Protein AF-A0A1F9EQ81-F1 (afdb_monomer)

Sequence (926 aa):
MKPAAAAAALAGLWLLVRVVAIFPIVEASNDVPLYFDIAARTLEGDSPLLEYPPGVLVAVVPPFWFAHDVSSYSYAFAVWMLCWDALLVILVAALARSTSTDRGTASLRSLGAAATYTGLVALLGELPFQRYDLSVAVVLVAALLVAARGAHPAASCALLAVGAWMKIFPAALVPVVLALDLAHARSSDSWLSEASGGGRPLRRWLGRRALPAMAAFALALVVLWAPFAMHPLARSLDVFAFHSTRGVQIESVWASALLFAHHFGGAALSLEFAFGAIEARAAGADLAAAAAPIATTVLIIIALAIRARRAHHARLPATAAALALLVRGAALVLCALIIGGKVGSPQFLLWLAPVLACVCIDPSRSRATAPLCVAAFMTTGFLLTHVRPPELADDVIGSLVLMSRNIVLVALFVALLRDRDQGHSAGASGATLVRAWELARPTLLVGFVVAFSLHEVASSDFFFHQRVGLDIITSGSVPVRDAYSCTALGAPYVVHGWLSAVLLAAVDSAAGAPGVITLRLTCIIAVIAILVLALPSRLRGLPRPTLESEPRGAWLVPLLVFLALVALWQRFEDRPHLLALVPTAALAFALARFSRNGRAREIAWLPVVVAAWANLHGSALLAPALLFALAGADLAFPTRRARVIGIFPRDAMVLAGVGALCLAACALNPYGLALFRFSGGMFFGSAFIKQFVAEWTSSFANYQPGGTTAAHWIFLGIFWWQLALRWRTTTLARELVLGAVATYFSLTWSRFLADAVVLLFPSLAFGLAVIARAALPRGLIRPQWEATFGVMLATFAIVARGPEIGVRYSPALPFEEVAVLRNEGLQGCVFVDLEDGGFVLAQLAPVLRPVIDGRIDVYGEERLREYFEAHADRRALEAYLDRHRCVAVLLRREPLNRVAFDALLSSTDWRLAHDGERRALFLRAR

Foldseek 3Di:
DPLVLLVVLLVLLLVLLLVLQQVPQQDDDFCLVVLLVCQVQVVVQAAPQQQWFPLLCVLRNVLNVQDDDSRSSLNSSLVSLSVLLVLLLQLLLLLLLLLDPDPVVSSLSSSQLSSQLSLLVSLLRNLSSRDSVSNLLSLLSVLLSVLLVDDCLQVSLLSLLSSCNGPNQSNLCNLLSLLLNVLVQCPDPVNVVQVVVVHDSVVVCCVPPSVSSVVSNVVSNCVSCVVCCVGSSVCSVSNVVLQLPDWQFCLALLVLVVLCCVVPVVWDWAWDCDSNGIHIDTVCRVVLQVQLVVQLVVQLVLLSVLLSVQLVPAPDDRSSSSSLSSLLNQLLNLLSCQHSHSDNDLSSLSNNSSSLSSVLQCCVQQLQQNLLSSLLSNLSSLLSAFNDSNCSSVFPLSSVSSNVSSVSSVSNSVSSSVGHPHDDDPPDPQVVVQVVLLVCLVVLLLVLLLLLLQFFQAFLLLLLLLQQLVCCVVVVDRDQADLFFLQLHRFGDDPQQNVLSVCSNVQCVVPNLLSLSVVLSVLLVLLLVLLLLLADPLLNQPDDVDPDDNRQQNLVSSVLSLLLCQLCSVVSHSDLVSVLSNLLLLLLSLVSCCVVPVDLVSLLCNLVSLLVSSNSDLCSLVQLVLLQLLLVLCQVQPDPVCVVPVDDPPSSVSSNVSSVSSVCSSLNHPCRCVSVVLVVCVVPDDPLLQVPPLQQAALVVPDDTPHSSSSLSSLLSLLVSLCVSCVVPDDCSSSVSLSVVLVVCNRGGVNCSSSSSSNSSNVSSVSVSVVSVVSPDPPSDGCSNVVSVSVSSSSCSSSVHRPRRHSYHDPLAPPPLLVLVVVVQAAFEEEEDQRNQSNNSSSQPPRYHYNHYVSSSSNGDVSVVLSLVLLVDLVSVVVVCVVRVHFKYKDFPDPSNPRVVVSQVPDPQWDFPDDDPTITMIGGDD

Nearest PDB structures (foldseek):
  6s7o-assembly1_A  TM=5.920E-01  e=7.040E-04  Homo sapiens

Structure (mmCIF, N/CA/C/O backbone):
data_AF-A0A1F9EQ81-F1
#
_entry.id   AF-A0A1F9EQ81-F1
#
loop_
_atom_site.group_PDB
_atom_site.id
_atom_site.type_symbol
_atom_site.label_atom_id
_atom_site.label_alt_id
_atom_site.label_comp_id
_atom_site.label_asym_id
_atom_site.label_entity_id
_atom_site.label_seq_id
_atom_site.pdbx_PDB_ins_code
_atom_site.Cartn_x
_atom_site.Cartn_y
_atom_site.Cartn_z
_atom_site.occupancy
_atom_site.B_iso_or_equiv
_atom_site.auth_seq_id
_atom_site.auth_comp_id
_atom_site.auth_asym_id
_atom_site.auth_atom_id
_atom_site.pdbx_PDB_model_num
ATOM 1 N N . MET A 1 1 ? -18.742 -15.057 18.139 1.00 51.31 1 MET A N 1
ATOM 2 C CA . MET A 1 1 ? -17.352 -15.457 18.478 1.00 51.31 1 MET A CA 1
ATOM 3 C C . MET A 1 1 ? -17.141 -15.283 19.980 1.00 51.31 1 MET A C 1
ATOM 5 O O . MET A 1 1 ? -17.708 -14.343 20.521 1.00 51.31 1 MET A O 1
ATOM 9 N N . LYS A 1 2 ? -16.371 -16.145 20.667 1.00 61.09 2 LYS A N 1
ATOM 10 C CA . LYS A 1 2 ? -15.964 -15.863 22.062 1.00 61.09 2 LYS A CA 1
ATOM 11 C C . LYS A 1 2 ? -15.039 -14.624 22.075 1.00 61.09 2 LYS A C 1
ATOM 13 O O . LYS A 1 2 ? -14.246 -14.503 21.141 1.00 61.09 2 LYS A O 1
ATOM 18 N N . PRO A 1 3 ? -15.082 -13.743 23.093 1.00 61.47 3 PRO A N 1
ATOM 19 C CA . PRO A 1 3 ? -14.253 -12.528 23.165 1.00 61.47 3 PRO A CA 1
ATOM 20 C C . PRO A 1 3 ? -12.754 -12.784 22.947 1.00 61.47 3 PRO A C 1
ATOM 22 O O . PRO A 1 3 ? -12.091 -12.023 22.251 1.00 61.47 3 PRO A O 1
ATOM 25 N N . ALA A 1 4 ? -12.247 -13.913 23.452 1.00 62.09 4 ALA A N 1
ATOM 26 C CA . ALA A 1 4 ? -10.858 -14.336 23.273 1.00 62.09 4 ALA A CA 1
ATOM 27 C C . ALA A 1 4 ? -10.469 -14.551 21.799 1.00 62.09 4 ALA A C 1
ATOM 29 O O . ALA A 1 4 ? -9.386 -14.158 21.384 1.00 62.09 4 ALA A O 1
ATOM 30 N N . ALA A 1 5 ? -11.365 -15.115 20.984 1.00 58.53 5 ALA A N 1
ATOM 31 C CA . ALA A 1 5 ? -11.101 -15.309 19.560 1.00 58.53 5 ALA A CA 1
ATOM 32 C C . ALA A 1 5 ? -11.058 -13.970 18.810 1.00 58.53 5 ALA A C 1
ATOM 34 O O . ALA A 1 5 ? -10.288 -13.823 17.872 1.00 58.53 5 ALA A O 1
ATOM 35 N N . ALA A 1 6 ? -11.869 -12.991 19.224 1.00 61.81 6 ALA A N 1
ATOM 36 C CA . ALA A 1 6 ? -11.870 -11.658 18.627 1.00 61.81 6 ALA A CA 1
ATOM 37 C C . ALA A 1 6 ? -10.605 -10.867 18.987 1.00 61.81 6 ALA A C 1
ATOM 39 O O . ALA A 1 6 ? -10.028 -10.212 18.127 1.00 61.81 6 ALA A O 1
ATOM 40 N N . ALA A 1 7 ? -10.142 -10.980 20.233 1.00 67.19 7 ALA A N 1
ATOM 41 C CA . ALA A 1 7 ? -8.879 -10.391 20.667 1.00 67.19 7 ALA A CA 1
ATOM 42 C C . ALA A 1 7 ? -7.674 -11.023 19.949 1.00 67.19 7 ALA A C 1
ATOM 44 O O . ALA A 1 7 ? -6.816 -10.297 19.459 1.00 67.19 7 ALA A O 1
ATOM 45 N N . ALA A 1 8 ? -7.644 -12.353 19.809 1.00 64.25 8 ALA A N 1
ATOM 46 C CA . ALA A 1 8 ? -6.603 -13.047 19.046 1.00 64.25 8 ALA A CA 1
ATOM 47 C C . ALA A 1 8 ? -6.620 -12.658 17.557 1.00 64.25 8 ALA A C 1
ATOM 49 O O . ALA A 1 8 ? -5.570 -12.437 16.961 1.00 64.25 8 ALA A O 1
ATOM 50 N N . ALA A 1 9 ? -7.815 -12.512 16.972 1.00 63.16 9 ALA A N 1
ATOM 51 C CA . ALA A 1 9 ? -7.991 -12.001 15.618 1.00 63.16 9 ALA A CA 1
ATOM 52 C C . ALA A 1 9 ? -7.369 -10.602 15.476 1.00 63.16 9 ALA A C 1
ATOM 54 O O . ALA A 1 9 ? -6.545 -10.365 14.600 1.00 63.16 9 ALA A O 1
ATOM 55 N N . LEU A 1 10 ? -7.710 -9.684 16.373 1.00 69.25 10 LEU A N 1
ATOM 56 C CA . LEU A 1 10 ? -7.164 -8.335 16.349 1.00 69.25 10 LEU A CA 1
ATOM 57 C C . LEU A 1 10 ? -5.637 -8.314 16.527 1.00 69.25 10 LEU A C 1
ATOM 59 O O . LEU A 1 10 ? -4.966 -7.607 15.785 1.00 69.25 10 LEU A O 1
ATOM 63 N N . ALA A 1 11 ? -5.091 -9.105 17.454 1.00 67.88 11 ALA A N 1
ATOM 64 C CA . ALA A 1 11 ? -3.649 -9.190 17.681 1.00 67.88 11 ALA A CA 1
ATOM 65 C C . ALA A 1 11 ? -2.896 -9.706 16.444 1.00 67.88 11 ALA A C 1
ATOM 67 O O . ALA A 1 11 ? -1.866 -9.149 16.076 1.00 67.88 11 ALA A O 1
ATOM 68 N N . GLY A 1 12 ? -3.437 -10.723 15.763 1.00 63.44 12 GLY A N 1
ATOM 69 C CA . GLY A 1 12 ? -2.861 -11.235 14.518 1.00 63.44 12 GLY A CA 1
ATOM 70 C C . GLY A 1 12 ? -2.903 -10.217 13.376 1.00 63.44 12 GLY A C 1
ATOM 71 O O . GLY A 1 12 ? -1.916 -10.063 12.665 1.00 63.44 12 GLY A O 1
ATOM 72 N N . LEU A 1 13 ? -4.018 -9.489 13.227 1.00 66.00 13 LEU A N 1
ATOM 73 C CA . LEU A 1 13 ? -4.140 -8.415 12.234 1.00 66.00 13 LEU A CA 1
ATOM 74 C C . LEU A 1 13 ? -3.157 -7.273 12.523 1.00 66.00 13 LEU A C 1
ATOM 76 O O . LEU A 1 13 ? -2.502 -6.784 11.609 1.00 66.00 13 LEU A O 1
ATOM 80 N N . TRP A 1 14 ? -3.052 -6.866 13.788 1.00 78.31 14 TRP A N 1
ATOM 81 C CA . TRP A 1 14 ? -2.125 -5.832 14.233 1.00 78.31 14 TRP A CA 1
ATOM 82 C C . TRP A 1 14 ? -0.674 -6.209 13.927 1.00 78.31 14 TRP A C 1
ATOM 84 O O . TRP A 1 14 ? 0.016 -5.448 13.253 1.00 78.31 14 TRP A O 1
ATOM 94 N N . LEU A 1 15 ? -0.243 -7.411 14.324 1.00 69.94 15 LEU A N 1
ATOM 95 C CA . LEU A 1 15 ? 1.124 -7.868 14.085 1.00 69.94 15 LEU A CA 1
ATOM 96 C C . LEU A 1 15 ? 1.437 -7.932 12.588 1.00 69.94 15 LEU A C 1
ATOM 98 O O . LEU A 1 15 ? 2.466 -7.426 12.158 1.00 69.94 15 LEU A O 1
ATOM 102 N N . LEU A 1 16 ? 0.528 -8.496 11.788 1.00 64.81 16 LEU A N 1
ATOM 103 C CA . LEU A 1 16 ? 0.706 -8.607 10.343 1.00 64.81 16 LEU A CA 1
ATOM 104 C C . LEU A 1 16 ? 0.953 -7.243 9.686 1.00 64.81 16 LEU A C 1
ATOM 106 O O . LEU A 1 16 ? 1.884 -7.088 8.901 1.00 64.81 16 LEU A O 1
ATOM 110 N N . VAL A 1 17 ? 0.113 -6.262 10.013 1.00 66.12 17 VAL A N 1
ATOM 111 C CA . VAL A 1 17 ? 0.196 -4.914 9.448 1.00 66.12 17 VAL A CA 1
ATOM 112 C C . VAL A 1 17 ? 1.500 -4.214 9.847 1.00 66.12 17 VAL A C 1
ATOM 114 O O . VAL A 1 17 ? 2.021 -3.422 9.068 1.00 66.12 17 VAL A O 1
ATOM 117 N N . ARG A 1 18 ? 2.041 -4.491 11.042 1.00 71.94 18 ARG A N 1
ATOM 118 C CA . ARG A 1 18 ? 3.285 -3.867 11.521 1.00 71.94 18 ARG A CA 1
ATOM 119 C C . ARG A 1 18 ? 4.545 -4.541 11.022 1.00 71.94 18 ARG A C 1
ATOM 121 O O . ARG A 1 18 ? 5.495 -3.845 10.700 1.00 71.94 18 ARG A O 1
ATOM 128 N N . VAL A 1 19 ? 4.542 -5.863 10.897 1.00 62.97 19 VAL A N 1
ATOM 129 C CA . VAL A 1 19 ? 5.697 -6.606 10.383 1.00 62.97 19 VAL A CA 1
ATOM 130 C C . VAL A 1 19 ? 6.055 -6.141 8.969 1.00 62.97 19 VAL A C 1
ATOM 132 O O . VAL A 1 19 ? 7.220 -5.875 8.701 1.00 62.97 19 VAL A O 1
ATOM 135 N N . VAL A 1 20 ? 5.062 -5.928 8.097 1.00 59.69 20 VAL A N 1
ATOM 136 C CA . VAL A 1 20 ? 5.281 -5.405 6.731 1.00 59.69 20 VAL A CA 1
ATOM 137 C C . VAL A 1 20 ? 5.895 -3.993 6.732 1.00 59.69 20 VAL A C 1
ATOM 139 O O . VAL A 1 20 ? 6.647 -3.647 5.825 1.00 59.69 20 VAL A O 1
ATOM 142 N N . ALA A 1 21 ? 5.612 -3.186 7.756 1.00 62.91 21 ALA A N 1
ATOM 143 C CA . ALA A 1 21 ? 6.099 -1.812 7.874 1.00 62.91 21 ALA A CA 1
ATOM 144 C C . ALA A 1 21 ? 7.472 -1.683 8.567 1.00 62.91 21 ALA A C 1
ATOM 146 O O . ALA A 1 21 ? 8.072 -0.620 8.483 1.00 62.91 21 ALA A O 1
ATOM 147 N N . ILE A 1 22 ? 7.971 -2.725 9.251 1.00 61.38 22 ILE A N 1
ATOM 148 C CA . ILE A 1 22 ? 9.229 -2.667 10.028 1.00 61.38 22 ILE A CA 1
ATOM 149 C C . ILE A 1 22 ? 10.457 -3.108 9.224 1.00 61.38 22 ILE A C 1
ATOM 151 O O . ILE A 1 22 ? 11.533 -2.539 9.379 1.00 61.38 22 ILE A O 1
ATOM 155 N N . PHE A 1 23 ? 10.312 -4.104 8.349 1.00 55.25 23 PHE A N 1
ATOM 156 C CA . PHE A 1 23 ? 11.418 -4.605 7.524 1.00 55.25 23 PHE A CA 1
ATOM 157 C C . PHE A 1 23 ? 12.142 -3.578 6.614 1.00 55.25 23 PHE A C 1
ATOM 159 O O . PHE A 1 23 ? 13.340 -3.753 6.421 1.00 55.25 23 PHE A O 1
ATOM 166 N N . PRO A 1 24 ? 11.499 -2.526 6.071 1.00 55.91 24 PRO A N 1
ATOM 167 C CA . PRO A 1 24 ? 12.152 -1.559 5.168 1.00 55.91 24 PRO A CA 1
ATOM 168 C C . PRO A 1 24 ? 12.929 -0.397 5.816 1.00 55.91 24 PRO A C 1
ATOM 170 O O . PRO A 1 24 ? 13.475 0.431 5.093 1.00 55.91 24 PRO A O 1
ATOM 173 N N . ILE A 1 25 ? 12.998 -0.299 7.148 1.00 57.31 25 ILE A N 1
ATOM 174 C CA . ILE A 1 25 ? 13.365 0.946 7.864 1.00 57.31 25 ILE A CA 1
ATOM 175 C C . ILE A 1 25 ? 14.803 1.462 7.597 1.00 57.31 25 ILE A C 1
ATOM 177 O O . ILE A 1 25 ? 15.128 2.589 7.971 1.00 57.31 25 ILE A O 1
ATOM 181 N N . VAL A 1 26 ? 15.662 0.697 6.919 1.00 50.12 26 VAL A N 1
ATOM 182 C CA . VAL A 1 26 ? 17.096 1.011 6.778 1.00 50.12 26 VAL A CA 1
ATOM 183 C C . VAL A 1 26 ? 17.413 2.129 5.772 1.00 50.12 26 VAL A C 1
ATOM 185 O O . VAL A 1 26 ? 18.472 2.733 5.903 1.00 50.12 26 VAL A O 1
ATOM 188 N N . GLU A 1 27 ? 16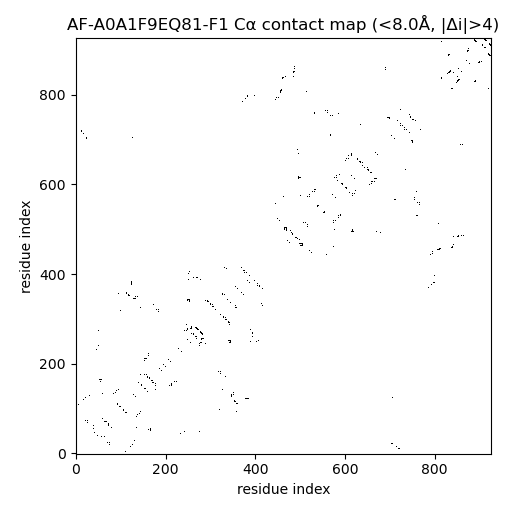.536 2.475 4.818 1.00 47.47 27 GLU A N 1
ATOM 189 C CA . GLU A 1 27 ? 16.952 3.325 3.674 1.00 47.47 27 GLU A CA 1
ATOM 190 C C . GLU A 1 27 ? 16.107 4.581 3.369 1.00 47.47 27 GLU A C 1
ATOM 192 O O . GLU A 1 27 ? 16.403 5.295 2.412 1.00 47.47 27 GLU A O 1
ATOM 197 N N . ALA A 1 28 ? 15.095 4.932 4.169 1.00 44.09 28 ALA A N 1
ATOM 198 C CA . ALA A 1 28 ? 14.262 6.114 3.896 1.00 44.09 28 ALA A CA 1
ATOM 199 C C . ALA A 1 28 ? 14.642 7.339 4.748 1.00 44.09 28 ALA A C 1
ATOM 201 O O . ALA A 1 28 ? 15.006 7.201 5.912 1.00 44.09 28 ALA A O 1
ATOM 202 N N . SER A 1 29 ? 14.489 8.546 4.181 1.00 52.44 29 SER A N 1
ATOM 203 C CA . SER A 1 29 ? 14.590 9.845 4.873 1.00 52.44 29 SER A CA 1
ATOM 204 C C . SER A 1 29 ? 13.778 9.843 6.177 1.00 52.44 29 SER A C 1
ATOM 206 O O . SER A 1 29 ? 12.554 9.978 6.168 1.00 52.44 29 SER A O 1
ATOM 208 N N . ASN A 1 30 ? 14.457 9.642 7.306 1.00 68.38 30 ASN A N 1
ATOM 209 C CA . ASN A 1 30 ? 13.838 9.484 8.615 1.00 68.38 30 ASN A CA 1
ATOM 210 C C . ASN A 1 30 ? 14.638 10.238 9.694 1.00 68.38 30 ASN A C 1
ATOM 212 O O . ASN A 1 30 ? 15.808 10.569 9.518 1.00 68.38 30 ASN A O 1
ATOM 216 N N . ASP A 1 31 ? 13.992 10.536 10.824 1.00 81.94 31 ASP A N 1
ATOM 217 C CA . ASP A 1 31 ? 14.629 11.223 11.961 1.00 81.94 31 ASP A CA 1
ATOM 218 C C . ASP A 1 31 ? 15.466 10.262 12.822 1.00 81.94 31 ASP A C 1
ATOM 220 O O . ASP A 1 31 ? 16.034 10.649 13.839 1.00 81.94 31 ASP A O 1
ATOM 224 N N . VAL A 1 32 ? 15.532 8.984 12.460 1.00 87.88 32 VAL A N 1
ATOM 225 C CA . VAL A 1 32 ? 16.156 7.948 13.285 1.00 87.88 32 VAL A CA 1
ATOM 226 C C . VAL A 1 32 ? 17.674 8.163 13.444 1.00 87.88 32 VAL A C 1
ATOM 228 O O . VAL A 1 32 ? 18.149 8.064 14.576 1.00 87.88 32 VAL A O 1
ATOM 231 N N . PRO A 1 33 ? 18.438 8.563 12.403 1.00 88.06 33 PRO A N 1
ATOM 232 C CA . PRO A 1 33 ? 19.818 9.021 12.557 1.00 88.06 33 PRO A CA 1
ATOM 233 C C . PRO A 1 33 ? 19.959 10.223 13.497 1.00 88.06 33 PRO A C 1
ATOM 235 O O . PRO A 1 33 ? 20.898 10.275 14.287 1.00 88.06 33 PRO A O 1
ATOM 238 N N . LEU A 1 34 ? 19.012 11.168 13.463 1.00 87.94 34 LEU A N 1
ATOM 239 C CA . LEU A 1 34 ? 18.993 12.302 14.392 1.00 87.94 34 LEU A CA 1
ATOM 240 C C . LEU A 1 34 ? 18.764 11.821 15.833 1.00 87.94 34 LEU A C 1
ATOM 242 O O . LEU A 1 34 ? 19.418 12.298 16.754 1.00 87.94 34 LEU A O 1
ATOM 246 N N . TYR A 1 35 ? 17.875 10.849 16.045 1.00 91.50 35 TYR A N 1
ATOM 247 C CA . TYR A 1 35 ? 17.640 10.255 17.363 1.00 91.50 35 TYR A CA 1
ATOM 248 C C . TYR A 1 35 ? 18.857 9.483 17.885 1.00 91.50 35 TYR A C 1
ATOM 250 O O . TYR A 1 35 ? 19.150 9.567 19.079 1.00 91.50 35 TYR A O 1
ATOM 258 N N . PHE A 1 36 ? 19.585 8.793 17.003 1.00 90.88 36 PHE A N 1
ATOM 259 C CA . PHE A 1 36 ? 20.862 8.160 17.330 1.00 90.88 36 PHE A CA 1
ATOM 260 C C . PHE A 1 36 ? 21.892 9.196 17.799 1.00 90.88 36 PHE A C 1
ATOM 262 O O . PHE A 1 36 ? 22.479 9.019 18.864 1.00 90.88 36 PHE A O 1
ATOM 269 N N . ASP A 1 37 ? 22.055 10.302 17.064 1.00 89.38 37 ASP A N 1
ATOM 270 C CA . ASP A 1 37 ? 22.977 11.392 17.424 1.00 89.38 37 ASP A CA 1
ATOM 271 C C . ASP A 1 37 ? 22.583 12.066 18.752 1.00 89.38 37 ASP A C 1
ATOM 273 O O . ASP A 1 37 ? 23.430 12.276 19.620 1.00 89.38 37 ASP A O 1
ATOM 277 N N . ILE A 1 38 ? 21.284 12.324 18.968 1.00 89.56 38 ILE A N 1
ATOM 278 C CA . ILE A 1 38 ? 20.768 12.855 20.240 1.00 89.56 38 ILE A CA 1
ATOM 279 C C . ILE A 1 38 ? 21.094 11.906 21.397 1.00 89.56 38 ILE A C 1
ATOM 281 O O . ILE A 1 38 ? 21.543 12.363 22.450 1.00 89.56 38 ILE A O 1
ATOM 285 N N . ALA A 1 39 ? 20.854 10.602 21.232 1.00 91.44 39 ALA A N 1
ATOM 286 C CA . ALA A 1 39 ? 21.121 9.610 22.267 1.00 91.44 39 ALA A CA 1
ATOM 287 C C . ALA A 1 39 ? 22.621 9.496 22.579 1.00 91.44 39 ALA A C 1
ATOM 289 O O . ALA A 1 39 ? 22.986 9.553 23.753 1.00 91.44 39 ALA A O 1
ATOM 290 N N . ALA A 1 40 ? 23.472 9.404 21.551 1.00 91.00 40 ALA A N 1
ATOM 291 C CA . ALA A 1 40 ? 24.925 9.317 21.693 1.00 91.00 40 ALA A CA 1
ATOM 292 C C . ALA A 1 40 ? 25.484 10.523 22.459 1.00 91.00 40 ALA A C 1
ATOM 294 O O . ALA A 1 40 ? 26.042 10.367 23.545 1.00 91.00 40 ALA A O 1
ATOM 295 N N . ARG A 1 41 ? 25.229 11.737 21.958 1.00 87.94 41 ARG A N 1
ATOM 296 C CA . ARG A 1 41 ? 25.755 12.972 22.556 1.00 87.94 41 ARG A CA 1
ATOM 297 C C . ARG A 1 41 ? 25.234 13.205 23.968 1.00 87.94 41 ARG A C 1
ATOM 299 O O . ARG A 1 41 ? 25.981 13.620 24.846 1.00 87.94 41 ARG A O 1
ATOM 306 N N . THR A 1 42 ? 23.965 12.887 24.231 1.00 87.19 42 THR A N 1
ATOM 307 C CA . THR A 1 42 ? 23.417 13.025 25.589 1.00 87.19 42 THR A CA 1
ATOM 308 C C . THR A 1 42 ? 24.121 12.091 26.580 1.00 87.19 42 THR A C 1
ATOM 310 O O . THR A 1 42 ? 24.366 12.486 27.719 1.00 87.19 42 THR A O 1
ATOM 313 N N . LEU A 1 43 ? 24.461 10.862 26.170 1.00 87.31 43 LEU A N 1
ATOM 314 C CA . LEU A 1 43 ? 25.205 9.915 27.010 1.00 87.31 43 LEU A CA 1
ATOM 315 C C . LEU A 1 43 ? 26.674 10.320 27.205 1.00 87.31 43 LEU A C 1
ATOM 317 O O . LEU A 1 43 ? 27.254 9.996 28.239 1.00 87.31 43 LEU A O 1
ATOM 321 N N . GLU A 1 44 ? 27.246 11.064 26.261 1.00 87.19 44 GLU A N 1
ATOM 322 C CA . GLU A 1 44 ? 28.579 11.678 26.364 1.00 87.19 44 GLU A CA 1
ATOM 323 C C . GLU A 1 44 ? 28.595 12.954 27.232 1.00 87.19 44 GLU A C 1
ATOM 325 O O . GLU A 1 44 ? 29.663 13.467 27.561 1.00 87.19 44 GLU A O 1
ATOM 330 N N . GLY A 1 45 ? 27.425 13.435 27.670 1.00 80.81 45 GLY A N 1
ATOM 331 C CA . GLY A 1 45 ? 27.275 14.611 28.535 1.00 80.81 45 GLY A CA 1
ATOM 332 C C . GLY A 1 45 ? 27.000 15.927 27.796 1.00 80.81 45 GLY A C 1
ATOM 333 O O . GLY A 1 45 ? 26.892 16.971 28.446 1.00 80.81 45 GLY A O 1
ATOM 334 N N . ASP A 1 46 ? 26.838 15.881 26.473 1.00 79.94 46 ASP A N 1
ATOM 335 C CA . ASP A 1 46 ? 26.478 17.020 25.628 1.00 79.94 46 ASP A CA 1
ATOM 336 C C . ASP A 1 46 ? 24.974 17.336 25.676 1.00 79.94 46 ASP A C 1
ATOM 338 O O . ASP A 1 46 ? 24.143 16.536 26.107 1.00 79.94 46 ASP A O 1
ATOM 342 N N . SER A 1 47 ? 24.598 18.524 25.181 1.00 72.56 47 SER A N 1
ATOM 343 C CA . SER A 1 47 ? 23.209 19.003 25.137 1.00 72.56 47 SER A CA 1
ATOM 344 C C . SER A 1 47 ? 22.670 19.197 23.713 1.00 72.56 47 SER A C 1
ATOM 346 O O . SER A 1 47 ? 22.431 20.339 23.306 1.00 72.56 47 SER A O 1
ATOM 348 N N . PRO A 1 48 ? 22.399 18.115 22.955 1.00 73.75 48 PRO A N 1
ATOM 349 C CA . PRO A 1 48 ? 21.875 18.193 21.584 1.00 73.75 48 PRO A CA 1
ATOM 350 C C . PRO A 1 48 ? 20.372 18.544 21.507 1.00 73.75 48 PRO A C 1
ATOM 352 O O . PRO A 1 48 ? 19.789 18.575 20.425 1.00 73.75 48 PRO A O 1
ATOM 355 N N . LEU A 1 49 ? 19.716 18.794 22.648 1.00 75.75 49 LEU A N 1
ATOM 356 C CA . LEU A 1 49 ? 18.261 18.938 22.800 1.00 75.75 49 LEU A CA 1
ATOM 357 C C . LEU A 1 49 ? 17.725 20.319 22.377 1.00 75.75 49 LEU A C 1
ATOM 359 O O . LEU A 1 49 ? 17.073 21.011 23.157 1.00 75.75 49 LEU A O 1
ATOM 363 N N . LEU A 1 50 ? 18.009 20.732 21.140 1.00 73.19 50 LEU A N 1
ATOM 364 C CA . LEU A 1 50 ? 17.557 22.021 20.609 1.00 73.19 50 LEU A CA 1
ATOM 365 C C . LEU A 1 50 ? 16.112 21.961 20.083 1.00 73.19 50 LEU A C 1
ATOM 367 O O . LEU A 1 50 ? 15.303 22.835 20.378 1.00 73.19 50 LEU A O 1
ATOM 371 N N . GLU A 1 51 ? 15.773 20.922 19.317 1.00 77.38 51 GLU A N 1
ATOM 372 C CA . GLU A 1 51 ? 14.447 20.772 18.694 1.00 77.38 51 GLU A CA 1
ATOM 373 C C . GLU A 1 51 ? 13.405 20.145 19.639 1.00 77.38 51 GLU A C 1
ATOM 375 O O . GLU A 1 51 ? 12.199 20.403 19.516 1.00 77.38 51 GLU A O 1
ATOM 380 N N . TYR A 1 52 ? 13.859 19.335 20.599 1.00 87.06 52 TYR A N 1
ATOM 381 C CA . TYR A 1 52 ? 13.007 18.471 21.411 1.00 87.06 52 TYR A CA 1
ATOM 382 C C . TYR A 1 52 ? 13.135 18.759 22.912 1.00 87.06 52 TYR A C 1
ATOM 384 O O . TYR A 1 52 ? 14.245 18.947 23.409 1.00 87.06 52 TYR A O 1
ATOM 392 N N . PRO A 1 53 ? 12.021 18.718 23.669 1.00 90.12 53 PRO A N 1
ATOM 393 C CA . PRO A 1 53 ? 12.062 18.691 25.128 1.00 90.12 53 PRO A CA 1
ATOM 394 C C . PRO A 1 53 ? 12.856 17.488 25.680 1.00 90.12 53 PRO A C 1
ATOM 396 O O . PRO A 1 53 ? 12.897 16.442 25.024 1.00 90.12 53 PRO A O 1
ATOM 399 N N . PRO A 1 54 ? 13.394 17.554 26.916 1.00 89.88 54 PRO A N 1
ATOM 400 C CA . PRO A 1 54 ? 14.230 16.479 27.463 1.00 89.88 54 PRO A CA 1
ATOM 401 C C . PRO A 1 54 ? 13.549 15.114 27.587 1.00 89.88 54 PRO A C 1
ATOM 403 O O . PRO A 1 54 ? 14.221 14.086 27.574 1.00 89.88 54 PRO A O 1
ATOM 406 N N . GLY A 1 55 ? 12.217 15.063 27.652 1.00 91.69 55 GLY A N 1
ATOM 407 C CA . GLY A 1 55 ? 11.489 13.798 27.701 1.00 91.69 55 GLY A CA 1
ATOM 408 C C . GLY A 1 55 ? 11.612 12.949 26.438 1.00 91.69 55 GLY A C 1
ATOM 409 O O . GLY A 1 55 ? 11.271 11.768 26.483 1.00 91.69 55 GLY A O 1
ATOM 410 N N . VAL A 1 56 ? 12.141 13.492 25.332 1.00 92.44 56 VAL A N 1
ATOM 411 C CA . VAL A 1 56 ? 12.482 12.706 24.133 1.00 92.44 56 VAL A CA 1
ATOM 412 C C . VAL A 1 56 ? 13.434 11.548 24.456 1.00 92.44 56 VAL A C 1
ATOM 414 O O . VAL A 1 56 ? 13.326 10.478 23.857 1.00 92.44 56 VAL A O 1
ATOM 417 N N . LEU A 1 57 ? 14.296 11.710 25.468 1.00 92.44 57 LEU A N 1
ATOM 418 C CA . LEU A 1 57 ? 15.282 10.713 25.892 1.00 92.44 57 LEU A CA 1
ATOM 419 C C . LEU A 1 57 ? 14.648 9.380 26.307 1.00 92.44 57 LEU A C 1
ATOM 421 O O . LEU A 1 57 ? 15.234 8.328 26.069 1.00 92.44 57 LEU A O 1
ATOM 425 N N . VAL A 1 58 ? 13.418 9.399 26.833 1.00 93.31 58 VAL A N 1
ATOM 426 C CA . VAL A 1 58 ? 12.658 8.179 27.167 1.00 93.31 58 VAL A CA 1
ATOM 427 C C . VAL A 1 58 ? 12.407 7.312 25.931 1.00 93.31 58 VAL A C 1
ATOM 429 O O . VAL A 1 58 ? 12.310 6.088 26.032 1.00 93.31 58 VAL A O 1
ATOM 432 N N . ALA A 1 59 ? 12.293 7.931 24.758 1.00 93.69 59 ALA A N 1
ATOM 433 C CA . ALA A 1 59 ? 12.056 7.217 23.518 1.00 93.69 59 ALA A CA 1
ATOM 434 C C . ALA A 1 59 ? 13.345 6.870 22.764 1.00 93.69 59 ALA A C 1
ATOM 436 O O . ALA A 1 59 ? 13.384 5.816 22.133 1.00 93.69 59 ALA A O 1
ATOM 437 N N . VAL A 1 60 ? 14.377 7.720 22.834 1.00 93.88 60 VAL A N 1
ATOM 438 C CA . VAL A 1 60 ? 15.572 7.588 21.978 1.00 93.88 60 VAL A CA 1
ATOM 439 C C . VAL A 1 60 ? 16.768 6.911 22.653 1.00 93.88 60 VAL A C 1
ATOM 441 O O . VAL A 1 60 ? 17.564 6.285 21.958 1.00 93.88 60 VAL A O 1
ATOM 444 N N . VAL A 1 61 ? 16.895 6.962 23.984 1.00 94.19 61 VAL A N 1
ATOM 445 C CA . VAL A 1 61 ? 18.033 6.348 24.698 1.00 94.19 61 VAL A CA 1
ATOM 446 C C . VAL A 1 61 ? 17.911 4.823 24.832 1.00 94.19 61 VAL A C 1
ATOM 448 O O . VAL A 1 61 ? 18.897 4.147 24.551 1.00 94.19 61 VAL A O 1
ATOM 451 N N . PRO A 1 62 ? 16.757 4.223 25.198 1.00 95.19 62 PRO A N 1
ATOM 452 C CA . PRO A 1 62 ? 16.690 2.771 25.393 1.00 95.19 62 PRO A CA 1
ATOM 453 C C . PRO A 1 62 ? 17.109 1.935 24.169 1.00 95.19 62 PRO A C 1
ATOM 455 O O . PRO A 1 62 ? 17.836 0.963 24.362 1.00 95.19 62 PRO A O 1
ATOM 458 N N . PRO A 1 63 ? 16.736 2.293 22.920 1.00 92.69 63 PRO A N 1
ATOM 459 C CA . PRO A 1 63 ? 17.226 1.591 21.730 1.00 92.69 63 PRO A CA 1
ATOM 460 C C . PRO A 1 63 ? 18.747 1.663 21.542 1.00 92.69 63 PRO A C 1
ATOM 462 O O . PRO A 1 63 ? 19.334 0.731 21.000 1.00 92.69 63 PRO A O 1
ATOM 465 N N . PHE A 1 64 ? 19.388 2.737 22.015 1.00 92.19 64 PHE A N 1
ATOM 466 C CA . PHE A 1 64 ? 20.829 2.962 21.874 1.00 92.19 64 PHE A CA 1
ATOM 467 C C . PHE A 1 64 ? 21.660 1.906 22.607 1.00 92.19 64 PHE A C 1
ATOM 469 O O . PHE A 1 64 ? 22.701 1.492 22.115 1.00 92.19 64 PHE A O 1
ATOM 476 N N . TRP A 1 65 ? 21.172 1.391 23.740 1.00 90.81 65 TRP A N 1
ATOM 477 C CA . TRP A 1 65 ? 21.862 0.334 24.491 1.00 90.81 65 TRP A CA 1
ATOM 478 C C . TRP A 1 65 ? 21.940 -1.013 23.762 1.00 90.81 65 TRP A C 1
ATOM 480 O O . TRP A 1 65 ? 22.696 -1.885 24.186 1.00 90.81 65 TRP A O 1
ATOM 490 N N . PHE A 1 66 ? 21.175 -1.192 22.684 1.00 86.94 66 PHE A N 1
ATOM 491 C CA . PHE A 1 66 ? 21.154 -2.413 21.876 1.00 86.94 66 PHE A CA 1
ATOM 492 C C . PHE A 1 66 ? 21.757 -2.212 20.479 1.00 86.94 66 PHE A C 1
ATOM 494 O O . PHE A 1 66 ? 21.638 -3.099 19.635 1.00 86.94 66 PHE A O 1
ATOM 501 N N . ALA A 1 67 ? 22.368 -1.053 20.222 1.00 86.38 67 ALA A N 1
ATOM 502 C CA . ALA A 1 67 ? 22.855 -0.654 18.911 1.00 86.38 67 ALA A CA 1
ATOM 503 C C . ALA A 1 67 ? 24.356 -0.348 18.924 1.00 86.38 67 ALA A C 1
ATOM 505 O O . ALA A 1 67 ? 24.901 0.127 19.919 1.00 86.38 67 ALA A O 1
ATOM 506 N N . HIS A 1 68 ? 25.013 -0.596 17.793 1.00 85.56 68 HIS A N 1
ATOM 507 C CA . HIS A 1 68 ? 26.433 -0.288 17.578 1.00 85.56 68 HIS A CA 1
ATOM 508 C C . HIS A 1 68 ? 26.647 0.755 16.474 1.00 85.56 68 HIS A C 1
ATOM 510 O O . HIS A 1 68 ? 27.708 1.365 16.389 1.00 85.56 68 HIS A O 1
ATOM 516 N N . ASP A 1 69 ? 25.630 0.971 15.645 1.00 85.38 69 ASP A N 1
ATOM 517 C CA . ASP A 1 69 ? 25.613 1.901 14.524 1.00 85.38 69 ASP A CA 1
ATOM 518 C C . ASP A 1 69 ? 24.171 2.374 14.260 1.00 85.38 69 ASP A C 1
ATOM 520 O O . ASP A 1 69 ? 23.212 1.916 14.890 1.00 85.38 69 ASP A O 1
ATOM 524 N N . VAL A 1 70 ? 24.001 3.286 13.301 1.00 85.31 70 VAL A N 1
ATOM 525 C CA . VAL A 1 70 ? 22.689 3.845 12.932 1.00 85.31 70 VAL A CA 1
ATOM 526 C C . VAL A 1 70 ? 21.729 2.771 12.402 1.00 85.31 70 VAL A C 1
ATOM 528 O O . VAL A 1 70 ? 20.523 2.855 12.635 1.00 85.31 70 VAL A O 1
ATOM 531 N N . SER A 1 71 ? 22.234 1.739 11.721 1.00 83.12 71 SER A N 1
ATOM 532 C CA . SER A 1 71 ? 21.402 0.687 11.125 1.00 83.12 71 SER A CA 1
ATOM 533 C C . SER A 1 71 ? 20.794 -0.215 12.203 1.00 83.12 71 SER A C 1
ATOM 535 O O . SER A 1 71 ? 19.573 -0.351 12.305 1.00 83.12 71 SER A O 1
ATOM 537 N N . SER A 1 72 ? 21.632 -0.753 13.091 1.00 82.06 72 SER A N 1
ATOM 538 C CA . SER A 1 72 ? 21.220 -1.529 14.266 1.00 82.06 72 SER A CA 1
ATOM 539 C C . SER A 1 72 ? 20.338 -0.712 15.216 1.00 82.06 72 SER A C 1
ATOM 541 O O . SER A 1 72 ? 19.338 -1.234 15.719 1.00 82.06 72 SER A O 1
ATOM 543 N N . TYR A 1 73 ? 20.620 0.586 15.384 1.00 87.81 73 TYR A N 1
ATOM 544 C CA . TYR A 1 73 ? 19.750 1.503 16.122 1.00 87.81 73 TYR A CA 1
ATOM 545 C C . TYR A 1 73 ? 18.375 1.634 15.480 1.00 87.81 73 TYR A C 1
ATOM 547 O O . TYR A 1 73 ? 17.371 1.613 16.187 1.00 87.81 73 TYR A O 1
ATOM 555 N N . SER A 1 74 ? 18.305 1.709 14.152 1.00 86.12 74 SER A N 1
ATOM 556 C CA . SER A 1 74 ? 17.037 1.854 13.441 1.00 86.12 74 SER A CA 1
ATOM 557 C C . SER A 1 74 ? 16.110 0.660 13.661 1.00 86.12 74 SER A C 1
ATOM 559 O O . SER A 1 74 ? 14.921 0.839 13.939 1.00 86.12 74 SER A O 1
ATOM 561 N N . TYR A 1 75 ? 16.656 -0.557 13.665 1.00 83.00 75 TYR A N 1
ATOM 562 C CA . TYR A 1 75 ? 15.897 -1.755 14.028 1.00 83.00 75 TYR A CA 1
ATOM 563 C C . TYR A 1 75 ? 15.496 -1.776 15.507 1.00 83.00 75 TYR A C 1
ATOM 565 O O . TYR A 1 75 ? 14.336 -2.052 15.824 1.00 83.00 75 TYR A O 1
ATOM 573 N N . ALA A 1 76 ? 16.422 -1.461 16.420 1.00 84.62 76 ALA A N 1
ATOM 574 C CA . ALA A 1 76 ? 16.131 -1.409 17.853 1.00 84.62 76 ALA A CA 1
ATOM 575 C C . ALA A 1 76 ? 15.038 -0.373 18.169 1.00 84.62 76 ALA A C 1
ATOM 577 O O . ALA A 1 76 ? 14.121 -0.642 18.950 1.00 84.62 76 ALA A O 1
ATOM 578 N N . PHE A 1 77 ? 15.089 0.787 17.514 1.00 90.69 77 PHE A N 1
ATOM 579 C CA . PHE A 1 77 ? 14.108 1.857 17.637 1.00 90.69 77 PHE A CA 1
ATOM 580 C C . PHE A 1 77 ? 12.742 1.426 17.095 1.00 90.69 77 PHE A C 1
ATOM 582 O O . PHE A 1 77 ? 11.728 1.622 17.765 1.00 90.69 77 PHE A O 1
ATOM 589 N N . ALA A 1 78 ? 12.699 0.765 15.937 1.00 86.56 78 ALA A N 1
ATOM 590 C CA . ALA A 1 78 ? 11.460 0.238 15.373 1.00 86.56 78 ALA A CA 1
ATOM 591 C C . ALA A 1 78 ? 10.792 -0.798 16.293 1.00 86.56 78 ALA A C 1
ATOM 593 O O . ALA A 1 78 ? 9.583 -0.735 16.526 1.00 86.56 78 ALA A O 1
ATOM 594 N N . VAL A 1 79 ? 11.573 -1.718 16.870 1.00 84.19 79 VAL A N 1
ATOM 595 C CA . VAL A 1 79 ? 11.084 -2.698 17.856 1.00 84.19 79 VAL A CA 1
ATOM 596 C C . VAL A 1 79 ? 10.590 -1.995 19.122 1.00 84.19 79 VAL A C 1
ATOM 598 O O . VAL A 1 79 ? 9.534 -2.342 19.655 1.00 84.19 79 VAL A O 1
ATOM 601 N N . TRP A 1 80 ? 11.298 -0.964 19.582 1.00 91.38 80 TRP A N 1
ATOM 602 C CA . TRP A 1 80 ? 10.869 -0.151 20.717 1.00 91.38 80 TRP A CA 1
ATOM 603 C C . TRP A 1 80 ? 9.533 0.552 20.444 1.00 91.38 80 TRP A C 1
ATOM 605 O O . TRP A 1 80 ? 8.615 0.486 21.265 1.00 91.38 80 TRP A O 1
ATOM 615 N N . MET A 1 81 ? 9.367 1.148 19.262 1.00 92.50 81 MET A N 1
ATOM 616 C CA . MET A 1 81 ? 8.106 1.754 18.827 1.00 92.50 81 MET A CA 1
ATOM 617 C C . MET A 1 81 ? 6.984 0.723 18.649 1.00 92.50 81 MET A C 1
ATOM 619 O O . MET A 1 81 ? 5.835 1.018 18.980 1.00 92.50 81 MET A O 1
ATOM 623 N N . LEU A 1 82 ? 7.289 -0.510 18.230 1.00 87.75 82 LEU A N 1
ATOM 624 C CA . LEU A 1 82 ? 6.320 -1.611 18.179 1.00 87.75 82 LEU A CA 1
ATOM 625 C C . LEU A 1 82 ? 5.768 -1.958 19.570 1.00 87.75 82 LEU A C 1
ATOM 627 O O . LEU A 1 82 ? 4.568 -2.208 19.709 1.00 87.75 82 LEU A O 1
ATOM 631 N N . CYS A 1 83 ? 6.606 -1.921 20.609 1.00 88.62 83 CYS A N 1
ATOM 632 C CA . CYS A 1 83 ? 6.164 -2.100 21.994 1.00 88.62 83 CYS A CA 1
ATOM 633 C C . CYS A 1 83 ? 5.212 -0.977 22.442 1.00 88.62 83 CYS A C 1
ATOM 635 O O . CYS A 1 83 ? 4.170 -1.256 23.045 1.00 88.62 83 CYS A O 1
ATOM 637 N N . TRP A 1 84 ? 5.522 0.283 22.108 1.00 94.81 84 TRP A N 1
ATOM 638 C CA . TRP A 1 84 ? 4.623 1.414 22.370 1.00 94.81 84 TRP A CA 1
ATOM 639 C C . TRP A 1 84 ? 3.301 1.289 21.601 1.00 94.81 84 TRP A C 1
ATOM 641 O O . TRP A 1 84 ? 2.241 1.512 22.187 1.00 94.81 84 TRP A O 1
ATOM 651 N N . ASP A 1 85 ? 3.333 0.864 20.334 1.00 93.81 85 ASP A N 1
ATOM 652 C CA . ASP A 1 85 ? 2.131 0.624 19.525 1.00 93.81 85 ASP A CA 1
ATOM 653 C C . ASP A 1 85 ? 1.235 -0.457 20.151 1.00 93.81 85 ASP A C 1
ATOM 655 O O . ASP A 1 85 ? 0.025 -0.266 20.289 1.00 93.81 85 ASP A O 1
ATOM 659 N N . ALA A 1 86 ? 1.822 -1.570 20.607 1.00 89.69 86 ALA A N 1
ATOM 660 C CA . ALA A 1 86 ? 1.093 -2.653 21.269 1.00 89.69 86 ALA A CA 1
ATOM 661 C C . ALA A 1 86 ? 0.372 -2.162 22.534 1.00 89.69 86 ALA A C 1
ATOM 663 O O . ALA A 1 86 ? -0.809 -2.458 22.757 1.00 89.69 86 ALA A O 1
ATOM 664 N N . LEU A 1 87 ? 1.067 -1.367 23.352 1.00 94.19 87 LEU A N 1
ATOM 665 C CA . LEU A 1 87 ? 0.488 -0.749 24.540 1.00 94.19 87 LEU A CA 1
ATOM 666 C C . LEU A 1 87 ? -0.629 0.238 24.168 1.00 94.19 87 LEU A C 1
ATOM 668 O O . LEU A 1 87 ? -1.678 0.261 24.819 1.00 94.19 87 LEU A O 1
ATOM 672 N N . LEU A 1 88 ? -0.455 1.005 23.092 1.00 95.12 88 LEU A N 1
ATOM 673 C CA . LEU A 1 88 ? -1.448 1.962 22.615 1.00 95.12 88 LEU A CA 1
ATOM 674 C C . LEU A 1 88 ? -2.739 1.271 22.153 1.00 95.12 88 LEU A C 1
ATOM 676 O O . LEU A 1 88 ? -3.825 1.722 22.518 1.00 95.12 88 LEU A O 1
ATOM 680 N N . VAL A 1 89 ? -2.652 0.126 21.463 1.00 90.38 89 VAL A N 1
ATOM 681 C CA . VAL A 1 89 ? -3.819 -0.711 21.111 1.00 90.38 89 VAL A CA 1
ATOM 682 C C . VAL A 1 89 ? -4.613 -1.099 22.364 1.00 90.38 89 VAL A C 1
ATOM 684 O O . VAL A 1 89 ? -5.844 -0.981 22.385 1.00 90.38 89 VAL A O 1
ATOM 687 N N . ILE A 1 90 ? -3.925 -1.528 23.429 1.00 91.19 90 ILE A N 1
ATOM 688 C CA . ILE A 1 90 ? -4.549 -1.922 24.702 1.00 91.19 90 ILE A CA 1
ATOM 689 C C . ILE A 1 90 ? -5.224 -0.718 25.371 1.00 91.19 90 ILE A C 1
ATOM 691 O O . ILE A 1 90 ? -6.371 -0.817 25.821 1.00 91.19 90 ILE A O 1
ATOM 695 N N . LEU A 1 91 ? -4.544 0.429 25.418 1.00 93.81 91 LEU A N 1
ATOM 696 C CA . LEU A 1 91 ? -5.064 1.643 26.044 1.00 93.81 91 LEU A CA 1
ATOM 697 C C . LEU A 1 91 ? -6.254 2.231 25.280 1.00 93.81 91 LEU A C 1
ATOM 699 O O . LEU A 1 91 ? -7.241 2.612 25.907 1.00 93.81 91 LEU A O 1
ATOM 703 N N . VAL A 1 92 ? -6.222 2.233 23.946 1.00 91.50 92 VAL A N 1
ATOM 704 C CA . VAL A 1 92 ? -7.358 2.630 23.097 1.00 91.50 92 VAL A CA 1
ATOM 705 C C . VAL A 1 92 ? -8.550 1.707 23.337 1.00 91.50 92 VAL A C 1
ATOM 707 O O . VAL A 1 92 ? -9.673 2.178 23.531 1.00 91.50 92 VAL A O 1
ATOM 710 N N . ALA A 1 93 ? -8.321 0.392 23.406 1.00 88.94 93 ALA A N 1
ATOM 711 C CA . ALA A 1 93 ? -9.368 -0.572 23.725 1.00 88.94 93 ALA A CA 1
ATOM 712 C C . ALA A 1 93 ? -9.980 -0.313 25.114 1.00 88.94 93 ALA A C 1
ATOM 714 O O . ALA A 1 93 ? -11.197 -0.449 25.288 1.00 88.94 93 ALA A O 1
ATOM 715 N N . ALA A 1 94 ? -9.155 0.043 26.103 1.00 89.75 94 ALA A N 1
ATOM 716 C CA . ALA A 1 94 ? -9.581 0.350 27.466 1.00 89.75 94 ALA A CA 1
ATOM 717 C C . ALA A 1 94 ? -10.348 1.679 27.554 1.00 89.75 94 ALA A C 1
ATOM 719 O O . ALA A 1 94 ? -11.386 1.735 28.217 1.00 89.75 94 ALA A O 1
ATOM 720 N N . 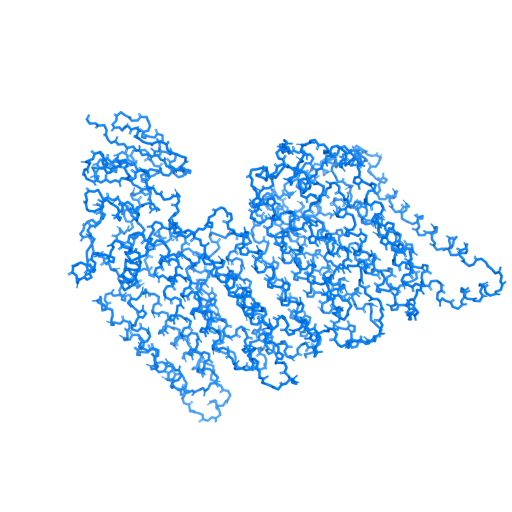LEU A 1 95 ? -9.884 2.717 26.853 1.00 87.50 95 LEU A N 1
ATOM 721 C CA . LEU A 1 95 ? -10.547 4.016 26.766 1.00 87.50 95 LEU A CA 1
ATOM 722 C C . LEU A 1 95 ? -11.903 3.889 26.069 1.00 87.50 95 LEU A C 1
ATOM 724 O O . LEU A 1 95 ? -12.910 4.357 26.585 1.00 87.50 95 LEU A O 1
ATOM 728 N N . ALA A 1 96 ? -11.983 3.176 24.947 1.00 84.06 96 ALA A N 1
ATOM 729 C CA . ALA A 1 96 ? -13.259 2.928 24.286 1.00 84.06 96 ALA A CA 1
ATOM 730 C C . ALA A 1 96 ? -14.228 2.138 25.178 1.00 84.06 96 ALA A C 1
ATOM 732 O O . ALA A 1 96 ? -15.429 2.412 25.185 1.00 84.06 96 ALA A O 1
ATOM 733 N N . ARG A 1 97 ? -13.721 1.183 25.969 1.00 83.38 97 ARG A N 1
ATOM 734 C CA . ARG A 1 97 ? -14.537 0.409 26.912 1.00 83.38 97 ARG A CA 1
ATOM 735 C C . ARG A 1 97 ? -15.126 1.279 28.017 1.00 83.38 97 ARG A C 1
ATOM 737 O O . ARG A 1 97 ? -16.289 1.081 28.353 1.00 83.38 97 ARG A O 1
ATOM 744 N N . SER A 1 98 ? -14.360 2.226 28.563 1.00 79.50 98 SER A N 1
ATOM 745 C CA . SER A 1 98 ? -14.861 3.093 29.635 1.00 79.50 98 SER A CA 1
ATOM 746 C C . SER A 1 98 ? -16.035 3.958 29.168 1.00 79.50 98 SER A C 1
ATOM 748 O O . SER A 1 98 ? -16.886 4.294 29.984 1.00 79.50 98 SER A O 1
ATOM 750 N N . THR A 1 99 ? -16.165 4.232 27.859 1.00 72.38 99 THR A N 1
ATOM 751 C CA . THR A 1 99 ? -17.255 5.056 27.276 1.00 72.38 99 THR A CA 1
ATOM 752 C C . THR A 1 99 ? -18.632 4.397 27.257 1.00 72.38 99 THR A C 1
ATOM 754 O O . THR A 1 99 ? -19.578 4.961 26.700 1.00 72.38 99 THR A O 1
ATOM 757 N N . SER A 1 100 ? -18.773 3.195 27.812 1.00 69.31 100 SER A N 1
ATOM 758 C CA . SER A 1 100 ? -20.001 2.412 27.758 1.00 69.31 100 SER A CA 1
ATOM 759 C C . SER A 1 100 ? -20.325 1.799 29.116 1.00 69.31 100 SER A C 1
ATOM 761 O O . SER A 1 100 ? -19.472 1.183 29.748 1.00 69.31 100 SER A O 1
ATOM 763 N N . THR A 1 101 ? -21.574 1.963 29.554 1.00 64.38 101 THR A N 1
ATOM 764 C CA . THR A 1 101 ? -22.088 1.407 30.814 1.00 64.38 101 THR A CA 1
ATOM 765 C C . THR A 1 101 ? -22.641 -0.012 30.656 1.00 64.38 101 THR A C 1
ATOM 767 O O . THR A 1 101 ? -22.637 -0.773 31.621 1.00 64.38 101 THR A O 1
ATOM 770 N N . ASP A 1 102 ? -23.068 -0.405 29.450 1.00 67.12 102 ASP A N 1
ATOM 771 C CA . ASP A 1 102 ? -23.489 -1.778 29.153 1.00 67.12 102 ASP A CA 1
ATOM 772 C C . ASP A 1 102 ? -22.284 -2.659 28.778 1.00 67.12 102 ASP A C 1
ATOM 774 O O . ASP A 1 102 ? -21.546 -2.378 27.828 1.00 67.12 102 ASP A O 1
ATOM 778 N N . ARG A 1 103 ? -22.113 -3.769 29.511 1.00 63.16 103 ARG A N 1
ATOM 779 C CA . ARG A 1 103 ? -21.010 -4.729 29.336 1.00 63.16 103 ARG A CA 1
ATOM 780 C C . ARG A 1 103 ? -20.975 -5.330 27.927 1.00 63.16 103 ARG A C 1
ATOM 782 O O . ARG A 1 103 ? -19.881 -5.555 27.403 1.00 63.16 103 ARG A O 1
ATOM 789 N N . GLY A 1 104 ? -22.136 -5.571 27.310 1.00 64.88 104 GLY A N 1
ATOM 790 C CA . GLY A 1 104 ? -22.230 -6.119 25.954 1.00 64.88 104 GLY A CA 1
ATOM 791 C C . GLY A 1 104 ? -21.690 -5.143 24.908 1.00 64.88 104 GLY A C 1
ATOM 792 O O . GLY A 1 104 ? -20.785 -5.478 24.136 1.00 64.88 104 GLY A O 1
ATOM 793 N N . THR A 1 105 ? -22.176 -3.900 24.929 1.00 68.12 105 THR A N 1
ATOM 794 C CA . THR A 1 105 ? -21.684 -2.840 24.037 1.00 68.12 105 THR A CA 1
ATOM 795 C C . THR A 1 105 ? -20.244 -2.415 24.330 1.00 68.12 105 THR A C 1
ATOM 797 O O . THR A 1 105 ? -19.511 -2.075 23.399 1.00 68.12 105 THR A O 1
ATOM 800 N N . ALA A 1 106 ? -19.796 -2.484 25.586 1.00 72.50 106 ALA A N 1
ATOM 801 C CA . ALA A 1 106 ? -18.447 -2.093 25.987 1.00 72.50 106 ALA A CA 1
ATOM 802 C C . ALA A 1 106 ? -17.370 -2.992 25.360 1.00 72.50 106 ALA A C 1
ATOM 804 O O . ALA A 1 106 ? -16.356 -2.493 24.869 1.00 72.50 106 ALA A O 1
ATOM 805 N N . SER A 1 107 ? -17.599 -4.311 25.307 1.00 72.69 107 SER A N 1
ATOM 806 C CA . SER A 1 107 ? -16.668 -5.241 24.652 1.00 72.69 107 SER A CA 1
ATOM 807 C C . SER A 1 107 ? -16.581 -5.008 23.141 1.00 72.69 107 SER A C 1
ATOM 809 O O . SER A 1 107 ? -15.495 -5.112 22.572 1.00 72.69 107 SER A O 1
ATOM 811 N N . LEU A 1 108 ? -17.702 -4.688 22.488 1.00 71.44 108 LEU A N 1
ATOM 812 C CA . LEU A 1 108 ? -17.745 -4.417 21.046 1.00 71.44 108 LEU A CA 1
ATOM 813 C C . LEU A 1 108 ? -17.040 -3.106 20.692 1.00 71.44 108 LEU A C 1
ATOM 815 O O . LEU A 1 108 ? -16.253 -3.069 19.749 1.00 71.44 108 LEU A O 1
ATOM 819 N N . ARG A 1 109 ? -17.269 -2.049 21.478 1.00 76.75 109 ARG A N 1
ATOM 820 C CA . ARG A 1 109 ? -16.584 -0.757 21.324 1.00 76.75 109 ARG A CA 1
ATOM 821 C C . ARG A 1 109 ? -15.078 -0.875 21.532 1.00 76.75 109 ARG A C 1
ATOM 823 O O . ARG A 1 109 ? -14.315 -0.331 20.745 1.00 76.75 109 ARG A O 1
ATOM 830 N N . SER A 1 110 ? -14.668 -1.628 22.551 1.00 82.31 110 SER A N 1
ATOM 831 C CA . SER A 1 110 ? -13.263 -1.916 22.857 1.00 82.31 110 SER A CA 1
ATOM 832 C C . SER A 1 110 ? -12.545 -2.542 21.655 1.00 82.31 110 SER A C 1
ATOM 834 O O . SER A 1 110 ? -11.530 -2.019 21.201 1.00 82.31 110 SER A O 1
ATOM 836 N N . LEU A 1 111 ? -13.123 -3.604 21.082 1.00 77.62 111 LEU A N 1
ATOM 837 C CA . LEU A 1 111 ? -12.561 -4.278 19.911 1.00 77.62 111 LEU A CA 1
ATOM 838 C C . LEU A 1 111 ? -12.592 -3.387 18.660 1.00 77.62 111 LEU A C 1
ATOM 840 O O . LEU A 1 111 ? -11.609 -3.318 17.928 1.00 77.62 111 LEU A O 1
ATOM 844 N N . GLY A 1 112 ? -13.710 -2.694 18.424 1.00 76.50 112 GLY A N 1
ATOM 845 C CA . GLY A 1 112 ? -13.876 -1.812 17.271 1.00 76.50 112 GLY A CA 1
ATOM 846 C C . GLY A 1 112 ? -12.875 -0.658 17.261 1.00 76.50 112 GLY A C 1
ATOM 847 O O . GLY A 1 112 ? -12.328 -0.346 16.206 1.00 76.50 112 GLY A O 1
ATOM 848 N N . ALA A 1 113 ? -12.591 -0.053 18.417 1.00 83.88 113 ALA A N 1
ATOM 849 C CA . ALA A 1 113 ? -11.660 1.071 18.505 1.00 83.88 113 ALA A CA 1
ATOM 850 C C . ALA A 1 113 ? -10.231 0.599 18.267 1.00 83.88 113 ALA A C 1
ATOM 852 O O . ALA A 1 113 ? -9.504 1.199 17.488 1.00 83.88 113 ALA A O 1
ATOM 853 N N . ALA A 1 114 ? -9.852 -0.525 18.865 1.00 82.12 114 ALA A N 1
ATOM 854 C CA . ALA A 1 114 ? -8.530 -1.095 18.678 1.00 82.12 114 ALA A CA 1
ATOM 855 C C . ALA A 1 114 ? -8.286 -1.539 17.218 1.00 82.12 114 ALA A C 1
ATOM 857 O O . ALA A 1 114 ? -7.221 -1.274 16.662 1.00 82.12 114 ALA A O 1
ATOM 858 N N . ALA A 1 115 ? -9.299 -2.113 16.554 1.00 76.50 115 ALA A N 1
ATOM 859 C CA . ALA A 1 115 ? -9.250 -2.420 15.122 1.00 76.50 115 ALA A CA 1
ATOM 860 C C . ALA A 1 115 ? -9.162 -1.155 14.253 1.00 76.50 115 ALA A C 1
ATOM 862 O O . ALA A 1 115 ? -8.368 -1.104 13.317 1.00 76.50 115 ALA A O 1
ATOM 863 N N . THR A 1 116 ? -9.943 -0.121 14.581 1.00 78.81 116 THR A N 1
ATOM 864 C CA . THR A 1 116 ? -9.929 1.156 13.852 1.00 78.81 116 THR A CA 1
ATOM 865 C C . THR A 1 116 ? -8.579 1.854 13.991 1.00 78.81 116 THR A C 1
ATOM 867 O O . THR A 1 116 ? -8.026 2.297 12.995 1.00 78.81 116 THR A O 1
ATOM 870 N N . TYR A 1 117 ? -8.016 1.906 15.200 1.00 87.31 117 TYR A N 1
ATOM 871 C CA . TYR A 1 117 ? -6.680 2.445 15.456 1.00 87.31 117 TYR A CA 1
ATOM 872 C C . TYR A 1 117 ? -5.612 1.698 14.652 1.00 87.31 117 TYR A C 1
ATOM 874 O O . TYR A 1 117 ? -4.829 2.323 13.940 1.00 87.31 117 TYR A O 1
ATOM 882 N N . THR A 1 118 ? -5.641 0.361 14.706 1.00 81.69 118 THR A N 1
ATOM 883 C CA . THR A 1 118 ? -4.722 -0.495 13.942 1.00 81.69 118 THR A CA 1
ATOM 884 C C . THR A 1 118 ? -4.777 -0.150 12.456 1.00 81.69 118 THR A C 1
ATOM 886 O O . THR A 1 118 ? -3.734 0.100 11.856 1.00 81.69 118 THR A O 1
ATOM 889 N N . GLY A 1 119 ? -5.989 -0.058 11.895 1.00 73.75 119 GLY A N 1
ATOM 890 C CA . GLY A 1 119 ? -6.218 0.322 10.504 1.00 73.75 119 GLY A CA 1
ATOM 891 C C . GLY A 1 119 ? -5.738 1.735 10.174 1.00 73.75 119 GLY A C 1
ATOM 892 O O . GLY A 1 119 ? -5.013 1.897 9.206 1.00 73.75 119 GLY A O 1
ATOM 893 N N . LEU A 1 120 ? -6.072 2.749 10.978 1.00 79.50 120 LEU A N 1
ATOM 894 C CA . LEU A 1 120 ? -5.649 4.136 10.736 1.00 79.50 120 LEU A CA 1
ATOM 895 C C . LEU A 1 120 ? -4.127 4.268 10.701 1.00 79.50 120 LEU A C 1
ATOM 897 O O . LEU A 1 120 ? -3.579 4.830 9.762 1.00 79.50 120 LEU A O 1
ATOM 901 N N . VAL A 1 121 ? -3.436 3.705 11.689 1.00 83.88 121 VAL A N 1
ATOM 902 C CA . VAL A 1 121 ? -1.972 3.769 11.757 1.00 83.88 121 VAL A CA 1
ATOM 903 C C . VAL A 1 121 ? -1.327 2.930 10.642 1.00 83.88 121 VAL A C 1
ATOM 905 O O . VAL A 1 121 ? -0.246 3.272 10.186 1.00 83.88 121 VAL A O 1
ATOM 908 N N . ALA A 1 122 ? -1.993 1.878 10.139 1.00 76.81 122 ALA A N 1
ATOM 909 C CA . ALA A 1 122 ? -1.545 1.135 8.948 1.00 76.81 122 ALA A CA 1
ATOM 910 C C . ALA A 1 122 ? -1.432 2.023 7.707 1.00 76.81 122 ALA A C 1
ATOM 912 O O . ALA A 1 122 ? -0.509 1.872 6.915 1.00 76.81 122 ALA A O 1
ATOM 913 N N . LEU A 1 123 ? -2.377 2.952 7.551 1.00 74.94 123 LEU A N 1
ATOM 914 C CA . LEU A 1 123 ? -2.430 3.847 6.399 1.00 74.94 123 LEU A CA 1
ATOM 915 C C . LEU A 1 123 ? -1.272 4.842 6.374 1.00 74.94 123 LEU A C 1
ATOM 917 O O . LEU A 1 123 ? -1.043 5.434 5.333 1.00 74.94 123 LEU A O 1
ATOM 921 N N . LEU A 1 124 ? -0.553 5.025 7.484 1.00 76.69 124 LEU A N 1
ATOM 922 C CA . LEU A 1 124 ? 0.616 5.904 7.562 1.00 76.69 124 LEU A CA 1
ATOM 923 C C . LEU A 1 124 ? 1.927 5.194 7.184 1.00 76.69 124 LEU A C 1
ATOM 925 O O . LEU A 1 124 ? 2.985 5.815 7.251 1.00 76.69 124 LEU A O 1
ATOM 929 N N . GLY A 1 125 ? 1.871 3.914 6.800 1.00 76.44 125 GLY A N 1
ATOM 930 C CA . GLY A 1 125 ? 3.043 3.147 6.384 1.00 76.44 125 GLY A CA 1
ATOM 931 C C . GLY A 1 125 ? 4.068 2.998 7.510 1.00 76.44 125 GLY A C 1
ATOM 932 O O . GLY A 1 125 ? 3.736 2.540 8.604 1.00 76.44 125 GLY A O 1
ATOM 933 N N . GLU A 1 126 ? 5.312 3.385 7.231 1.00 78.56 126 GLU A N 1
ATOM 934 C CA . GLU A 1 126 ? 6.451 3.275 8.155 1.00 78.56 126 GLU A CA 1
ATOM 935 C C . GLU A 1 126 ? 6.541 4.389 9.191 1.00 78.56 126 GLU A C 1
ATOM 937 O O . GLU A 1 126 ? 7.254 4.248 10.184 1.00 78.56 126 GLU A O 1
ATOM 942 N N . LEU A 1 127 ? 5.810 5.489 8.990 1.00 84.12 127 LEU A N 1
ATOM 943 C CA . LEU A 1 127 ? 5.860 6.668 9.854 1.00 84.12 127 LEU A CA 1
ATOM 944 C C . LEU A 1 127 ? 5.813 6.354 11.365 1.00 84.12 127 LEU A C 1
ATOM 946 O O . LEU A 1 127 ? 6.569 6.982 12.108 1.00 84.12 127 LEU A O 1
ATOM 950 N N . PRO A 1 128 ? 4.986 5.401 11.859 1.00 87.56 128 PRO A N 1
ATOM 951 C CA . PRO A 1 128 ? 4.927 5.076 13.285 1.00 87.56 128 PRO A CA 1
ATOM 952 C C . PRO A 1 128 ? 6.243 4.526 13.859 1.00 87.56 128 PRO A C 1
ATOM 954 O O . PRO A 1 128 ? 6.431 4.564 15.070 1.00 87.56 128 PRO A O 1
ATOM 957 N N . PHE A 1 129 ? 7.132 4.007 13.010 1.00 87.38 129 PHE A N 1
ATOM 958 C CA . PHE A 1 129 ? 8.410 3.401 13.392 1.00 87.38 129 PHE A CA 1
ATOM 959 C C . PHE A 1 129 ? 9.618 4.284 13.085 1.00 87.38 129 PHE A C 1
ATOM 961 O O . PHE A 1 129 ? 10.718 3.988 13.530 1.00 87.38 129 PHE A O 1
ATOM 968 N N . GLN A 1 130 ? 9.403 5.387 12.371 1.00 86.38 130 GLN A N 1
ATOM 969 C CA . GLN A 1 130 ? 10.417 6.401 12.086 1.00 86.38 130 GLN A CA 1
ATOM 970 C C . GLN A 1 130 ? 10.337 7.600 13.044 1.00 86.38 130 GLN A C 1
ATOM 972 O O . GLN A 1 130 ? 11.188 8.485 13.005 1.00 86.38 130 GLN A O 1
ATOM 977 N N . ARG A 1 131 ? 9.290 7.665 13.878 1.00 90.56 131 ARG A N 1
ATOM 978 C CA . ARG A 1 131 ? 8.979 8.794 14.764 1.00 90.56 131 ARG A CA 1
ATOM 979 C C . ARG A 1 131 ? 8.657 8.299 16.166 1.00 90.56 131 ARG A C 1
ATOM 981 O O . ARG A 1 131 ? 7.947 7.312 16.335 1.00 90.56 131 ARG A O 1
ATOM 988 N N . TYR A 1 132 ? 9.102 9.029 17.187 1.00 94.12 132 TYR A N 1
ATOM 989 C CA . TYR A 1 132 ? 8.874 8.633 18.582 1.00 94.12 132 TYR A CA 1
ATOM 990 C C . TYR A 1 132 ? 7.450 8.914 19.100 1.00 94.12 132 TYR A C 1
ATOM 992 O O . TYR A 1 132 ? 7.110 8.567 20.235 1.00 94.12 132 TYR A O 1
ATOM 1000 N N . ASP A 1 133 ? 6.601 9.544 18.285 1.00 95.50 133 ASP A N 1
ATOM 1001 C CA . ASP A 1 133 ? 5.273 10.060 18.630 1.00 95.50 133 ASP A CA 1
ATOM 1002 C C . ASP A 1 133 ? 4.312 9.024 19.240 1.00 95.50 133 ASP A C 1
ATOM 1004 O O . ASP A 1 133 ? 3.429 9.401 20.017 1.00 95.50 133 ASP A O 1
ATOM 1008 N N . LEU A 1 134 ? 4.494 7.727 18.959 1.00 95.44 134 LEU A N 1
ATOM 1009 C CA . LEU A 1 134 ? 3.718 6.655 19.596 1.00 95.44 134 LEU A CA 1
ATOM 1010 C C . LEU A 1 134 ? 3.890 6.631 21.122 1.00 95.44 134 LEU A C 1
ATOM 1012 O O . LEU A 1 134 ? 2.915 6.428 21.849 1.00 95.44 134 LEU A O 1
ATOM 1016 N N . SER A 1 135 ? 5.102 6.895 21.616 1.00 96.50 135 SER A N 1
ATOM 1017 C CA . SER A 1 135 ? 5.377 6.956 23.057 1.00 96.50 135 SER A CA 1
ATOM 1018 C C . SER A 1 135 ? 4.599 8.092 23.737 1.00 96.50 135 SER A C 1
ATOM 1020 O O . SER A 1 135 ? 3.981 7.900 24.786 1.00 96.50 135 SER A O 1
ATOM 1022 N N . VAL A 1 136 ? 4.513 9.256 23.085 1.00 97.25 136 VAL A N 1
ATOM 1023 C CA . VAL A 1 136 ? 3.746 10.410 23.580 1.00 97.25 136 VAL A CA 1
ATOM 1024 C C . VAL A 1 136 ? 2.242 10.135 23.524 1.00 97.25 136 VAL A C 1
ATOM 1026 O O . VAL A 1 136 ? 1.505 10.470 24.455 1.00 97.25 136 VAL A O 1
ATOM 1029 N N . ALA A 1 137 ? 1.775 9.482 22.457 1.00 96.81 137 ALA A N 1
ATOM 1030 C CA . ALA A 1 137 ? 0.381 9.081 22.309 1.00 96.81 137 ALA A CA 1
ATOM 1031 C C . ALA A 1 137 ? -0.060 8.095 23.409 1.00 96.81 137 ALA A C 1
ATOM 1033 O O . ALA A 1 137 ? -1.179 8.210 23.912 1.00 96.81 137 ALA A O 1
ATOM 1034 N N . VAL A 1 138 ? 0.816 7.189 23.859 1.00 97.56 138 VAL A N 1
ATOM 1035 C CA . VAL A 1 138 ? 0.554 6.315 25.016 1.00 97.56 138 VAL A CA 1
ATOM 1036 C C . VAL A 1 138 ? 0.316 7.116 26.293 1.00 97.56 138 VAL A C 1
ATOM 1038 O O . VAL A 1 138 ? -0.697 6.894 26.963 1.00 97.56 138 VAL A O 1
ATOM 1041 N N . VAL A 1 139 ? 1.184 8.081 26.607 1.00 97.19 139 VAL A N 1
ATOM 1042 C CA . VAL A 1 139 ? 1.023 8.936 27.797 1.00 97.19 139 VAL A CA 1
ATOM 1043 C C . VAL A 1 139 ? -0.267 9.759 27.711 1.00 97.19 139 VAL A C 1
ATOM 1045 O O . VAL A 1 139 ? -1.021 9.845 28.683 1.00 97.19 139 VAL A O 1
ATOM 1048 N N . LEU A 1 140 ? -0.582 10.292 26.528 1.00 96.38 140 LEU A N 1
ATOM 1049 C CA . LEU A 1 140 ? -1.820 11.026 26.270 1.00 96.38 140 LEU A CA 1
ATOM 1050 C C . LEU A 1 140 ? -3.066 10.164 26.509 1.00 96.38 140 LEU A C 1
ATOM 1052 O O . LEU A 1 140 ? -3.978 10.583 27.223 1.00 96.38 140 LEU A O 1
ATOM 1056 N N . VAL A 1 141 ? -3.125 8.951 25.951 1.00 95.50 141 VAL A N 1
ATOM 1057 C CA . VAL A 1 141 ? -4.288 8.064 26.121 1.00 95.50 141 VAL A CA 1
ATOM 1058 C C . VAL A 1 141 ? -4.396 7.573 27.563 1.00 95.50 141 VAL A C 1
ATOM 1060 O O . VAL A 1 141 ? -5.509 7.469 28.079 1.00 95.50 141 VAL A O 1
ATOM 1063 N N . ALA A 1 142 ? -3.273 7.332 28.245 1.00 95.69 142 ALA A N 1
ATOM 1064 C CA . ALA A 1 142 ? -3.265 7.018 29.670 1.00 95.69 142 ALA A CA 1
ATOM 1065 C C . ALA A 1 142 ? -3.862 8.166 30.504 1.00 95.69 142 ALA A C 1
ATOM 1067 O O . ALA A 1 142 ? -4.727 7.916 31.346 1.00 95.69 142 ALA A O 1
ATOM 1068 N N . ALA A 1 143 ? -3.489 9.421 30.222 1.00 94.94 143 ALA A N 1
ATOM 1069 C CA . ALA A 1 143 ? -4.072 10.593 30.873 1.00 94.94 143 ALA A CA 1
ATOM 1070 C C . ALA A 1 143 ? -5.591 10.675 30.641 1.00 94.94 143 ALA A C 1
ATOM 1072 O O . ALA A 1 143 ? -6.361 10.809 31.595 1.00 94.94 143 ALA A O 1
ATOM 1073 N N . LEU A 1 144 ? -6.045 10.497 29.394 1.00 91.88 144 LEU A N 1
ATOM 1074 C CA . LEU A 1 144 ? -7.475 10.466 29.068 1.00 91.88 144 LEU A CA 1
ATOM 1075 C C . LEU A 1 144 ? -8.203 9.306 29.763 1.00 91.88 144 LEU A C 1
ATOM 1077 O O . LEU A 1 144 ? -9.330 9.474 30.222 1.00 91.88 144 LEU A O 1
ATOM 1081 N N . LEU A 1 145 ? -7.578 8.136 29.892 1.00 90.62 145 LEU A N 1
ATOM 1082 C CA . LEU A 1 145 ? -8.158 6.991 30.591 1.00 90.62 145 LEU A CA 1
ATOM 1083 C C . LEU A 1 145 ? -8.300 7.247 32.100 1.00 90.62 145 LEU A C 1
ATOM 1085 O O . LEU A 1 145 ? -9.318 6.865 32.681 1.00 90.62 145 LEU A O 1
ATOM 1089 N N . VAL A 1 146 ? -7.324 7.913 32.727 1.00 90.69 146 VAL A N 1
ATOM 1090 C CA . VAL A 1 146 ? -7.408 8.351 34.132 1.00 90.69 146 VAL A CA 1
ATOM 1091 C C . VAL A 1 146 ? -8.534 9.369 34.308 1.00 90.69 146 VAL A C 1
ATOM 1093 O O . VAL A 1 146 ? -9.372 9.197 35.192 1.00 90.69 146 VAL A O 1
ATOM 1096 N N . ALA A 1 147 ? -8.624 10.372 33.428 1.00 87.31 147 ALA A N 1
ATOM 1097 C CA . ALA A 1 147 ? -9.728 11.333 33.436 1.00 87.31 147 ALA A CA 1
ATOM 1098 C C . ALA A 1 147 ? -11.094 10.643 33.260 1.00 87.31 147 ALA A C 1
ATOM 1100 O O . ALA A 1 147 ? -12.065 10.983 33.938 1.00 87.31 147 ALA A O 1
ATOM 1101 N N . ALA A 1 148 ? -11.160 9.632 32.389 1.00 81.00 148 ALA A N 1
ATOM 1102 C CA . ALA A 1 148 ? -12.373 8.885 32.093 1.00 81.00 148 ALA A CA 1
ATOM 1103 C C . ALA A 1 148 ? -12.867 8.015 33.265 1.00 81.00 148 ALA A C 1
ATOM 1105 O O . ALA A 1 148 ? -14.069 7.828 33.436 1.00 81.00 148 ALA A O 1
ATOM 1106 N N . ARG A 1 149 ? -11.966 7.472 34.089 1.00 81.38 149 ARG A N 1
ATOM 1107 C CA . ARG A 1 149 ? -12.342 6.635 35.245 1.00 81.38 149 ARG A CA 1
ATOM 1108 C C . ARG A 1 149 ? -12.883 7.434 36.438 1.00 81.38 149 ARG A C 1
ATOM 1110 O O . ARG A 1 149 ? -13.416 6.832 37.365 1.00 81.38 149 ARG A O 1
ATOM 1117 N N . GLY A 1 150 ? -12.826 8.766 36.376 1.00 69.06 150 GLY A N 1
ATOM 1118 C CA . GLY A 1 150 ? -13.359 9.670 37.392 1.00 69.06 150 GLY A CA 1
ATOM 1119 C C . GLY A 1 150 ? -12.420 9.881 38.586 1.00 69.06 150 GLY A C 1
ATOM 1120 O O . GLY A 1 150 ? -11.483 9.128 38.819 1.00 69.06 150 GLY A O 1
ATOM 1121 N N . ALA A 1 151 ? -12.687 10.950 39.341 1.00 63.75 151 ALA A N 1
ATOM 1122 C CA . ALA A 1 151 ? -12.089 11.306 40.635 1.00 63.75 151 ALA A CA 1
ATOM 1123 C C . ALA A 1 151 ? -10.633 11.829 40.696 1.00 63.75 151 ALA A C 1
ATOM 1125 O O . ALA A 1 151 ? -10.267 12.333 41.756 1.00 63.75 151 ALA A O 1
ATOM 1126 N N . HIS A 1 152 ? -9.846 11.850 39.611 1.00 83.81 152 HIS A N 1
ATOM 1127 C CA . HIS A 1 152 ? -8.422 12.244 39.689 1.00 83.81 152 HIS A CA 1
ATOM 1128 C C . HIS A 1 152 ? -7.949 13.252 38.614 1.00 83.81 152 HIS A C 1
ATOM 1130 O O . HIS A 1 152 ? -7.026 12.945 37.853 1.00 83.81 152 HIS A O 1
ATOM 1136 N N . PRO A 1 153 ? -8.510 14.481 38.547 1.00 89.62 153 PRO A N 1
ATOM 1137 C CA . PRO A 1 153 ? -8.065 15.495 37.583 1.00 89.62 153 PRO A CA 1
ATOM 1138 C C . PRO A 1 153 ? -6.586 15.863 37.766 1.00 89.62 153 PRO A C 1
ATOM 1140 O O . PRO A 1 153 ? -5.885 16.063 36.782 1.00 89.62 153 PRO A O 1
ATOM 1143 N N . ALA A 1 154 ? -6.077 15.866 39.003 1.00 94.31 154 ALA A N 1
ATOM 1144 C CA . ALA A 1 154 ? -4.667 16.139 39.276 1.00 94.31 154 ALA A CA 1
ATOM 1145 C C . ALA A 1 154 ? -3.721 15.069 38.719 1.00 94.31 154 ALA A C 1
ATOM 1147 O O . ALA A 1 154 ? -2.720 15.417 38.103 1.00 94.31 154 ALA A O 1
ATOM 1148 N N . ALA A 1 155 ? -4.063 13.783 38.852 1.00 95.25 155 ALA A N 1
ATOM 1149 C CA . ALA A 1 155 ? -3.262 12.702 38.277 1.00 95.25 155 ALA A CA 1
ATOM 1150 C C . ALA A 1 155 ? -3.294 12.731 36.741 1.00 95.25 155 ALA A C 1
ATOM 1152 O O . ALA A 1 155 ? -2.262 12.569 36.096 1.00 95.25 155 ALA A O 1
ATOM 1153 N N . SER A 1 156 ? -4.463 13.000 36.146 1.00 94.44 156 SER A N 1
ATOM 1154 C CA . SER A 1 156 ? -4.573 13.171 34.694 1.00 94.44 156 SER A CA 1
ATOM 1155 C C . SER A 1 156 ? -3.742 14.355 34.198 1.00 94.44 156 SER A C 1
ATOM 1157 O O . SER A 1 156 ? -3.065 14.226 33.184 1.00 94.44 156 SER A O 1
ATOM 1159 N N . CYS A 1 157 ? -3.776 15.492 34.893 1.00 96.75 157 CYS A N 1
ATOM 1160 C CA . CYS A 1 157 ? -2.974 16.661 34.553 1.00 96.75 157 CYS A CA 1
ATOM 1161 C C . CYS A 1 157 ? -1.470 16.401 34.746 1.00 96.75 157 CYS A C 1
ATOM 1163 O O . CYS A 1 157 ? -0.689 16.762 33.876 1.00 96.75 157 CYS A O 1
ATOM 1165 N N . ALA A 1 158 ? -1.047 15.700 35.800 1.00 97.06 158 ALA A N 1
ATOM 1166 C CA . ALA A 1 158 ? 0.351 15.293 35.962 1.00 97.06 158 ALA A CA 1
ATOM 1167 C C . ALA A 1 158 ? 0.832 14.384 34.811 1.00 97.06 158 ALA A C 1
ATOM 1169 O O . ALA A 1 158 ? 1.930 14.572 34.298 1.00 97.06 158 ALA A O 1
ATOM 1170 N N . LEU A 1 159 ? -0.003 13.455 34.327 1.00 96.69 159 LEU A N 1
ATOM 1171 C CA . LEU A 1 159 ? 0.322 12.654 33.138 1.00 96.69 159 LEU A CA 1
ATOM 1172 C C . LEU A 1 159 ? 0.397 13.500 31.859 1.00 96.69 159 LEU A C 1
ATOM 1174 O O . LEU A 1 159 ? 1.282 13.281 31.037 1.00 96.69 159 LEU A O 1
ATOM 1178 N N . LEU A 1 160 ? -0.484 14.494 31.689 1.00 97.50 160 LEU A N 1
ATOM 1179 C CA . LEU A 1 160 ? -0.363 15.445 30.577 1.00 97.50 160 LEU A CA 1
ATOM 1180 C C . LEU A 1 160 ? 0.927 16.272 30.666 1.00 97.50 160 LEU A C 1
ATOM 1182 O O . LEU A 1 160 ? 1.473 16.611 29.622 1.00 97.50 160 LEU A O 1
ATOM 1186 N N . ALA A 1 161 ? 1.435 16.560 31.870 1.00 97.69 161 ALA A N 1
ATOM 1187 C CA . ALA A 1 161 ? 2.738 17.198 32.060 1.00 97.69 161 ALA A CA 1
ATOM 1188 C C . ALA A 1 161 ? 3.898 16.277 31.656 1.00 97.69 161 ALA A C 1
ATOM 1190 O O . ALA A 1 161 ? 4.803 16.734 30.968 1.00 97.69 161 ALA A O 1
ATOM 1191 N N . VAL A 1 162 ? 3.841 14.979 31.983 1.00 97.31 162 VAL A N 1
ATOM 1192 C CA . VAL A 1 162 ? 4.804 13.984 31.465 1.00 97.31 162 VAL A CA 1
ATOM 1193 C C . VAL A 1 162 ? 4.768 13.953 29.935 1.00 97.31 162 VAL A C 1
ATOM 1195 O O . VAL A 1 162 ? 5.808 13.992 29.288 1.00 97.31 162 VAL A O 1
ATOM 1198 N N . GLY A 1 163 ? 3.572 13.955 29.338 1.00 96.56 163 GLY A N 1
ATOM 1199 C CA . GLY A 1 163 ? 3.416 14.027 27.886 1.00 96.56 163 GLY A CA 1
ATOM 1200 C C . GLY A 1 163 ? 4.014 15.310 27.303 1.00 96.56 163 GLY A C 1
ATOM 1201 O O . GLY A 1 163 ? 4.785 15.232 26.354 1.00 96.56 163 GLY A O 1
ATOM 1202 N N . ALA A 1 164 ? 3.713 16.466 27.905 1.00 95.75 164 ALA A N 1
ATOM 1203 C CA . ALA A 1 164 ? 4.253 17.776 27.529 1.00 95.75 164 ALA A CA 1
ATOM 1204 C C . ALA A 1 164 ? 5.786 17.845 27.650 1.00 95.75 164 ALA A C 1
ATOM 1206 O O . ALA A 1 164 ? 6.436 18.498 26.834 1.00 95.75 164 ALA A O 1
ATOM 1207 N N . TRP A 1 165 ? 6.350 17.129 28.627 1.00 94.69 165 TRP A N 1
ATOM 1208 C CA . TRP A 1 165 ? 7.787 16.944 28.802 1.00 94.69 165 TRP A CA 1
ATOM 1209 C C . TRP A 1 165 ? 8.442 16.112 27.710 1.00 94.69 165 TRP A C 1
ATOM 1211 O O . TRP A 1 165 ? 9.598 16.353 27.392 1.00 94.69 165 TRP A O 1
ATOM 1221 N N . MET A 1 166 ? 7.717 15.179 27.096 1.00 94.56 166 MET A N 1
ATOM 1222 C CA . MET A 1 166 ? 8.204 14.441 25.927 1.00 94.56 166 MET A CA 1
ATOM 1223 C C . MET A 1 166 ? 7.982 15.213 24.620 1.00 94.56 166 MET A C 1
ATOM 1225 O O . MET A 1 166 ? 8.809 15.164 23.709 1.00 94.56 166 MET A O 1
ATOM 1229 N N . LYS A 1 167 ? 6.845 15.908 24.502 1.00 93.31 167 LYS A N 1
ATOM 1230 C CA . LYS A 1 167 ? 6.473 16.756 23.361 1.00 93.31 167 LYS A CA 1
ATOM 1231 C C . LYS A 1 167 ? 5.371 17.709 23.800 1.00 93.31 167 LYS A C 1
ATOM 1233 O O . LYS A 1 167 ? 4.408 17.261 24.387 1.00 93.31 167 LYS A O 1
ATOM 1238 N N . ILE A 1 168 ? 5.440 18.994 23.469 1.00 91.81 168 ILE A N 1
ATOM 1239 C CA . ILE A 1 168 ? 4.628 20.049 24.117 1.00 91.81 168 ILE A CA 1
ATOM 1240 C C . ILE A 1 168 ? 3.093 19.871 23.973 1.00 91.81 168 ILE A C 1
ATOM 1242 O O . ILE A 1 168 ? 2.328 20.294 24.842 1.00 91.81 168 ILE A O 1
ATOM 1246 N N . PHE A 1 169 ? 2.608 19.234 22.903 1.00 93.19 169 PHE A N 1
ATOM 1247 C CA . PHE A 1 169 ? 1.188 19.255 22.517 1.00 93.19 169 PHE A CA 1
ATOM 1248 C C . PHE A 1 169 ? 0.158 18.685 23.531 1.00 93.19 169 PHE A C 1
ATOM 1250 O O . PHE A 1 169 ? -0.955 19.219 23.567 1.00 93.19 169 PHE A O 1
ATOM 1257 N N . PRO A 1 170 ? 0.436 17.669 24.383 1.00 96.19 170 PRO A N 1
ATOM 1258 C CA . PRO A 1 170 ? -0.527 17.162 25.363 1.00 96.19 170 PRO A CA 1
ATOM 1259 C C . PRO A 1 170 ? -0.955 18.214 26.393 1.00 96.19 170 PRO A C 1
ATOM 1261 O O . PRO A 1 170 ? -2.052 18.108 26.943 1.00 96.19 170 PRO A O 1
ATOM 1264 N N . ALA A 1 171 ? -0.159 19.271 26.607 1.00 95.19 171 ALA A N 1
ATOM 1265 C CA . ALA A 1 171 ? -0.533 20.403 27.458 1.00 95.19 171 ALA A CA 1
ATOM 1266 C C . ALA A 1 171 ? -1.861 21.054 27.023 1.00 95.19 171 ALA A C 1
ATOM 1268 O O . ALA A 1 171 ? -2.656 21.476 27.865 1.00 95.19 171 ALA A O 1
ATOM 1269 N N . ALA A 1 172 ? -2.160 21.061 25.718 1.00 93.88 172 ALA A N 1
ATOM 1270 C CA . ALA A 1 172 ? -3.397 21.623 25.177 1.00 93.88 172 ALA A CA 1
ATOM 1271 C C . ALA A 1 172 ? -4.665 20.879 25.642 1.00 93.88 172 ALA A C 1
ATOM 1273 O O . ALA A 1 172 ? -5.769 21.407 25.514 1.00 93.88 172 ALA A O 1
ATOM 1274 N N . LEU A 1 173 ? -4.535 19.668 26.199 1.00 94.12 173 LEU A N 1
ATOM 1275 C CA . LEU A 1 173 ? -5.660 18.877 26.701 1.00 94.12 173 LEU A CA 1
ATOM 1276 C C . LEU A 1 173 ? -6.010 19.149 28.170 1.00 94.12 173 LEU A C 1
ATOM 1278 O O . LEU A 1 173 ? -7.056 18.681 28.626 1.00 94.12 173 LEU A O 1
ATOM 1282 N N . VAL A 1 174 ? -5.220 19.944 28.905 1.00 94.25 174 VAL A N 1
ATOM 1283 C CA . VAL A 1 174 ? -5.541 20.325 30.296 1.00 94.25 174 VAL A CA 1
ATOM 1284 C C . VAL A 1 174 ? -6.939 20.963 30.406 1.00 94.25 174 VAL A C 1
ATOM 1286 O O . VAL A 1 174 ? -7.731 20.506 31.236 1.00 94.25 174 VAL A O 1
ATOM 1289 N N . PRO A 1 175 ? -7.337 21.924 29.542 1.00 90.25 175 PRO A N 1
ATOM 1290 C CA . PRO A 1 175 ? -8.697 22.464 29.551 1.00 90.25 175 PRO A CA 1
ATOM 1291 C C . PRO A 1 175 ? -9.787 21.416 29.290 1.00 90.25 175 PRO A C 1
ATOM 1293 O O . PRO A 1 175 ? -10.878 21.529 29.844 1.00 90.25 175 PRO A O 1
ATOM 1296 N N . VAL A 1 176 ? -9.511 20.381 28.484 1.00 88.31 176 VAL A N 1
ATOM 1297 C CA . VAL A 1 176 ? -10.468 19.292 28.211 1.00 88.31 176 VAL A CA 1
ATOM 1298 C C . VAL A 1 176 ? -10.704 18.463 29.476 1.00 88.31 176 VAL A C 1
ATOM 1300 O O . VAL A 1 176 ? -11.853 18.176 29.813 1.00 88.31 176 VAL A O 1
ATOM 1303 N N . VAL A 1 177 ? -9.636 18.120 30.205 1.00 88.94 177 VAL A N 1
ATOM 1304 C CA . VAL A 1 177 ? -9.713 17.379 31.477 1.00 88.94 177 VAL A CA 1
ATOM 1305 C C . VAL A 1 177 ? -10.464 18.184 32.538 1.00 88.94 177 VAL A C 1
ATOM 1307 O O . VAL A 1 177 ? -11.340 17.649 33.217 1.00 88.94 177 VAL A O 1
ATOM 1310 N N . LEU A 1 178 ? -10.177 19.481 32.658 1.00 88.25 178 LEU A N 1
ATOM 1311 C CA . LEU A 1 178 ? -10.868 20.353 33.610 1.00 88.25 178 LEU A CA 1
ATOM 1312 C C . LEU A 1 178 ? -12.344 20.553 33.242 1.00 88.25 178 LEU A C 1
ATOM 1314 O O . LEU A 1 178 ? -13.204 20.504 34.120 1.00 88.25 178 LEU A O 1
ATOM 1318 N N . ALA A 1 179 ? -12.663 20.724 31.956 1.00 81.81 179 ALA A N 1
ATOM 1319 C CA . ALA A 1 179 ? -14.045 20.821 31.491 1.00 81.81 179 ALA A CA 1
ATOM 1320 C C . ALA A 1 179 ? -14.833 19.532 31.770 1.00 81.81 179 ALA A C 1
ATOM 1322 O O . ALA A 1 179 ? -16.006 19.596 32.145 1.00 81.81 179 ALA A O 1
ATOM 1323 N N . LEU A 1 180 ? -14.185 18.370 31.635 1.00 81.31 180 LEU A N 1
ATOM 1324 C CA . LEU A 1 180 ? -14.759 17.077 31.995 1.00 81.31 180 LEU A CA 1
ATOM 1325 C C . LEU A 1 180 ? -15.049 16.979 33.497 1.00 81.31 180 LEU A C 1
ATOM 1327 O O . LEU A 1 180 ? -16.164 16.630 33.885 1.00 81.31 180 LEU A O 1
ATOM 1331 N N . ASP A 1 181 ? -14.060 17.283 34.341 1.00 84.25 181 ASP A N 1
ATOM 1332 C CA . ASP A 1 181 ? -14.212 17.218 35.799 1.00 84.25 181 ASP A CA 1
ATOM 1333 C C . ASP A 1 181 ? -15.290 18.194 36.291 1.00 84.25 181 ASP A C 1
ATOM 1335 O O . ASP A 1 181 ? -16.106 17.831 37.136 1.00 84.25 181 ASP A O 1
ATOM 1339 N N . LEU A 1 182 ? -15.377 19.390 35.695 1.00 82.56 182 LEU A N 1
ATOM 1340 C CA . LEU A 1 182 ? -16.451 20.348 35.963 1.00 82.56 182 LEU A CA 1
ATOM 1341 C C . LEU A 1 182 ? -17.826 19.798 35.569 1.00 82.56 182 LEU A C 1
ATOM 1343 O O . LEU A 1 182 ? -18.795 19.981 36.306 1.00 82.56 182 LEU A O 1
ATOM 1347 N N . ALA A 1 183 ? -17.933 19.137 34.414 1.00 77.25 183 ALA A N 1
ATOM 1348 C CA . ALA A 1 183 ? -19.184 18.534 33.966 1.00 77.25 183 ALA A CA 1
ATOM 1349 C C . ALA A 1 183 ? -19.645 17.417 34.919 1.00 77.25 183 ALA A C 1
ATOM 1351 O O . ALA A 1 183 ? -20.824 17.368 35.268 1.00 77.25 183 ALA A O 1
ATOM 1352 N N . HIS A 1 184 ? -18.720 16.579 35.399 1.00 77.25 184 HIS A N 1
ATOM 1353 C CA . HIS A 1 184 ? -19.009 15.584 36.434 1.00 77.25 184 HIS A CA 1
ATOM 1354 C C . HIS A 1 184 ? -19.426 16.237 37.757 1.00 77.25 184 HIS A C 1
ATOM 1356 O O . HIS A 1 184 ? -20.442 15.855 38.333 1.00 77.25 184 HIS A O 1
ATOM 1362 N N . ALA A 1 185 ? -18.693 17.253 38.218 1.00 79.69 185 ALA A N 1
ATOM 1363 C CA . ALA A 1 185 ? -19.000 17.949 39.464 1.00 79.69 185 ALA A CA 1
ATOM 1364 C C . ALA A 1 185 ? -20.385 18.613 39.425 1.00 79.69 185 ALA A C 1
ATOM 1366 O O . ALA A 1 185 ? -21.138 18.497 40.379 1.00 79.69 185 ALA A O 1
ATOM 1367 N N . ARG A 1 186 ? -20.777 19.233 38.305 1.00 78.88 186 ARG A N 1
ATOM 1368 C CA . ARG A 1 186 ? -22.113 19.843 38.137 1.00 78.88 186 ARG A CA 1
ATOM 1369 C C . ARG A 1 186 ? -23.272 18.856 38.223 1.00 78.88 186 ARG A C 1
ATOM 1371 O O . ARG A 1 186 ? -24.400 19.275 38.456 1.00 78.88 186 ARG A O 1
ATOM 1378 N N . SER A 1 187 ? -23.001 17.577 37.990 1.00 73.62 187 SER A N 1
ATOM 1379 C CA . SER A 1 187 ? -24.009 16.522 38.033 1.00 73.62 187 SER A CA 1
ATOM 1380 C C . SER A 1 187 ? -24.138 15.827 39.385 1.00 73.62 187 SER A C 1
ATOM 1382 O O . SER A 1 187 ? -25.013 14.980 39.527 1.00 73.62 187 SER A O 1
ATOM 1384 N N . SER A 1 188 ? -23.276 16.138 40.359 1.00 78.75 188 SER A N 1
ATOM 1385 C CA . SER A 1 188 ? -23.338 15.503 41.673 1.00 78.75 188 SER A CA 1
ATOM 1386 C C . SER A 1 188 ? -24.397 16.151 42.564 1.00 78.75 188 SER A C 1
ATOM 1388 O O . SER A 1 188 ? -24.562 17.373 42.566 1.00 78.75 188 SER A O 1
ATOM 1390 N N . ASP A 1 189 ? -25.050 15.341 43.400 1.00 79.31 189 ASP A N 1
ATOM 1391 C CA . ASP A 1 189 ? -26.059 15.811 44.363 1.00 79.31 189 ASP A CA 1
ATOM 1392 C C . ASP A 1 189 ? -25.508 16.899 45.293 1.00 79.31 189 ASP A C 1
ATOM 1394 O O . ASP A 1 189 ? -26.195 17.861 45.630 1.00 79.31 189 ASP A O 1
ATOM 1398 N N . SER A 1 190 ? -24.222 16.802 45.642 1.00 81.25 190 SER A N 1
ATOM 1399 C CA . SER A 1 190 ? -23.514 17.806 46.440 1.00 81.25 190 SER A CA 1
ATOM 1400 C C . SER A 1 190 ? -23.449 19.183 45.773 1.00 81.25 190 SER A C 1
ATOM 1402 O O . SER A 1 190 ? -23.556 20.195 46.464 1.00 81.25 190 SER A O 1
ATOM 1404 N N . TRP A 1 191 ? -23.296 19.243 44.446 1.00 83.56 191 TRP A N 1
ATOM 1405 C CA . TRP A 1 191 ? -23.275 20.504 43.707 1.00 83.56 191 TRP A CA 1
ATOM 1406 C C . TRP A 1 191 ? -24.669 21.119 43.642 1.00 83.56 191 TRP A C 1
ATOM 1408 O O . TRP A 1 191 ? -24.815 22.323 43.844 1.00 83.56 191 TRP A O 1
ATOM 1418 N N . LEU A 1 192 ? -25.688 20.297 43.371 1.00 82.19 192 LEU A N 1
ATOM 1419 C CA . LEU A 1 192 ? -27.084 20.733 43.291 1.00 82.19 192 LEU A CA 1
ATOM 1420 C C . LEU A 1 192 ? -27.584 21.252 44.643 1.00 82.19 192 LEU A C 1
ATOM 1422 O O . LEU A 1 192 ? -28.141 22.345 44.702 1.00 82.19 192 LEU A O 1
ATOM 1426 N N . SER A 1 193 ? -27.305 20.519 45.724 1.00 84.25 193 SER A N 1
ATOM 1427 C CA . SER A 1 193 ? -27.655 20.906 47.095 1.00 84.25 193 SER A CA 1
ATOM 1428 C C . SER A 1 193 ? -27.001 22.231 47.505 1.00 84.25 193 SER A C 1
ATOM 1430 O O . SER A 1 193 ? -27.676 23.139 47.996 1.00 84.25 193 SER A O 1
ATOM 1432 N N . GLU A 1 194 ? -25.703 22.397 47.232 1.00 85.12 194 GLU A N 1
ATOM 1433 C CA . GLU A 1 194 ? -24.990 23.641 47.532 1.00 85.12 194 GLU A CA 1
ATOM 1434 C C . GLU A 1 194 ? -25.496 24.818 46.687 1.00 85.12 194 GLU A C 1
ATOM 1436 O O . GLU A 1 194 ? -25.631 25.927 47.205 1.00 85.12 194 GLU A O 1
ATOM 1441 N N . ALA A 1 195 ? -25.807 24.587 45.407 1.00 83.06 195 ALA A N 1
ATOM 1442 C CA . ALA A 1 195 ? -26.379 25.607 44.533 1.00 83.06 195 ALA A CA 1
ATOM 1443 C C . ALA A 1 195 ? -27.757 26.078 45.028 1.00 83.06 195 ALA A C 1
ATOM 1445 O O . ALA A 1 195 ? -28.017 27.279 45.036 1.00 83.06 195 ALA A O 1
ATOM 1446 N N . SER A 1 196 ? -28.619 25.157 45.479 1.00 82.06 196 SER A N 1
ATOM 1447 C CA . SER A 1 196 ? -29.933 25.499 46.042 1.00 82.06 196 SER A CA 1
ATOM 1448 C C . SER A 1 196 ? -29.855 26.213 47.395 1.00 82.06 196 SER A C 1
ATOM 1450 O O . SER A 1 196 ? -30.721 27.022 47.705 1.00 82.06 196 SER A O 1
ATOM 1452 N N . GLY A 1 197 ? -28.806 25.960 48.185 1.00 82.31 197 GLY A N 1
ATOM 1453 C CA . GLY A 1 197 ? -28.592 26.572 49.501 1.00 82.31 197 GLY A CA 1
ATOM 1454 C C . GLY A 1 197 ? -27.898 27.942 49.479 1.00 82.31 197 GLY A C 1
ATOM 1455 O O . GLY A 1 197 ? -27.363 28.355 50.504 1.00 82.31 197 GLY A O 1
ATOM 1456 N N . GLY A 1 198 ? -27.821 28.622 48.327 1.00 79.94 198 GLY A N 1
ATOM 1457 C CA . GLY A 1 198 ? -27.132 29.917 48.187 1.00 79.94 198 GLY A CA 1
ATOM 1458 C C . GLY A 1 198 ? -25.596 29.837 48.218 1.00 79.94 198 GLY A C 1
ATOM 1459 O O . GLY A 1 198 ? -24.915 30.860 48.325 1.00 79.94 198 GLY A O 1
ATOM 1460 N N . GLY A 1 199 ? -25.029 28.631 48.128 1.00 83.19 199 GLY A N 1
ATOM 1461 C CA . GLY A 1 199 ? -23.588 28.408 48.099 1.00 83.19 199 GLY A CA 1
ATOM 1462 C C . GLY A 1 199 ? -22.933 28.810 46.772 1.00 83.19 199 GLY A C 1
ATOM 1463 O O . GLY A 1 199 ? -23.581 29.162 45.788 1.00 83.19 199 GLY A O 1
ATOM 1464 N N . ARG A 1 200 ? -21.596 28.739 46.726 1.00 87.81 200 ARG A N 1
ATOM 1465 C CA . ARG A 1 200 ? -20.790 29.045 45.526 1.00 87.81 200 ARG A CA 1
ATOM 1466 C C . ARG A 1 200 ? -20.045 27.786 45.051 1.00 87.81 200 ARG A C 1
ATOM 1468 O O . ARG A 1 200 ? -18.810 27.758 45.131 1.00 87.81 200 ARG A O 1
ATOM 1475 N N . PRO A 1 201 ? -20.747 26.762 44.524 1.00 85.56 201 PRO A N 1
ATOM 1476 C CA . PRO A 1 201 ? -20.149 25.462 44.201 1.00 85.56 201 PRO A CA 1
ATOM 1477 C C . PRO A 1 201 ? -19.027 25.564 43.155 1.00 85.56 201 PRO A C 1
ATOM 1479 O O . PRO A 1 201 ? -18.021 24.860 43.245 1.00 85.56 201 PRO A O 1
ATOM 1482 N N . LEU A 1 202 ? -19.111 26.529 42.230 1.00 86.94 202 LEU A N 1
ATOM 1483 C CA . LEU A 1 202 ? -18.039 26.816 41.271 1.00 86.94 202 LEU A CA 1
ATOM 1484 C C . LEU A 1 202 ? -16.736 27.266 41.950 1.00 86.94 202 LEU A C 1
ATOM 1486 O O . LEU A 1 202 ? -15.665 26.782 41.592 1.00 86.94 202 LEU A O 1
ATOM 1490 N N . ARG A 1 203 ? -16.808 28.153 42.953 1.00 89.56 203 ARG A N 1
ATOM 1491 C CA . ARG A 1 203 ? -15.626 28.615 43.704 1.00 89.56 203 ARG A CA 1
ATOM 1492 C C . ARG A 1 203 ? -14.989 27.463 44.478 1.00 89.56 203 ARG A C 1
ATOM 1494 O O . ARG A 1 203 ? -13.766 27.356 44.529 1.00 89.56 203 ARG A O 1
ATOM 1501 N N . ARG A 1 204 ? -15.814 26.584 45.052 1.00 88.88 204 ARG A N 1
ATOM 1502 C CA . ARG A 1 204 ? -15.349 25.384 45.757 1.00 88.88 204 ARG A CA 1
ATOM 1503 C C . ARG A 1 204 ? -14.659 24.404 44.808 1.00 88.88 204 ARG A C 1
ATOM 1505 O O . ARG A 1 204 ? -13.590 23.904 45.147 1.00 88.88 204 ARG A O 1
ATOM 1512 N N . TRP A 1 205 ? -15.222 24.167 43.624 1.00 90.38 205 TRP A N 1
ATOM 1513 C CA . TRP A 1 205 ? -14.601 23.332 42.592 1.00 90.38 205 TRP A CA 1
ATOM 1514 C C . TRP A 1 205 ? -13.273 23.907 42.094 1.00 90.38 205 TRP A C 1
ATOM 1516 O O . TRP A 1 205 ? -12.284 23.175 42.026 1.00 90.38 205 TRP A O 1
ATOM 1526 N N . LEU A 1 206 ? -13.220 25.220 41.839 1.00 91.62 206 LEU A N 1
ATOM 1527 C CA . LEU A 1 206 ? -11.982 25.909 41.471 1.00 91.62 206 LEU A CA 1
ATOM 1528 C C . LEU A 1 206 ? -10.890 25.689 42.528 1.00 91.62 206 LEU A C 1
ATOM 1530 O O . LEU A 1 206 ? -9.793 25.253 42.191 1.00 91.62 206 LEU A O 1
ATOM 1534 N N . GLY A 1 207 ? -11.213 25.916 43.806 1.00 91.06 207 GLY A N 1
ATOM 1535 C CA . GLY A 1 207 ? -10.262 25.783 44.911 1.00 91.06 207 GLY A CA 1
ATOM 1536 C C . GLY A 1 207 ? -9.833 24.347 45.222 1.00 91.06 207 GLY A C 1
ATOM 1537 O O . GLY A 1 207 ? -8.668 24.109 45.518 1.00 91.06 207 GLY A O 1
ATOM 1538 N N . ARG A 1 208 ? -10.757 23.379 45.168 1.00 90.56 208 ARG A N 1
ATOM 1539 C CA . ARG A 1 208 ? -10.501 21.999 45.628 1.00 90.56 208 ARG A CA 1
ATOM 1540 C C . ARG A 1 208 ? -10.139 21.011 44.525 1.00 90.56 208 ARG A C 1
ATOM 1542 O O . ARG A 1 208 ? -9.664 19.927 44.844 1.00 90.56 208 ARG A O 1
ATOM 1549 N N . ARG A 1 209 ? -10.399 21.329 43.254 1.00 90.81 209 ARG A N 1
ATOM 1550 C CA . ARG A 1 209 ? -10.166 20.400 42.134 1.00 90.81 209 ARG A CA 1
ATOM 1551 C C . ARG A 1 209 ? -9.357 21.028 41.006 1.00 90.81 209 ARG A C 1
ATOM 1553 O O . ARG A 1 209 ? -8.331 20.462 40.641 1.00 90.81 209 ARG A O 1
ATOM 1560 N N . ALA A 1 210 ? -9.760 22.195 40.498 1.00 92.38 210 ALA A N 1
ATOM 1561 C CA . ALA A 1 210 ? -9.086 22.806 39.349 1.00 92.38 210 ALA A CA 1
ATOM 1562 C C . ALA A 1 210 ? -7.673 23.314 39.685 1.00 92.38 210 ALA A C 1
ATOM 1564 O O . ALA A 1 210 ? -6.718 22.923 39.017 1.00 92.38 210 ALA A O 1
ATOM 1565 N N . LEU A 1 211 ? -7.522 24.121 40.744 1.00 94.75 211 LEU A N 1
ATOM 1566 C CA . LEU A 1 211 ? -6.217 24.643 41.171 1.00 94.75 211 LEU A CA 1
ATOM 1567 C C . LEU A 1 211 ? -5.230 23.526 41.554 1.00 94.75 211 LEU A C 1
ATOM 1569 O O . LEU A 1 211 ? -4.118 23.552 41.033 1.00 94.75 211 LEU A O 1
ATOM 1573 N N . PRO A 1 212 ? -5.601 22.501 42.354 1.00 94.94 212 PRO A N 1
ATOM 1574 C CA . PRO A 1 212 ? -4.719 21.361 42.603 1.00 94.94 212 PRO A CA 1
ATOM 1575 C C . PRO A 1 212 ? -4.317 20.609 41.333 1.00 94.94 212 PRO A C 1
ATOM 1577 O O . PRO A 1 212 ? -3.186 20.146 41.234 1.00 94.94 212 PRO A O 1
ATOM 1580 N N . ALA A 1 213 ? -5.209 20.494 40.343 1.00 94.75 213 ALA A N 1
ATOM 1581 C CA . ALA A 1 213 ? -4.879 19.829 39.088 1.00 94.75 213 ALA A CA 1
ATOM 1582 C C . ALA A 1 213 ? -3.904 20.638 38.221 1.00 94.75 213 ALA A C 1
ATOM 1584 O O . ALA A 1 213 ? -2.982 20.066 37.642 1.00 94.75 213 ALA A O 1
ATOM 1585 N N . MET A 1 214 ? -4.066 21.962 38.169 1.00 96.19 214 MET A N 1
ATOM 1586 C CA . MET A 1 214 ? -3.111 22.862 37.516 1.00 96.19 214 MET A CA 1
ATOM 1587 C C . MET A 1 214 ? -1.765 22.894 38.250 1.00 96.19 214 MET A C 1
ATOM 1589 O O . MET A 1 214 ? -0.719 22.860 37.607 1.00 96.19 214 MET A O 1
ATOM 1593 N N . ALA A 1 215 ? -1.780 22.899 39.585 1.00 96.06 215 ALA A N 1
ATOM 1594 C CA . ALA A 1 215 ? -0.574 22.824 40.403 1.00 96.06 215 ALA A CA 1
ATOM 1595 C C . ALA A 1 215 ? 0.159 21.492 40.200 1.00 96.06 215 ALA A C 1
ATOM 1597 O O . ALA A 1 215 ? 1.375 21.492 40.066 1.00 96.06 215 ALA A O 1
ATOM 1598 N N . ALA A 1 216 ? -0.565 20.372 40.100 1.00 96.44 216 ALA A N 1
ATOM 1599 C CA . ALA A 1 216 ? 0.022 19.071 39.791 1.00 96.44 216 ALA A CA 1
ATOM 1600 C C . ALA A 1 216 ? 0.674 19.041 38.398 1.00 96.44 216 ALA A C 1
ATOM 1602 O O . ALA A 1 216 ? 1.766 18.498 38.261 1.00 96.44 216 ALA A O 1
ATOM 1603 N N . PHE A 1 217 ? 0.048 19.657 37.385 1.00 97.19 217 PHE A N 1
ATOM 1604 C CA . PHE A 1 217 ? 0.658 19.828 36.060 1.00 97.19 217 PHE A CA 1
ATOM 1605 C C . PHE A 1 217 ? 1.961 20.636 36.145 1.00 97.19 217 PHE A C 1
ATOM 1607 O O . PHE A 1 217 ? 3.002 20.174 35.690 1.00 97.19 217 PHE A O 1
ATOM 1614 N N . ALA A 1 218 ? 1.917 21.818 36.767 1.00 96.75 218 ALA A N 1
ATOM 1615 C CA . ALA A 1 218 ? 3.077 22.700 36.881 1.00 96.75 218 ALA A CA 1
ATOM 1616 C C . ALA A 1 218 ? 4.216 22.066 37.697 1.00 96.75 218 ALA A C 1
ATOM 1618 O O . ALA A 1 218 ? 5.363 22.088 37.264 1.00 96.75 218 ALA A O 1
ATOM 1619 N N . LEU A 1 219 ? 3.900 21.453 38.843 1.00 96.44 219 LEU A N 1
ATOM 1620 C CA . LEU A 1 219 ? 4.876 20.771 39.691 1.00 96.44 219 LEU A CA 1
ATOM 1621 C C . LEU A 1 219 ? 5.533 19.604 38.954 1.00 96.44 219 LEU A C 1
ATOM 1623 O O . LEU A 1 219 ? 6.749 19.463 39.018 1.00 96.44 219 LEU A O 1
ATOM 1627 N N . ALA A 1 220 ? 4.755 18.796 38.229 1.00 95.94 220 ALA A N 1
ATOM 1628 C CA . ALA A 1 220 ? 5.303 17.708 37.430 1.00 95.94 220 ALA A CA 1
ATOM 1629 C C . ALA A 1 220 ? 6.270 18.229 36.355 1.00 95.94 220 ALA A C 1
ATOM 1631 O O . ALA A 1 220 ? 7.359 17.681 36.228 1.00 95.94 220 ALA A O 1
ATOM 1632 N N . LEU A 1 221 ? 5.936 19.314 35.640 1.00 93.19 221 LEU A N 1
ATOM 1633 C CA . LEU A 1 221 ? 6.870 19.933 34.689 1.00 93.19 221 LEU A CA 1
ATOM 1634 C C . LEU A 1 221 ? 8.157 20.398 35.379 1.00 93.19 221 LEU A C 1
ATOM 1636 O O . LEU A 1 221 ? 9.241 20.073 34.910 1.00 93.19 221 LEU A O 1
ATOM 1640 N N . VAL A 1 222 ? 8.052 21.110 36.505 1.00 92.06 222 VAL A N 1
ATOM 1641 C CA . VAL A 1 222 ? 9.226 21.598 37.249 1.00 92.06 222 VAL A CA 1
ATOM 1642 C C . VAL A 1 222 ? 10.116 20.437 37.686 1.00 92.06 222 VAL A C 1
ATOM 1644 O O . VAL A 1 222 ? 11.319 20.477 37.455 1.00 92.06 222 VAL A O 1
ATOM 1647 N N . VAL A 1 223 ? 9.537 19.383 38.266 1.00 93.19 223 VAL A N 1
ATOM 1648 C CA . VAL A 1 223 ? 10.285 18.203 38.725 1.00 93.19 223 VAL A CA 1
ATOM 1649 C C . VAL A 1 223 ? 10.97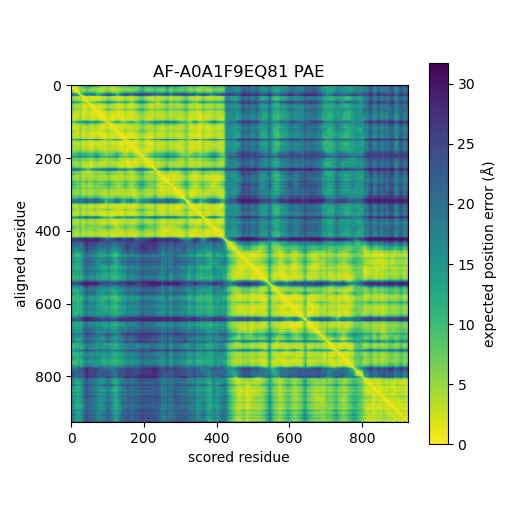0 17.484 37.561 1.00 93.19 223 VAL A C 1
ATOM 1651 O O . VAL A 1 223 ? 12.120 17.080 37.696 1.00 93.19 223 VAL A O 1
ATOM 1654 N N . LEU A 1 224 ? 10.296 17.347 36.416 1.00 91.69 224 LEU A N 1
ATOM 1655 C CA . LEU A 1 224 ? 10.847 16.669 35.238 1.00 91.69 224 LEU A CA 1
ATOM 1656 C C . LEU A 1 224 ? 11.943 17.486 34.533 1.00 91.69 224 LEU A C 1
ATOM 1658 O O . LEU A 1 224 ? 12.873 16.903 33.981 1.00 91.69 224 LEU A O 1
ATOM 1662 N N . TRP A 1 225 ? 11.865 18.821 34.558 1.00 88.12 225 TRP A N 1
ATOM 1663 C CA . TRP A 1 225 ? 12.886 19.704 33.975 1.00 88.12 225 TRP A CA 1
ATOM 1664 C C . TRP A 1 225 ? 14.049 20.022 34.918 1.00 88.12 225 TRP A C 1
ATOM 1666 O O . TRP A 1 225 ? 15.132 20.345 34.433 1.00 88.12 225 TRP A O 1
ATOM 1676 N N . ALA A 1 226 ? 13.862 19.933 36.239 1.00 86.62 226 ALA A N 1
ATOM 1677 C CA . ALA A 1 226 ? 14.873 20.321 37.226 1.00 86.62 226 ALA A CA 1
ATOM 1678 C C . ALA A 1 226 ? 16.260 19.675 37.002 1.00 86.62 226 ALA A C 1
ATOM 1680 O O . ALA A 1 226 ? 17.244 20.416 37.046 1.00 86.62 226 ALA A O 1
ATOM 1681 N N . PRO A 1 227 ? 16.381 18.368 36.677 1.00 82.81 227 PRO A N 1
ATOM 1682 C CA . PRO A 1 227 ? 17.684 17.751 36.407 1.00 82.81 227 PRO A CA 1
ATOM 1683 C C . PRO A 1 227 ? 18.416 18.356 35.199 1.00 82.81 227 PRO A C 1
ATOM 1685 O O . PRO A 1 227 ? 19.642 18.370 35.163 1.00 82.81 227 PRO A O 1
ATOM 1688 N N . PHE A 1 228 ? 17.673 18.881 34.221 1.00 80.00 228 PHE A N 1
ATOM 1689 C CA . PHE A 1 228 ? 18.219 19.436 32.980 1.00 80.00 228 PHE A CA 1
ATOM 1690 C C . PHE A 1 228 ? 18.525 20.931 33.090 1.00 80.00 228 PHE A C 1
ATOM 1692 O O . PHE A 1 228 ? 19.388 21.431 32.379 1.00 80.00 228 PHE A O 1
ATOM 1699 N N . ALA A 1 229 ? 17.862 21.644 34.003 1.00 70.88 229 ALA A N 1
ATOM 1700 C CA . ALA A 1 229 ? 18.107 23.064 34.254 1.00 70.88 229 ALA A CA 1
ATOM 1701 C C . ALA A 1 229 ? 19.405 23.333 35.043 1.00 70.88 229 ALA A C 1
ATOM 1703 O O . ALA A 1 229 ? 19.922 24.445 35.001 1.00 70.88 229 ALA A O 1
ATOM 1704 N N . MET A 1 230 ? 19.924 22.335 35.769 1.00 67.75 230 MET A N 1
ATOM 1705 C CA . MET A 1 230 ? 21.087 22.466 36.663 1.00 67.75 230 MET A CA 1
ATOM 1706 C C . MET A 1 230 ? 22.411 21.935 36.074 1.00 67.75 230 MET A C 1
ATOM 1708 O O . MET A 1 230 ? 23.440 21.997 36.741 1.00 67.75 230 MET A O 1
ATOM 1712 N N . HIS A 1 231 ? 22.405 21.416 34.842 1.00 65.62 231 HIS A N 1
ATOM 1713 C CA . HIS A 1 231 ? 23.547 20.766 34.174 1.00 65.62 231 HIS A CA 1
ATOM 1714 C C . HIS A 1 231 ? 23.915 21.520 32.875 1.00 65.62 231 HIS A C 1
ATOM 1716 O O . HIS A 1 231 ? 23.081 22.281 32.391 1.00 65.62 231 HIS A O 1
ATOM 1722 N N . PRO A 1 232 ? 25.078 21.283 32.227 1.00 57.56 232 PRO A N 1
ATOM 1723 C CA . PRO A 1 232 ? 25.353 21.658 30.825 1.00 57.56 232 PRO A CA 1
ATOM 1724 C C . PRO A 1 232 ? 24.214 21.409 29.806 1.00 57.56 232 PRO A C 1
ATOM 1726 O O . PRO A 1 232 ? 24.191 22.017 28.739 1.00 57.56 232 PRO A O 1
ATOM 1729 N N . LEU A 1 233 ? 23.220 20.587 30.171 1.00 57.91 233 LEU A N 1
ATOM 1730 C CA . LEU A 1 233 ? 21.918 20.400 29.511 1.00 57.91 233 LEU A CA 1
ATOM 1731 C C . LEU A 1 233 ? 20.942 21.602 29.647 1.00 57.91 233 LEU A C 1
ATOM 1733 O O . LEU A 1 233 ? 19.787 21.530 29.212 1.00 57.91 233 LEU A O 1
ATOM 1737 N N . ALA A 1 234 ? 21.391 22.726 30.219 1.00 60.69 234 ALA A N 1
ATOM 1738 C CA . ALA A 1 234 ? 20.605 23.933 30.496 1.00 60.69 234 ALA A CA 1
ATOM 1739 C C . ALA A 1 234 ? 20.007 24.598 29.244 1.00 60.69 234 ALA A C 1
ATOM 1741 O O . ALA A 1 234 ? 19.059 25.376 29.351 1.00 60.69 234 ALA A O 1
ATOM 1742 N N . ARG A 1 235 ? 20.492 24.241 28.046 1.00 70.19 235 ARG A N 1
ATOM 1743 C CA . ARG A 1 235 ? 19.906 24.660 26.760 1.00 70.19 235 ARG A CA 1
ATOM 1744 C C . ARG A 1 235 ? 18.568 23.987 26.444 1.00 70.19 235 ARG A C 1
ATOM 1746 O O . ARG A 1 235 ? 17.950 24.305 25.440 1.00 70.19 235 ARG A O 1
ATOM 1753 N N . SER A 1 236 ? 18.065 23.105 27.307 1.00 70.81 236 SER A N 1
ATOM 1754 C CA . SER A 1 236 ? 16.756 22.450 27.152 1.00 70.81 236 SER A CA 1
ATOM 1755 C C . SER A 1 236 ? 15.548 23.400 27.059 1.00 70.81 236 SER A C 1
ATOM 1757 O O . SER A 1 236 ? 14.467 22.969 26.654 1.00 70.81 236 SER A O 1
ATOM 1759 N N . LEU A 1 237 ? 15.698 24.681 27.422 1.00 78.75 237 LEU A N 1
ATOM 1760 C CA . LEU A 1 237 ? 14.676 25.718 27.220 1.00 78.75 237 LEU A CA 1
ATOM 1761 C C . LEU A 1 237 ? 14.758 26.399 25.841 1.00 78.75 237 LEU A C 1
ATOM 1763 O O . LEU A 1 237 ? 13.783 27.029 25.425 1.00 78.75 237 LEU A O 1
ATOM 1767 N N . ASP A 1 238 ? 15.855 26.222 25.097 1.00 82.88 238 ASP A N 1
ATOM 1768 C CA . ASP A 1 238 ? 16.032 26.787 23.751 1.00 82.88 238 ASP A CA 1
ATOM 1769 C C . ASP A 1 238 ? 14.998 26.231 22.761 1.00 82.88 238 ASP A C 1
ATOM 1771 O O . ASP A 1 238 ? 14.699 26.881 21.763 1.00 82.88 238 ASP A O 1
ATOM 1775 N N . VAL A 1 239 ? 14.362 25.096 23.077 1.00 84.56 239 VAL A N 1
ATOM 1776 C CA . VAL A 1 239 ? 13.232 24.529 22.326 1.00 84.56 239 VAL A CA 1
ATOM 1777 C C . VAL A 1 239 ? 12.115 25.547 22.073 1.00 84.56 239 VAL A C 1
ATOM 1779 O O . VAL A 1 239 ? 11.515 25.566 20.998 1.00 84.56 239 VAL A O 1
ATOM 1782 N N . PHE A 1 240 ? 11.842 26.446 23.024 1.00 85.25 240 PHE A N 1
ATOM 1783 C CA . PHE A 1 240 ? 10.816 27.474 22.843 1.00 85.25 240 PHE A CA 1
ATOM 1784 C C . PHE A 1 240 ? 11.250 28.547 21.842 1.00 85.25 240 PHE A C 1
ATOM 1786 O O . PHE A 1 240 ? 10.432 28.987 21.033 1.00 85.25 240 PHE A O 1
ATOM 1793 N N . ALA A 1 241 ? 12.525 28.941 21.871 1.00 85.38 241 ALA A N 1
ATOM 1794 C CA . ALA A 1 241 ? 13.095 29.879 20.909 1.00 85.38 241 ALA A CA 1
ATOM 1795 C C . ALA A 1 241 ? 13.202 29.250 19.510 1.00 85.38 241 ALA A C 1
ATOM 1797 O O . ALA A 1 241 ? 12.858 29.890 18.522 1.00 85.38 241 ALA A O 1
ATOM 1798 N N . PHE A 1 242 ? 13.588 27.974 19.429 1.00 85.62 242 PHE A N 1
ATOM 1799 C CA . PHE A 1 242 ? 13.665 27.206 18.188 1.00 85.62 242 PHE A CA 1
ATOM 1800 C C . PHE A 1 242 ? 12.315 27.159 17.456 1.00 85.62 242 PHE A C 1
ATOM 1802 O O . PHE A 1 242 ? 12.230 27.455 16.267 1.00 85.62 242 PHE A O 1
ATOM 1809 N N . HIS A 1 243 ? 11.221 26.839 18.161 1.00 85.31 243 HIS A N 1
ATOM 1810 C CA . HIS A 1 243 ? 9.893 26.766 17.532 1.00 85.31 243 HIS A CA 1
ATOM 1811 C C . HIS A 1 243 ? 9.231 28.140 17.328 1.00 85.31 243 HIS A C 1
ATOM 1813 O O . HIS A 1 243 ? 8.326 28.269 16.492 1.00 85.31 243 HIS A O 1
ATOM 1819 N N . SER A 1 244 ? 9.657 29.186 18.048 1.00 85.50 244 SER A N 1
ATOM 1820 C CA . SER A 1 244 ? 9.111 30.537 17.865 1.00 85.50 244 SER A CA 1
ATOM 1821 C C . SER A 1 244 ? 9.601 31.187 16.569 1.00 85.50 244 SER A C 1
ATOM 1823 O O . SER A 1 244 ? 8.779 31.769 15.860 1.00 85.50 244 SER A O 1
ATOM 1825 N N . THR A 1 245 ? 10.873 31.000 16.205 1.00 87.50 245 THR A N 1
ATOM 1826 C CA . THR A 1 245 ? 11.502 31.576 14.999 1.00 87.50 245 THR A CA 1
ATOM 1827 C C . THR A 1 245 ? 11.193 30.820 13.708 1.00 87.50 245 THR A C 1
ATOM 1829 O O . THR A 1 245 ? 11.340 31.379 12.625 1.00 87.50 245 THR A O 1
ATOM 1832 N N . ARG A 1 246 ? 10.716 29.576 13.815 1.00 86.50 246 ARG A N 1
ATOM 1833 C CA . ARG A 1 246 ? 10.363 28.718 12.676 1.00 86.50 246 ARG A CA 1
ATOM 1834 C C . ARG A 1 246 ? 9.350 29.365 11.719 1.00 86.50 246 ARG A C 1
ATOM 1836 O O . ARG A 1 246 ? 8.361 29.952 12.174 1.00 86.50 246 ARG A O 1
ATOM 1843 N N . GLY A 1 247 ? 9.552 29.197 10.417 1.00 90.94 247 GLY A N 1
ATOM 1844 C CA . GLY A 1 247 ? 8.656 29.665 9.362 1.00 90.94 247 GLY A CA 1
ATOM 1845 C C . GLY A 1 247 ? 7.413 28.789 9.166 1.00 90.94 247 GLY A C 1
ATOM 1846 O O . GLY A 1 247 ? 7.036 27.972 10.014 1.00 90.94 247 GLY A O 1
ATOM 1847 N N . VAL A 1 248 ? 6.741 28.982 8.028 1.00 94.69 248 VAL A N 1
ATOM 1848 C CA . VAL A 1 248 ? 5.599 28.158 7.611 1.00 94.69 248 VAL A CA 1
ATOM 1849 C C . VAL A 1 248 ? 6.118 26.883 6.955 1.00 94.69 248 VAL A C 1
ATOM 1851 O O . VAL A 1 248 ? 6.722 26.932 5.887 1.00 94.69 248 VAL A O 1
ATOM 1854 N N . GLN A 1 249 ? 5.849 25.732 7.567 1.00 94.88 249 GLN A N 1
ATOM 1855 C CA . GLN A 1 249 ? 6.215 24.435 7.005 1.00 94.88 249 GLN A CA 1
ATOM 1856 C C . GLN A 1 249 ? 5.346 24.120 5.777 1.00 94.88 249 GLN A C 1
ATOM 1858 O O . GLN A 1 249 ? 4.126 24.326 5.831 1.00 94.88 249 GLN A O 1
ATOM 1863 N N . ILE A 1 250 ? 5.947 23.578 4.711 1.00 93.94 250 ILE A N 1
ATOM 1864 C CA . ILE A 1 250 ? 5.287 23.333 3.419 1.00 93.94 250 ILE A CA 1
ATOM 1865 C C . ILE A 1 250 ? 4.039 22.449 3.544 1.00 93.94 250 ILE A C 1
ATOM 1867 O O . ILE A 1 250 ? 3.054 22.658 2.846 1.00 93.94 250 ILE A O 1
ATOM 1871 N N . GLU A 1 251 ? 4.015 21.520 4.501 1.00 93.31 251 GLU A N 1
ATOM 1872 C CA . GLU A 1 251 ? 2.895 20.606 4.721 1.00 93.31 251 GLU A CA 1
ATOM 1873 C C . GLU A 1 251 ? 1.696 21.215 5.476 1.00 93.31 251 GLU A C 1
ATOM 1875 O O . GLU A 1 251 ? 0.669 20.549 5.656 1.00 93.31 251 GLU A O 1
ATOM 1880 N N . SER A 1 252 ? 1.803 22.456 5.958 1.00 95.56 252 SER A N 1
ATOM 1881 C CA . SER A 1 252 ? 0.757 23.126 6.744 1.00 95.56 252 SER A CA 1
ATOM 1882 C C . SER A 1 252 ? -0.410 23.644 5.895 1.00 95.56 252 SER A C 1
ATOM 1884 O O . SER A 1 252 ? -0.296 23.868 4.688 1.00 95.56 252 SER A O 1
ATOM 1886 N N . VAL A 1 253 ? -1.557 23.885 6.545 1.00 95.06 253 VAL A N 1
ATOM 1887 C CA . VAL A 1 253 ? -2.727 24.516 5.901 1.00 95.06 253 VAL A CA 1
ATOM 1888 C C . VAL A 1 253 ? -2.373 25.911 5.372 1.00 95.06 253 VAL A C 1
ATOM 1890 O O . VAL A 1 253 ? -2.854 26.317 4.318 1.00 95.06 253 VAL A O 1
ATOM 1893 N N . TRP A 1 254 ? -1.489 26.624 6.070 1.00 95.38 254 TRP A N 1
ATOM 1894 C CA . TRP A 1 254 ? -0.996 27.938 5.667 1.00 95.38 254 TRP A CA 1
ATOM 1895 C C . TRP A 1 254 ? -0.169 27.876 4.381 1.00 95.38 254 TRP A C 1
ATOM 1897 O O . TRP A 1 254 ? -0.409 28.655 3.462 1.00 95.38 254 TRP A O 1
ATOM 1907 N N . ALA A 1 255 ? 0.740 26.906 4.269 1.00 95.12 255 ALA A N 1
ATOM 1908 C CA . ALA A 1 255 ? 1.518 26.693 3.051 1.00 95.12 255 ALA A CA 1
ATOM 1909 C C . ALA A 1 255 ? 0.653 26.285 1.852 1.00 95.12 255 ALA A C 1
ATOM 1911 O O . ALA A 1 255 ? 0.964 26.664 0.730 1.00 95.12 255 ALA A O 1
ATOM 1912 N N . SER A 1 256 ? -0.471 25.592 2.068 1.00 94.31 256 SER A N 1
ATOM 1913 C CA . SER A 1 256 ? -1.427 25.301 0.989 1.00 94.31 256 SER A CA 1
ATOM 1914 C C . SER A 1 256 ? -1.982 26.569 0.331 1.00 94.31 256 SER A C 1
ATOM 1916 O O . SER A 1 256 ? -2.197 26.575 -0.876 1.00 94.31 256 SER A O 1
ATOM 1918 N N . ALA A 1 257 ? -2.174 27.659 1.079 1.00 93.00 257 ALA A N 1
ATOM 1919 C CA . ALA A 1 257 ? -2.577 28.934 0.486 1.00 93.00 257 ALA A CA 1
ATOM 1920 C C . ALA A 1 257 ? -1.444 29.565 -0.344 1.00 93.00 257 ALA A C 1
ATOM 1922 O O . ALA A 1 257 ? -1.699 30.087 -1.428 1.00 93.00 257 ALA A O 1
ATOM 1923 N N . LEU A 1 258 ? -0.198 29.471 0.135 1.00 94.75 258 LEU A N 1
ATOM 1924 C CA . LEU A 1 258 ? 0.986 29.978 -0.569 1.00 94.75 258 LEU A CA 1
ATOM 1925 C C . LEU A 1 258 ? 1.250 29.201 -1.868 1.00 94.75 258 LEU A C 1
ATOM 1927 O O . LEU A 1 258 ? 1.428 29.810 -2.917 1.00 94.75 258 LEU A O 1
ATOM 1931 N N . LEU A 1 259 ? 1.186 27.868 -1.818 1.00 93.56 259 LEU A N 1
ATOM 1932 C CA . LEU A 1 259 ? 1.297 26.994 -2.989 1.00 93.56 259 LEU A CA 1
ATOM 1933 C C . LEU A 1 259 ? 0.190 27.270 -4.010 1.00 93.56 259 LEU A C 1
ATOM 1935 O O . LEU A 1 259 ? 0.442 27.259 -5.209 1.00 93.56 259 LEU A O 1
ATOM 1939 N N . PHE A 1 260 ? -1.036 27.547 -3.557 1.00 92.50 260 PHE A N 1
ATOM 1940 C CA . PHE A 1 260 ? -2.136 27.873 -4.465 1.00 92.50 260 PHE A CA 1
ATOM 1941 C C . PHE A 1 260 ? -1.887 29.209 -5.172 1.00 92.50 260 PHE A C 1
ATOM 1943 O O . PHE A 1 260 ? -2.055 29.309 -6.386 1.00 92.50 260 PHE A O 1
ATOM 1950 N N . ALA A 1 261 ? -1.440 30.222 -4.426 1.00 93.75 261 ALA A N 1
ATOM 1951 C CA . ALA A 1 261 ? -1.068 31.514 -4.992 1.00 93.75 261 ALA A CA 1
ATOM 1952 C C . ALA A 1 261 ? 0.118 31.404 -5.965 1.00 93.75 261 ALA A C 1
ATOM 1954 O O . ALA A 1 261 ? 0.149 32.125 -6.959 1.00 93.75 261 ALA A O 1
ATOM 1955 N N . HIS A 1 262 ? 1.063 30.497 -5.715 1.00 94.19 262 HIS A N 1
ATOM 1956 C CA . HIS A 1 262 ? 2.175 30.223 -6.620 1.00 94.19 262 HIS A CA 1
ATOM 1957 C C . HIS A 1 262 ? 1.697 29.593 -7.934 1.00 94.19 262 HIS A C 1
ATOM 1959 O O . HIS A 1 262 ? 1.805 30.213 -8.991 1.00 94.19 262 HIS A O 1
ATOM 1965 N N . HIS A 1 263 ? 1.072 28.415 -7.848 1.00 89.81 263 HIS A N 1
ATOM 1966 C CA . HIS A 1 263 ? 0.681 27.605 -9.007 1.00 89.81 263 HIS A CA 1
ATOM 1967 C C . HIS A 1 263 ? -0.397 28.252 -9.880 1.00 89.81 263 HIS A C 1
ATOM 1969 O O . HIS A 1 263 ? -0.399 28.076 -11.096 1.00 89.81 263 HIS A O 1
ATOM 1975 N N . PHE A 1 264 ? -1.327 28.998 -9.276 1.00 92.06 264 PHE A N 1
ATOM 1976 C CA . PHE A 1 264 ? -2.498 29.537 -9.981 1.00 92.06 264 PHE A CA 1
ATOM 1977 C C . PHE A 1 264 ? -2.575 31.065 -9.990 1.00 92.06 264 PHE A C 1
ATOM 1979 O O . PHE A 1 264 ? -3.372 31.631 -10.736 1.00 92.06 264 PHE A O 1
ATOM 1986 N N . GLY A 1 265 ? -1.780 31.738 -9.156 1.00 88.12 265 GLY A N 1
ATOM 1987 C CA . GLY A 1 265 ? -1.788 33.196 -9.009 1.00 88.12 265 GLY A CA 1
ATOM 1988 C C . GLY A 1 265 ? -0.508 33.891 -9.477 1.00 88.12 265 GLY A C 1
ATOM 1989 O O . GLY A 1 265 ? -0.450 35.116 -9.415 1.00 88.12 265 GLY A O 1
ATOM 1990 N N . GLY A 1 266 ? 0.512 33.145 -9.922 1.00 87.88 266 GLY A N 1
ATOM 1991 C CA . GLY A 1 266 ? 1.794 33.701 -10.370 1.00 87.88 266 GLY A CA 1
ATOM 1992 C C . GLY A 1 266 ? 2.655 34.294 -9.248 1.00 87.88 266 GLY A C 1
ATOM 1993 O O . GLY A 1 266 ? 3.581 35.054 -9.526 1.00 87.88 266 GLY A O 1
ATOM 1994 N N . ALA A 1 267 ? 2.356 33.992 -7.979 1.00 91.81 267 ALA A N 1
ATOM 1995 C CA . ALA A 1 267 ? 3.164 34.456 -6.854 1.00 91.81 267 ALA A CA 1
ATOM 1996 C C . ALA A 1 267 ? 4.522 33.737 -6.821 1.00 91.81 267 ALA A C 1
ATOM 1998 O O . ALA A 1 267 ? 4.593 32.534 -7.051 1.00 91.81 267 ALA A O 1
ATOM 1999 N N . ALA A 1 268 ? 5.605 34.437 -6.481 1.00 92.12 268 ALA A N 1
ATOM 2000 C CA . ALA A 1 268 ? 6.901 33.792 -6.273 1.00 92.12 268 ALA A CA 1
ATOM 2001 C C . ALA A 1 268 ? 6.905 32.984 -4.960 1.00 92.12 268 ALA A C 1
ATOM 2003 O O . ALA A 1 268 ? 6.494 33.492 -3.912 1.00 92.12 268 ALA A O 1
ATOM 2004 N N . LEU A 1 269 ? 7.394 31.746 -5.028 1.00 93.75 269 LEU A N 1
ATOM 2005 C CA . LEU A 1 269 ? 7.572 30.837 -3.898 1.00 93.75 269 LEU A CA 1
ATOM 2006 C C . LEU A 1 269 ? 8.947 30.180 -4.025 1.00 93.75 269 LEU A C 1
ATOM 2008 O O . LEU A 1 269 ? 9.276 29.653 -5.083 1.00 93.75 269 LEU A O 1
ATOM 2012 N N . SER A 1 270 ? 9.728 30.188 -2.950 1.00 91.75 270 SER A N 1
ATOM 2013 C CA . SER A 1 270 ? 10.924 29.358 -2.826 1.00 91.75 270 SER A CA 1
ATOM 2014 C C . SER A 1 270 ? 10.803 28.420 -1.628 1.00 91.75 270 SER A C 1
ATOM 2016 O O . SER A 1 270 ? 10.110 28.711 -0.648 1.00 91.75 270 SER A O 1
ATOM 2018 N N . LEU A 1 271 ? 11.445 27.259 -1.736 1.00 92.06 271 LEU A N 1
ATOM 2019 C CA . LEU A 1 271 ? 11.461 26.228 -0.705 1.00 92.06 271 LEU A CA 1
ATOM 2020 C C . LEU A 1 271 ? 12.860 26.147 -0.104 1.00 92.06 271 LEU A C 1
ATOM 2022 O O . LEU A 1 271 ? 13.848 26.062 -0.828 1.00 92.06 271 LEU A O 1
ATOM 2026 N N . GLU A 1 272 ? 12.938 26.177 1.220 1.00 90.25 272 GLU A N 1
ATOM 2027 C CA . GLU A 1 272 ? 14.202 26.146 1.955 1.00 90.25 272 GLU A CA 1
ATOM 2028 C C . GLU A 1 272 ? 14.149 25.050 3.019 1.00 90.25 272 GLU A C 1
ATOM 2030 O O . GLU A 1 272 ? 13.164 24.935 3.748 1.00 90.25 272 GLU A O 1
ATOM 2035 N N . PHE A 1 273 ? 15.202 24.238 3.130 1.00 86.75 273 PHE A N 1
ATOM 2036 C CA . PHE A 1 273 ? 15.319 23.291 4.235 1.00 86.75 273 PHE A CA 1
ATOM 2037 C C . PHE A 1 273 ? 15.853 24.012 5.477 1.00 86.75 273 PHE A C 1
ATOM 2039 O O . PHE A 1 273 ? 17.035 24.342 5.555 1.00 86.75 273 PHE A O 1
ATOM 2046 N N . ALA A 1 274 ? 14.979 24.250 6.454 1.00 82.69 274 ALA A N 1
ATOM 2047 C CA . ALA A 1 274 ? 15.295 24.929 7.705 1.00 82.69 274 ALA A CA 1
ATOM 2048 C C . ALA A 1 274 ? 14.558 24.264 8.879 1.00 82.69 274 ALA A C 1
ATOM 2050 O O . ALA A 1 274 ? 13.437 23.774 8.743 1.00 82.69 274 ALA A O 1
ATOM 2051 N N . PHE A 1 275 ? 15.189 24.228 10.059 1.00 79.81 275 PHE A N 1
ATOM 2052 C CA . PHE A 1 275 ? 14.612 23.617 11.270 1.00 79.81 275 PHE A CA 1
ATOM 2053 C C . PHE A 1 275 ? 14.131 22.163 11.060 1.00 79.81 275 PHE A C 1
ATOM 2055 O O . PHE A 1 275 ? 13.047 21.789 11.515 1.00 79.81 275 PHE A O 1
ATOM 2062 N N . GLY A 1 276 ? 14.904 21.361 10.315 1.00 75.31 276 GLY A N 1
ATOM 2063 C CA . GLY A 1 276 ? 14.592 19.950 10.057 1.00 75.31 276 GLY A CA 1
ATOM 2064 C C . GLY A 1 276 ? 13.365 19.712 9.165 1.00 75.31 276 GLY A C 1
ATOM 2065 O O . GLY A 1 276 ? 12.828 18.608 9.154 1.00 75.31 276 GLY A O 1
ATOM 2066 N N . ALA A 1 277 ? 12.876 20.728 8.445 1.00 83.69 277 ALA A N 1
ATOM 2067 C CA . ALA A 1 277 ? 11.767 20.593 7.503 1.00 83.69 277 ALA A CA 1
ATOM 2068 C C . ALA A 1 277 ? 11.887 21.568 6.325 1.00 83.69 277 ALA A C 1
ATOM 2070 O O . ALA A 1 277 ? 12.745 22.444 6.307 1.00 83.69 277 ALA A O 1
ATOM 2071 N N . ILE A 1 278 ? 10.993 21.430 5.346 1.00 89.94 278 ILE A N 1
ATOM 2072 C CA . ILE A 1 278 ? 10.884 22.372 4.232 1.00 89.94 278 ILE A CA 1
ATOM 2073 C C . ILE A 1 278 ? 9.968 23.533 4.633 1.00 89.94 278 ILE A C 1
ATOM 2075 O O . ILE A 1 278 ? 8.798 23.333 4.976 1.00 89.94 278 ILE A O 1
ATOM 2079 N N . GLU A 1 279 ? 10.504 24.748 4.592 1.00 93.31 279 GLU A N 1
ATOM 2080 C CA . GLU A 1 279 ? 9.785 25.998 4.815 1.00 93.31 279 GLU A CA 1
ATOM 2081 C C . GLU A 1 279 ? 9.416 26.664 3.486 1.00 93.31 279 GLU A C 1
ATOM 2083 O O . GLU A 1 279 ? 10.205 26.705 2.542 1.00 93.31 279 GLU A O 1
ATOM 2088 N N . ALA A 1 280 ? 8.202 27.211 3.434 1.00 93.12 280 ALA A N 1
ATOM 2089 C CA . ALA A 1 280 ? 7.708 28.003 2.318 1.00 93.12 280 ALA A CA 1
ATOM 2090 C C . ALA A 1 280 ? 8.100 29.478 2.499 1.00 93.12 280 ALA A C 1
ATOM 2092 O O . ALA A 1 280 ? 7.655 30.133 3.448 1.00 93.12 280 ALA A O 1
ATOM 2093 N N . ARG A 1 281 ? 8.883 30.022 1.564 1.00 93.31 281 ARG A N 1
ATOM 2094 C CA . ARG A 1 281 ? 9.259 31.440 1.497 1.00 93.31 281 ARG A CA 1
ATOM 2095 C C . ARG A 1 281 ? 8.475 32.112 0.370 1.00 93.31 281 ARG A C 1
ATOM 2097 O O . ARG A 1 281 ? 8.706 31.851 -0.805 1.00 93.31 281 ARG A O 1
ATOM 2104 N N . ALA A 1 282 ? 7.524 32.967 0.729 1.00 92.94 282 ALA A N 1
ATOM 2105 C CA . ALA A 1 282 ? 6.699 33.712 -0.221 1.00 92.94 282 ALA A CA 1
ATOM 2106 C C . ALA A 1 282 ? 6.168 35.003 0.410 1.00 92.94 282 ALA A C 1
ATOM 2108 O O . ALA A 1 282 ? 6.170 35.164 1.636 1.00 92.94 282 ALA A O 1
ATOM 2109 N N . ALA A 1 283 ? 5.645 35.904 -0.423 1.00 89.88 283 ALA A N 1
ATOM 2110 C CA . ALA A 1 283 ? 4.894 37.057 0.059 1.00 89.88 283 ALA A CA 1
ATOM 2111 C C . ALA A 1 283 ? 3.723 36.591 0.949 1.00 89.88 283 ALA A C 1
ATOM 2113 O O . ALA A 1 283 ? 2.885 35.794 0.532 1.00 89.88 283 ALA A O 1
ATOM 2114 N N . GLY A 1 284 ? 3.680 37.073 2.195 1.00 89.94 284 GLY A N 1
ATOM 2115 C CA . GLY A 1 284 ? 2.670 36.682 3.186 1.00 89.94 284 GLY A CA 1
ATOM 2116 C C . GLY A 1 284 ? 3.033 35.480 4.070 1.00 89.94 284 GLY A C 1
ATOM 2117 O O . GLY A 1 284 ? 2.276 35.192 4.998 1.00 89.94 284 GLY A O 1
ATOM 2118 N N . ALA A 1 285 ? 4.182 34.821 3.864 1.00 92.75 285 ALA A N 1
ATOM 2119 C CA . ALA A 1 285 ? 4.628 33.712 4.717 1.00 92.75 285 ALA A CA 1
ATOM 2120 C C . ALA A 1 285 ? 4.845 34.143 6.181 1.00 92.75 285 ALA A C 1
ATOM 2122 O O . ALA A 1 285 ? 4.367 33.468 7.092 1.00 92.75 285 ALA A O 1
ATOM 2123 N N . ASP A 1 286 ? 5.461 35.306 6.419 1.00 92.94 286 ASP A N 1
ATOM 2124 C CA . ASP A 1 286 ? 5.680 35.830 7.778 1.00 92.94 286 ASP A CA 1
ATOM 2125 C C . ASP A 1 286 ? 4.365 36.192 8.479 1.00 92.94 286 ASP A C 1
ATOM 2127 O O . ASP A 1 286 ? 4.175 35.903 9.662 1.00 92.94 286 ASP A O 1
ATOM 2131 N N . LEU A 1 287 ? 3.410 36.763 7.733 1.00 93.25 287 LEU A N 1
ATOM 2132 C CA . LEU A 1 287 ? 2.070 37.047 8.247 1.00 93.25 287 LEU A CA 1
ATOM 2133 C C . LEU A 1 287 ? 1.349 35.750 8.630 1.00 93.25 287 LEU A C 1
ATOM 2135 O O . LEU A 1 287 ? 0.734 35.682 9.693 1.00 93.25 287 LEU A O 1
ATOM 2139 N N . ALA A 1 288 ? 1.444 34.712 7.797 1.00 93.12 288 ALA A N 1
ATOM 2140 C CA . ALA A 1 288 ? 0.878 33.401 8.092 1.00 93.12 288 ALA A CA 1
ATOM 2141 C C . ALA A 1 288 ? 1.538 32.756 9.327 1.00 93.12 288 ALA A C 1
ATOM 2143 O O . ALA A 1 288 ? 0.832 32.254 10.205 1.00 93.12 288 ALA A O 1
ATOM 2144 N N . ALA A 1 289 ? 2.868 32.835 9.452 1.00 92.75 289 ALA A N 1
ATOM 2145 C CA . ALA A 1 289 ? 3.599 32.353 10.624 1.00 92.75 289 ALA A CA 1
ATOM 2146 C C . ALA A 1 289 ? 3.178 33.082 11.914 1.00 92.75 289 ALA A C 1
ATOM 2148 O O . ALA A 1 289 ? 2.987 32.435 12.946 1.00 92.75 289 ALA A O 1
ATOM 2149 N N . ALA A 1 290 ? 2.979 34.404 11.852 1.00 92.50 290 ALA A N 1
ATOM 2150 C CA . ALA A 1 290 ? 2.522 35.221 12.976 1.00 92.50 290 ALA A CA 1
ATOM 2151 C C . ALA A 1 290 ? 1.037 34.992 13.326 1.00 92.50 290 ALA A C 1
ATOM 2153 O O . ALA A 1 290 ? 0.659 35.024 14.499 1.00 92.50 290 ALA A O 1
ATOM 2154 N N . ALA A 1 291 ? 0.187 34.727 12.330 1.00 93.75 291 ALA A N 1
ATOM 2155 C CA . ALA A 1 291 ? -1.241 34.475 12.522 1.00 93.75 291 ALA A CA 1
ATOM 2156 C C . ALA A 1 291 ? -1.539 33.069 13.073 1.00 93.75 291 ALA A C 1
ATOM 2158 O O . ALA A 1 291 ? -2.533 32.882 13.782 1.00 93.75 291 ALA A O 1
ATOM 2159 N N . ALA A 1 292 ? -0.690 32.079 12.787 1.00 93.75 292 ALA A N 1
ATOM 2160 C CA . ALA A 1 292 ? -0.927 30.680 13.141 1.00 93.75 292 ALA A CA 1
ATOM 2161 C C . ALA A 1 292 ? -1.163 30.419 14.651 1.00 93.75 292 ALA A C 1
ATOM 2163 O O . ALA A 1 292 ? -2.141 29.740 14.988 1.00 93.75 292 ALA A O 1
ATOM 2164 N N . PRO A 1 293 ? -0.373 30.967 15.602 1.00 90.94 293 PRO A N 1
ATOM 2165 C CA . PRO A 1 293 ? -0.642 30.794 17.035 1.00 90.94 293 PRO A CA 1
ATOM 2166 C C . PRO A 1 293 ? -1.991 31.384 17.471 1.00 90.94 293 PRO A C 1
ATOM 2168 O O . PRO A 1 293 ? -2.699 30.792 18.294 1.00 90.94 293 PRO A O 1
ATOM 2171 N N . ILE A 1 294 ? -2.380 32.525 16.887 1.00 92.38 294 ILE A N 1
ATOM 2172 C CA . ILE A 1 294 ? -3.663 33.185 17.159 1.00 92.38 294 ILE A CA 1
ATOM 2173 C C . ILE A 1 294 ? -4.807 32.311 16.642 1.00 92.38 294 ILE A C 1
ATOM 2175 O O . ILE A 1 294 ? -5.721 31.982 17.399 1.00 92.38 294 ILE A O 1
ATOM 2179 N N . ALA A 1 295 ? -4.732 31.874 15.383 1.00 93.12 295 ALA A N 1
ATOM 2180 C CA . ALA A 1 295 ? -5.729 31.000 14.774 1.00 93.12 295 ALA A CA 1
ATOM 2181 C C . ALA A 1 295 ? -5.893 29.692 15.560 1.00 93.12 295 ALA A C 1
ATOM 2183 O O . ALA A 1 295 ? -7.013 29.307 15.888 1.00 93.12 295 ALA A O 1
ATOM 2184 N N . THR A 1 296 ? -4.784 29.053 15.939 1.00 93.69 296 THR A N 1
ATOM 2185 C CA . THR A 1 296 ? -4.779 27.841 16.772 1.00 93.69 296 THR A CA 1
ATOM 2186 C C . THR A 1 296 ? -5.522 28.065 18.088 1.00 93.69 296 THR A C 1
ATOM 2188 O O . THR A 1 296 ? -6.407 27.288 18.453 1.00 93.69 296 THR A O 1
ATOM 2191 N N . THR A 1 297 ? -5.212 29.162 18.783 1.00 91.00 297 THR A N 1
ATOM 2192 C CA . THR A 1 297 ? -5.840 29.513 20.063 1.00 91.00 297 THR A CA 1
ATOM 2193 C C . THR A 1 297 ? -7.341 29.750 19.898 1.00 91.00 297 THR A C 1
ATOM 2195 O O . THR A 1 297 ? -8.145 29.196 20.651 1.00 91.00 297 THR A O 1
ATOM 2198 N N . VAL A 1 298 ? -7.742 30.510 18.875 1.00 91.81 298 VAL A N 1
ATOM 2199 C CA . VAL A 1 298 ? -9.152 30.780 18.563 1.00 91.81 298 VAL A CA 1
ATOM 2200 C C . VAL A 1 298 ? -9.902 29.484 18.250 1.00 91.81 298 VAL A C 1
ATOM 2202 O O . VAL A 1 298 ? -10.979 29.256 18.800 1.00 91.81 298 VAL A O 1
ATOM 2205 N N . LEU A 1 299 ? -9.329 28.596 17.433 1.00 92.38 299 LEU A N 1
ATOM 2206 C CA . LEU A 1 299 ? -9.932 27.305 17.096 1.00 92.38 299 LEU A CA 1
ATOM 2207 C C . LEU A 1 299 ? -10.126 26.414 18.331 1.00 92.38 299 LEU A C 1
ATOM 2209 O O . LEU A 1 299 ? -11.190 25.807 18.479 1.00 92.38 299 LEU A O 1
ATOM 2213 N N . ILE A 1 300 ? -9.146 26.368 19.241 1.00 90.44 300 ILE A N 1
ATOM 2214 C CA . ILE A 1 300 ? -9.253 25.630 20.509 1.00 90.44 300 ILE A CA 1
ATOM 2215 C C . ILE A 1 300 ? -10.363 26.219 21.389 1.00 90.44 300 ILE A C 1
ATOM 2217 O O . ILE A 1 300 ? -11.194 25.469 21.907 1.00 90.44 300 ILE A O 1
ATOM 2221 N N . ILE A 1 301 ? -10.428 27.546 21.531 1.00 87.44 301 ILE A N 1
ATOM 2222 C CA . ILE A 1 301 ? -11.477 28.219 22.313 1.00 87.44 301 ILE A CA 1
ATOM 2223 C C . ILE A 1 301 ? -12.859 27.914 21.727 1.00 87.44 301 ILE A C 1
ATOM 2225 O O . ILE A 1 301 ? -13.763 27.522 22.467 1.00 87.44 301 ILE A O 1
ATOM 2229 N N . ILE A 1 302 ? -13.024 28.029 20.405 1.00 86.62 302 ILE A N 1
ATOM 2230 C CA . ILE A 1 302 ? -14.274 27.709 19.703 1.00 86.62 302 ILE A CA 1
ATOM 2231 C C . ILE A 1 302 ? -14.665 26.247 19.943 1.00 86.62 302 ILE A C 1
ATOM 2233 O O . ILE A 1 302 ? -15.817 25.966 20.290 1.00 86.62 302 ILE A O 1
ATOM 2237 N N . ALA A 1 303 ? -13.716 25.318 19.803 1.00 85.44 303 ALA A N 1
ATOM 2238 C CA . ALA A 1 303 ? -13.948 23.901 20.041 1.00 85.44 303 ALA A CA 1
ATOM 2239 C C . ALA A 1 303 ? -14.454 23.647 21.467 1.00 85.44 303 ALA A C 1
ATOM 2241 O O . ALA A 1 303 ? -15.508 23.031 21.651 1.00 85.44 303 ALA A O 1
ATOM 2242 N N . LEU A 1 304 ? -13.759 24.169 22.479 1.00 82.88 304 LEU A N 1
ATOM 2243 C CA . LEU A 1 304 ? -14.136 23.998 23.882 1.00 82.88 304 LEU A CA 1
ATOM 2244 C C . LEU A 1 304 ? -15.484 24.661 24.202 1.00 82.88 304 LEU A C 1
ATOM 2246 O O . LEU A 1 304 ? -16.327 24.039 24.852 1.00 82.88 304 LEU A O 1
ATOM 2250 N N . ALA A 1 305 ? -15.734 25.874 23.701 1.00 82.25 305 ALA A N 1
ATOM 2251 C CA . ALA A 1 305 ? -16.976 26.612 23.930 1.00 82.25 305 ALA A CA 1
ATOM 2252 C C . ALA A 1 305 ? -18.198 25.891 23.338 1.00 82.25 305 ALA A C 1
ATOM 2254 O O . ALA A 1 305 ? -19.211 25.703 24.021 1.00 82.25 305 ALA A O 1
ATOM 2255 N N . ILE A 1 306 ? -18.102 25.422 22.088 1.00 80.88 306 ILE A N 1
ATOM 2256 C CA . ILE A 1 306 ? -19.176 24.662 21.432 1.00 80.88 306 ILE A CA 1
ATOM 2257 C C . ILE A 1 306 ? -19.448 23.359 22.189 1.00 80.88 306 ILE A C 1
ATOM 2259 O O . ILE A 1 306 ? -20.611 22.996 22.400 1.00 80.88 306 ILE A O 1
ATOM 2263 N N . ARG A 1 307 ? -18.399 22.653 22.632 1.00 77.50 307 ARG A N 1
ATOM 2264 C CA . ARG A 1 307 ? -18.558 21.409 23.398 1.00 77.50 307 ARG A CA 1
ATOM 2265 C C . ARG A 1 307 ? -19.200 21.652 24.757 1.00 77.50 307 ARG A C 1
ATOM 2267 O O . ARG A 1 307 ? -20.168 20.963 25.073 1.00 77.50 307 ARG A O 1
ATOM 2274 N N . ALA A 1 308 ? -18.739 22.649 25.507 1.00 72.88 308 ALA A N 1
ATOM 2275 C CA . ALA A 1 308 ? -19.322 23.015 26.794 1.00 72.88 308 ALA A CA 1
ATOM 2276 C C . ALA A 1 308 ? -20.813 23.373 26.660 1.00 72.88 308 ALA A C 1
ATOM 2278 O O . ALA A 1 308 ? -21.645 22.883 27.427 1.00 72.88 308 ALA A O 1
ATOM 2279 N N . ARG A 1 309 ? -21.179 24.151 25.630 1.00 76.00 309 ARG A N 1
ATOM 2280 C CA . ARG A 1 309 ? -22.576 24.515 25.348 1.00 76.00 309 ARG A CA 1
ATOM 2281 C C . ARG A 1 309 ? -23.438 23.299 25.002 1.00 76.00 309 ARG A C 1
ATOM 2283 O O . ARG A 1 309 ? -24.556 23.174 25.496 1.00 76.00 309 ARG A O 1
ATOM 2290 N N . ARG A 1 310 ? -22.942 22.376 24.173 1.00 71.50 310 ARG A N 1
ATOM 2291 C CA . ARG A 1 310 ? -23.691 21.157 23.815 1.00 71.50 310 ARG A CA 1
ATOM 2292 C C . ARG A 1 310 ? -23.855 20.196 24.983 1.00 71.50 310 ARG A C 1
ATOM 2294 O O . ARG A 1 310 ? -24.949 19.662 25.150 1.00 71.50 310 ARG A O 1
ATOM 2301 N N . ALA A 1 311 ? -22.815 20.029 25.800 1.00 65.62 311 ALA A N 1
ATOM 2302 C CA . ALA A 1 311 ? -22.878 19.239 27.027 1.00 65.62 311 ALA A CA 1
ATOM 2303 C C . ALA A 1 311 ? -24.027 19.714 27.926 1.00 65.62 311 ALA A C 1
ATOM 2305 O O . ALA A 1 311 ? -24.818 18.909 28.407 1.00 65.62 311 ALA A O 1
ATOM 2306 N N . HIS A 1 312 ? -24.153 21.036 28.074 1.00 66.19 312 HIS A N 1
ATOM 2307 C CA . HIS A 1 312 ? -25.209 21.669 28.854 1.00 66.19 312 HIS A CA 1
ATOM 2308 C C . HIS A 1 312 ? -26.616 21.418 28.278 1.00 66.19 312 HIS A C 1
ATOM 2310 O O . HIS A 1 312 ? -27.549 21.129 29.021 1.00 66.19 312 HIS A O 1
ATOM 2316 N N . HIS A 1 313 ? -26.791 21.492 26.953 1.00 62.78 313 HIS A N 1
ATOM 2317 C CA . HIS A 1 313 ? -28.109 21.326 26.323 1.00 62.78 313 HIS A CA 1
ATOM 2318 C C . HIS A 1 313 ? -28.576 19.869 26.171 1.00 62.78 313 HIS A C 1
ATOM 2320 O O . HIS A 1 313 ? -29.779 19.634 26.081 1.00 62.78 313 HIS A O 1
ATOM 2326 N N . ALA A 1 314 ? -27.669 18.889 26.118 1.00 55.19 314 ALA A N 1
ATOM 2327 C CA . ALA A 1 314 ? -28.011 17.513 25.747 1.00 55.19 314 ALA A CA 1
ATOM 2328 C C . ALA A 1 314 ? -28.737 16.699 26.841 1.00 55.19 314 ALA A C 1
ATOM 2330 O O . ALA A 1 314 ? -29.224 15.616 26.528 1.00 55.19 314 ALA A O 1
ATOM 2331 N N . ARG A 1 315 ? -28.816 17.187 28.095 1.00 56.12 315 ARG A N 1
ATOM 2332 C CA . ARG A 1 315 ? -29.466 16.513 29.252 1.00 56.12 315 ARG A CA 1
ATOM 2333 C C . ARG A 1 315 ? -29.139 15.008 29.381 1.00 56.12 315 ARG A C 1
ATOM 2335 O O . ARG A 1 315 ? -29.969 14.214 29.812 1.00 56.12 315 ARG A O 1
ATOM 2342 N N . LEU A 1 316 ? -27.945 14.597 28.958 1.00 53.50 316 LEU A N 1
ATOM 2343 C CA . LEU A 1 316 ? -27.503 13.202 28.985 1.00 53.50 316 LEU A CA 1
ATOM 2344 C C . LEU A 1 316 ? -27.135 12.776 30.424 1.00 53.50 316 LEU A C 1
ATOM 2346 O O . LEU A 1 316 ? -26.669 13.625 31.188 1.00 53.50 316 LEU A O 1
ATOM 2350 N N . PRO A 1 317 ? -27.247 11.477 30.786 1.00 54.84 317 PRO A N 1
ATOM 2351 C CA . PRO A 1 317 ? -26.668 10.954 32.023 1.00 54.84 317 PRO A CA 1
ATOM 2352 C C . PRO A 1 317 ? -25.185 11.327 32.100 1.00 54.84 317 PRO A C 1
ATOM 2354 O O . PRO A 1 317 ? -24.426 11.075 31.157 1.00 54.84 317 PRO A O 1
ATOM 2357 N N . ALA A 1 318 ? -24.787 11.960 33.200 1.00 51.62 318 ALA A N 1
ATOM 2358 C CA . ALA A 1 318 ? -23.589 12.790 33.237 1.00 51.62 318 ALA A CA 1
ATOM 2359 C C . ALA A 1 318 ? -22.293 12.053 32.885 1.00 51.62 318 ALA A C 1
ATOM 2361 O O . ALA A 1 318 ? -21.496 12.571 32.114 1.00 51.62 318 ALA A O 1
ATOM 2362 N N . THR A 1 319 ? -22.110 10.822 33.355 1.00 53.12 319 THR A N 1
ATOM 2363 C CA . THR A 1 319 ? -20.912 10.004 33.102 1.00 53.12 319 THR A CA 1
ATOM 2364 C C . THR A 1 319 ? -20.783 9.546 31.645 1.00 53.12 319 THR A C 1
ATOM 2366 O O . THR A 1 319 ? -19.700 9.611 31.064 1.00 53.12 319 THR A O 1
ATOM 2369 N N . ALA A 1 320 ? -21.883 9.141 31.003 1.00 52.56 320 ALA A N 1
ATOM 2370 C CA . ALA A 1 320 ? -21.878 8.719 29.598 1.00 52.56 320 ALA A CA 1
ATOM 2371 C C . ALA A 1 320 ? -21.744 9.911 28.627 1.00 52.56 320 ALA A C 1
ATOM 2373 O O . ALA A 1 320 ? -21.119 9.795 27.570 1.00 52.56 320 ALA A O 1
ATOM 2374 N N . ALA A 1 321 ? -22.307 11.067 28.994 1.00 51.88 321 ALA A N 1
ATOM 2375 C CA . ALA A 1 321 ? -22.167 12.326 28.263 1.00 51.88 321 ALA A CA 1
ATOM 2376 C C . ALA A 1 321 ? -20.736 12.864 28.319 1.00 51.88 321 ALA A C 1
ATOM 2378 O O . ALA A 1 321 ? -20.168 13.258 27.302 1.00 51.88 321 ALA A O 1
ATOM 2379 N N . ALA A 1 322 ? -20.163 12.851 29.521 1.00 53.34 322 ALA A N 1
ATOM 2380 C CA . ALA A 1 322 ? -18.847 13.366 29.835 1.00 53.34 322 ALA A CA 1
ATOM 2381 C C . ALA A 1 322 ? -17.746 12.564 29.126 1.00 53.34 322 ALA A C 1
ATOM 2383 O O . ALA A 1 322 ? -16.870 13.157 28.502 1.00 53.34 322 ALA A O 1
ATOM 2384 N N . LEU A 1 323 ? -17.831 11.231 29.069 1.00 57.19 323 LEU A N 1
ATOM 2385 C CA . LEU A 1 323 ? -16.838 10.441 28.328 1.00 57.19 323 LEU A CA 1
ATOM 2386 C C . LEU A 1 323 ? -16.878 10.634 26.812 1.00 57.19 323 LEU A C 1
ATOM 2388 O O . LEU A 1 323 ? -15.832 10.668 26.163 1.00 57.19 323 LEU A O 1
ATOM 2392 N N . ALA A 1 324 ? -18.073 10.797 26.242 1.00 61.69 324 ALA A N 1
ATOM 2393 C CA . ALA A 1 324 ? -18.217 11.175 24.839 1.00 61.69 324 ALA A CA 1
ATOM 2394 C C . ALA A 1 324 ? -17.707 12.609 24.581 1.00 61.69 324 ALA A C 1
ATOM 2396 O O . ALA A 1 324 ? -17.249 12.914 23.477 1.00 61.69 324 ALA A O 1
ATOM 2397 N N . LEU A 1 325 ? -17.756 13.483 25.596 1.00 63.97 325 LEU A N 1
ATOM 2398 C CA . LEU A 1 325 ? -17.174 14.825 25.577 1.00 63.97 325 LEU A CA 1
ATOM 2399 C C . LEU A 1 325 ? -15.643 14.792 25.594 1.00 63.97 325 LEU A C 1
ATOM 2401 O O . LEU A 1 325 ? -15.034 15.547 24.845 1.00 63.97 325 LEU A O 1
ATOM 2405 N N . LEU A 1 326 ? -15.044 13.915 26.404 1.00 77.06 326 LEU A N 1
ATOM 2406 C CA . LEU A 1 326 ? -13.595 13.791 26.573 1.00 77.06 326 LEU A CA 1
ATOM 2407 C C . LEU A 1 326 ? -12.908 13.401 25.265 1.00 77.06 326 LEU A C 1
ATOM 2409 O O . LEU A 1 326 ? -12.015 14.101 24.800 1.00 77.06 326 LEU A O 1
ATOM 2413 N N . VAL A 1 327 ? -13.360 12.309 24.645 1.00 83.19 327 VAL A N 1
ATOM 2414 C CA . VAL A 1 327 ? -12.749 11.783 23.417 1.00 83.19 327 VAL A CA 1
ATOM 2415 C C . VAL A 1 327 ? -12.951 12.760 22.252 1.00 83.19 327 VAL A C 1
ATOM 2417 O O . VAL A 1 327 ? -12.003 13.101 21.554 1.00 83.19 327 VAL A O 1
ATOM 2420 N N . ARG A 1 328 ? -14.167 13.289 22.055 1.00 83.81 328 ARG A N 1
ATOM 2421 C CA . ARG A 1 328 ? -14.425 14.254 20.967 1.00 83.81 328 ARG A CA 1
ATOM 2422 C C . ARG A 1 328 ? -13.765 15.609 21.206 1.00 83.81 328 ARG A C 1
ATOM 2424 O O . ARG A 1 328 ? -13.314 16.233 20.255 1.00 83.81 328 ARG A O 1
ATOM 2431 N N . GLY A 1 329 ? -13.723 16.067 22.456 1.00 86.69 329 GLY A N 1
ATOM 2432 C CA . GLY A 1 329 ? -13.046 17.301 22.849 1.00 86.69 329 GLY A CA 1
ATOM 2433 C C . GLY A 1 329 ? -11.544 17.205 22.616 1.00 86.69 329 GLY A C 1
ATOM 2434 O O . GLY A 1 329 ? -10.975 18.099 22.001 1.00 86.69 329 GLY A O 1
ATOM 2435 N N . ALA A 1 330 ? -10.927 16.085 23.004 1.00 91.38 330 ALA A N 1
ATOM 2436 C CA . ALA A 1 330 ? -9.526 15.822 22.706 1.00 91.38 330 ALA A CA 1
ATOM 2437 C C . ALA A 1 330 ? -9.266 15.768 21.193 1.00 91.38 330 ALA A C 1
ATOM 2439 O O . ALA A 1 330 ? -8.360 16.445 20.719 1.00 91.38 330 ALA A O 1
ATOM 2440 N N . ALA A 1 331 ? -10.097 15.061 20.415 1.00 91.94 331 ALA A N 1
ATOM 2441 C CA . ALA A 1 331 ? -9.962 15.022 18.956 1.00 91.94 331 ALA A CA 1
ATOM 2442 C C . ALA A 1 331 ? -10.072 16.418 18.319 1.00 91.94 331 ALA A C 1
ATOM 2444 O O . ALA A 1 331 ? -9.294 16.746 17.431 1.00 91.94 331 ALA A O 1
ATOM 2445 N N . LEU A 1 332 ? -11.004 17.255 18.785 1.00 91.69 332 LEU A N 1
ATOM 2446 C CA . LEU A 1 332 ? -11.165 18.627 18.299 1.00 91.69 332 LEU A CA 1
ATOM 2447 C C . LEU A 1 332 ? -9.964 19.511 18.618 1.00 91.69 332 LEU A C 1
ATOM 2449 O O . LEU A 1 332 ? -9.507 20.230 17.738 1.00 91.69 332 LEU A O 1
ATOM 2453 N N . VAL A 1 333 ? -9.462 19.466 19.854 1.00 93.81 333 VAL A N 1
ATOM 2454 C CA . VAL A 1 333 ? -8.300 20.266 20.266 1.00 93.81 333 VAL A CA 1
ATOM 2455 C C . VAL A 1 333 ? -7.052 19.837 19.499 1.00 93.81 333 VAL A C 1
ATOM 2457 O O . VAL A 1 333 ? -6.343 20.688 18.973 1.00 93.81 333 VAL A O 1
ATOM 2460 N N . LEU A 1 334 ? -6.816 18.530 19.362 1.00 95.19 334 LEU A N 1
ATOM 2461 C CA . LEU A 1 334 ? -5.698 18.014 18.570 1.00 95.19 334 LEU A CA 1
ATOM 2462 C C . LEU A 1 334 ? -5.837 18.393 17.090 1.00 95.19 334 LEU A C 1
ATOM 2464 O O . LEU A 1 334 ? -4.874 18.840 16.481 1.00 95.19 334 LEU A O 1
ATOM 2468 N N . CYS A 1 335 ? -7.035 18.291 16.511 1.00 94.62 335 CYS A N 1
ATOM 2469 C CA . CYS A 1 335 ? -7.262 18.702 15.128 1.00 94.62 335 CYS A CA 1
ATOM 2470 C C . CYS A 1 335 ? -7.088 20.222 14.943 1.00 94.62 335 CYS A C 1
ATOM 2472 O O . CYS A 1 335 ? -6.540 20.639 13.928 1.00 94.62 335 CYS A O 1
ATOM 2474 N N . ALA A 1 336 ? -7.492 21.040 15.925 1.00 95.12 336 ALA A N 1
ATOM 2475 C CA . ALA A 1 336 ? -7.272 22.489 15.934 1.00 95.12 336 ALA A CA 1
ATOM 2476 C C . ALA A 1 336 ? -5.780 22.855 15.973 1.00 95.12 336 ALA A C 1
ATOM 2478 O O . ALA A 1 336 ? -5.372 23.764 15.256 1.00 95.12 336 ALA A O 1
ATOM 2479 N N . LEU A 1 337 ? -4.970 22.129 16.757 1.00 95.00 337 LEU A N 1
ATOM 2480 C CA . LEU A 1 337 ? -3.509 22.285 16.765 1.00 95.00 337 LEU A CA 1
ATOM 2481 C C . LEU A 1 337 ? -2.903 22.011 15.384 1.00 95.00 337 LEU A C 1
ATOM 2483 O O . LEU A 1 337 ? -2.039 22.758 14.939 1.00 95.00 337 LEU A O 1
ATOM 2487 N N . ILE A 1 338 ? -3.376 20.964 14.703 1.00 94.94 338 ILE A N 1
ATOM 2488 C CA . ILE A 1 338 ? -2.858 20.557 13.390 1.00 94.94 338 ILE A CA 1
ATOM 2489 C C . ILE A 1 338 ? -3.220 21.578 12.307 1.00 94.94 338 ILE A C 1
ATOM 2491 O O . ILE A 1 338 ? -2.352 21.982 11.541 1.00 94.94 338 ILE A O 1
ATOM 2495 N N . ILE A 1 339 ? -4.489 21.995 12.220 1.00 95.56 339 ILE A N 1
ATOM 2496 C CA . ILE A 1 339 ? -4.933 22.893 11.138 1.00 95.56 339 ILE A CA 1
ATOM 2497 C C . ILE A 1 339 ? -4.578 24.361 11.395 1.00 95.56 339 ILE A C 1
ATOM 2499 O O . ILE A 1 339 ? -4.433 25.123 10.445 1.00 95.56 339 ILE A O 1
ATOM 2503 N N . GLY A 1 340 ? -4.485 24.770 12.664 1.00 94.75 340 GLY A N 1
ATOM 2504 C CA . GLY A 1 340 ? -4.142 26.138 13.041 1.00 94.75 340 GLY A CA 1
ATOM 2505 C C . GLY A 1 340 ? -2.637 26.397 13.057 1.00 94.75 340 GLY A C 1
ATOM 2506 O O . GLY A 1 340 ? -2.223 27.543 12.894 1.00 94.75 340 GLY A O 1
ATOM 2507 N N . GLY A 1 341 ? -1.820 25.358 13.249 1.00 93.69 341 GLY A N 1
ATOM 2508 C CA . GLY A 1 341 ? -0.374 25.480 13.394 1.00 93.69 341 GLY A CA 1
ATOM 2509 C C . GLY A 1 341 ? 0.350 25.834 12.093 1.00 93.69 341 GLY A C 1
ATOM 2510 O O . GLY A 1 341 ? -0.037 25.408 11.008 1.00 93.69 341 GLY A O 1
ATOM 2511 N N . LYS A 1 342 ? 1.461 26.575 12.213 1.00 93.25 342 LYS A N 1
ATOM 2512 C CA . LYS A 1 342 ? 2.398 26.855 11.103 1.00 93.25 342 LYS A CA 1
ATOM 2513 C C . LYS A 1 342 ? 3.223 25.629 10.682 1.00 93.25 342 LYS A C 1
ATOM 2515 O O . LYS A 1 342 ? 3.862 25.640 9.639 1.00 93.25 342 LYS A O 1
ATOM 2520 N N . VAL A 1 343 ? 3.187 24.571 11.491 1.00 90.94 343 VAL A N 1
ATOM 2521 C CA . VAL A 1 343 ? 3.836 23.272 11.272 1.00 90.94 343 VAL A CA 1
ATOM 2522 C C . VAL A 1 343 ? 2.727 22.263 10.978 1.00 90.94 343 VAL A C 1
ATOM 2524 O O . VAL A 1 343 ? 1.745 22.213 11.713 1.00 90.94 343 VAL A O 1
ATOM 2527 N N . GLY A 1 344 ? 2.857 21.490 9.900 1.00 86.88 344 GLY A N 1
ATOM 2528 C CA . GLY A 1 344 ? 1.803 20.614 9.365 1.00 86.88 344 GLY A CA 1
ATOM 2529 C C . GLY A 1 344 ? 2.228 19.160 9.192 1.00 86.88 344 GLY A C 1
ATOM 2530 O O . GLY A 1 344 ? 1.681 18.470 8.326 1.00 86.88 344 GLY A O 1
ATOM 2531 N N . SER A 1 345 ? 3.227 18.732 9.970 1.00 89.19 345 SER A N 1
ATOM 2532 C CA . SER A 1 345 ? 3.915 17.452 9.810 1.00 89.19 345 SER A CA 1
ATOM 2533 C C . SER A 1 345 ? 2.953 16.247 9.796 1.00 89.19 345 SER A C 1
ATOM 2535 O O . SER A 1 345 ? 2.088 16.138 10.675 1.00 89.19 345 SER A O 1
ATOM 2537 N N . PRO A 1 346 ? 3.142 15.290 8.863 1.00 87.69 346 PRO A N 1
ATOM 2538 C CA . PRO A 1 346 ? 2.399 14.029 8.805 1.00 87.69 346 PRO A CA 1
ATOM 2539 C C . PRO A 1 346 ? 2.308 13.269 10.136 1.00 87.69 346 PRO A C 1
ATOM 2541 O O . PRO A 1 346 ? 1.284 12.646 10.428 1.00 87.69 346 PRO A O 1
ATOM 2544 N N . GLN A 1 347 ? 3.348 13.356 10.976 1.00 89.94 347 GLN A N 1
ATOM 2545 C CA . GLN A 1 347 ? 3.430 12.637 12.254 1.00 89.94 347 GLN A CA 1
ATOM 2546 C C . GLN A 1 347 ? 2.323 13.028 13.242 1.00 89.94 347 GLN A C 1
ATOM 2548 O O . GLN A 1 347 ? 1.964 12.239 14.113 1.00 89.94 347 GLN A O 1
ATOM 2553 N N . PHE A 1 348 ? 1.716 14.211 13.090 1.00 93.56 348 PHE A N 1
ATOM 2554 C CA . PHE A 1 348 ? 0.656 14.672 13.989 1.00 93.56 348 PHE A CA 1
ATOM 2555 C C . PHE A 1 348 ? -0.606 13.803 13.913 1.00 93.56 348 PHE A C 1
ATOM 2557 O O . PHE A 1 348 ? -1.398 13.758 14.858 1.00 93.56 348 PHE A O 1
ATOM 2564 N N . LEU A 1 349 ? -0.787 13.050 12.823 1.00 94.19 349 LEU A N 1
ATOM 2565 C CA . LEU A 1 349 ? -1.858 12.064 12.734 1.00 94.19 349 LEU A CA 1
ATOM 2566 C C . LEU A 1 349 ? -1.701 10.922 13.743 1.00 94.19 349 LEU A C 1
ATOM 2568 O O . LEU A 1 349 ? -2.716 10.390 14.189 1.00 94.19 349 LEU A O 1
ATOM 2572 N N . LEU A 1 350 ? -0.483 10.596 14.187 1.00 94.88 350 LEU A N 1
ATOM 2573 C CA . LEU A 1 350 ? -0.257 9.608 15.250 1.00 94.88 350 LEU A CA 1
ATOM 2574 C C . LEU A 1 350 ? -0.849 10.067 16.590 1.00 94.88 350 LEU A C 1
ATOM 2576 O O . LEU A 1 350 ? -1.327 9.243 17.367 1.00 94.88 350 LEU A O 1
ATOM 2580 N N . TRP A 1 351 ? -0.909 11.381 16.838 1.00 94.25 351 TRP A N 1
ATOM 2581 C CA . TRP A 1 351 ? -1.549 11.952 18.032 1.00 94.25 351 TRP A CA 1
ATOM 2582 C C . TRP A 1 351 ? -3.063 11.775 17.985 1.00 94.25 351 TRP A C 1
ATOM 2584 O O . TRP A 1 351 ? -3.721 11.516 18.994 1.00 94.25 351 TRP A O 1
ATOM 2594 N N . LEU A 1 352 ? -3.617 11.944 16.785 1.00 93.88 352 LEU A N 1
ATOM 2595 C CA . LEU A 1 352 ? -5.046 11.997 16.535 1.00 93.88 352 LEU A CA 1
ATOM 2596 C C . LEU A 1 352 ? -5.657 10.588 16.406 1.00 93.88 352 LEU A C 1
ATOM 2598 O O . LEU A 1 352 ? -6.797 10.372 16.826 1.00 93.88 352 LEU A O 1
ATOM 2602 N N . ALA A 1 353 ? -4.893 9.620 15.885 1.00 94.19 353 ALA A N 1
ATOM 2603 C CA . ALA A 1 353 ? -5.324 8.245 15.619 1.00 94.19 353 ALA A CA 1
ATOM 2604 C C . ALA A 1 353 ? -6.005 7.547 16.809 1.00 94.19 353 ALA A C 1
ATOM 2606 O O . ALA A 1 353 ? -7.126 7.056 16.632 1.00 94.19 353 ALA A O 1
ATOM 2607 N N . PRO A 1 354 ? -5.410 7.498 18.022 1.00 94.25 354 PRO A N 1
ATOM 2608 C CA . PRO A 1 354 ? -6.008 6.762 19.136 1.00 94.25 354 PRO A CA 1
ATOM 2609 C C . PRO A 1 354 ? -7.343 7.362 19.592 1.00 94.25 354 PRO A C 1
ATOM 2611 O O . PRO A 1 354 ? -8.276 6.638 19.953 1.00 94.25 354 PRO A O 1
ATOM 2614 N N . VAL A 1 355 ? -7.462 8.690 19.541 1.00 92.00 355 VAL A N 1
ATOM 2615 C CA . VAL A 1 355 ? -8.675 9.395 19.956 1.00 92.00 355 VAL A CA 1
ATOM 2616 C C . VAL A 1 355 ? -9.760 9.271 18.882 1.00 92.00 355 VAL A C 1
ATOM 2618 O O . VAL A 1 355 ? -10.901 8.937 19.202 1.00 92.00 355 VAL A O 1
ATOM 2621 N N . LEU A 1 356 ? -9.419 9.445 17.600 1.00 89.31 356 LEU A N 1
ATOM 2622 C CA . LEU A 1 356 ? -10.361 9.267 16.489 1.00 89.31 356 LEU A CA 1
ATOM 2623 C C . LEU A 1 356 ? -10.870 7.840 16.368 1.00 89.31 356 LEU A C 1
ATOM 2625 O O . LEU A 1 356 ? -12.047 7.650 16.064 1.00 89.31 356 LEU A O 1
ATOM 2629 N N . ALA A 1 357 ? -10.040 6.841 16.655 1.00 88.69 357 ALA A N 1
ATOM 2630 C CA . ALA A 1 357 ? -10.473 5.452 16.688 1.00 88.69 357 ALA A CA 1
ATOM 2631 C C . ALA A 1 357 ? -11.639 5.242 17.670 1.00 88.69 357 ALA A C 1
ATOM 2633 O O . ALA A 1 357 ? -12.597 4.533 17.363 1.00 88.69 357 ALA A O 1
ATOM 2634 N N . CYS A 1 358 ? -11.620 5.938 18.810 1.00 85.81 358 CYS A N 1
ATOM 2635 C CA . CYS A 1 358 ? -12.719 5.940 19.773 1.00 85.81 358 CYS A CA 1
ATOM 2636 C C . CYS A 1 358 ? -13.939 6.769 19.308 1.00 85.81 358 CYS A C 1
ATOM 2638 O O . CYS A 1 358 ? -15.060 6.490 19.731 1.00 85.81 358 CYS A O 1
ATOM 2640 N N . VAL A 1 359 ? -13.763 7.766 18.430 1.00 81.88 359 VAL A N 1
ATOM 2641 C CA . VAL A 1 359 ? -14.874 8.543 17.835 1.00 81.88 359 VAL A CA 1
ATOM 2642 C C . VAL A 1 359 ? -15.588 7.758 16.727 1.00 81.88 359 VAL A C 1
ATOM 2644 O O . VAL A 1 359 ? -16.817 7.773 16.636 1.00 81.88 359 VAL A O 1
ATOM 2647 N N . CYS A 1 360 ? -14.831 7.051 15.888 1.00 75.75 360 CYS A N 1
ATOM 2648 C CA . CYS A 1 360 ? -15.325 6.401 14.672 1.00 75.75 360 CYS A CA 1
ATOM 2649 C C . CYS A 1 360 ? -16.224 5.183 14.937 1.00 75.75 360 CYS A C 1
ATOM 2651 O O . CYS A 1 360 ? -17.054 4.841 14.097 1.00 75.75 360 CYS A O 1
ATOM 2653 N N . ILE A 1 361 ? -16.119 4.568 16.118 1.00 71.75 361 ILE A N 1
ATOM 2654 C CA . ILE A 1 361 ? -16.882 3.373 16.518 1.00 71.75 361 ILE A CA 1
ATOM 2655 C C . ILE A 1 361 ? -18.364 3.619 16.839 1.00 71.75 361 ILE A C 1
ATOM 2657 O O . ILE A 1 361 ? -19.071 2.667 17.171 1.00 71.75 361 ILE A O 1
ATOM 2661 N N . ASP A 1 362 ? -18.859 4.860 16.752 1.00 64.00 362 ASP A N 1
ATOM 2662 C CA . ASP A 1 362 ? -20.286 5.189 16.908 1.00 64.00 362 ASP A CA 1
ATOM 2663 C C . ASP A 1 362 ? -20.892 5.780 15.614 1.00 64.00 362 ASP A C 1
ATOM 2665 O O . ASP A 1 362 ? -21.092 6.994 15.505 1.00 64.00 362 ASP A O 1
ATOM 2669 N N . PRO A 1 363 ? -21.251 4.934 14.625 1.00 49.88 363 PRO A N 1
ATOM 2670 C CA . PRO A 1 363 ? -21.672 5.358 13.282 1.00 49.88 363 PRO A CA 1
ATOM 2671 C C . PRO A 1 363 ? -23.010 6.102 13.251 1.00 49.88 363 PRO A C 1
ATOM 2673 O O . PRO A 1 363 ? -23.397 6.674 12.225 1.00 49.88 363 PRO A O 1
ATOM 2676 N N . SER A 1 364 ? -23.778 6.038 14.345 1.00 49.41 364 SER A N 1
ATOM 2677 C CA . SER A 1 364 ? -25.005 6.818 14.500 1.00 49.41 364 SER A CA 1
ATOM 2678 C C . SER A 1 364 ? -24.701 8.302 14.695 1.00 49.41 364 SER A C 1
ATOM 2680 O O . SER A 1 364 ? -25.502 9.142 14.285 1.00 49.41 364 SER A O 1
ATOM 2682 N N . ARG A 1 365 ? -23.514 8.600 15.234 1.00 59.31 365 ARG A N 1
ATOM 2683 C CA . ARG A 1 365 ? -23.062 9.936 15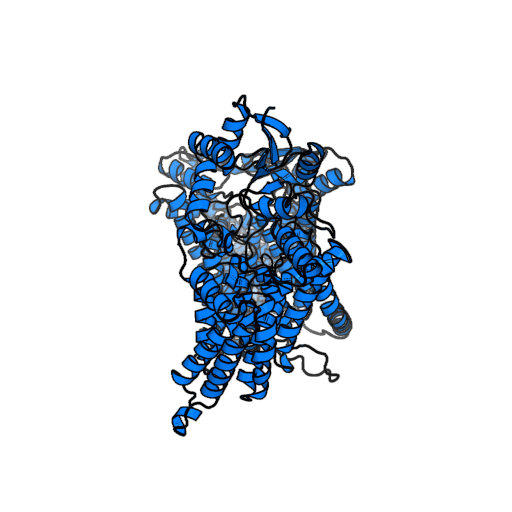.604 1.00 59.31 365 ARG A CA 1
ATOM 2684 C C . ARG A 1 365 ? -21.910 10.456 14.750 1.00 59.31 365 ARG A C 1
ATOM 2686 O O . ARG A 1 365 ? -21.773 11.661 14.737 1.00 59.31 365 ARG A O 1
ATOM 2693 N N . SER A 1 366 ? -21.162 9.604 14.035 1.00 60.50 366 SER A N 1
ATOM 2694 C CA . SER A 1 366 ? -19.926 9.950 13.299 1.00 60.50 366 SER A CA 1
ATOM 2695 C C . SER A 1 366 ? -20.023 9.828 11.766 1.00 60.50 366 SER A C 1
ATOM 2697 O O . SER A 1 366 ? -19.030 9.542 11.094 1.00 60.50 366 SER A O 1
ATOM 2699 N N . ARG A 1 367 ? -21.219 10.012 11.178 1.00 65.00 367 ARG A N 1
ATOM 2700 C CA . ARG A 1 367 ? -21.477 9.724 9.746 1.00 65.00 367 ARG A CA 1
ATOM 2701 C C . ARG A 1 367 ? -20.558 10.464 8.769 1.00 65.00 367 ARG A C 1
ATOM 2703 O O . ARG A 1 367 ? -20.268 9.908 7.719 1.00 65.00 367 ARG A O 1
ATOM 2710 N N . ALA A 1 368 ? -20.142 11.685 9.106 1.00 68.31 368 ALA A N 1
ATOM 2711 C CA . ALA A 1 368 ? -19.189 12.473 8.321 1.00 68.31 368 ALA A CA 1
ATOM 2712 C C . ALA A 1 368 ? -17.754 12.362 8.867 1.00 68.31 368 ALA A C 1
ATOM 2714 O O . ALA A 1 368 ? -16.800 12.362 8.101 1.00 68.31 368 ALA A O 1
ATOM 2715 N N . THR A 1 369 ? -17.596 12.225 10.184 1.00 76.06 369 THR A N 1
ATOM 2716 C CA . THR A 1 369 ? -16.290 12.181 10.853 1.00 76.06 369 THR A CA 1
ATOM 2717 C C . THR A 1 369 ? -15.471 10.961 10.452 1.00 76.06 369 THR A C 1
ATOM 2719 O O . THR A 1 369 ? -14.350 11.099 9.983 1.00 76.06 369 THR A O 1
ATOM 2722 N N . ALA A 1 370 ? -16.034 9.764 10.606 1.00 75.94 370 ALA A N 1
ATOM 2723 C CA . ALA A 1 370 ? -15.318 8.514 10.380 1.00 75.94 370 ALA A CA 1
ATOM 2724 C C . ALA A 1 370 ? -14.740 8.374 8.956 1.00 75.94 370 ALA A C 1
ATOM 2726 O O . ALA A 1 370 ? -13.563 8.033 8.820 1.00 75.94 370 ALA A O 1
ATOM 2727 N N . PRO A 1 371 ? -15.503 8.705 7.900 1.00 67.69 371 PRO A N 1
ATOM 2728 C CA . PRO A 1 371 ? -14.939 8.749 6.566 1.00 67.69 371 PRO A CA 1
ATOM 2729 C C . PRO A 1 371 ? -13.815 9.781 6.393 1.00 67.69 371 PRO A C 1
ATOM 2731 O O . PRO A 1 371 ? -12.744 9.445 5.892 1.00 67.69 371 PRO A O 1
ATOM 2734 N N . LEU A 1 372 ? -14.018 11.019 6.853 1.00 76.62 372 LEU A N 1
ATOM 2735 C CA . LEU A 1 372 ? -12.997 12.068 6.765 1.00 76.62 372 LEU A CA 1
ATOM 2736 C C . LEU A 1 372 ? -11.719 11.703 7.536 1.00 76.62 372 LEU A C 1
ATOM 2738 O O . LEU A 1 372 ? -10.629 12.048 7.092 1.00 76.62 372 LEU A O 1
ATOM 2742 N N . CYS A 1 373 ? -11.831 10.955 8.641 1.00 82.38 373 CYS A N 1
ATOM 2743 C CA . CYS A 1 373 ? -10.675 10.399 9.340 1.00 82.38 373 CYS A CA 1
ATOM 2744 C C . CYS A 1 373 ? -9.864 9.486 8.426 1.00 82.38 373 CYS A C 1
ATOM 2746 O O . CYS A 1 373 ? -8.669 9.691 8.270 1.00 82.38 373 CYS A O 1
ATOM 2748 N N . VAL A 1 374 ? -10.490 8.483 7.811 1.00 74.12 374 VAL A N 1
ATOM 2749 C CA . VAL A 1 374 ? -9.741 7.532 6.980 1.00 74.12 374 VAL A CA 1
ATOM 2750 C C . VAL A 1 374 ? -9.166 8.247 5.757 1.00 74.12 374 VAL A C 1
ATOM 2752 O O . VAL A 1 374 ? -7.999 8.028 5.442 1.00 74.12 374 VAL A O 1
ATOM 2755 N N . ALA A 1 375 ? -9.920 9.165 5.139 1.00 71.88 375 ALA A N 1
ATOM 2756 C CA . ALA A 1 375 ? -9.423 9.997 4.046 1.00 71.88 375 ALA A CA 1
ATOM 2757 C C . ALA A 1 375 ? -8.167 10.787 4.450 1.00 71.88 375 ALA A C 1
ATOM 2759 O O . ALA A 1 375 ? -7.172 10.704 3.742 1.00 71.88 375 ALA A O 1
ATOM 2760 N N . ALA A 1 376 ? -8.169 11.457 5.611 1.00 80.12 376 ALA A N 1
ATOM 2761 C CA . ALA A 1 376 ? -7.011 12.207 6.101 1.00 80.12 376 ALA A CA 1
ATOM 2762 C C . ALA A 1 376 ? -5.765 11.319 6.247 1.00 80.12 376 ALA A C 1
ATOM 2764 O O . ALA A 1 376 ? -4.687 11.685 5.784 1.00 80.12 376 ALA A O 1
ATOM 2765 N N . PHE A 1 377 ? -5.915 10.137 6.853 1.00 85.00 377 PHE A N 1
ATOM 2766 C CA . PHE A 1 377 ? -4.806 9.201 7.057 1.00 85.00 377 PHE A CA 1
ATOM 2767 C C . PHE A 1 377 ? -4.291 8.615 5.744 1.00 85.00 377 PHE A C 1
ATOM 2769 O O . PHE A 1 377 ? -3.080 8.547 5.560 1.00 85.00 377 PHE A O 1
ATOM 2776 N N . MET A 1 378 ? -5.179 8.261 4.810 1.00 71.19 378 MET A N 1
ATOM 2777 C CA . MET A 1 378 ? -4.758 7.776 3.494 1.00 71.19 378 MET A CA 1
ATOM 2778 C C . MET A 1 378 ? -4.053 8.849 2.679 1.00 71.19 378 MET A C 1
ATOM 2780 O O . MET A 1 378 ? -2.975 8.583 2.165 1.00 71.19 378 MET A O 1
ATOM 2784 N N . THR A 1 379 ? -4.617 10.057 2.577 1.00 74.00 379 THR A N 1
ATOM 2785 C CA . THR A 1 379 ? -3.964 11.138 1.825 1.00 74.00 379 THR A CA 1
ATOM 2786 C C . THR A 1 379 ? -2.593 11.472 2.406 1.00 74.00 379 THR A C 1
ATOM 2788 O O . THR A 1 379 ? -1.676 11.773 1.658 1.00 74.00 379 THR A O 1
ATOM 2791 N N . THR A 1 380 ? -2.412 11.354 3.724 1.00 82.06 380 THR A N 1
ATOM 2792 C CA . THR A 1 380 ? -1.106 11.571 4.354 1.00 82.06 380 THR A CA 1
ATOM 2793 C C . THR A 1 380 ? -0.125 10.429 4.098 1.00 82.06 380 THR A C 1
ATOM 2795 O O . THR A 1 380 ? 1.015 10.700 3.739 1.00 82.06 380 THR A O 1
ATOM 2798 N N . GLY A 1 381 ? -0.540 9.167 4.237 1.00 73.25 381 GLY A N 1
ATOM 2799 C CA . GLY A 1 381 ? 0.316 8.025 3.889 1.00 73.25 381 GLY A CA 1
ATOM 2800 C C . GLY A 1 381 ? 0.727 8.016 2.421 1.00 73.25 381 GLY A C 1
ATOM 2801 O O . GLY A 1 381 ? 1.857 7.675 2.080 1.00 73.25 381 GLY A O 1
ATOM 2802 N N . PHE A 1 382 ? -0.180 8.467 1.560 1.00 69.19 382 PHE A N 1
ATOM 2803 C CA . PHE A 1 382 ? 0.083 8.675 0.150 1.00 69.19 382 PHE A CA 1
ATOM 2804 C C . PHE A 1 382 ? 1.166 9.746 -0.077 1.00 69.19 382 PHE A C 1
ATOM 2806 O O . PHE A 1 382 ? 2.153 9.493 -0.764 1.00 69.19 382 PHE A O 1
ATOM 2813 N N . LEU A 1 383 ? 1.008 10.928 0.533 1.00 71.81 383 LEU A N 1
ATOM 2814 C CA . LEU A 1 383 ? 1.995 12.009 0.437 1.00 71.81 383 LEU A CA 1
ATOM 2815 C C . LEU A 1 383 ? 3.386 11.540 0.877 1.00 71.81 383 LEU A C 1
ATOM 2817 O O . LEU A 1 383 ? 4.358 11.814 0.190 1.00 71.81 383 LEU A O 1
ATOM 2821 N N . LEU A 1 384 ? 3.465 10.780 1.973 1.00 73.44 384 LEU A N 1
ATOM 2822 C CA . LEU A 1 384 ? 4.725 10.244 2.497 1.00 73.44 384 LEU A CA 1
ATOM 2823 C C . LEU A 1 384 ? 5.443 9.283 1.544 1.00 73.44 384 LEU A C 1
ATOM 2825 O O . LEU A 1 384 ? 6.651 9.118 1.654 1.00 73.44 384 LEU A O 1
ATOM 2829 N N . THR A 1 385 ? 4.705 8.619 0.656 1.00 64.31 385 THR A N 1
ATOM 2830 C CA . THR A 1 385 ? 5.252 7.574 -0.219 1.00 64.31 385 THR A CA 1
ATOM 2831 C C . THR A 1 385 ? 5.578 8.081 -1.619 1.00 64.31 385 THR A C 1
ATOM 2833 O O . THR A 1 385 ? 6.499 7.564 -2.238 1.00 64.31 385 THR A O 1
ATOM 2836 N N . HIS A 1 386 ? 4.849 9.082 -2.119 1.00 64.94 386 HIS A N 1
ATOM 2837 C CA . HIS A 1 386 ? 4.922 9.472 -3.533 1.00 64.94 386 HIS A CA 1
ATOM 2838 C C . HIS A 1 386 ? 5.237 10.949 -3.768 1.00 64.94 386 HIS A C 1
ATOM 2840 O O . HIS A 1 386 ? 5.539 11.316 -4.897 1.00 64.94 386 HIS A O 1
ATOM 2846 N N . VAL A 1 387 ? 5.141 11.806 -2.748 1.00 68.69 387 VAL A N 1
ATOM 2847 C CA . VAL A 1 387 ? 5.369 13.245 -2.908 1.00 68.69 387 VAL A CA 1
ATOM 2848 C C . VAL A 1 387 ? 6.646 13.636 -2.191 1.00 68.69 387 VAL A C 1
ATOM 2850 O O . VAL A 1 387 ? 6.820 13.352 -1.008 1.00 68.69 387 VAL A O 1
ATOM 2853 N N . ARG A 1 388 ? 7.536 14.319 -2.911 1.00 79.31 388 ARG A N 1
ATOM 2854 C CA . ARG A 1 388 ? 8.793 14.832 -2.372 1.00 79.31 388 ARG A CA 1
ATOM 2855 C C . ARG A 1 388 ? 8.608 16.297 -1.985 1.00 79.31 388 ARG A C 1
ATOM 2857 O O . ARG A 1 388 ? 8.483 17.138 -2.871 1.00 79.31 388 ARG A O 1
ATOM 2864 N N . PRO A 1 389 ? 8.604 16.639 -0.681 1.00 83.12 389 PRO A N 1
ATOM 2865 C CA . PRO A 1 389 ? 8.382 18.014 -0.240 1.00 83.12 389 PRO A CA 1
ATOM 2866 C C . PRO A 1 389 ? 9.286 19.076 -0.898 1.00 83.12 389 PRO A C 1
ATOM 2868 O O . PRO A 1 389 ? 8.773 20.161 -1.166 1.00 83.12 389 PRO A O 1
ATOM 2871 N N . PRO A 1 390 ? 10.576 18.804 -1.205 1.00 83.81 390 PRO A N 1
ATOM 2872 C CA . PRO A 1 390 ? 11.436 19.770 -1.894 1.00 83.81 390 PRO A CA 1
ATOM 2873 C C . PRO A 1 390 ? 11.016 20.098 -3.335 1.00 83.81 390 PRO A C 1
ATOM 2875 O O . PRO A 1 390 ? 11.394 21.147 -3.838 1.00 83.81 390 PRO A O 1
ATOM 2878 N N . GLU A 1 391 ? 10.244 19.229 -3.993 1.00 84.31 391 GLU A N 1
ATOM 2879 C CA . GLU A 1 391 ? 9.864 19.357 -5.410 1.00 84.31 391 GLU A CA 1
ATOM 2880 C C . GLU A 1 391 ? 8.485 20.031 -5.584 1.00 84.31 391 GLU A C 1
ATOM 2882 O O . GLU A 1 391 ? 8.052 20.308 -6.697 1.00 84.31 391 GLU A O 1
ATOM 2887 N N . LEU A 1 392 ? 7.780 20.346 -4.488 1.00 86.44 392 LEU A N 1
ATOM 2888 C CA . LEU A 1 392 ? 6.397 20.848 -4.516 1.00 86.44 392 LEU A CA 1
ATOM 2889 C C . LEU A 1 392 ? 6.213 22.216 -5.191 1.00 86.44 392 LEU A C 1
ATOM 2891 O O . LEU A 1 392 ? 5.098 22.541 -5.601 1.00 86.44 392 LEU A O 1
ATOM 2895 N N . ALA A 1 393 ? 7.267 23.029 -5.289 1.00 87.12 393 ALA A N 1
ATOM 2896 C CA . ALA A 1 393 ? 7.198 24.291 -6.025 1.00 87.12 393 ALA A CA 1
ATOM 2897 C C . ALA A 1 393 ? 6.985 24.052 -7.527 1.00 87.12 393 ALA A C 1
ATOM 2899 O O . ALA A 1 393 ? 6.236 24.793 -8.148 1.00 87.12 393 ALA A O 1
ATOM 2900 N N . ASP A 1 394 ? 7.545 22.970 -8.069 1.00 83.38 394 ASP A N 1
ATOM 2901 C CA . ASP A 1 394 ? 7.455 22.626 -9.490 1.00 83.38 394 ASP A CA 1
ATOM 2902 C C . ASP A 1 394 ? 6.415 21.515 -9.757 1.00 83.38 394 ASP A C 1
ATOM 2904 O O . ASP A 1 394 ? 5.887 21.389 -10.864 1.00 83.38 394 ASP A O 1
ATOM 2908 N N . ASP A 1 395 ? 6.044 20.737 -8.733 1.00 80.62 395 ASP A N 1
ATOM 2909 C CA . ASP A 1 395 ? 5.027 19.684 -8.808 1.00 80.62 395 ASP A CA 1
ATOM 2910 C C . ASP A 1 395 ? 3.620 20.190 -8.431 1.00 80.62 395 ASP A C 1
ATOM 2912 O O . ASP A 1 395 ? 3.178 20.164 -7.270 1.00 80.62 395 ASP A O 1
ATOM 2916 N N . VAL A 1 396 ? 2.868 20.612 -9.453 1.00 78.94 396 VAL A N 1
ATOM 2917 C CA . VAL A 1 396 ? 1.459 21.028 -9.330 1.00 78.94 396 VAL A CA 1
ATOM 2918 C C . VAL A 1 396 ? 0.583 19.890 -8.790 1.00 78.94 396 VAL A C 1
ATOM 2920 O O . VAL A 1 396 ? -0.317 20.131 -7.980 1.00 78.94 396 VAL A O 1
ATOM 2923 N N . ILE A 1 397 ? 0.821 18.645 -9.220 1.00 73.38 397 ILE A N 1
ATOM 2924 C CA . ILE A 1 397 ? -0.016 17.500 -8.840 1.00 73.38 397 ILE A CA 1
ATOM 2925 C C . ILE A 1 397 ? 0.205 17.187 -7.361 1.00 73.38 397 ILE A C 1
ATOM 2927 O O . ILE A 1 397 ? -0.766 17.168 -6.602 1.00 73.38 397 ILE A O 1
ATOM 2931 N N . GLY A 1 398 ? 1.454 17.025 -6.920 1.00 74.94 398 GLY A N 1
ATOM 2932 C CA . GLY A 1 398 ? 1.794 16.826 -5.510 1.00 74.94 398 GLY A CA 1
ATOM 2933 C C . GLY A 1 398 ? 1.269 17.949 -4.614 1.00 74.94 398 GLY A C 1
ATOM 2934 O O . GLY A 1 398 ? 0.717 17.689 -3.538 1.00 74.94 398 GLY A O 1
ATOM 2935 N N . SER A 1 399 ? 1.315 19.195 -5.094 1.00 84.06 399 SER A N 1
ATOM 2936 C CA . SER A 1 399 ? 0.741 20.352 -4.396 1.00 84.06 399 SER A CA 1
ATOM 2937 C C . SER A 1 399 ? -0.772 20.249 -4.218 1.00 84.06 399 SER A C 1
ATOM 2939 O O . SER A 1 399 ? -1.277 20.428 -3.106 1.00 84.06 399 SER A O 1
ATOM 2941 N N . LEU A 1 400 ? -1.517 19.898 -5.270 1.00 78.81 400 LEU A N 1
ATOM 2942 C CA . LEU A 1 400 ? -2.972 19.711 -5.198 1.00 78.81 400 LEU A CA 1
ATOM 2943 C C . LEU A 1 400 ? -3.374 18.596 -4.224 1.00 78.81 400 LEU A C 1
ATOM 2945 O O . LEU A 1 400 ? -4.416 18.674 -3.565 1.00 78.81 400 LEU A O 1
ATOM 2949 N N . VAL A 1 401 ? -2.545 17.569 -4.083 1.00 75.88 401 VAL A N 1
ATOM 2950 C CA . VAL A 1 401 ? -2.773 16.441 -3.166 1.00 75.88 401 VAL A CA 1
ATOM 2951 C C . VAL A 1 401 ? -2.588 16.878 -1.731 1.00 75.88 401 VAL A C 1
ATOM 2953 O O . VAL A 1 401 ? -3.419 16.576 -0.871 1.00 75.88 401 VAL A O 1
ATOM 2956 N N . LEU A 1 402 ? -1.515 17.621 -1.476 1.00 85.56 402 LEU A N 1
ATOM 2957 C CA . LEU A 1 402 ? -1.234 18.187 -0.171 1.00 85.56 402 LEU A CA 1
ATOM 2958 C C . LEU A 1 402 ? -2.349 19.146 0.264 1.00 85.56 402 LEU A C 1
ATOM 2960 O O . LEU A 1 402 ? -2.854 19.040 1.386 1.00 85.56 402 LEU A O 1
ATOM 2964 N N . MET A 1 403 ? -2.807 20.008 -0.647 1.00 87.00 403 MET A N 1
ATOM 2965 C CA . MET A 1 403 ? -3.971 20.870 -0.423 1.00 87.00 403 MET A CA 1
ATOM 2966 C C . MET A 1 403 ? -5.228 20.051 -0.132 1.00 87.00 403 MET A C 1
ATOM 2968 O O . MET A 1 403 ? -5.947 20.345 0.822 1.00 87.00 403 MET A O 1
ATOM 2972 N N . SER A 1 404 ? -5.476 18.989 -0.903 1.00 79.69 404 SER A N 1
ATOM 2973 C CA . SER A 1 404 ? -6.623 18.097 -0.702 1.00 79.69 404 SER A CA 1
ATOM 2974 C C . SER A 1 404 ? -6.595 17.450 0.682 1.00 79.69 404 SER A C 1
ATOM 2976 O O . SER A 1 404 ? -7.606 17.463 1.386 1.00 79.69 404 SER A O 1
ATOM 2978 N N . ARG A 1 405 ? -5.430 16.965 1.134 1.00 88.69 405 ARG A N 1
ATOM 2979 C CA . ARG A 1 405 ? -5.239 16.449 2.498 1.00 88.69 405 ARG A CA 1
ATOM 2980 C C . ARG A 1 405 ? -5.595 17.501 3.545 1.00 88.69 405 ARG A C 1
ATOM 2982 O O . ARG A 1 405 ? -6.306 17.205 4.506 1.00 88.69 405 ARG A O 1
ATOM 2989 N N . ASN A 1 406 ? -5.126 18.732 3.369 1.00 92.69 406 ASN A N 1
ATOM 2990 C CA . ASN A 1 406 ? -5.388 19.826 4.303 1.00 92.69 406 ASN A CA 1
ATOM 2991 C C . ASN A 1 406 ? -6.865 20.242 4.325 1.00 92.69 406 ASN A C 1
ATOM 2993 O O . ASN A 1 406 ? -7.428 20.438 5.404 1.00 92.69 406 ASN A O 1
ATOM 2997 N N . ILE A 1 407 ? -7.534 20.258 3.172 1.00 86.62 407 ILE A N 1
ATOM 2998 C CA . ILE A 1 407 ? -8.987 20.450 3.075 1.00 86.62 407 ILE A CA 1
ATOM 2999 C C . ILE A 1 407 ? -9.725 19.337 3.824 1.00 86.62 407 ILE A C 1
ATOM 3001 O O . ILE A 1 407 ? -10.660 19.621 4.573 1.00 86.62 407 ILE A O 1
ATOM 3005 N N . VAL A 1 408 ? -9.296 18.079 3.682 1.00 83.56 408 VAL A N 1
ATOM 3006 C CA . VAL A 1 408 ? -9.887 16.944 4.406 1.00 83.56 408 VAL A CA 1
ATOM 3007 C C . VAL A 1 408 ? -9.706 17.092 5.921 1.00 83.56 408 VAL A C 1
ATOM 3009 O O . VAL A 1 408 ? -10.652 16.829 6.661 1.00 83.56 408 VAL A O 1
ATOM 3012 N N . LEU A 1 409 ? -8.553 17.568 6.403 1.00 90.31 409 LEU A N 1
ATOM 3013 C CA . LEU A 1 409 ? -8.333 17.853 7.829 1.00 90.31 409 LEU A CA 1
ATOM 3014 C C . LEU A 1 409 ? -9.234 18.983 8.351 1.00 90.31 409 LEU A C 1
ATOM 3016 O O . LEU A 1 409 ? -9.820 18.861 9.429 1.00 90.31 409 LEU A O 1
ATOM 3020 N N . VAL A 1 410 ? -9.406 20.059 7.581 1.00 92.38 410 VAL A N 1
ATOM 3021 C CA . VAL A 1 410 ? -10.336 21.148 7.928 1.00 92.38 410 VAL A CA 1
ATOM 3022 C C . VAL A 1 410 ? -11.782 20.642 7.930 1.00 92.38 410 VAL A C 1
ATOM 3024 O O . VAL A 1 410 ? -12.540 20.909 8.865 1.00 92.38 410 VAL A O 1
ATOM 3027 N N . ALA A 1 411 ? -12.171 19.847 6.931 1.00 84.62 411 ALA A N 1
ATOM 3028 C CA . ALA A 1 411 ? -13.486 19.221 6.871 1.00 84.62 411 ALA A CA 1
ATOM 3029 C C . ALA A 1 411 ? -13.712 18.274 8.057 1.00 84.62 411 ALA A C 1
ATOM 3031 O O . ALA A 1 411 ? -14.803 18.264 8.631 1.00 84.62 411 ALA A O 1
ATOM 3032 N N . LEU A 1 412 ? -12.688 17.518 8.463 1.00 86.88 412 LEU A N 1
ATOM 3033 C CA . LEU A 1 412 ? -12.723 16.648 9.634 1.00 86.88 412 LEU A CA 1
ATOM 3034 C C . LEU A 1 412 ? -12.957 17.454 10.917 1.00 86.88 412 LEU A C 1
ATOM 3036 O O . LEU A 1 412 ? -13.822 17.085 11.713 1.00 86.88 412 LEU A O 1
ATOM 3040 N N . PHE A 1 413 ? -12.262 18.580 11.096 1.00 92.06 413 PHE A N 1
ATOM 3041 C CA . PHE A 1 413 ? -12.501 19.492 12.217 1.00 92.06 413 PHE A CA 1
ATOM 3042 C C . PHE A 1 413 ? -13.951 19.999 12.239 1.00 92.06 413 PHE A C 1
ATOM 3044 O O . PHE A 1 413 ? -14.627 19.928 13.267 1.00 92.06 413 PHE A O 1
ATOM 3051 N N . VAL A 1 414 ? -14.476 20.440 11.092 1.00 89.25 414 VAL A N 1
ATOM 3052 C CA . VAL A 1 414 ? -15.870 20.899 10.969 1.00 89.25 414 VAL A CA 1
ATOM 3053 C C . VAL A 1 414 ? -16.867 19.764 11.234 1.00 89.25 414 VAL A C 1
ATOM 3055 O O . VAL A 1 414 ? -17.896 19.989 11.876 1.00 89.25 414 VAL A O 1
ATOM 3058 N N . ALA A 1 415 ? -16.586 18.541 10.784 1.00 84.44 415 ALA A N 1
ATOM 3059 C CA . ALA A 1 415 ? -17.422 17.371 11.043 1.00 84.44 415 ALA A CA 1
ATOM 3060 C C . ALA A 1 415 ? -17.450 17.022 12.538 1.00 84.44 415 ALA A C 1
ATOM 3062 O O . ALA A 1 415 ? -18.533 16.903 13.113 1.00 84.44 415 ALA A O 1
ATOM 3063 N N . LEU A 1 416 ? -16.286 16.995 13.195 1.00 85.06 416 LEU A N 1
ATOM 3064 C CA . LEU A 1 416 ? -16.168 16.829 14.647 1.00 85.06 416 LEU A CA 1
ATOM 3065 C C . LEU A 1 416 ? -16.926 17.929 15.407 1.00 85.06 416 LEU A C 1
ATOM 3067 O O . LEU A 1 416 ? -17.576 17.655 16.419 1.00 85.06 416 LEU A O 1
ATOM 3071 N N . LEU A 1 417 ? -16.903 19.168 14.902 1.00 84.31 417 LEU A N 1
ATOM 3072 C CA . LEU A 1 417 ? -17.684 20.272 15.455 1.00 84.31 417 LEU A CA 1
ATOM 3073 C C . LEU A 1 417 ? -19.183 20.090 15.243 1.00 84.31 417 LEU A C 1
ATOM 3075 O O . LEU A 1 417 ? -19.955 20.628 16.028 1.00 84.31 417 LEU A O 1
ATOM 3079 N N . ARG A 1 418 ? -19.644 19.380 14.210 1.00 78.44 418 ARG A N 1
ATOM 3080 C CA . ARG A 1 418 ? -21.070 19.202 13.871 1.00 78.44 418 ARG A CA 1
ATOM 3081 C C . ARG A 1 418 ? -21.685 17.910 14.407 1.00 78.44 418 ARG A C 1
ATOM 3083 O O . ARG A 1 418 ? -22.913 17.845 14.483 1.00 78.44 418 ARG A O 1
ATOM 3090 N N . ASP A 1 419 ? -20.875 16.936 14.821 1.00 70.00 419 ASP A N 1
ATOM 3091 C CA . ASP A 1 419 ? -21.352 15.662 15.369 1.00 70.00 419 ASP A CA 1
ATOM 3092 C C . ASP A 1 419 ? -22.375 15.891 16.499 1.00 70.00 419 ASP A C 1
ATOM 3094 O O . ASP A 1 419 ? -22.146 16.633 17.466 1.00 70.00 419 ASP A O 1
ATOM 3098 N N . ARG A 1 420 ? -23.562 15.289 16.341 1.00 62.25 420 ARG A N 1
ATOM 3099 C CA . ARG A 1 420 ? -24.694 15.457 17.264 1.00 62.25 420 ARG A CA 1
ATOM 3100 C C . ARG A 1 420 ? -24.528 14.557 18.491 1.00 62.25 420 ARG A C 1
ATOM 3102 O O . ARG A 1 420 ? -24.176 13.385 18.378 1.00 62.25 420 ARG A O 1
ATOM 3109 N N . ASP A 1 421 ? -24.886 15.087 19.660 1.00 56.94 421 ASP A N 1
ATOM 3110 C CA . ASP A 1 421 ? -24.872 14.346 20.931 1.00 56.94 421 ASP A CA 1
ATOM 3111 C C . ASP A 1 421 ? -26.223 13.662 21.272 1.00 56.94 421 ASP A C 1
ATOM 3113 O O . ASP A 1 421 ? -26.341 13.033 22.320 1.00 56.94 421 ASP A O 1
ATOM 3117 N N . GLN A 1 422 ? -27.253 13.741 20.415 1.00 47.69 422 GLN A N 1
ATOM 3118 C CA . GLN A 1 422 ? -28.623 13.311 20.757 1.00 47.69 422 GLN A CA 1
ATOM 3119 C C . GLN A 1 422 ? -28.920 11.813 20.539 1.00 47.69 422 GLN A C 1
ATOM 3121 O O . GLN A 1 422 ? -28.368 11.162 19.649 1.00 47.69 422 GLN A O 1
ATOM 3126 N N . GLY A 1 423 ? -29.837 11.279 21.356 1.00 44.16 423 GLY A N 1
ATOM 3127 C CA . GLY A 1 423 ? -30.547 10.018 21.131 1.00 44.16 423 GLY A CA 1
ATOM 3128 C C . GLY A 1 423 ? -31.891 10.249 20.424 1.00 44.16 423 GLY A C 1
ATOM 3129 O O . GLY A 1 423 ? -32.614 11.167 20.785 1.00 44.16 423 GLY A O 1
ATOM 3130 N N . HIS A 1 424 ? -32.215 9.359 19.481 1.00 36.69 424 HIS A N 1
ATOM 3131 C CA . HIS A 1 424 ? -33.482 9.184 18.746 1.00 36.69 424 HIS A CA 1
ATOM 3132 C C . HIS A 1 424 ? -33.741 9.957 17.433 1.00 36.69 424 HIS A C 1
ATOM 3134 O O . HIS A 1 424 ? -33.488 11.146 17.281 1.00 36.69 424 HIS A O 1
ATOM 3140 N N . SER A 1 425 ? -34.345 9.192 16.508 1.00 35.62 425 SER A N 1
ATOM 3141 C CA . SER A 1 425 ? -34.907 9.501 15.179 1.00 35.62 425 SER A CA 1
ATOM 3142 C C . SER A 1 425 ? -33.938 9.676 13.991 1.00 35.62 425 SER A C 1
ATOM 3144 O O . SER A 1 425 ? -33.676 10.760 13.482 1.00 35.62 425 SER A O 1
ATOM 3146 N N . ALA A 1 426 ? -33.460 8.544 13.459 1.00 37.25 426 ALA A N 1
ATOM 3147 C CA . ALA A 1 426 ? -33.010 8.453 12.069 1.00 37.25 426 ALA A CA 1
ATOM 3148 C C . ALA A 1 426 ? -34.211 8.090 11.175 1.00 37.25 426 ALA A C 1
ATOM 3150 O O . ALA A 1 426 ? -34.424 6.916 10.891 1.00 37.25 426 ALA A O 1
ATOM 3151 N N . GLY A 1 427 ? -35.001 9.080 10.758 1.00 42.56 427 GLY A N 1
ATOM 3152 C CA . GLY A 1 427 ? -36.111 8.905 9.815 1.00 42.56 427 GLY A CA 1
ATOM 3153 C C . GLY A 1 427 ? -35.948 9.801 8.586 1.00 42.56 427 GLY A C 1
ATOM 3154 O O . GLY A 1 427 ? -35.488 10.931 8.702 1.00 42.56 427 GLY A O 1
ATOM 3155 N N . ALA A 1 428 ? -36.306 9.284 7.412 1.00 36.41 428 ALA A N 1
ATOM 3156 C CA . ALA A 1 428 ? -36.392 9.951 6.103 1.00 36.41 428 ALA A CA 1
ATOM 3157 C C . ALA A 1 428 ? -35.083 10.294 5.348 1.00 36.41 428 ALA A C 1
ATOM 3159 O O . ALA A 1 428 ? -34.882 9.761 4.260 1.00 36.41 428 ALA A O 1
ATOM 3160 N N . SER A 1 429 ? -34.151 11.107 5.867 1.00 41.12 429 SER A N 1
ATOM 3161 C CA . SER A 1 429 ? -33.041 11.635 5.023 1.00 41.12 429 SER A CA 1
ATOM 3162 C C . SER A 1 429 ? -31.969 10.601 4.619 1.00 41.12 429 SER A C 1
ATOM 3164 O O . SER A 1 429 ? -31.234 10.797 3.651 1.00 41.12 429 SER A O 1
ATOM 3166 N N . GLY A 1 430 ? -31.855 9.494 5.361 1.00 38.81 430 GLY A N 1
ATOM 3167 C CA . GLY A 1 430 ? -30.840 8.464 5.114 1.00 38.81 430 GLY A CA 1
ATOM 3168 C C . GLY A 1 430 ? -31.125 7.598 3.887 1.00 38.81 430 GLY A C 1
ATOM 3169 O O . GLY A 1 430 ? -30.185 7.136 3.253 1.00 38.81 430 GLY A O 1
ATOM 3170 N N . ALA A 1 431 ? -32.395 7.399 3.526 1.00 43.22 431 ALA A N 1
ATOM 3171 C CA . ALA A 1 431 ? -32.776 6.497 2.439 1.00 43.22 431 ALA A CA 1
ATOM 3172 C C . ALA A 1 431 ? -32.420 7.062 1.052 1.00 43.22 431 ALA A C 1
ATOM 3174 O O . ALA A 1 431 ? -31.991 6.312 0.178 1.00 43.22 431 ALA A O 1
ATOM 3175 N N . THR A 1 432 ? -32.534 8.380 0.864 1.00 47.53 432 THR A N 1
ATOM 3176 C CA . THR A 1 432 ? -32.215 9.056 -0.404 1.00 47.53 432 THR A CA 1
ATOM 3177 C C . THR A 1 432 ? -30.712 9.048 -0.687 1.00 47.53 432 THR A C 1
ATOM 3179 O O . THR A 1 432 ? -30.297 8.732 -1.797 1.00 47.53 432 THR A O 1
ATOM 3182 N N . LEU A 1 433 ? -29.888 9.301 0.337 1.00 44.53 433 LEU A N 1
ATOM 3183 C CA . LEU A 1 433 ? -28.424 9.228 0.251 1.00 44.53 433 LEU A CA 1
ATOM 3184 C C . LEU A 1 433 ? -27.926 7.795 0.030 1.00 44.53 433 LEU A C 1
ATOM 3186 O O . LEU A 1 433 ? -27.025 7.591 -0.772 1.00 44.53 433 LEU A O 1
ATOM 3190 N N . VAL A 1 434 ? -28.527 6.802 0.695 1.00 47.72 434 VAL A N 1
ATOM 3191 C CA . VAL A 1 434 ? -28.212 5.380 0.467 1.00 47.72 434 VAL A CA 1
ATOM 3192 C C . VAL A 1 434 ? -28.518 4.993 -0.980 1.00 47.72 434 VAL A C 1
ATOM 3194 O O . VAL A 1 434 ? -27.668 4.406 -1.633 1.00 47.72 434 VAL A O 1
ATOM 3197 N N . ARG A 1 435 ? -29.688 5.369 -1.517 1.00 49.94 435 ARG A N 1
ATOM 3198 C CA . ARG A 1 435 ? -30.049 5.080 -2.916 1.00 49.94 435 ARG A CA 1
ATOM 3199 C C . ARG A 1 435 ? -29.131 5.778 -3.922 1.00 49.94 435 ARG A C 1
ATOM 3201 O O . ARG A 1 435 ? -28.704 5.136 -4.873 1.00 49.94 435 ARG A O 1
ATOM 3208 N N . ALA A 1 436 ? -28.796 7.051 -3.704 1.00 51.25 436 ALA A N 1
ATOM 3209 C CA . ALA A 1 436 ? -27.840 7.769 -4.549 1.00 51.25 436 ALA A CA 1
ATOM 3210 C C . ALA A 1 436 ? -26.450 7.100 -4.539 1.00 51.25 436 ALA A C 1
ATOM 3212 O O . ALA A 1 436 ? -25.814 6.987 -5.583 1.00 51.25 436 ALA A O 1
ATOM 3213 N N . TRP A 1 437 ? -26.012 6.582 -3.388 1.00 52.56 437 TRP A N 1
ATOM 3214 C CA . TRP A 1 437 ? -24.756 5.838 -3.256 1.00 52.56 437 TRP A CA 1
ATOM 3215 C C . TRP A 1 437 ? -24.783 4.446 -3.894 1.00 52.56 437 TRP A C 1
ATOM 3217 O O . TRP A 1 437 ? -23.822 4.064 -4.555 1.00 52.56 437 TRP A O 1
ATOM 3227 N N . GLU A 1 438 ? -25.886 3.711 -3.765 1.00 52.28 438 GLU A N 1
ATOM 3228 C CA . GLU A 1 438 ? -26.103 2.424 -4.445 1.00 52.28 438 GLU A CA 1
ATOM 3229 C C . GLU A 1 438 ? -26.031 2.552 -5.978 1.00 52.28 438 GLU A C 1
ATOM 3231 O O . GLU A 1 438 ? -25.597 1.621 -6.660 1.00 52.28 438 GLU A O 1
ATOM 3236 N N . LEU A 1 439 ? -26.413 3.721 -6.504 1.00 55.66 439 LEU A N 1
ATOM 3237 C CA . LEU A 1 439 ? -26.298 4.091 -7.916 1.00 55.66 439 LEU A CA 1
ATOM 3238 C C . LEU A 1 439 ? -24.893 4.597 -8.287 1.00 55.66 439 LEU A C 1
ATOM 3240 O O . LEU A 1 439 ? -24.428 4.317 -9.386 1.00 55.66 439 LEU A O 1
ATOM 3244 N N . ALA A 1 440 ? -24.200 5.307 -7.389 1.00 52.78 440 ALA A N 1
ATOM 3245 C CA . ALA A 1 440 ? -22.869 5.868 -7.648 1.00 52.78 440 ALA A CA 1
ATOM 3246 C C . ALA A 1 440 ? -21.723 4.849 -7.495 1.00 52.78 440 ALA A C 1
ATOM 3248 O O . ALA A 1 440 ? -20.704 4.969 -8.173 1.00 52.78 440 ALA A O 1
ATOM 3249 N N . ARG A 1 441 ? -21.869 3.829 -6.636 1.00 59.47 441 ARG A N 1
ATOM 3250 C CA . ARG A 1 441 ? -20.816 2.833 -6.342 1.00 59.47 441 ARG A CA 1
ATOM 3251 C C . ARG A 1 441 ? -20.257 2.094 -7.573 1.00 59.47 441 ARG A C 1
ATOM 3253 O O . ARG A 1 441 ? -19.035 1.967 -7.639 1.00 59.47 441 ARG A O 1
ATOM 3260 N N . PRO A 1 442 ? -21.055 1.617 -8.557 1.00 60.16 442 PRO A N 1
ATOM 3261 C CA . PRO A 1 442 ? -20.498 0.912 -9.709 1.00 60.16 442 PRO A CA 1
ATOM 3262 C C . PRO A 1 442 ? -19.766 1.909 -10.605 1.00 60.16 442 PRO A C 1
ATOM 3264 O O . PRO A 1 442 ? -18.691 1.605 -11.100 1.00 60.16 442 PRO A O 1
ATOM 3267 N N . THR A 1 443 ? -20.309 3.120 -10.742 1.00 61.53 443 THR A N 1
ATOM 3268 C CA . THR A 1 443 ? -19.734 4.221 -11.517 1.00 61.53 443 THR A CA 1
ATOM 3269 C C . THR A 1 443 ? -18.389 4.672 -10.962 1.00 61.53 443 THR A C 1
ATOM 3271 O O . THR A 1 443 ? -17.477 4.918 -11.739 1.00 61.53 443 THR A O 1
ATOM 3274 N N . LEU A 1 444 ? -18.223 4.731 -9.638 1.00 60.50 444 LEU A N 1
ATOM 3275 C CA . LEU A 1 444 ? -16.938 5.054 -9.010 1.00 60.50 444 LEU A CA 1
ATOM 3276 C C . LEU A 1 444 ? -15.922 3.921 -9.133 1.00 60.50 444 LEU A C 1
ATOM 3278 O O . LEU A 1 444 ? -14.750 4.193 -9.357 1.00 60.50 444 LEU A O 1
ATOM 3282 N N . LEU A 1 445 ? -16.352 2.660 -9.026 1.00 65.12 445 LEU A N 1
ATOM 3283 C CA . LEU A 1 445 ? -15.466 1.520 -9.267 1.00 65.12 445 LEU A CA 1
ATOM 3284 C C . LEU A 1 445 ? -15.021 1.467 -10.735 1.00 65.12 445 LEU A C 1
ATOM 3286 O O . LEU A 1 445 ? -13.849 1.242 -11.009 1.00 65.12 445 LEU A O 1
ATOM 3290 N N . VAL A 1 446 ? -15.935 1.709 -11.675 1.00 65.62 446 VAL A N 1
ATOM 3291 C CA . VAL A 1 446 ? -15.621 1.805 -13.107 1.00 65.62 446 VAL A CA 1
ATOM 3292 C C . VAL A 1 446 ? -14.714 3.004 -13.371 1.00 65.62 446 VAL A C 1
ATOM 3294 O O . VAL A 1 446 ? -13.694 2.844 -14.026 1.00 65.62 446 VAL A O 1
ATOM 3297 N N . GLY A 1 447 ? -15.030 4.174 -12.813 1.00 64.25 447 GLY A N 1
ATOM 3298 C CA . GLY A 1 447 ? -14.199 5.374 -12.903 1.00 64.25 447 GLY A CA 1
ATOM 3299 C C . GLY A 1 447 ? -12.801 5.152 -12.332 1.00 64.25 447 GLY A C 1
ATOM 3300 O O . GLY A 1 447 ? -11.832 5.596 -12.934 1.00 64.25 447 GLY A O 1
ATOM 3301 N N . PHE A 1 448 ? -12.682 4.392 -11.239 1.00 68.25 448 PHE A N 1
ATOM 3302 C CA . PHE A 1 448 ? -11.397 3.954 -10.705 1.00 68.25 448 PHE A CA 1
ATOM 3303 C C . PHE A 1 448 ? -10.666 3.045 -11.679 1.00 68.25 448 PHE A C 1
ATOM 3305 O O . PHE A 1 448 ? -9.531 3.340 -12.002 1.00 68.25 448 PHE A O 1
ATOM 3312 N N . VAL A 1 449 ? -11.286 1.968 -12.166 1.00 69.38 449 VAL A N 1
ATOM 3313 C CA . VAL A 1 449 ? -10.631 1.026 -13.089 1.00 69.38 449 VAL A CA 1
ATOM 3314 C C . VAL A 1 449 ? -10.186 1.729 -14.372 1.00 69.38 449 VAL A C 1
ATOM 3316 O O . VAL A 1 449 ? -9.083 1.477 -14.852 1.00 69.38 449 VAL A O 1
ATOM 3319 N N . VAL A 1 450 ? -11.008 2.645 -14.893 1.00 70.62 450 VAL A N 1
ATOM 3320 C CA . VAL A 1 450 ? -10.669 3.492 -16.041 1.00 70.62 450 VAL A CA 1
ATOM 3321 C C . VAL A 1 450 ? -9.493 4.388 -15.695 1.00 70.62 450 VAL A C 1
ATOM 3323 O O . VAL A 1 450 ? -8.478 4.288 -16.373 1.00 70.62 450 VAL A O 1
ATOM 3326 N N . ALA A 1 451 ? -9.587 5.184 -14.622 1.00 66.31 451 ALA A N 1
ATOM 3327 C CA . ALA A 1 451 ? -8.487 6.021 -14.160 1.00 66.31 451 ALA A CA 1
ATOM 3328 C C . ALA A 1 451 ? -7.222 5.172 -14.058 1.00 66.31 451 ALA A C 1
ATOM 3330 O O . ALA A 1 451 ? -6.312 5.420 -14.826 1.00 66.31 451 ALA A O 1
ATOM 3331 N N . PHE A 1 452 ? -7.238 4.083 -13.286 1.00 67.50 452 PHE A N 1
ATOM 3332 C CA . PHE A 1 452 ? -6.164 3.106 -13.074 1.00 67.50 452 PHE A CA 1
ATOM 3333 C C . PHE A 1 452 ? -5.615 2.463 -14.366 1.00 67.50 452 PHE A C 1
ATOM 3335 O O . PHE A 1 452 ? -4.448 2.098 -14.424 1.00 67.50 452 PHE A O 1
ATOM 3342 N N . SER A 1 453 ? -6.364 2.412 -15.460 1.00 71.19 453 SER A N 1
ATOM 3343 C CA . SER A 1 453 ? -5.848 1.869 -16.728 1.00 71.19 453 SER A CA 1
ATOM 3344 C C . SER A 1 453 ? -5.258 2.935 -17.659 1.00 71.19 453 SER A C 1
ATOM 3346 O O . SER A 1 453 ? -4.495 2.590 -18.552 1.00 71.19 453 SER A O 1
ATOM 3348 N N . LEU A 1 454 ? -5.563 4.222 -17.448 1.00 75.50 454 LEU A N 1
ATOM 3349 C CA . LEU A 1 454 ? -5.091 5.338 -18.282 1.00 75.50 454 LEU A CA 1
ATOM 3350 C C . LEU A 1 454 ? -3.659 5.762 -17.920 1.00 75.50 454 LEU A C 1
ATOM 3352 O O . LEU A 1 454 ? -3.473 6.764 -17.229 1.00 75.50 454 LEU A O 1
ATOM 3356 N N . HIS A 1 455 ? -2.662 4.990 -18.337 1.00 77.56 455 HIS A N 1
ATOM 3357 C CA . HIS A 1 455 ? -1.249 5.375 -18.270 1.00 77.56 455 HIS A CA 1
ATOM 3358 C C . HIS A 1 455 ? -0.556 5.096 -19.603 1.00 77.56 455 HIS A C 1
ATOM 3360 O O . HIS A 1 455 ? -0.967 4.193 -20.342 1.00 77.56 455 HIS A O 1
ATOM 3366 N N . GLU A 1 456 ? 0.472 5.889 -19.900 1.00 86.44 456 GLU A N 1
ATOM 3367 C CA . GLU A 1 456 ? 1.221 5.803 -21.152 1.00 86.44 456 GLU A CA 1
ATOM 3368 C C . GLU A 1 456 ? 1.822 4.403 -21.372 1.00 86.44 456 GLU A C 1
ATOM 3370 O O . GLU A 1 456 ? 2.140 3.678 -20.429 1.00 86.44 456 GLU A O 1
ATOM 3375 N N . VAL A 1 457 ? 1.977 4.007 -22.637 1.00 87.88 457 VAL A N 1
ATOM 3376 C CA . VAL A 1 457 ? 2.707 2.781 -22.998 1.00 87.88 457 VAL A CA 1
ATOM 3377 C C . VAL A 1 457 ? 4.201 3.085 -22.881 1.00 87.88 457 VAL A C 1
ATOM 3379 O O . VAL A 1 457 ? 4.759 3.764 -23.744 1.00 87.88 457 VAL A O 1
ATOM 3382 N N . ALA A 1 458 ? 4.827 2.637 -21.791 1.00 84.19 458 ALA A N 1
ATOM 3383 C CA . ALA A 1 458 ? 6.211 2.983 -21.442 1.00 84.19 458 ALA A CA 1
ATOM 3384 C C . ALA A 1 458 ? 7.202 1.809 -21.525 1.00 84.19 458 ALA A C 1
ATOM 3386 O O . ALA A 1 458 ? 8.410 2.026 -21.559 1.00 84.19 458 ALA A O 1
ATOM 3387 N N . SER A 1 459 ? 6.718 0.563 -21.568 1.00 84.00 459 SER A N 1
ATOM 3388 C CA . SER A 1 459 ? 7.593 -0.613 -21.602 1.00 84.00 459 SER A CA 1
ATOM 3389 C C . SER A 1 459 ? 8.205 -0.799 -22.991 1.00 84.00 459 SER A C 1
ATOM 3391 O O . SER A 1 459 ? 7.491 -0.963 -23.975 1.00 84.00 459 SER A O 1
ATOM 3393 N N . SER A 1 460 ? 9.531 -0.841 -23.073 1.00 82.62 460 SER A N 1
ATOM 3394 C CA . SER A 1 460 ? 10.258 -1.198 -24.299 1.00 82.62 460 SER A CA 1
ATOM 3395 C C . SER A 1 460 ? 9.986 -2.642 -24.744 1.00 82.62 460 SER A C 1
ATOM 3397 O O . SER A 1 460 ? 9.920 -2.927 -25.940 1.00 82.62 460 SER A O 1
ATOM 3399 N N . ASP A 1 461 ? 9.715 -3.548 -23.797 1.00 85.62 461 ASP A N 1
ATOM 3400 C CA . ASP A 1 461 ? 9.423 -4.954 -24.097 1.00 85.62 461 ASP A CA 1
ATOM 3401 C C . ASP A 1 461 ? 8.130 -5.146 -24.897 1.00 85.62 461 ASP A C 1
ATOM 3403 O O . ASP A 1 461 ? 8.007 -6.086 -25.687 1.00 85.62 461 ASP A O 1
ATOM 3407 N N . PHE A 1 462 ? 7.170 -4.228 -24.749 1.00 91.25 462 PHE A N 1
ATOM 3408 C CA . PHE A 1 462 ? 5.974 -4.207 -25.589 1.00 91.25 462 PHE A CA 1
ATOM 3409 C C . PHE A 1 462 ? 6.344 -4.192 -27.083 1.00 91.25 462 PHE A C 1
ATOM 3411 O O . PHE A 1 462 ? 5.749 -4.922 -27.880 1.00 91.25 462 PHE A O 1
ATOM 3418 N N . PHE A 1 463 ? 7.366 -3.420 -27.461 1.00 92.00 463 PHE A N 1
ATOM 3419 C CA . PHE A 1 463 ? 7.725 -3.201 -28.859 1.00 92.00 463 PHE A CA 1
ATOM 3420 C C . PHE A 1 463 ? 8.361 -4.430 -29.512 1.00 92.00 463 PHE A C 1
ATOM 3422 O O . PHE A 1 463 ? 8.080 -4.706 -30.682 1.00 92.00 463 PHE A O 1
ATOM 3429 N N . PHE A 1 464 ? 9.143 -5.243 -28.791 1.00 90.56 464 PHE A N 1
ATOM 3430 C CA . PHE A 1 464 ? 9.628 -6.485 -29.403 1.00 90.56 464 PHE A CA 1
ATOM 3431 C C . PHE A 1 464 ? 8.482 -7.484 -29.607 1.00 90.56 464 PHE A C 1
ATOM 3433 O O . PHE A 1 464 ? 8.443 -8.164 -30.632 1.00 90.56 464 PHE A O 1
ATOM 3440 N N . HIS A 1 465 ? 7.515 -7.560 -28.681 1.00 93.00 465 HIS A N 1
ATOM 3441 C CA . HIS A 1 465 ? 6.328 -8.398 -28.864 1.00 93.00 465 HIS A CA 1
ATOM 3442 C C . HIS A 1 465 ? 5.501 -7.935 -30.064 1.00 93.00 465 HIS A C 1
ATOM 3444 O O . HIS A 1 465 ? 5.079 -8.764 -30.871 1.00 93.00 465 HIS A O 1
ATOM 3450 N N . GLN A 1 466 ? 5.319 -6.622 -30.211 1.00 94.19 466 GLN A N 1
ATOM 3451 C CA . GLN A 1 466 ? 4.678 -6.010 -31.370 1.00 94.19 466 GLN A CA 1
ATOM 3452 C C . GLN A 1 466 ? 5.404 -6.403 -32.668 1.00 94.19 466 GLN A C 1
ATOM 3454 O O . GLN A 1 466 ? 4.765 -6.876 -33.608 1.00 94.19 466 GLN A O 1
ATOM 3459 N N . ARG A 1 467 ? 6.739 -6.290 -32.720 1.00 94.06 467 ARG A N 1
ATOM 3460 C CA . ARG A 1 467 ? 7.515 -6.656 -33.913 1.00 94.06 467 ARG A CA 1
ATOM 3461 C C . ARG A 1 467 ? 7.400 -8.139 -34.258 1.00 94.06 467 ARG A C 1
ATOM 3463 O O . ARG A 1 467 ? 7.118 -8.473 -35.406 1.00 94.06 467 ARG A O 1
ATOM 3470 N N . VAL A 1 468 ? 7.563 -9.022 -33.273 1.00 94.25 468 VAL A N 1
ATOM 3471 C CA . VAL A 1 468 ? 7.406 -10.472 -33.465 1.00 94.25 468 VAL A CA 1
ATOM 3472 C C . VAL A 1 468 ? 5.993 -10.803 -33.956 1.00 94.25 468 VAL A C 1
ATOM 3474 O O . VAL A 1 468 ? 5.829 -11.627 -34.852 1.00 94.25 468 VAL A O 1
ATOM 3477 N N . GLY A 1 469 ? 4.966 -10.137 -33.421 1.00 95.81 469 GLY A N 1
ATOM 3478 C CA . GLY A 1 469 ? 3.584 -10.297 -33.870 1.00 95.81 469 GLY A CA 1
ATOM 3479 C C . GLY A 1 469 ? 3.376 -9.891 -35.329 1.00 95.81 469 GLY A C 1
ATOM 3480 O O . GLY A 1 469 ? 2.743 -10.636 -36.076 1.00 95.81 469 GLY A O 1
ATOM 3481 N N . LEU A 1 470 ? 3.950 -8.763 -35.760 1.00 95.19 470 LEU A N 1
ATOM 3482 C CA . LEU A 1 470 ? 3.918 -8.326 -37.161 1.00 95.19 470 LEU A CA 1
ATOM 3483 C C . LEU A 1 470 ? 4.602 -9.334 -38.092 1.00 95.19 470 LEU A C 1
ATOM 3485 O O . LEU A 1 470 ? 4.073 -9.647 -39.159 1.00 95.19 470 LEU A O 1
ATOM 3489 N N . ASP A 1 471 ? 5.741 -9.889 -37.684 1.00 94.50 471 ASP A N 1
ATOM 3490 C CA . ASP A 1 471 ? 6.449 -10.896 -38.479 1.00 94.50 471 ASP A CA 1
ATOM 3491 C C . ASP A 1 471 ? 5.663 -12.218 -38.568 1.00 94.50 471 ASP A C 1
ATOM 3493 O O . ASP A 1 471 ? 5.647 -12.861 -39.617 1.00 94.50 471 ASP A O 1
ATOM 3497 N N . ILE A 1 472 ? 4.935 -12.608 -37.515 1.00 96.44 472 ILE A N 1
ATOM 3498 C CA . ILE A 1 472 ? 4.021 -13.764 -37.557 1.00 96.44 472 ILE A CA 1
ATOM 3499 C C . ILE A 1 472 ? 2.847 -13.496 -38.504 1.00 96.44 472 ILE A C 1
ATOM 3501 O O . ILE A 1 472 ? 2.516 -14.354 -39.321 1.00 96.44 472 ILE A O 1
ATOM 3505 N N . ILE A 1 473 ? 2.226 -12.315 -38.416 1.00 96.62 473 ILE A N 1
ATOM 3506 C CA . ILE A 1 473 ? 1.094 -11.925 -39.273 1.00 96.62 473 ILE A CA 1
ATOM 3507 C C . ILE A 1 473 ? 1.511 -11.916 -40.748 1.00 96.62 473 ILE A C 1
ATOM 3509 O O . ILE A 1 473 ? 0.768 -12.395 -41.600 1.00 96.62 473 ILE A O 1
ATOM 3513 N N . THR A 1 474 ? 2.699 -11.391 -41.050 1.00 95.00 474 THR A N 1
ATOM 3514 C CA . THR A 1 474 ? 3.200 -11.267 -42.427 1.00 95.00 474 THR A CA 1
ATOM 3515 C C . THR A 1 474 ? 3.718 -12.584 -42.997 1.00 95.00 474 THR A C 1
ATOM 3517 O O . THR A 1 474 ? 3.452 -12.883 -44.158 1.00 95.00 474 THR A O 1
ATOM 3520 N N . SER A 1 475 ? 4.436 -13.389 -42.208 1.00 94.81 475 SER A N 1
ATOM 3521 C CA . SER A 1 475 ? 5.005 -14.663 -42.674 1.00 94.81 475 SER A CA 1
ATOM 3522 C C . SER A 1 475 ? 4.034 -15.846 -42.598 1.00 94.81 475 SER A C 1
ATOM 3524 O O . SER A 1 475 ? 4.260 -16.863 -43.251 1.00 94.81 475 SER A O 1
ATOM 3526 N N . GLY A 1 476 ? 2.986 -15.755 -41.774 1.00 94.38 476 GLY A N 1
ATOM 3527 C CA . GLY A 1 476 ? 2.083 -16.868 -41.473 1.00 94.38 476 GLY A CA 1
ATOM 3528 C C . GLY A 1 476 ? 2.717 -17.985 -40.634 1.00 94.38 476 GLY A C 1
ATOM 3529 O O . GLY A 1 476 ? 2.133 -19.061 -40.512 1.00 94.38 476 GLY A O 1
ATOM 3530 N N . SER A 1 477 ? 3.906 -17.764 -40.060 1.00 92.75 477 SER A N 1
ATOM 3531 C CA . SER A 1 477 ? 4.664 -18.780 -39.324 1.00 92.75 477 SER A CA 1
ATOM 3532 C C . SER A 1 477 ? 5.214 -18.244 -38.003 1.00 92.75 477 SER A C 1
ATOM 3534 O O . SER A 1 477 ? 5.584 -17.076 -37.897 1.00 92.75 477 SER A O 1
ATOM 3536 N N . VAL A 1 478 ? 5.272 -19.099 -36.978 1.00 93.62 478 VAL A N 1
ATOM 3537 C CA . VAL A 1 478 ? 5.852 -18.730 -35.680 1.00 93.62 478 VAL A CA 1
ATOM 3538 C C . VAL A 1 478 ? 7.3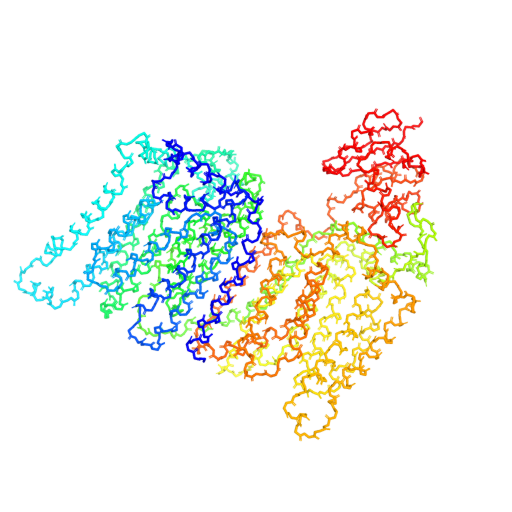79 -18.913 -35.733 1.00 93.62 478 VAL A C 1
ATOM 3540 O O . VAL A 1 478 ? 7.830 -20.012 -36.071 1.00 93.62 478 VAL A O 1
ATOM 3543 N N . PRO A 1 479 ? 8.189 -17.887 -35.396 1.00 91.88 479 PRO A N 1
ATOM 3544 C CA . PRO A 1 479 ? 9.646 -17.973 -35.458 1.00 91.88 479 PRO A CA 1
ATOM 3545 C C . PRO A 1 479 ? 10.217 -19.094 -34.586 1.00 91.88 479 PRO A C 1
ATOM 3547 O O . PRO A 1 479 ? 9.856 -19.230 -33.424 1.00 91.88 479 PRO A O 1
ATOM 3550 N N . VAL A 1 480 ? 11.160 -19.872 -35.113 1.00 91.94 480 VAL A N 1
ATOM 3551 C CA . VAL A 1 480 ? 11.886 -20.910 -34.346 1.00 91.94 480 VAL A CA 1
ATOM 3552 C C . VAL A 1 480 ? 13.339 -20.530 -34.052 1.00 91.94 480 VAL A C 1
ATOM 3554 O O . VAL A 1 480 ? 14.043 -21.230 -33.322 1.00 91.94 480 VAL A O 1
ATOM 3557 N N . ARG A 1 481 ? 13.805 -19.426 -34.642 1.00 92.69 481 ARG A N 1
ATOM 3558 C CA . ARG A 1 481 ? 15.162 -18.893 -34.512 1.00 92.69 481 ARG A CA 1
ATOM 3559 C C . ARG A 1 481 ? 15.122 -17.379 -34.376 1.00 92.69 481 ARG A C 1
ATOM 3561 O O . ARG A 1 481 ? 14.221 -16.740 -34.916 1.00 92.69 481 ARG A O 1
ATOM 3568 N N . ASP A 1 482 ? 16.104 -16.823 -33.679 1.00 93.00 482 ASP A N 1
ATOM 3569 C CA . ASP A 1 482 ? 16.275 -15.379 -33.578 1.00 93.00 482 ASP A CA 1
ATOM 3570 C C . ASP A 1 482 ? 16.745 -14.783 -34.914 1.00 93.00 482 ASP A C 1
ATOM 3572 O O . ASP A 1 482 ? 17.691 -15.274 -35.531 1.00 93.00 482 ASP A O 1
ATOM 3576 N N . ALA A 1 483 ? 16.083 -13.715 -35.352 1.00 91.25 483 ALA A N 1
ATOM 3577 C CA . ALA A 1 483 ? 16.439 -12.938 -36.544 1.00 91.25 483 ALA A CA 1
ATOM 3578 C C . ALA A 1 483 ? 16.790 -11.476 -36.205 1.00 91.25 483 ALA A C 1
ATOM 3580 O O . ALA A 1 483 ? 17.104 -10.675 -37.094 1.00 91.25 483 ALA A O 1
ATOM 3581 N N . TYR A 1 484 ? 16.709 -11.125 -34.923 1.00 92.56 484 TYR A N 1
ATOM 3582 C CA . TYR A 1 484 ? 16.536 -9.753 -34.476 1.00 92.56 484 TYR A CA 1
ATOM 3583 C C . TYR A 1 484 ? 17.761 -9.186 -33.776 1.00 92.56 484 TYR A C 1
ATOM 3585 O O . TYR A 1 484 ? 18.083 -8.018 -33.973 1.00 92.56 484 TYR A O 1
ATOM 3593 N N . SER A 1 485 ? 18.443 -10.001 -32.977 1.00 93.31 485 SER A N 1
ATOM 3594 C CA . SER A 1 485 ? 19.620 -9.577 -32.231 1.00 93.31 485 SER A CA 1
ATOM 3595 C C . SER A 1 485 ? 20.886 -9.927 -33.001 1.00 93.31 485 SER A C 1
ATOM 3597 O O . SER A 1 485 ? 20.901 -10.858 -33.809 1.00 93.31 485 SER A O 1
ATOM 3599 N N . CYS A 1 486 ? 21.966 -9.181 -32.784 1.00 92.56 486 CYS A N 1
ATOM 3600 C CA . CYS A 1 486 ? 23.218 -9.505 -33.461 1.00 92.56 486 CYS A CA 1
ATOM 3601 C C . CYS A 1 486 ? 24.027 -10.592 -32.750 1.00 92.56 486 CYS A C 1
ATOM 3603 O O . CYS A 1 486 ? 24.676 -11.398 -33.413 1.00 92.56 486 CYS A O 1
ATOM 3605 N N 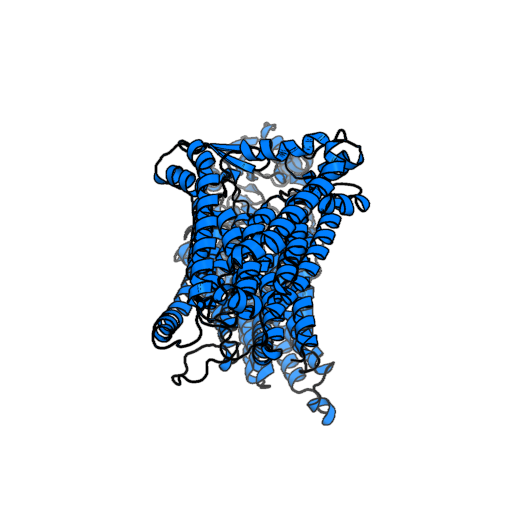. THR A 1 487 ? 23.980 -10.641 -31.419 1.00 93.25 487 THR A N 1
ATOM 3606 C CA . THR A 1 487 ? 24.789 -11.571 -30.614 1.00 93.25 487 THR A CA 1
ATOM 3607 C C . THR A 1 487 ? 24.193 -12.976 -30.565 1.00 93.25 487 THR A C 1
ATOM 3609 O O . THR A 1 487 ? 24.926 -13.947 -30.371 1.00 93.25 487 THR A O 1
ATOM 3612 N N . ALA A 1 488 ? 22.879 -13.104 -30.773 1.00 93.00 488 ALA A N 1
ATOM 3613 C CA . ALA A 1 488 ? 22.172 -14.379 -30.768 1.00 93.00 488 ALA A CA 1
ATOM 3614 C C . ALA A 1 488 ? 21.515 -14.722 -32.113 1.00 93.00 488 ALA A C 1
ATOM 3616 O O . ALA A 1 488 ? 20.654 -15.599 -32.166 1.00 93.00 488 ALA A O 1
ATOM 3617 N N . LEU A 1 489 ? 21.956 -14.098 -33.211 1.00 92.31 489 LEU A N 1
ATOM 3618 C CA . LEU A 1 489 ? 21.410 -14.345 -34.544 1.00 92.31 489 LEU A CA 1
ATOM 3619 C C . LEU A 1 489 ? 21.422 -15.846 -34.890 1.00 92.31 489 LEU A C 1
ATOM 3621 O O . LEU A 1 489 ? 22.456 -16.513 -34.832 1.00 92.31 489 LEU A O 1
ATOM 3625 N N . GLY A 1 490 ? 20.262 -16.390 -35.257 1.00 92.19 490 GLY A N 1
ATOM 3626 C CA . GLY A 1 490 ? 20.079 -17.801 -35.600 1.00 92.19 490 GLY A CA 1
ATOM 3627 C C . GLY A 1 490 ? 19.966 -18.761 -34.408 1.00 92.19 490 GLY A C 1
ATOM 3628 O O . GLY A 1 490 ? 19.708 -19.954 -34.629 1.00 92.19 490 GLY A O 1
ATOM 3629 N N . ALA A 1 491 ? 20.117 -18.281 -33.167 1.00 91.88 491 ALA A N 1
ATOM 3630 C CA . ALA A 1 491 ? 19.926 -19.084 -31.960 1.00 91.88 491 ALA A CA 1
ATOM 3631 C C . ALA A 1 491 ? 18.473 -19.589 -31.851 1.00 91.88 491 ALA A C 1
ATOM 3633 O O . ALA A 1 491 ? 17.564 -18.934 -32.368 1.00 91.88 491 ALA A O 1
ATOM 3634 N N . PRO A 1 492 ? 18.222 -20.748 -31.208 1.00 90.31 492 PRO A N 1
ATOM 3635 C CA . PRO A 1 492 ? 16.865 -21.228 -30.962 1.00 90.31 492 PRO A CA 1
ATOM 3636 C C . PRO A 1 492 ? 16.033 -20.185 -30.212 1.00 90.31 492 PRO A C 1
ATOM 3638 O O . PRO A 1 492 ? 16.480 -19.655 -29.199 1.00 90.31 492 PRO A O 1
ATOM 3641 N N . TYR A 1 493 ? 14.819 -19.926 -30.693 1.00 90.31 493 TYR A N 1
ATOM 3642 C CA . TYR A 1 493 ? 13.912 -18.959 -30.081 1.00 90.31 493 TYR A CA 1
ATOM 3643 C C . TYR A 1 493 ? 12.520 -19.567 -29.906 1.00 90.31 493 TYR A C 1
ATOM 3645 O O . TYR A 1 493 ? 11.933 -20.085 -30.858 1.00 90.31 493 TYR A O 1
ATOM 3653 N N . VAL A 1 494 ? 12.002 -19.521 -28.674 1.00 89.81 494 VAL A N 1
ATOM 3654 C CA . VAL A 1 494 ? 10.675 -20.033 -28.316 1.00 89.81 494 VAL A CA 1
ATOM 3655 C C . VAL A 1 494 ? 9.762 -18.865 -27.957 1.00 89.81 494 VAL A C 1
ATOM 3657 O O . VAL A 1 494 ? 9.756 -18.368 -26.829 1.00 89.81 494 VAL A O 1
ATOM 3660 N N . VAL A 1 495 ? 8.917 -18.467 -28.907 1.00 90.81 495 VAL A N 1
ATOM 3661 C CA . VAL A 1 495 ? 7.860 -17.466 -28.717 1.00 90.81 495 VAL A CA 1
ATOM 3662 C C . VAL A 1 495 ? 6.690 -18.096 -27.954 1.00 90.81 495 VAL A C 1
ATOM 3664 O O . VAL A 1 495 ? 5.598 -18.320 -28.476 1.00 90.81 495 VAL A O 1
ATOM 3667 N N . HIS A 1 496 ? 6.917 -18.421 -26.685 1.00 87.50 496 HIS A N 1
ATOM 3668 C CA . HIS A 1 496 ? 5.955 -19.126 -25.835 1.00 87.50 496 HIS A CA 1
ATOM 3669 C C . HIS A 1 496 ? 4.597 -18.402 -25.698 1.00 87.50 496 HIS A C 1
ATOM 3671 O O . HIS A 1 496 ? 3.600 -19.047 -25.393 1.00 87.50 496 HIS A O 1
ATOM 3677 N N . GLY A 1 497 ? 4.543 -17.089 -25.950 1.00 91.56 497 GLY A N 1
ATOM 3678 C CA . GLY A 1 497 ? 3.321 -16.278 -25.996 1.00 91.56 497 GLY A CA 1
ATOM 3679 C C . GLY A 1 497 ? 3.001 -15.701 -27.380 1.00 91.56 497 GLY A C 1
ATOM 3680 O O . GLY A 1 497 ? 2.639 -14.529 -27.474 1.00 91.56 497 GLY A O 1
ATOM 3681 N N . TRP A 1 498 ? 3.177 -16.470 -28.461 1.00 94.81 498 TRP A N 1
ATOM 3682 C CA . TRP A 1 498 ? 3.002 -15.984 -29.841 1.00 94.81 498 TRP A CA 1
ATOM 3683 C C . TRP A 1 498 ? 1.627 -15.349 -30.101 1.00 94.81 498 TRP A C 1
ATOM 3685 O O . TRP A 1 498 ? 1.546 -14.344 -30.803 1.00 94.81 498 TRP A O 1
ATOM 3695 N N . LEU A 1 499 ? 0.549 -15.883 -29.510 1.00 95.94 499 LEU A N 1
ATOM 3696 C CA . LEU A 1 499 ? -0.795 -15.337 -29.710 1.00 95.94 499 LEU A CA 1
ATOM 3697 C C . LEU A 1 499 ? -0.916 -13.950 -29.076 1.00 95.94 499 LEU A C 1
ATOM 3699 O O . LEU A 1 499 ? -1.540 -13.064 -29.652 1.00 95.94 499 LEU A O 1
ATOM 3703 N N . SER A 1 500 ? -0.278 -13.735 -27.924 1.00 95.75 500 SER A N 1
ATOM 3704 C CA . SER A 1 500 ? -0.213 -12.411 -27.300 1.00 95.75 500 SER A CA 1
ATOM 3705 C C . SER A 1 500 ? 0.547 -11.419 -28.175 1.00 95.75 500 SER A C 1
ATOM 3707 O O . SER A 1 500 ? 0.079 -10.300 -28.350 1.00 95.75 500 SER A O 1
ATOM 3709 N N . ALA A 1 501 ? 1.669 -11.832 -28.776 1.00 95.38 501 ALA A N 1
ATOM 3710 C CA . ALA A 1 501 ? 2.423 -10.995 -29.712 1.00 95.38 501 ALA A CA 1
ATOM 3711 C C . ALA A 1 501 ? 1.560 -10.570 -30.914 1.00 95.38 501 ALA A C 1
ATOM 3713 O O . ALA A 1 501 ? 1.497 -9.387 -31.241 1.00 95.38 501 ALA A O 1
ATOM 3714 N N . VAL A 1 502 ? 0.821 -11.510 -31.515 1.00 96.94 502 VAL A N 1
ATOM 3715 C CA . VAL A 1 502 ? -0.114 -11.231 -32.620 1.00 96.94 502 VAL A CA 1
ATOM 3716 C C . VAL A 1 502 ? -1.231 -10.274 -32.194 1.00 96.94 502 VAL A C 1
ATOM 3718 O O . VAL A 1 502 ? -1.529 -9.330 -32.921 1.00 96.94 502 VAL A O 1
ATOM 3721 N N . LEU A 1 503 ? -1.840 -10.480 -31.021 1.00 96.50 503 LEU A N 1
ATOM 3722 C CA . LEU A 1 503 ? -2.906 -9.608 -30.515 1.00 96.50 503 LEU A CA 1
ATOM 3723 C C . LEU A 1 503 ? -2.407 -8.183 -30.251 1.00 96.50 503 LEU A C 1
ATOM 3725 O O . LEU A 1 503 ? -3.067 -7.229 -30.658 1.00 96.50 503 LEU A O 1
ATOM 3729 N N . LEU A 1 504 ? -1.246 -8.040 -29.604 1.00 95.31 504 LEU A N 1
ATOM 3730 C CA . LEU A 1 504 ? -0.633 -6.739 -29.331 1.00 95.31 504 LEU A CA 1
ATOM 3731 C C . LEU A 1 504 ? -0.299 -6.013 -30.639 1.00 95.31 504 LEU A C 1
ATOM 3733 O O . LEU A 1 504 ? -0.692 -4.864 -30.808 1.00 95.31 504 LEU A O 1
ATOM 3737 N N . ALA A 1 505 ? 0.330 -6.704 -31.594 1.00 95.94 505 ALA A N 1
ATOM 3738 C CA . ALA A 1 505 ? 0.650 -6.154 -32.909 1.00 95.94 505 ALA A CA 1
ATOM 3739 C C . ALA A 1 505 ? -0.595 -5.715 -33.694 1.00 95.94 505 ALA A C 1
ATOM 3741 O O . ALA A 1 505 ? -0.603 -4.634 -34.280 1.00 95.94 505 ALA A O 1
ATOM 3742 N N . ALA A 1 506 ? -1.655 -6.528 -33.702 1.00 96.25 506 ALA A N 1
ATOM 3743 C CA . ALA A 1 506 ? -2.886 -6.223 -34.427 1.00 96.25 506 ALA A CA 1
ATOM 3744 C C . ALA A 1 506 ? -3.622 -5.012 -33.835 1.00 96.25 506 ALA A C 1
ATOM 3746 O O . ALA A 1 506 ? -4.074 -4.139 -34.574 1.00 96.25 506 ALA A O 1
ATOM 3747 N N . VAL A 1 507 ? -3.724 -4.943 -32.504 1.00 96.00 507 VAL A N 1
ATOM 3748 C CA . VAL A 1 507 ? -4.375 -3.827 -31.802 1.00 96.00 507 VAL A CA 1
ATOM 3749 C C . VAL A 1 507 ? -3.588 -2.531 -31.981 1.00 96.00 507 VAL A C 1
ATOM 3751 O O . VAL A 1 507 ? -4.179 -1.488 -32.266 1.00 96.00 507 VAL A O 1
ATOM 3754 N N . ASP A 1 508 ? -2.266 -2.603 -31.860 1.00 95.12 508 ASP A N 1
ATOM 3755 C CA . ASP A 1 508 ? -1.384 -1.460 -32.056 1.00 95.12 508 ASP A CA 1
ATOM 3756 C C . ASP A 1 508 ? -1.410 -0.956 -33.508 1.00 95.12 508 ASP A C 1
ATOM 3758 O O . ASP A 1 508 ? -1.571 0.236 -33.748 1.00 95.12 508 ASP A O 1
ATOM 3762 N N . SER A 1 509 ? -1.402 -1.860 -34.491 1.00 95.06 509 SER A N 1
ATOM 3763 C CA . SER A 1 509 ? -1.519 -1.487 -35.909 1.00 95.06 509 SER A CA 1
ATOM 3764 C C . SER A 1 509 ? -2.861 -0.827 -36.242 1.00 95.06 509 SER A C 1
ATOM 3766 O O . SER A 1 509 ? -2.935 0.002 -37.146 1.00 95.06 509 SER A O 1
ATOM 3768 N N . ALA A 1 510 ? -3.933 -1.202 -35.538 1.00 95.56 510 ALA A N 1
ATOM 3769 C CA . ALA A 1 510 ? -5.273 -0.681 -35.789 1.00 95.56 510 ALA A CA 1
ATOM 3770 C C . ALA A 1 510 ? -5.527 0.686 -35.133 1.00 95.56 510 ALA A C 1
ATOM 3772 O O . ALA A 1 510 ? -6.246 1.507 -35.702 1.00 95.56 510 ALA A O 1
ATOM 3773 N N . ALA A 1 511 ? -4.998 0.918 -33.927 1.00 94.62 511 ALA A N 1
ATOM 3774 C CA . ALA A 1 511 ? -5.367 2.080 -33.113 1.00 94.62 511 ALA A CA 1
ATOM 3775 C C . ALA A 1 511 ? -4.220 2.681 -32.278 1.00 94.62 511 ALA A C 1
ATOM 3777 O O . ALA A 1 511 ? -4.478 3.555 -31.449 1.00 94.62 511 ALA A O 1
ATOM 3778 N N . GLY A 1 512 ? -2.976 2.236 -32.470 1.00 93.62 512 GLY A N 1
ATOM 3779 C CA . GLY A 1 512 ? -1.793 2.684 -31.732 1.00 93.62 512 GLY A CA 1
ATOM 3780 C C . GLY A 1 512 ? -1.915 2.508 -30.215 1.00 93.62 512 GLY A C 1
ATOM 3781 O O . GLY A 1 512 ? -2.647 1.645 -29.720 1.00 93.62 512 GLY A O 1
ATOM 3782 N N . ALA A 1 513 ? -1.249 3.390 -29.462 1.00 91.19 513 ALA A N 1
ATOM 3783 C CA . ALA A 1 513 ? -1.293 3.410 -27.998 1.00 91.19 513 ALA A CA 1
ATOM 3784 C C . ALA A 1 513 ? -2.723 3.412 -27.401 1.00 91.19 513 ALA A C 1
ATOM 3786 O O . ALA A 1 513 ? -2.964 2.632 -26.473 1.00 91.19 513 ALA A O 1
ATOM 3787 N N . PRO A 1 514 ? -3.710 4.180 -27.920 1.00 91.06 514 PRO A N 1
ATOM 3788 C CA . PRO A 1 514 ? -5.099 4.077 -27.461 1.00 91.06 514 PRO A CA 1
ATOM 3789 C C . PRO A 1 514 ? -5.691 2.664 -27.568 1.00 91.06 514 PRO A C 1
ATOM 3791 O O . PRO A 1 514 ? -6.433 2.234 -26.680 1.00 91.06 514 PRO A O 1
ATOM 3794 N N . GLY A 1 515 ? -5.359 1.925 -28.631 1.00 93.12 515 GLY A N 1
ATOM 3795 C CA . GLY A 1 515 ? -5.778 0.535 -28.812 1.00 93.12 515 GLY A CA 1
ATOM 3796 C C . GLY A 1 515 ? -5.217 -0.377 -27.727 1.00 93.12 515 GLY A C 1
ATOM 3797 O O . GLY A 1 515 ? -5.966 -1.118 -27.086 1.00 93.12 515 GLY A O 1
ATOM 3798 N N . VAL A 1 516 ? -3.910 -0.281 -27.479 1.00 92.62 516 VAL A N 1
ATOM 3799 C CA . VAL A 1 516 ? -3.197 -1.085 -26.473 1.00 92.62 516 VAL A CA 1
ATOM 3800 C C . VAL A 1 516 ? -3.764 -0.833 -25.074 1.00 92.62 516 VAL A C 1
ATOM 3802 O O . VAL A 1 516 ? -4.092 -1.773 -24.348 1.00 92.62 516 VAL A O 1
ATOM 3805 N N . ILE A 1 517 ? -4.005 0.432 -24.729 1.00 90.38 517 ILE A N 1
ATOM 3806 C CA . ILE A 1 517 ? -4.612 0.824 -23.449 1.00 90.38 517 ILE A CA 1
ATOM 3807 C C . ILE A 1 517 ? -6.055 0.314 -23.336 1.00 90.38 517 ILE A C 1
ATOM 3809 O O . ILE A 1 517 ? -6.487 -0.120 -22.265 1.00 90.38 517 ILE A O 1
ATOM 3813 N N . THR A 1 518 ? -6.808 0.299 -24.438 1.00 90.88 518 THR A N 1
ATOM 3814 C CA . THR A 1 518 ? -8.165 -0.270 -24.466 1.00 90.88 518 THR A CA 1
ATOM 3815 C C . THR A 1 518 ? -8.143 -1.781 -24.230 1.00 90.88 518 THR A C 1
ATOM 3817 O O . THR A 1 518 ? -8.972 -2.298 -23.472 1.00 90.88 518 THR A O 1
ATOM 3820 N N . LEU A 1 519 ? -7.178 -2.499 -24.814 1.00 92.81 519 LEU A N 1
ATOM 3821 C CA . LEU A 1 519 ? -6.966 -3.922 -24.545 1.00 92.81 519 LEU A CA 1
ATOM 3822 C C . LEU A 1 519 ? -6.618 -4.153 -23.068 1.00 92.81 519 LEU A C 1
ATOM 3824 O O . LEU A 1 519 ? -7.236 -5.004 -22.424 1.00 92.81 519 LEU A O 1
ATOM 3828 N N . ARG A 1 520 ? -5.706 -3.348 -22.507 1.00 90.81 520 ARG A N 1
ATOM 3829 C CA . ARG A 1 520 ? -5.322 -3.384 -21.088 1.00 90.81 520 ARG A CA 1
ATOM 3830 C C . ARG A 1 520 ? -6.535 -3.223 -20.171 1.00 90.81 520 ARG A C 1
ATOM 3832 O O . ARG A 1 520 ? -6.799 -4.082 -19.327 1.00 90.81 520 ARG A O 1
ATOM 3839 N N . LEU A 1 521 ? -7.320 -2.168 -20.394 1.00 88.31 521 LEU A N 1
ATOM 3840 C CA . LEU A 1 521 ? -8.553 -1.884 -19.659 1.00 88.31 521 LEU A CA 1
ATOM 3841 C C . LEU A 1 521 ? -9.551 -3.048 -19.760 1.00 88.31 521 LEU A C 1
ATOM 3843 O O . LEU A 1 521 ? -10.139 -3.456 -18.757 1.00 88.31 521 LEU A O 1
ATOM 3847 N N . THR A 1 522 ? -9.711 -3.619 -20.955 1.00 92.12 522 THR A N 1
ATOM 3848 C CA . THR A 1 522 ? -10.615 -4.752 -21.195 1.00 92.12 522 THR A CA 1
ATOM 3849 C C . THR A 1 522 ? -10.190 -5.986 -20.398 1.00 92.12 522 THR A C 1
ATOM 3851 O O . THR A 1 522 ? -11.031 -6.611 -19.749 1.00 92.12 522 THR A O 1
ATOM 3854 N N . CYS A 1 523 ? -8.894 -6.308 -20.373 1.00 92.69 523 CYS A N 1
ATOM 3855 C CA . CYS A 1 523 ? -8.347 -7.411 -19.579 1.00 92.69 523 CYS A CA 1
ATOM 3856 C C . CYS A 1 523 ? -8.581 -7.205 -18.077 1.00 92.69 523 CYS A C 1
ATOM 3858 O O . CYS A 1 523 ? -9.071 -8.113 -17.404 1.00 92.69 523 CYS A O 1
ATOM 3860 N N . ILE A 1 524 ? -8.302 -6.007 -17.554 1.00 88.62 524 ILE A N 1
ATOM 3861 C CA . ILE A 1 524 ? -8.500 -5.683 -16.132 1.00 88.62 524 ILE A CA 1
ATOM 3862 C C . ILE A 1 524 ? -9.982 -5.813 -15.752 1.00 88.62 524 ILE A C 1
ATOM 3864 O O . ILE A 1 524 ? -10.314 -6.475 -14.764 1.00 88.62 524 ILE A O 1
ATOM 3868 N N . ILE A 1 525 ? -10.890 -5.251 -16.557 1.00 88.12 525 ILE A N 1
ATOM 3869 C CA . ILE A 1 525 ? -12.339 -5.371 -16.341 1.00 88.12 525 ILE A CA 1
ATOM 3870 C C . ILE A 1 525 ? -12.770 -6.841 -16.378 1.00 88.12 525 ILE A C 1
ATOM 3872 O O . ILE A 1 525 ? -13.532 -7.271 -15.508 1.00 88.12 525 ILE A O 1
ATOM 3876 N N . ALA A 1 526 ? -12.274 -7.627 -17.337 1.00 92.69 526 ALA A N 1
ATOM 3877 C CA . ALA A 1 526 ? -12.591 -9.047 -17.448 1.00 92.69 526 ALA A CA 1
ATOM 3878 C C . ALA A 1 526 ? -12.137 -9.831 -16.206 1.00 92.69 526 ALA A C 1
ATOM 3880 O O . ALA A 1 526 ? -12.926 -10.596 -15.647 1.00 92.69 526 ALA A O 1
ATOM 3881 N N . VAL A 1 527 ? -10.913 -9.601 -15.718 1.00 91.81 527 VAL A N 1
ATOM 3882 C CA . VAL A 1 527 ? -10.394 -10.222 -14.487 1.00 91.81 527 VAL A CA 1
ATOM 3883 C C . VAL A 1 527 ? -11.285 -9.883 -13.292 1.00 91.81 527 VAL A C 1
ATOM 3885 O O . VAL A 1 527 ? -11.757 -10.790 -12.602 1.00 91.81 527 VAL A O 1
ATOM 3888 N N . ILE A 1 528 ? -11.594 -8.599 -13.075 1.00 87.56 528 ILE A N 1
ATOM 3889 C CA . ILE A 1 528 ? -12.464 -8.160 -11.972 1.00 87.56 528 ILE A CA 1
ATOM 3890 C C . ILE A 1 528 ? -13.852 -8.796 -12.093 1.00 87.56 528 ILE A C 1
ATOM 3892 O O . ILE A 1 528 ? -14.390 -9.289 -11.101 1.00 87.56 528 ILE A O 1
ATOM 3896 N N . ALA A 1 529 ? -14.436 -8.819 -13.292 1.00 88.81 529 ALA A N 1
ATOM 3897 C CA . ALA A 1 529 ? -15.754 -9.394 -13.529 1.00 88.81 529 ALA A CA 1
ATOM 3898 C C . ALA A 1 529 ? -15.778 -10.906 -13.255 1.00 88.81 529 ALA A C 1
ATOM 3900 O O . ALA A 1 529 ? -16.712 -11.404 -12.623 1.00 88.81 529 ALA A O 1
ATOM 3901 N N . ILE A 1 530 ? -14.746 -11.648 -13.663 1.00 93.38 530 ILE A N 1
ATOM 3902 C CA . ILE A 1 530 ? -14.641 -13.089 -13.404 1.00 93.38 530 ILE A CA 1
ATOM 3903 C C . ILE A 1 530 ? -14.482 -13.364 -11.900 1.00 93.38 530 ILE A C 1
ATOM 3905 O O . ILE A 1 530 ? -15.183 -14.227 -11.362 1.00 93.38 530 ILE A O 1
ATOM 3909 N N . LEU A 1 531 ? -13.638 -12.603 -11.193 1.00 90.19 531 LEU A N 1
ATOM 3910 C CA . LEU A 1 531 ? -13.468 -12.701 -9.734 1.00 90.19 531 LEU A CA 1
ATOM 3911 C C . LEU A 1 531 ? -14.761 -12.343 -8.980 1.00 90.19 531 LEU A C 1
ATOM 3913 O O . LEU A 1 531 ? -15.226 -13.110 -8.135 1.00 90.19 531 LEU A O 1
ATOM 3917 N N . VAL A 1 532 ? -15.395 -11.246 -9.400 1.00 85.94 532 VAL A N 1
ATOM 3918 C CA . VAL A 1 532 ? -16.835 -10.944 -9.361 1.00 85.94 532 VAL A CA 1
ATOM 3919 C C . VAL A 1 532 ? -17.756 -12.159 -9.203 1.00 85.94 532 VAL A C 1
ATOM 3921 O O . VAL A 1 532 ? -18.355 -12.495 -8.172 1.00 85.94 532 VAL A O 1
ATOM 3924 N N . LEU A 1 533 ? -17.843 -12.858 -10.331 1.00 89.19 533 LEU A N 1
ATOM 3925 C CA . LEU A 1 533 ? -18.689 -14.013 -10.570 1.00 89.19 533 LEU A CA 1
ATOM 3926 C C . LEU A 1 533 ? -18.221 -15.253 -9.800 1.00 89.19 533 LEU A C 1
ATOM 3928 O O . LEU A 1 533 ? -19.049 -16.120 -9.491 1.00 89.19 533 LEU A O 1
ATOM 3932 N N . ALA A 1 534 ? -16.944 -15.342 -9.427 1.00 89.00 534 ALA A N 1
ATOM 3933 C CA . ALA A 1 534 ? -16.428 -16.426 -8.598 1.00 89.00 534 ALA A CA 1
ATOM 3934 C C . ALA A 1 534 ? -17.060 -16.399 -7.201 1.00 89.00 534 ALA A C 1
ATOM 3936 O O . ALA A 1 534 ? -17.247 -17.454 -6.590 1.00 89.00 534 ALA A O 1
ATOM 3937 N N . LEU A 1 535 ? -17.511 -15.236 -6.726 1.00 87.31 535 LEU A N 1
ATOM 3938 C CA . LEU A 1 535 ? -18.169 -15.112 -5.430 1.00 87.31 535 LEU A CA 1
ATOM 3939 C C . LEU A 1 535 ? -19.580 -15.743 -5.411 1.00 87.31 535 LEU A C 1
ATOM 3941 O O . LEU A 1 535 ? -20.291 -15.773 -6.426 1.00 87.31 535 LEU A O 1
ATOM 3945 N N . PRO A 1 536 ? -20.040 -16.266 -4.256 1.00 81.69 536 PRO A N 1
ATOM 3946 C CA . PRO A 1 536 ? -21.433 -16.664 -4.047 1.00 81.69 536 PRO A CA 1
ATOM 3947 C C . PRO A 1 536 ? -22.412 -15.535 -4.372 1.00 81.69 536 PRO A C 1
ATOM 3949 O O . PRO A 1 536 ? -22.164 -14.391 -4.015 1.00 81.69 536 PRO A O 1
ATOM 3952 N N . SER A 1 537 ? -23.576 -15.857 -4.949 1.00 77.75 537 SER A N 1
ATOM 3953 C CA . SER A 1 537 ? -24.606 -14.862 -5.314 1.00 77.75 537 SER A CA 1
ATOM 3954 C C . SER A 1 537 ? -25.020 -13.956 -4.151 1.00 77.75 537 SER A C 1
ATOM 3956 O O . SER A 1 537 ? -25.299 -12.781 -4.350 1.00 77.75 537 SER A O 1
ATOM 3958 N N . ARG A 1 538 ? -24.984 -14.480 -2.920 1.00 71.12 538 ARG A N 1
ATOM 3959 C CA . ARG A 1 538 ? -25.255 -13.725 -1.689 1.00 71.12 538 ARG A CA 1
ATOM 3960 C C . ARG A 1 538 ? -24.189 -12.675 -1.349 1.00 71.12 538 ARG A C 1
ATOM 3962 O O . ARG A 1 538 ? -24.445 -11.891 -0.458 1.00 71.12 538 ARG A O 1
ATOM 3969 N N . LEU A 1 539 ? -23.007 -12.693 -1.959 1.00 67.25 539 LEU A N 1
ATOM 3970 C CA . LEU A 1 539 ? -21.928 -11.726 -1.714 1.00 67.25 539 LEU A CA 1
ATOM 3971 C C . LEU A 1 539 ? -21.749 -10.736 -2.869 1.00 67.25 539 LEU A C 1
ATOM 3973 O O . LEU A 1 539 ? -21.023 -9.769 -2.713 1.00 67.25 539 LEU A O 1
ATOM 3977 N N . ARG A 1 540 ? -22.434 -10.934 -4.004 1.00 68.50 540 ARG A N 1
ATOM 3978 C CA . ARG A 1 540 ? -22.276 -10.096 -5.206 1.00 68.50 540 ARG A CA 1
ATOM 3979 C C . ARG A 1 540 ? -22.912 -8.703 -5.098 1.00 68.50 540 ARG A C 1
ATOM 3981 O O . ARG A 1 540 ? -22.798 -7.941 -6.044 1.00 68.50 540 ARG A O 1
ATOM 3988 N N . GLY A 1 541 ? -23.629 -8.391 -4.013 1.00 54.75 541 GLY A N 1
ATOM 3989 C CA . GLY A 1 541 ? -24.241 -7.068 -3.795 1.00 54.75 541 GLY A CA 1
ATOM 3990 C C . GLY A 1 541 ? -25.270 -6.622 -4.849 1.00 54.75 541 GLY A C 1
ATOM 3991 O O . GLY A 1 541 ? -25.696 -5.471 -4.828 1.00 54.75 541 GLY A O 1
ATOM 3992 N N . LEU A 1 542 ? -25.675 -7.500 -5.778 1.00 47.81 542 LEU A N 1
ATOM 3993 C CA . LEU A 1 542 ? -26.661 -7.166 -6.805 1.00 47.81 542 LEU A CA 1
ATOM 3994 C C . LEU A 1 542 ? -28.029 -6.917 -6.149 1.00 47.81 542 LEU A C 1
ATOM 3996 O O . LEU A 1 542 ? -28.450 -7.749 -5.333 1.00 47.81 542 LEU A O 1
ATOM 4000 N N . PRO A 1 543 ? -28.733 -5.823 -6.504 1.00 42.69 543 PRO A N 1
ATOM 4001 C CA . PRO A 1 543 ? -30.038 -5.512 -5.940 1.00 42.69 543 PRO A CA 1
ATOM 4002 C C . PRO A 1 543 ? -30.992 -6.686 -6.165 1.00 42.69 543 PRO A C 1
ATOM 4004 O O . PRO A 1 543 ? -31.309 -7.040 -7.301 1.00 42.69 543 PRO A O 1
ATOM 4007 N N . ARG A 1 544 ? -31.466 -7.306 -5.083 1.00 41.44 544 ARG A N 1
ATOM 4008 C CA . ARG A 1 544 ? -32.728 -8.047 -5.147 1.00 41.44 544 ARG A CA 1
ATOM 4009 C C . ARG A 1 544 ? -33.860 -7.036 -4.965 1.00 41.44 544 ARG A C 1
ATOM 4011 O O . ARG A 1 544 ? -33.716 -6.164 -4.111 1.00 41.44 544 ARG A O 1
ATOM 4018 N N . PRO A 1 545 ? -34.993 -7.162 -5.679 1.00 39.06 545 PRO A N 1
ATOM 4019 C CA . PRO A 1 545 ? -36.115 -6.222 -5.568 1.00 39.06 545 PRO A CA 1
ATOM 4020 C C . PRO A 1 545 ? -36.760 -6.141 -4.171 1.00 39.06 545 PRO A C 1
ATOM 4022 O O . PRO A 1 545 ? -37.643 -5.323 -3.947 1.00 39.06 545 PRO A O 1
ATOM 4025 N N . THR A 1 546 ? -36.351 -6.980 -3.218 1.00 40.31 546 THR A N 1
ATOM 4026 C CA . THR A 1 546 ? -36.902 -7.030 -1.862 1.00 40.31 546 THR A CA 1
ATOM 4027 C C . THR A 1 546 ? -35.977 -6.319 -0.872 1.00 40.31 546 THR A C 1
ATOM 4029 O O . THR A 1 546 ? -34.886 -6.803 -0.567 1.00 40.31 546 THR A O 1
ATOM 4032 N N . LEU A 1 547 ? -36.452 -5.189 -0.350 1.00 39.97 547 LEU A N 1
ATOM 4033 C CA . LEU A 1 547 ? -35.768 -4.204 0.500 1.00 39.97 547 LEU A CA 1
ATOM 4034 C C . LEU A 1 547 ? -35.303 -4.684 1.896 1.00 39.97 547 LEU A C 1
ATOM 4036 O O . LEU A 1 547 ? -34.850 -3.862 2.686 1.00 39.97 547 LEU A O 1
ATOM 4040 N N . GLU A 1 548 ? -35.382 -5.973 2.236 1.00 39.94 548 GLU A N 1
ATOM 4041 C CA . GLU A 1 548 ? -35.341 -6.388 3.651 1.00 39.94 548 GLU A CA 1
ATOM 4042 C C . GLU A 1 548 ? -34.088 -7.135 4.131 1.00 39.94 548 GLU A C 1
ATOM 4044 O O . GLU A 1 548 ? -33.942 -7.366 5.332 1.00 39.94 548 GLU A O 1
ATOM 4049 N N . SER A 1 549 ? -33.110 -7.456 3.280 1.00 47.53 549 SER A N 1
ATOM 4050 C CA . SER A 1 549 ? -31.852 -8.007 3.807 1.00 47.53 549 SER A CA 1
ATOM 4051 C C . SER A 1 549 ? -30.655 -7.815 2.880 1.00 47.53 549 SER A C 1
ATOM 4053 O O . SER A 1 549 ? -30.316 -8.701 2.093 1.00 47.53 549 SER A O 1
ATOM 4055 N N . GLU A 1 550 ? -29.968 -6.686 3.040 1.00 51.41 550 GLU A N 1
ATOM 4056 C CA . GLU A 1 550 ? -28.569 -6.521 2.630 1.00 51.41 550 GLU A CA 1
ATOM 4057 C C . GLU A 1 550 ? -27.744 -7.708 3.183 1.00 51.41 550 GLU A C 1
ATOM 4059 O O . GLU A 1 550 ? -27.742 -7.964 4.401 1.00 51.41 550 GLU A O 1
ATOM 4064 N N . PRO A 1 551 ? -27.093 -8.514 2.327 1.00 52.16 551 PRO A N 1
ATOM 4065 C CA . PRO A 1 551 ? -26.328 -9.646 2.803 1.00 52.16 551 PRO A CA 1
ATOM 4066 C C . PRO A 1 551 ? -25.089 -9.159 3.559 1.00 52.16 551 PRO A C 1
ATOM 4068 O O . PRO A 1 551 ? -24.139 -8.649 2.974 1.00 52.16 551 PRO A O 1
ATOM 4071 N N . ARG A 1 552 ? -25.068 -9.404 4.878 1.00 56.91 552 ARG A N 1
ATOM 4072 C CA . ARG A 1 552 ? -23.905 -9.180 5.758 1.00 56.91 552 ARG A CA 1
ATOM 4073 C C . ARG A 1 552 ? -22.601 -9.605 5.058 1.00 56.91 552 ARG A C 1
ATOM 4075 O O . ARG A 1 552 ? -22.427 -10.803 4.795 1.00 56.91 552 ARG A O 1
ATOM 4082 N N . GLY A 1 553 ? -21.727 -8.630 4.786 1.00 56.47 553 GLY A N 1
ATOM 4083 C CA . GLY A 1 553 ? -20.406 -8.810 4.173 1.00 56.47 553 GLY A CA 1
ATOM 4084 C C . GLY A 1 553 ? -20.274 -8.416 2.693 1.00 56.47 553 GLY A C 1
ATOM 4085 O O . GLY A 1 553 ? -19.168 -8.520 2.181 1.00 56.47 553 GLY A O 1
ATOM 4086 N N . ALA A 1 554 ? -21.330 -7.963 2.003 1.00 60.53 554 ALA A N 1
ATOM 4087 C CA . ALA A 1 554 ? -21.237 -7.535 0.595 1.00 60.53 554 ALA A CA 1
ATOM 4088 C C . ALA A 1 554 ? -20.310 -6.317 0.384 1.00 60.53 554 ALA A C 1
ATOM 4090 O O . ALA A 1 554 ? -19.546 -6.282 -0.576 1.00 60.53 554 ALA A O 1
ATOM 4091 N N . TRP A 1 555 ? -20.290 -5.389 1.344 1.00 62.81 555 TRP A N 1
ATOM 4092 C CA . TRP A 1 555 ? -19.403 -4.218 1.385 1.00 62.81 555 TRP A CA 1
ATOM 4093 C C . TRP A 1 555 ? -17.897 -4.554 1.405 1.00 62.81 555 TRP A C 1
ATOM 4095 O O . TRP A 1 555 ? -17.068 -3.710 1.076 1.00 62.81 555 TRP A O 1
ATOM 4105 N N . LEU A 1 556 ? -17.518 -5.789 1.771 1.00 65.75 556 LEU A N 1
ATOM 4106 C CA . LEU A 1 556 ? -16.121 -6.241 1.737 1.00 65.75 556 LEU A CA 1
ATOM 4107 C C . LEU A 1 556 ? -15.624 -6.474 0.311 1.00 65.75 556 LEU A C 1
ATOM 4109 O O . LEU A 1 556 ? -14.420 -6.460 0.083 1.00 65.75 556 LEU A O 1
ATOM 4113 N N . VAL A 1 557 ? -16.523 -6.723 -0.646 1.00 69.56 557 VAL A N 1
ATOM 4114 C CA . VAL A 1 557 ? -16.127 -7.077 -2.012 1.00 69.56 557 VAL A CA 1
ATOM 4115 C C . VAL A 1 557 ? -15.426 -5.908 -2.709 1.00 69.56 557 VAL A C 1
ATOM 4117 O O . VAL A 1 557 ? -14.311 -6.128 -3.170 1.00 69.56 557 VAL A O 1
ATOM 4120 N N . PRO A 1 558 ? -15.958 -4.668 -2.724 1.00 68.00 558 PRO A N 1
ATOM 4121 C CA . PRO A 1 558 ? -15.232 -3.520 -3.274 1.00 68.00 558 PRO A CA 1
ATOM 4122 C C . PRO A 1 558 ? -13.888 -3.253 -2.579 1.00 68.00 558 PRO A C 1
ATOM 4124 O O . PRO A 1 558 ? -12.904 -2.967 -3.253 1.00 68.00 558 PRO A O 1
ATOM 4127 N N . LEU A 1 559 ? -13.821 -3.409 -1.249 1.00 70.12 559 LEU A N 1
ATOM 4128 C CA . LEU A 1 559 ? -12.581 -3.270 -0.469 1.00 70.12 559 LEU A CA 1
ATOM 4129 C C . LEU A 1 559 ? -11.517 -4.286 -0.901 1.00 70.12 559 LEU A C 1
ATOM 4131 O O . LEU A 1 559 ? -10.351 -3.942 -1.074 1.00 70.12 559 LEU A O 1
ATOM 4135 N N . LEU A 1 560 ? -11.917 -5.541 -1.091 1.00 73.56 560 LEU A N 1
ATOM 4136 C CA . LEU A 1 560 ? -11.011 -6.591 -1.540 1.00 73.56 560 LEU A CA 1
ATOM 4137 C C . LEU A 1 560 ? -10.622 -6.426 -3.002 1.00 73.56 560 LEU A C 1
ATOM 4139 O O . LEU A 1 560 ? -9.483 -6.720 -3.344 1.00 73.56 560 LEU A O 1
ATOM 4143 N N . VAL A 1 561 ? -11.543 -5.965 -3.856 1.00 76.00 561 VAL A N 1
ATOM 4144 C CA . VAL A 1 561 ? -11.236 -5.639 -5.254 1.00 76.00 561 VAL A CA 1
ATOM 4145 C C . VAL A 1 561 ? -10.198 -4.527 -5.296 1.00 76.00 561 VAL A C 1
ATOM 4147 O O . VAL A 1 561 ? -9.222 -4.657 -6.019 1.00 76.00 561 VAL A O 1
ATOM 4150 N N . PHE A 1 562 ? -10.337 -3.487 -4.474 1.00 72.69 562 PHE A N 1
ATOM 4151 C CA . PHE A 1 562 ? -9.315 -2.451 -4.364 1.00 72.69 562 PHE A CA 1
ATOM 4152 C C . PHE A 1 562 ? -7.970 -3.003 -3.906 1.00 72.69 562 PHE A C 1
ATOM 4154 O O . PHE A 1 562 ? -6.973 -2.781 -4.582 1.00 72.69 562 PHE A O 1
ATOM 4161 N N . LEU A 1 563 ? -7.935 -3.733 -2.785 1.00 72.56 563 LEU A N 1
ATOM 4162 C CA . LEU A 1 563 ? -6.682 -4.279 -2.266 1.00 72.56 563 LEU A CA 1
ATOM 4163 C C . LEU A 1 563 ? -6.004 -5.181 -3.306 1.00 72.56 563 LEU A C 1
ATOM 4165 O O . LEU A 1 563 ? -4.789 -5.124 -3.467 1.00 72.56 563 LEU A O 1
ATOM 4169 N N . ALA A 1 564 ? -6.796 -5.964 -4.045 1.00 80.12 564 ALA A N 1
ATOM 4170 C CA . ALA A 1 564 ? -6.306 -6.746 -5.167 1.00 80.12 564 ALA A CA 1
ATOM 4171 C C . ALA A 1 564 ? -5.755 -5.851 -6.286 1.00 80.12 564 ALA A C 1
ATOM 4173 O O . ALA A 1 564 ? -4.656 -6.104 -6.747 1.00 80.12 564 ALA A O 1
ATOM 4174 N N . LEU A 1 565 ? -6.454 -4.789 -6.696 1.00 76.94 565 LEU A N 1
ATOM 4175 C CA . LEU A 1 565 ? -5.989 -3.885 -7.756 1.00 76.94 565 LEU A CA 1
ATOM 4176 C C . LEU A 1 565 ? -4.690 -3.161 -7.387 1.00 76.94 565 LEU A C 1
ATOM 4178 O O . LEU A 1 565 ? -3.803 -3.066 -8.227 1.00 76.94 565 LEU A O 1
ATOM 4182 N N . VAL A 1 566 ? -4.532 -2.738 -6.131 1.00 71.88 566 VAL A N 1
ATOM 4183 C CA . VAL A 1 566 ? -3.265 -2.170 -5.640 1.00 71.88 566 VAL A CA 1
ATOM 4184 C C . VAL A 1 566 ? -2.150 -3.217 -5.669 1.00 71.88 566 VAL A C 1
ATOM 4186 O O . VAL A 1 566 ? -1.059 -2.932 -6.152 1.00 71.88 566 VAL A O 1
ATOM 4189 N N . ALA A 1 567 ? -2.417 -4.446 -5.217 1.00 75.56 567 ALA A N 1
ATOM 4190 C CA . ALA A 1 567 ? -1.432 -5.529 -5.264 1.00 75.56 567 ALA A CA 1
ATOM 4191 C C . ALA A 1 567 ? -1.081 -5.968 -6.703 1.00 75.56 567 ALA A C 1
ATOM 4193 O O . ALA A 1 567 ? 0.017 -6.462 -6.945 1.00 75.56 567 ALA A O 1
ATOM 4194 N N . LEU A 1 568 ? -1.998 -5.777 -7.657 1.00 78.00 568 LEU A N 1
ATOM 4195 C CA . LEU A 1 568 ? -1.838 -6.133 -9.070 1.00 78.00 568 LEU A CA 1
ATOM 4196 C C . LEU A 1 568 ? -1.202 -5.026 -9.924 1.00 78.00 568 LEU A C 1
ATOM 4198 O O . LEU A 1 568 ? -0.795 -5.314 -11.045 1.00 78.00 568 LEU A O 1
ATOM 4202 N N . TRP A 1 569 ? -1.105 -3.791 -9.423 1.00 74.19 569 TRP A N 1
ATOM 4203 C CA . TRP A 1 569 ? -0.755 -2.601 -10.212 1.00 74.19 569 TRP A CA 1
ATOM 4204 C C . TRP A 1 569 ? 0.505 -2.749 -11.068 1.00 74.19 569 TRP A C 1
ATOM 4206 O O . TRP A 1 569 ? 0.448 -2.539 -12.274 1.00 74.19 569 TRP A O 1
ATOM 4216 N N . GLN A 1 570 ? 1.619 -3.183 -10.471 1.00 68.19 570 GLN A N 1
ATOM 4217 C CA . GLN A 1 570 ? 2.905 -3.354 -11.166 1.00 68.19 570 GLN A CA 1
ATOM 4218 C C . GLN A 1 570 ? 2.868 -4.428 -12.263 1.00 68.19 570 GLN A C 1
ATOM 4220 O O . GLN A 1 570 ? 3.838 -4.615 -12.983 1.00 68.19 570 GLN A O 1
ATOM 4225 N N . ARG A 1 571 ? 1.768 -5.177 -12.376 1.00 76.75 571 ARG A N 1
ATOM 4226 C CA . ARG A 1 571 ? 1.561 -6.209 -13.395 1.00 76.75 571 ARG A CA 1
ATOM 4227 C C . ARG A 1 571 ? 0.519 -5.803 -14.437 1.00 76.75 571 ARG A C 1
ATOM 4229 O O . ARG A 1 571 ? 0.152 -6.623 -15.272 1.00 76.75 571 ARG A O 1
ATOM 4236 N N . PHE A 1 572 ? 0.065 -4.548 -14.422 1.00 77.81 572 PHE A N 1
ATOM 4237 C CA . PHE A 1 572 ? -0.766 -3.953 -15.475 1.00 77.81 572 PHE A CA 1
ATOM 4238 C C . PHE A 1 572 ? 0.070 -3.289 -16.576 1.00 77.81 572 PHE A C 1
ATOM 4240 O O . PHE A 1 572 ? -0.351 -2.297 -17.160 1.00 77.81 572 PHE A O 1
ATOM 4247 N N . GLU A 1 573 ? 1.234 -3.859 -16.872 1.00 77.19 573 GLU A N 1
ATOM 4248 C CA . GLU A 1 573 ? 2.056 -3.486 -18.021 1.00 77.19 573 GLU A CA 1
ATOM 4249 C C . GLU A 1 573 ? 1.515 -4.110 -19.317 1.00 77.19 573 GLU A C 1
ATOM 4251 O O . GLU A 1 573 ? 0.843 -5.147 -19.297 1.00 77.19 573 GLU A O 1
ATOM 4256 N N . ASP A 1 574 ? 1.859 -3.517 -20.464 1.00 84.06 574 ASP A N 1
ATOM 4257 C CA . ASP A 1 574 ? 1.470 -3.974 -21.810 1.00 84.06 574 ASP A CA 1
ATOM 4258 C C . ASP A 1 574 ? 2.254 -5.201 -22.278 1.00 84.06 574 ASP A C 1
ATOM 4260 O O . ASP A 1 574 ? 2.865 -5.228 -23.345 1.00 84.06 574 ASP A O 1
ATOM 4264 N N . ARG A 1 575 ? 2.262 -6.239 -21.448 1.00 85.00 575 ARG A N 1
ATOM 4265 C CA . ARG A 1 575 ? 3.006 -7.475 -21.669 1.00 85.00 575 ARG A CA 1
ATOM 4266 C C . ARG A 1 575 ? 2.059 -8.672 -21.778 1.00 85.00 575 ARG A C 1
ATOM 4268 O O . ARG A 1 575 ? 0.942 -8.637 -21.251 1.00 85.00 575 ARG A O 1
ATOM 4275 N N . PRO A 1 576 ? 2.498 -9.787 -22.393 1.00 88.94 576 PRO A N 1
ATOM 4276 C CA . PRO A 1 576 ? 1.703 -11.014 -22.500 1.00 88.94 576 PRO A CA 1
ATOM 4277 C C . PRO A 1 576 ? 1.129 -11.549 -21.178 1.00 88.94 576 PRO A C 1
ATOM 4279 O O . PRO A 1 576 ? 0.086 -12.206 -21.183 1.00 88.94 576 PRO A O 1
ATOM 4282 N N . HIS A 1 577 ? 1.766 -11.270 -20.034 1.00 88.06 577 HIS A N 1
ATOM 4283 C CA . HIS A 1 577 ? 1.264 -11.702 -18.724 1.00 88.06 577 HIS A CA 1
ATOM 4284 C C . HIS A 1 577 ? -0.107 -11.098 -18.383 1.00 88.06 577 HIS A C 1
ATOM 4286 O O . HIS A 1 577 ? -0.942 -11.797 -17.814 1.00 88.06 577 HIS A O 1
ATOM 4292 N N . LEU A 1 578 ? -0.412 -9.869 -18.817 1.00 90.00 578 LEU A N 1
ATOM 4293 C CA . LEU A 1 578 ? -1.722 -9.251 -18.587 1.00 90.00 578 LEU A CA 1
ATOM 4294 C C . LEU A 1 578 ? -2.864 -10.046 -19.240 1.00 90.00 578 LEU A C 1
ATOM 4296 O O . LEU A 1 578 ? -3.911 -10.262 -18.627 1.00 90.00 578 LEU A O 1
ATOM 4300 N N . LEU A 1 579 ? -2.648 -10.534 -20.465 1.00 94.44 579 LEU A N 1
ATOM 4301 C CA . LEU A 1 579 ? -3.594 -11.410 -21.165 1.00 94.44 579 LEU A CA 1
ATOM 4302 C C . LEU A 1 579 ? -3.751 -12.754 -20.439 1.00 94.44 579 LEU A C 1
ATOM 4304 O O . LEU A 1 579 ? -4.844 -13.317 -20.413 1.00 94.44 579 LEU A O 1
ATOM 4308 N N . ALA A 1 580 ? -2.679 -13.243 -19.810 1.00 94.19 580 ALA A N 1
ATOM 4309 C CA . ALA A 1 580 ? -2.665 -14.477 -19.027 1.00 94.19 580 ALA A CA 1
ATOM 4310 C C . ALA A 1 580 ? -3.457 -14.379 -17.711 1.00 94.19 580 ALA A C 1
ATOM 4312 O O . ALA A 1 580 ? -3.949 -15.395 -17.218 1.00 94.19 580 ALA A O 1
ATOM 4313 N N . LEU A 1 581 ? -3.652 -13.178 -17.157 1.00 93.19 581 LEU A N 1
ATOM 4314 C CA . LEU A 1 581 ? -4.447 -13.002 -15.936 1.00 93.19 581 LEU A CA 1
ATOM 4315 C C . LEU A 1 581 ? -5.929 -13.350 -16.141 1.00 93.19 581 LEU A C 1
ATOM 4317 O O . LEU A 1 581 ? -6.588 -13.790 -15.196 1.00 93.19 581 LEU A O 1
ATOM 4321 N N . VAL A 1 582 ? -6.462 -13.214 -17.361 1.00 96.06 582 VAL A N 1
ATOM 4322 C CA . VAL A 1 582 ? -7.853 -13.577 -17.688 1.00 96.06 582 VAL A CA 1
ATOM 4323 C C . VAL A 1 582 ? -8.107 -15.086 -17.512 1.00 96.06 582 VAL A C 1
ATOM 4325 O O . VAL A 1 582 ? -9.009 -15.446 -16.746 1.00 96.06 582 VAL A O 1
ATOM 4328 N N . PRO A 1 583 ? -7.336 -16.004 -18.134 1.00 97.19 583 PRO A N 1
ATOM 4329 C CA . PRO A 1 583 ? -7.469 -17.432 -17.869 1.00 97.19 583 PRO A CA 1
ATOM 4330 C C . PRO A 1 583 ? -7.042 -17.829 -16.443 1.00 97.19 583 PRO A C 1
ATOM 4332 O O . PRO A 1 583 ? -7.663 -18.740 -15.888 1.00 97.19 583 PRO A O 1
ATOM 4335 N N . THR A 1 584 ? -6.109 -17.123 -15.781 1.00 96.38 584 THR A N 1
ATOM 4336 C CA . THR A 1 584 ? -5.851 -17.319 -14.334 1.00 96.38 584 THR A CA 1
ATOM 4337 C C . THR A 1 584 ? -7.108 -17.027 -13.499 1.00 96.38 584 THR A C 1
ATOM 4339 O O . THR A 1 584 ? -7.477 -17.812 -12.619 1.00 96.38 584 THR A O 1
ATOM 4342 N N . ALA A 1 585 ? -7.834 -15.943 -13.795 1.00 96.19 585 ALA A N 1
ATOM 4343 C CA . ALA A 1 585 ? -9.098 -15.623 -13.132 1.00 96.19 585 ALA A CA 1
ATOM 4344 C C . ALA A 1 585 ? -10.180 -16.670 -13.439 1.00 96.19 585 ALA A C 1
ATOM 4346 O O . ALA A 1 585 ? -10.950 -17.050 -12.553 1.00 96.19 585 ALA A O 1
ATOM 4347 N N . ALA A 1 586 ? -10.213 -17.190 -14.669 1.00 97.50 586 ALA A N 1
ATOM 4348 C CA . ALA A 1 586 ? -11.106 -18.276 -15.060 1.00 97.50 586 ALA A CA 1
ATOM 4349 C C . ALA A 1 586 ? -10.819 -19.563 -14.257 1.00 97.50 586 ALA A C 1
ATOM 4351 O O . ALA A 1 586 ? -11.752 -20.199 -13.757 1.00 97.50 586 ALA A O 1
ATOM 4352 N N . LEU A 1 587 ? -9.544 -19.903 -14.039 1.00 97.56 587 LEU A N 1
ATOM 4353 C CA . LEU A 1 587 ? -9.128 -20.994 -13.154 1.00 97.56 587 LEU A CA 1
ATOM 4354 C C . LEU A 1 587 ? -9.610 -20.764 -11.713 1.00 97.56 587 LEU A C 1
ATOM 4356 O O . LEU A 1 587 ? -10.249 -21.647 -11.135 1.00 97.56 587 LEU A O 1
ATOM 4360 N N . ALA A 1 588 ? -9.392 -19.570 -11.153 1.00 95.94 588 ALA A N 1
ATOM 4361 C CA . ALA A 1 588 ? -9.876 -19.210 -9.816 1.00 95.94 588 ALA A CA 1
ATOM 4362 C C . ALA A 1 588 ? -11.408 -19.353 -9.701 1.00 95.94 588 ALA A C 1
ATOM 4364 O O . ALA A 1 588 ? -11.930 -19.918 -8.734 1.00 95.94 588 ALA A O 1
ATOM 4365 N N . PHE A 1 589 ? -12.141 -18.904 -10.723 1.00 96.06 589 PHE A N 1
ATOM 4366 C CA . PHE A 1 589 ? -13.591 -19.047 -10.830 1.00 96.06 589 PHE A CA 1
ATOM 4367 C C . PHE A 1 589 ? -14.037 -20.516 -10.848 1.00 96.06 589 PHE A C 1
ATOM 4369 O O . PHE A 1 589 ? -14.945 -20.893 -10.093 1.00 96.06 589 PHE A O 1
ATOM 4376 N N . ALA A 1 590 ? -13.389 -21.351 -11.663 1.00 96.12 590 ALA A N 1
ATOM 4377 C CA . ALA A 1 590 ? -13.679 -22.776 -11.775 1.00 96.12 590 ALA A CA 1
ATOM 4378 C C . ALA A 1 590 ? -13.442 -23.499 -10.440 1.00 96.12 590 ALA A C 1
ATOM 4380 O O . ALA A 1 590 ? -14.331 -24.198 -9.946 1.00 96.12 590 ALA A O 1
ATOM 4381 N N . LEU A 1 591 ? -12.295 -23.256 -9.796 1.00 93.69 591 LEU A N 1
ATOM 4382 C CA . LEU A 1 591 ? -11.933 -23.836 -8.498 1.00 93.69 591 LEU A CA 1
ATOM 4383 C C . LEU A 1 591 ? -12.890 -23.403 -7.381 1.00 93.69 591 LEU A C 1
ATOM 4385 O O . LEU A 1 591 ? -13.322 -24.231 -6.569 1.00 93.69 591 LEU A O 1
ATOM 4389 N N . ALA A 1 592 ? -13.289 -22.128 -7.363 1.00 91.44 592 ALA A N 1
ATOM 4390 C CA . ALA A 1 592 ? -14.258 -21.612 -6.403 1.00 91.44 592 ALA A CA 1
ATOM 4391 C C . ALA A 1 592 ? -15.646 -22.246 -6.592 1.00 91.44 592 ALA A C 1
ATOM 4393 O O . ALA A 1 592 ? -16.350 -22.521 -5.618 1.00 91.44 592 ALA A O 1
ATOM 4394 N N . ARG A 1 593 ? -16.094 -22.472 -7.834 1.00 90.75 593 ARG A N 1
ATOM 4395 C CA . ARG A 1 593 ? -17.372 -23.153 -8.122 1.00 90.75 593 ARG A CA 1
ATOM 4396 C C . ARG A 1 593 ? -17.311 -24.644 -7.821 1.00 90.75 593 ARG A C 1
ATOM 4398 O O . ARG A 1 593 ? -18.234 -25.159 -7.190 1.00 90.75 593 ARG A O 1
ATOM 4405 N N . PHE A 1 594 ? -16.228 -25.315 -8.198 1.00 90.69 594 PHE A N 1
ATOM 4406 C CA . PHE A 1 594 ? -16.014 -26.728 -7.905 1.00 90.69 594 PHE A CA 1
ATOM 4407 C C . PHE A 1 594 ? -15.999 -26.994 -6.400 1.00 90.69 594 PHE A C 1
ATOM 4409 O O . PHE A 1 594 ? -16.737 -27.856 -5.933 1.00 90.69 594 PHE A O 1
ATOM 4416 N N . SER A 1 595 ? -15.280 -26.181 -5.622 1.00 85.06 595 SER A N 1
ATOM 4417 C CA . SER A 1 595 ? -15.226 -26.321 -4.160 1.00 85.06 595 SER A CA 1
ATOM 4418 C C . SER A 1 595 ? -16.572 -26.099 -3.465 1.00 85.06 595 SER A C 1
ATOM 4420 O O . SER A 1 595 ? -16.796 -26.631 -2.383 1.00 85.06 595 SER A O 1
ATOM 4422 N N . ARG A 1 596 ? -17.495 -25.349 -4.084 1.00 82.25 596 ARG A N 1
ATOM 4423 C CA . ARG A 1 596 ? -18.858 -25.144 -3.563 1.00 82.25 596 ARG A CA 1
ATOM 4424 C C . ARG A 1 596 ? -19.840 -26.226 -3.999 1.00 82.25 596 ARG A C 1
ATOM 4426 O O . ARG A 1 596 ? -20.690 -26.623 -3.208 1.00 82.25 596 ARG A O 1
ATOM 4433 N N . ASN A 1 597 ? -19.764 -26.651 -5.259 1.00 84.19 597 ASN A N 1
ATOM 4434 C CA . ASN A 1 597 ? -20.797 -27.477 -5.884 1.00 84.19 597 ASN A CA 1
ATOM 4435 C C . ASN A 1 597 ? -20.423 -28.966 -5.961 1.00 84.19 597 ASN A C 1
ATOM 4437 O O . ASN A 1 597 ? -21.327 -29.789 -6.097 1.00 84.19 597 ASN A O 1
ATOM 4441 N N . GLY A 1 598 ? -19.131 -29.315 -5.944 1.00 82.75 598 GLY A N 1
ATOM 4442 C CA . GLY A 1 598 ? -18.630 -30.690 -6.084 1.00 82.75 598 GLY A CA 1
ATOM 4443 C C . GLY A 1 598 ? -18.957 -31.347 -7.434 1.00 82.75 598 GLY A C 1
ATOM 4444 O O . GLY A 1 598 ? -19.121 -32.564 -7.521 1.00 82.75 598 GLY A O 1
ATOM 4445 N N . ARG A 1 599 ? -19.156 -30.555 -8.501 1.00 87.38 599 ARG A N 1
ATOM 4446 C CA . ARG A 1 599 ? -19.575 -31.048 -9.827 1.00 87.38 599 ARG A CA 1
ATOM 4447 C C . ARG A 1 599 ? -18.438 -30.908 -10.835 1.00 87.38 599 ARG A C 1
ATOM 4449 O O . ARG A 1 599 ? -17.976 -29.798 -11.068 1.00 87.38 599 ARG A O 1
ATOM 4456 N N . ALA A 1 600 ? -18.074 -31.999 -11.512 1.00 90.88 600 ALA A N 1
ATOM 4457 C CA . ALA A 1 600 ? -17.009 -32.009 -12.524 1.00 90.88 600 ALA A CA 1
ATOM 4458 C C . ALA A 1 600 ? -17.230 -30.990 -13.658 1.00 90.88 600 ALA A C 1
ATOM 4460 O O . ALA A 1 600 ? -16.285 -30.346 -14.099 1.00 90.88 600 ALA A O 1
ATOM 4461 N N . ARG A 1 601 ? -18.489 -30.749 -14.059 1.00 94.12 601 ARG A N 1
ATOM 4462 C CA . ARG A 1 601 ? -18.846 -29.752 -15.089 1.00 94.12 601 ARG A CA 1
ATOM 4463 C C . ARG A 1 601 ? -18.352 -28.328 -14.795 1.00 94.12 601 ARG A C 1
ATOM 4465 O O . ARG A 1 601 ? -18.258 -27.522 -15.706 1.00 94.12 601 ARG A O 1
ATOM 4472 N N . GLU A 1 602 ? -18.086 -28.007 -13.527 1.00 93.62 602 GLU A N 1
ATOM 4473 C CA . GLU A 1 602 ? -17.613 -26.680 -13.114 1.00 93.62 602 GLU A CA 1
ATOM 4474 C C . GLU A 1 602 ? -16.159 -26.425 -13.531 1.00 93.62 602 GLU A C 1
ATOM 4476 O O . GLU A 1 602 ? -15.775 -25.267 -13.650 1.00 93.62 602 GLU A O 1
ATOM 4481 N N . ILE A 1 603 ? -15.381 -27.490 -13.766 1.00 96.31 603 ILE A N 1
ATOM 4482 C CA . ILE A 1 603 ? -13.966 -27.440 -14.169 1.00 96.31 603 ILE A CA 1
ATOM 4483 C C . ILE A 1 603 ? -13.689 -28.158 -15.499 1.00 96.31 603 ILE A C 1
ATOM 4485 O O . ILE A 1 603 ? -12.609 -28.004 -16.052 1.00 96.31 603 ILE A O 1
ATOM 4489 N N . ALA A 1 604 ? -14.650 -28.907 -16.048 1.00 96.06 604 ALA A N 1
ATOM 4490 C CA . ALA A 1 604 ? -14.471 -29.695 -17.273 1.00 96.06 604 ALA A CA 1
ATOM 4491 C C . ALA A 1 604 ? -14.143 -28.863 -18.529 1.00 96.06 604 ALA A C 1
ATOM 4493 O O . ALA A 1 604 ? -13.630 -29.407 -19.498 1.00 96.06 604 ALA A O 1
ATOM 4494 N N . TRP A 1 605 ? -14.424 -27.558 -18.519 1.00 97.00 605 TRP A N 1
ATOM 4495 C CA . TRP A 1 605 ? -14.087 -26.631 -19.605 1.00 97.00 605 TRP A CA 1
ATOM 4496 C C . TRP A 1 605 ? -12.665 -26.052 -19.489 1.00 97.00 605 TRP A C 1
ATOM 4498 O O . TRP A 1 605 ? -12.191 -25.428 -20.438 1.00 97.00 605 TRP A O 1
ATOM 4508 N N . LEU A 1 606 ? -11.966 -26.258 -18.360 1.00 97.75 606 LEU A N 1
ATOM 4509 C CA . LEU A 1 606 ? -10.610 -25.737 -18.154 1.00 97.75 606 LEU A CA 1
ATOM 4510 C C . LEU A 1 606 ? -9.605 -26.183 -19.222 1.00 97.75 606 LEU A C 1
ATOM 4512 O O . LEU A 1 606 ? -8.834 -25.323 -19.629 1.00 97.75 606 LEU A O 1
ATOM 4516 N N . PRO A 1 607 ? -9.603 -27.430 -19.738 1.00 98.25 607 PRO A N 1
ATOM 4517 C CA . PRO A 1 607 ? -8.649 -27.824 -20.775 1.00 98.25 607 PRO A CA 1
ATOM 4518 C C . PRO A 1 607 ? -8.723 -26.946 -22.031 1.00 98.25 607 PRO A C 1
ATOM 4520 O O . PRO A 1 607 ? -7.690 -26.604 -22.594 1.00 98.25 607 PRO A O 1
ATOM 4523 N N . VAL A 1 608 ? -9.920 -26.499 -22.428 1.00 97.81 608 VAL A N 1
ATOM 4524 C CA . VAL A 1 608 ? -10.097 -25.587 -23.575 1.00 97.81 608 VAL A CA 1
ATOM 4525 C C . VAL A 1 608 ? -9.491 -24.215 -23.277 1.00 97.81 608 VAL A C 1
ATOM 4527 O O . VAL A 1 608 ? -8.800 -23.637 -24.111 1.00 97.81 608 VAL A O 1
ATOM 4530 N N . VAL A 1 609 ? -9.704 -23.704 -22.064 1.00 97.69 609 VAL A N 1
ATOM 4531 C CA . VAL A 1 609 ? -9.131 -22.418 -21.644 1.00 97.69 609 VAL A CA 1
ATOM 4532 C C . VAL A 1 609 ? -7.618 -22.506 -21.471 1.00 97.69 609 VAL A C 1
ATOM 4534 O O . VAL A 1 609 ? -6.919 -21.575 -21.854 1.00 97.69 609 VAL A O 1
ATOM 4537 N N . VAL A 1 610 ? -7.094 -23.627 -20.975 1.00 97.81 610 VAL A N 1
ATOM 4538 C CA . VAL A 1 610 ? -5.652 -23.876 -20.855 1.00 97.81 610 VAL A CA 1
ATOM 4539 C C . VAL A 1 610 ? -4.996 -24.027 -22.227 1.00 97.81 610 VAL A C 1
ATOM 4541 O O . VAL A 1 610 ? -3.893 -23.525 -22.405 1.00 97.81 610 VAL A O 1
ATOM 4544 N N . ALA A 1 611 ? -5.672 -24.617 -23.217 1.00 96.88 611 ALA A N 1
ATOM 4545 C CA . ALA A 1 611 ? -5.178 -24.656 -24.595 1.00 96.88 611 ALA A CA 1
ATOM 4546 C C . ALA A 1 611 ? -4.988 -23.242 -25.168 1.00 96.88 611 ALA A C 1
ATOM 4548 O O . ALA A 1 611 ? -3.932 -22.927 -25.713 1.00 96.88 611 ALA A O 1
ATOM 4549 N N . ALA A 1 612 ? -5.978 -22.359 -24.996 1.00 96.62 612 ALA A N 1
ATOM 4550 C CA . ALA A 1 612 ? -5.850 -20.957 -25.397 1.00 96.62 612 ALA A CA 1
ATOM 4551 C C . ALA A 1 612 ? -4.761 -20.234 -24.583 1.00 96.62 612 ALA A C 1
ATOM 4553 O O . ALA A 1 612 ? -3.926 -19.525 -25.140 1.00 96.62 612 ALA A O 1
ATOM 4554 N N . TRP A 1 613 ? -4.716 -20.467 -23.270 1.00 97.12 613 TRP A N 1
ATOM 4555 C CA . TRP A 1 613 ? -3.729 -19.870 -22.370 1.00 97.12 613 TRP A CA 1
ATOM 4556 C C . TRP A 1 613 ? -2.295 -20.266 -22.735 1.00 97.12 613 TRP A C 1
ATOM 4558 O O . TRP A 1 613 ? -1.430 -19.399 -22.785 1.00 97.12 613 TRP A O 1
ATOM 4568 N N . ALA A 1 614 ? -2.039 -21.528 -23.082 1.00 95.81 614 ALA A N 1
ATOM 4569 C CA . ALA A 1 614 ? -0.712 -22.002 -23.475 1.00 95.81 614 ALA A CA 1
ATOM 4570 C C . ALA A 1 614 ? -0.167 -21.313 -24.734 1.00 95.81 614 ALA A C 1
ATOM 4572 O O . ALA A 1 614 ? 1.036 -21.347 -24.969 1.00 95.81 614 ALA A O 1
ATOM 4573 N N . ASN A 1 615 ? -1.034 -20.684 -25.531 1.00 96.06 615 ASN A N 1
ATOM 4574 C CA . ASN A 1 615 ? -0.660 -19.868 -26.684 1.00 96.06 615 ASN A CA 1
ATOM 4575 C C . ASN A 1 615 ? -0.500 -18.376 -26.333 1.00 96.06 615 ASN A C 1
ATOM 4577 O O . ASN A 1 615 ? 0.230 -17.659 -27.017 1.00 96.06 615 ASN A O 1
ATOM 4581 N N . LEU A 1 616 ? -1.151 -17.910 -25.262 1.00 95.38 616 LEU A N 1
ATOM 4582 C CA . LEU A 1 616 ? -1.020 -16.547 -24.744 1.00 95.38 616 LEU A CA 1
ATOM 4583 C C . LEU A 1 616 ? 0.249 -16.368 -23.904 1.00 95.38 616 LEU A C 1
ATOM 4585 O O . LEU A 1 616 ? 0.933 -15.354 -24.036 1.00 95.38 616 LEU A O 1
ATOM 4589 N N . HIS A 1 617 ? 0.554 -17.314 -23.012 1.00 92.75 617 HIS A N 1
ATOM 4590 C CA . HIS A 1 617 ? 1.639 -17.160 -22.046 1.00 92.75 617 HIS A CA 1
ATOM 4591 C C . HIS A 1 617 ? 2.098 -18.494 -21.438 1.00 92.75 617 HIS A C 1
ATOM 4593 O O . HIS A 1 617 ? 1.306 -19.409 -21.208 1.00 92.75 617 HIS A O 1
ATOM 4599 N N . GLY A 1 618 ? 3.379 -18.564 -21.057 1.00 87.81 618 GLY A N 1
ATOM 4600 C CA . GLY A 1 618 ? 3.991 -19.762 -20.467 1.00 87.81 618 GLY A CA 1
ATOM 4601 C C . GLY A 1 618 ? 3.448 -20.141 -19.082 1.00 87.81 618 GLY A C 1
ATOM 4602 O O . GLY A 1 618 ? 3.649 -21.265 -18.623 1.00 87.81 618 GLY A O 1
ATOM 4603 N N . SER A 1 619 ? 2.709 -19.245 -18.417 1.00 89.00 619 SER A N 1
ATOM 4604 C CA . SER A 1 619 ? 2.085 -19.522 -17.112 1.00 89.00 619 SER A CA 1
ATOM 4605 C C . SER A 1 619 ? 0.932 -20.527 -17.172 1.00 89.00 619 SER A C 1
ATOM 4607 O O . SER A 1 619 ? 0.467 -20.950 -16.119 1.00 89.00 619 SER A O 1
ATOM 4609 N N . ALA A 1 620 ? 0.507 -20.987 -18.354 1.00 93.81 620 ALA A N 1
ATOM 4610 C CA . ALA A 1 620 ? -0.545 -21.997 -18.498 1.00 93.81 620 ALA A CA 1
ATOM 4611 C C . ALA A 1 620 ? -0.275 -23.300 -17.718 1.00 93.81 620 ALA A C 1
ATOM 4613 O O . ALA A 1 620 ? -1.215 -23.953 -17.262 1.00 93.81 620 ALA A O 1
ATOM 4614 N N . LEU A 1 621 ? 1.000 -23.645 -17.482 1.00 92.75 621 LEU A N 1
ATOM 4615 C CA . LEU A 1 621 ? 1.410 -24.786 -16.648 1.00 92.75 621 LEU A CA 1
ATOM 4616 C C . LEU A 1 621 ? 1.004 -24.652 -15.169 1.00 92.75 621 LEU A C 1
ATOM 4618 O O . LEU A 1 621 ? 0.962 -25.653 -14.451 1.00 92.75 621 LEU A O 1
ATOM 4622 N N . LEU A 1 622 ? 0.640 -23.448 -14.718 1.00 91.44 622 LEU A N 1
ATOM 4623 C CA . LEU A 1 622 ? 0.098 -23.210 -13.383 1.00 91.44 622 LEU A CA 1
ATOM 4624 C C . LEU A 1 622 ? -1.218 -23.968 -13.161 1.00 91.44 622 LEU A C 1
ATOM 4626 O O . LEU A 1 622 ? -1.446 -24.489 -12.070 1.00 91.44 622 LEU A O 1
ATOM 4630 N N . ALA A 1 623 ? -2.070 -24.074 -14.186 1.00 95.88 623 ALA A N 1
ATOM 4631 C CA . ALA A 1 623 ? -3.361 -24.750 -14.084 1.00 95.88 623 ALA A CA 1
ATOM 4632 C C . ALA A 1 623 ? -3.244 -26.249 -13.748 1.00 95.88 623 ALA A C 1
ATOM 4634 O O . ALA A 1 623 ? -3.807 -26.660 -12.728 1.00 95.88 623 ALA A O 1
ATOM 4635 N N . PRO A 1 624 ? -2.527 -27.085 -14.531 1.00 96.25 624 PRO A N 1
ATOM 4636 C CA . PRO A 1 624 ? -2.353 -28.491 -14.185 1.00 96.25 624 PRO A CA 1
ATOM 4637 C C . PRO A 1 624 ? -1.596 -28.671 -12.864 1.00 96.25 624 PRO A C 1
ATOM 4639 O O . PRO A 1 624 ? -2.026 -29.476 -12.040 1.00 96.25 624 PRO A O 1
ATOM 4642 N N . ALA A 1 625 ? -0.541 -27.886 -12.606 1.00 93.44 625 ALA A N 1
ATOM 4643 C CA . ALA A 1 625 ? 0.216 -27.965 -11.355 1.00 93.44 625 ALA A CA 1
ATOM 4644 C C . ALA A 1 625 ? -0.677 -27.733 -10.124 1.00 93.44 625 ALA A C 1
ATOM 4646 O O . ALA A 1 625 ? -0.643 -28.511 -9.167 1.00 93.44 625 ALA A O 1
ATOM 4647 N N . LEU A 1 626 ? -1.533 -26.708 -10.168 1.00 94.12 626 LEU A N 1
ATOM 4648 C CA . LEU A 1 626 ? -2.449 -26.405 -9.075 1.00 94.12 626 LEU A CA 1
ATOM 4649 C C . LEU A 1 626 ? -3.541 -27.472 -8.921 1.00 94.12 626 LEU A C 1
ATOM 4651 O O . LEU A 1 626 ? -3.862 -27.861 -7.799 1.00 94.12 626 LEU A O 1
ATOM 4655 N N . LEU A 1 627 ? -4.096 -27.981 -10.024 1.00 96.25 627 LEU A N 1
ATOM 4656 C CA . LEU A 1 627 ? -5.090 -29.058 -9.988 1.00 96.25 627 LEU A CA 1
ATOM 4657 C C . LEU A 1 627 ? -4.519 -30.338 -9.358 1.00 96.25 627 LEU A C 1
ATOM 4659 O O . LEU A 1 627 ? -5.189 -30.947 -8.523 1.00 96.25 627 LEU A O 1
ATOM 4663 N N . PHE A 1 628 ? -3.274 -30.705 -9.680 1.00 95.50 628 PHE A N 1
ATOM 4664 C CA . PHE A 1 628 ? -2.590 -31.834 -9.044 1.00 95.50 628 PHE A CA 1
ATOM 4665 C C . PHE A 1 628 ? -2.307 -31.586 -7.561 1.00 95.50 628 PHE A C 1
ATOM 4667 O O . PHE A 1 628 ? -2.563 -32.469 -6.743 1.00 95.50 628 PHE A O 1
ATOM 4674 N N . ALA A 1 629 ? -1.851 -30.386 -7.187 1.00 92.12 629 ALA A N 1
ATOM 4675 C CA . ALA A 1 629 ? -1.624 -30.034 -5.785 1.00 92.12 629 ALA A CA 1
ATOM 4676 C C . ALA A 1 629 ? -2.917 -30.128 -4.955 1.00 92.12 629 ALA A C 1
ATOM 4678 O O . ALA A 1 629 ? -2.919 -30.680 -3.854 1.00 92.12 629 ALA A O 1
ATOM 4679 N N . LEU A 1 630 ? -4.041 -29.652 -5.501 1.00 91.25 630 LEU A N 1
ATOM 4680 C CA . LEU A 1 630 ? -5.351 -29.739 -4.852 1.00 91.25 630 LEU A CA 1
ATOM 4681 C C . LEU A 1 630 ? -5.891 -31.175 -4.805 1.00 91.25 630 LEU A C 1
ATOM 4683 O O . LEU A 1 630 ? -6.482 -31.562 -3.798 1.00 91.25 630 LEU A O 1
ATOM 4687 N N . ALA A 1 631 ? -5.657 -31.984 -5.843 1.00 91.00 631 ALA A N 1
ATOM 4688 C CA . ALA A 1 631 ? -5.977 -33.411 -5.819 1.00 91.00 631 ALA A CA 1
ATOM 4689 C C . ALA A 1 631 ? -5.188 -34.142 -4.719 1.00 91.00 631 ALA A C 1
ATOM 4691 O O . ALA A 1 631 ? -5.760 -34.920 -3.955 1.00 91.00 631 ALA A O 1
ATOM 4692 N N . GLY A 1 632 ? -3.891 -33.843 -4.587 1.00 88.81 632 GLY A N 1
ATOM 4693 C CA . GLY A 1 632 ? -3.043 -34.346 -3.506 1.00 88.81 632 GLY A CA 1
ATOM 4694 C C . GLY A 1 632 ? -3.535 -33.910 -2.124 1.00 88.81 632 GLY A C 1
ATOM 4695 O O . GLY A 1 632 ? -3.589 -34.727 -1.207 1.00 88.81 632 GLY A O 1
ATOM 4696 N N . ALA A 1 633 ? -3.979 -32.656 -1.985 1.00 85.62 633 ALA A N 1
ATOM 4697 C CA . ALA A 1 633 ? -4.573 -32.141 -0.750 1.00 85.62 633 ALA A CA 1
ATOM 4698 C C . ALA A 1 633 ? -5.819 -32.939 -0.332 1.00 85.62 633 ALA A C 1
ATOM 4700 O O . ALA A 1 633 ? -5.965 -33.297 0.838 1.00 85.62 633 ALA A O 1
ATOM 4701 N N . ASP A 1 634 ? -6.697 -33.243 -1.290 1.00 84.31 634 ASP A N 1
ATOM 4702 C CA . ASP A 1 634 ? -7.921 -34.014 -1.059 1.00 84.31 634 ASP A CA 1
ATOM 4703 C C . ASP A 1 634 ? -7.642 -35.483 -0.696 1.00 84.31 634 ASP A C 1
ATOM 4705 O O . ASP A 1 634 ? -8.403 -36.077 0.072 1.00 84.31 634 ASP A O 1
ATOM 4709 N N . LEU A 1 635 ? -6.556 -36.062 -1.225 1.00 83.81 635 LEU A N 1
ATOM 4710 C CA . LEU A 1 635 ? -6.094 -37.414 -0.890 1.00 83.81 635 LEU A CA 1
ATOM 4711 C C . LEU A 1 635 ? -5.445 -37.476 0.498 1.00 83.81 635 LEU A C 1
ATOM 4713 O O . LEU A 1 635 ? -5.736 -38.391 1.266 1.00 83.81 635 LEU A O 1
ATOM 4717 N N . ALA A 1 636 ? -4.593 -36.505 0.834 1.00 82.62 636 ALA A N 1
ATOM 4718 C CA . ALA A 1 636 ? -3.884 -36.453 2.113 1.00 82.62 636 ALA A CA 1
ATOM 4719 C C . ALA A 1 636 ? -4.811 -36.086 3.286 1.00 82.62 636 ALA A C 1
ATOM 4721 O O . ALA A 1 636 ? -4.661 -36.595 4.399 1.00 82.62 636 ALA A O 1
ATOM 4722 N N . PHE A 1 637 ? -5.804 -35.226 3.038 1.00 78.06 637 PHE A N 1
ATOM 4723 C CA . PHE A 1 637 ? -6.729 -34.723 4.054 1.00 78.06 637 PHE A CA 1
ATOM 4724 C C . PHE A 1 637 ? -8.195 -34.974 3.663 1.00 78.06 637 PHE A C 1
ATOM 4726 O O . PHE A 1 637 ? -8.962 -34.022 3.474 1.00 78.06 637 PHE A O 1
ATOM 4733 N N . PRO A 1 638 ? -8.631 -36.248 3.579 1.00 67.19 638 PRO A N 1
ATOM 4734 C CA . PRO A 1 638 ? -9.979 -36.580 3.147 1.00 67.19 638 PRO A CA 1
ATOM 4735 C C . PRO A 1 638 ? -11.016 -36.020 4.122 1.00 67.19 638 PRO A C 1
ATOM 4737 O O . PRO A 1 638 ? -10.857 -36.070 5.348 1.00 67.19 638 PRO A O 1
ATOM 4740 N N . THR A 1 639 ? -12.115 -35.497 3.573 1.00 65.00 639 THR A N 1
ATOM 4741 C CA . THR A 1 639 ? -13.222 -34.962 4.378 1.00 65.00 639 THR A CA 1
ATOM 4742 C C . THR A 1 639 ? -13.767 -36.021 5.347 1.00 65.00 639 THR A C 1
ATOM 4744 O O . THR A 1 639 ? -13.733 -37.220 5.061 1.00 65.00 639 THR A O 1
ATOM 4747 N N . ARG A 1 640 ? -14.342 -35.597 6.488 1.00 60.34 640 ARG A N 1
ATOM 4748 C CA . ARG A 1 640 ? -14.978 -36.516 7.464 1.00 60.34 640 ARG A CA 1
ATOM 4749 C C . ARG A 1 640 ? -15.963 -37.483 6.805 1.00 60.34 640 ARG A C 1
ATOM 4751 O O . ARG A 1 640 ? -16.053 -38.628 7.218 1.00 60.34 640 ARG A O 1
ATOM 4758 N N . ARG A 1 641 ? -16.672 -37.022 5.771 1.00 51.28 641 ARG A N 1
ATOM 4759 C CA . ARG A 1 641 ? -17.609 -37.837 5.001 1.00 51.28 641 ARG A CA 1
ATOM 4760 C C . ARG A 1 641 ? -16.887 -38.938 4.222 1.00 51.28 641 ARG A C 1
ATOM 4762 O O . ARG A 1 641 ? -17.320 -40.070 4.314 1.00 51.28 641 ARG A O 1
ATOM 4769 N N . ALA A 1 642 ? -15.776 -38.641 3.544 1.00 56.38 642 ALA A N 1
ATOM 4770 C CA . ALA A 1 642 ? -14.985 -39.632 2.805 1.00 56.38 642 ALA A CA 1
ATOM 4771 C C . ALA A 1 642 ? -14.331 -40.689 3.719 1.00 56.38 642 ALA A C 1
ATOM 4773 O O . ALA A 1 642 ? -14.311 -41.864 3.364 1.00 56.38 642 ALA A O 1
ATOM 4774 N N . ARG A 1 643 ? -13.888 -40.302 4.928 1.00 55.91 643 ARG A N 1
ATOM 4775 C CA . ARG A 1 643 ? -13.337 -41.247 5.923 1.00 55.91 643 ARG A CA 1
ATOM 4776 C C . ARG A 1 643 ? -14.344 -42.293 6.408 1.00 55.91 643 ARG A C 1
ATOM 4778 O O . ARG A 1 643 ? -13.940 -43.402 6.718 1.00 55.91 643 ARG A O 1
ATOM 4785 N N . VAL A 1 644 ? -15.628 -41.944 6.493 1.00 54.19 644 VAL A N 1
ATOM 4786 C CA . VAL A 1 644 ? -16.667 -42.836 7.043 1.00 54.19 644 VAL A CA 1
ATOM 4787 C C . VAL A 1 644 ? -17.108 -43.910 6.043 1.00 54.19 644 VAL A C 1
ATOM 4789 O O . VAL A 1 644 ? -17.531 -44.979 6.460 1.00 54.19 644 VAL A O 1
ATOM 4792 N N . ILE A 1 645 ? -17.006 -43.649 4.737 1.00 49.69 645 ILE A N 1
ATOM 4793 C CA . ILE A 1 645 ? -17.547 -44.536 3.687 1.00 49.69 645 ILE A CA 1
ATOM 4794 C C . ILE A 1 645 ? -16.466 -45.301 2.908 1.00 49.69 645 ILE A C 1
ATOM 4796 O O . ILE A 1 645 ? -16.810 -46.080 2.029 1.00 49.69 645 ILE A O 1
ATOM 4800 N N . GLY A 1 646 ? -15.175 -45.084 3.191 1.00 50.03 646 GLY A N 1
ATOM 4801 C CA . GLY A 1 646 ? -14.077 -45.823 2.546 1.00 50.03 646 GLY A CA 1
ATOM 4802 C C . GLY A 1 646 ? -13.948 -45.610 1.029 1.00 50.03 646 GLY A C 1
ATOM 4803 O O . GLY A 1 646 ? -13.325 -46.418 0.349 1.00 50.03 646 GLY A O 1
ATOM 4804 N N . ILE A 1 647 ? -14.538 -44.543 0.478 1.00 54.31 647 ILE A N 1
ATOM 4805 C CA . ILE A 1 647 ? -14.533 -44.259 -0.966 1.00 54.31 647 ILE A CA 1
ATOM 4806 C C . ILE A 1 647 ? -13.291 -43.430 -1.318 1.00 54.31 647 ILE A C 1
ATOM 4808 O O . ILE A 1 647 ? -13.030 -42.404 -0.683 1.00 54.31 647 ILE A O 1
ATOM 4812 N N . PHE A 1 648 ? -12.571 -43.831 -2.373 1.00 59.66 648 PHE A N 1
ATOM 4813 C CA . PHE A 1 648 ? -11.537 -43.011 -3.019 1.00 59.66 648 PHE A CA 1
ATOM 4814 C C . PHE A 1 648 ? -12.108 -41.616 -3.343 1.00 59.66 648 PHE A C 1
ATOM 4816 O O . PHE A 1 648 ? -13.201 -41.535 -3.910 1.00 59.66 648 PHE A O 1
ATOM 4823 N N . PRO A 1 649 ? -11.451 -40.495 -2.991 1.00 75.19 649 PRO A N 1
ATOM 4824 C CA . PRO A 1 649 ? -12.086 -39.187 -3.098 1.00 75.19 649 PRO A CA 1
ATOM 4825 C C . PRO A 1 649 ? -12.333 -38.830 -4.570 1.00 75.19 649 PRO A C 1
ATOM 4827 O O . PRO A 1 649 ? -11.431 -38.402 -5.284 1.00 75.19 649 PRO A O 1
ATOM 4830 N N . ARG A 1 650 ? -13.587 -38.988 -5.017 1.00 84.25 650 ARG A N 1
ATOM 4831 C CA . ARG A 1 650 ? -14.075 -38.632 -6.361 1.00 84.25 650 ARG A CA 1
ATOM 4832 C C . ARG A 1 650 ? -13.575 -37.260 -6.810 1.00 84.25 650 ARG A C 1
ATOM 4834 O O . ARG A 1 650 ? -13.192 -37.096 -7.962 1.00 84.25 650 ARG A O 1
ATOM 4841 N N . ASP A 1 651 ? -13.573 -36.288 -5.902 1.00 86.06 651 ASP A N 1
ATOM 4842 C CA . ASP A 1 651 ? -13.113 -34.930 -6.181 1.00 86.06 651 ASP A CA 1
ATOM 4843 C C . ASP A 1 651 ? -11.627 -34.883 -6.559 1.00 86.06 651 ASP A C 1
ATOM 4845 O O . ASP A 1 651 ? -11.280 -34.201 -7.520 1.00 86.06 651 ASP A O 1
ATOM 4849 N N . ALA A 1 652 ? -10.772 -35.653 -5.878 1.00 88.75 652 ALA A N 1
ATOM 4850 C CA . ALA A 1 652 ? -9.352 -35.743 -6.201 1.00 88.75 652 ALA A CA 1
ATOM 4851 C C . ALA A 1 652 ? -9.133 -36.367 -7.583 1.00 88.75 652 ALA A C 1
ATOM 4853 O O . ALA A 1 652 ? -8.317 -35.872 -8.352 1.00 88.75 652 ALA A O 1
ATOM 4854 N N . MET A 1 653 ? -9.898 -37.407 -7.936 1.00 90.38 653 MET A N 1
ATOM 4855 C CA . MET A 1 653 ? -9.835 -38.015 -9.272 1.00 90.38 653 MET A CA 1
ATOM 4856 C C . MET A 1 653 ? -10.302 -37.053 -10.364 1.00 90.38 653 MET A C 1
ATOM 4858 O O . MET A 1 653 ? -9.708 -37.001 -11.435 1.00 90.38 653 MET A O 1
ATOM 4862 N N . VAL A 1 654 ? -11.352 -36.273 -10.099 1.00 93.69 654 VAL A N 1
ATOM 4863 C CA . VAL A 1 654 ? -11.840 -35.248 -11.029 1.00 93.69 654 VAL A CA 1
ATOM 4864 C C . VAL A 1 654 ? -10.793 -34.144 -11.209 1.00 93.69 654 VAL A C 1
ATOM 4866 O O . VAL A 1 654 ? -10.509 -33.772 -12.344 1.00 93.69 654 VAL A O 1
ATOM 4869 N N . LEU A 1 655 ? -10.182 -33.659 -10.123 1.00 94.44 655 LEU A N 1
ATOM 4870 C CA . LEU A 1 655 ? -9.099 -32.673 -10.178 1.00 94.44 655 LEU A CA 1
ATOM 4871 C C . LEU A 1 655 ? -7.872 -33.217 -10.921 1.00 94.44 655 LEU A C 1
ATOM 4873 O O . LEU A 1 655 ? -7.361 -32.536 -11.803 1.00 94.44 655 LEU A O 1
ATOM 4877 N N . ALA A 1 656 ? -7.438 -34.444 -10.626 1.00 95.94 656 ALA A N 1
ATOM 4878 C CA . ALA A 1 656 ? -6.299 -35.079 -11.285 1.00 95.94 656 ALA A CA 1
ATOM 4879 C C . ALA A 1 656 ? -6.570 -35.363 -12.770 1.00 95.94 656 ALA A C 1
ATOM 4881 O O . ALA A 1 656 ? -5.718 -35.091 -13.609 1.00 95.94 656 ALA A O 1
ATOM 4882 N N . GLY A 1 657 ? -7.765 -35.854 -13.114 1.00 97.19 657 GLY A N 1
ATOM 4883 C CA . GLY A 1 657 ? -8.160 -36.122 -14.497 1.00 97.19 657 GLY A CA 1
ATOM 4884 C C . GLY A 1 657 ? -8.252 -34.846 -15.332 1.00 97.19 657 GLY A C 1
ATOM 4885 O O . GLY A 1 657 ? -7.692 -34.781 -16.423 1.00 97.19 657 GLY A O 1
ATOM 4886 N N . VAL A 1 658 ? -8.882 -33.792 -14.802 1.00 97.75 658 VAL A N 1
ATOM 4887 C CA . VAL A 1 658 ? -8.892 -32.477 -15.465 1.00 97.75 658 VAL A CA 1
ATOM 4888 C C . VAL A 1 658 ? -7.485 -31.877 -15.503 1.00 97.75 658 VAL A C 1
ATOM 4890 O O . VAL A 1 658 ? -7.115 -31.298 -16.515 1.00 97.75 658 VAL A O 1
ATOM 4893 N N . GLY A 1 659 ? -6.672 -32.070 -14.461 1.00 97.69 659 GLY A N 1
ATOM 4894 C CA . GLY A 1 659 ? -5.262 -31.677 -14.433 1.00 97.69 659 GLY A CA 1
ATOM 4895 C C . GLY A 1 659 ? -4.450 -32.328 -15.552 1.00 97.69 659 GLY A C 1
ATOM 4896 O O . GLY A 1 659 ? -3.724 -31.633 -16.255 1.00 97.69 659 GLY A O 1
ATOM 4897 N N . ALA A 1 660 ? -4.636 -33.627 -15.792 1.00 98.00 660 ALA A N 1
ATOM 4898 C CA . ALA A 1 660 ? -3.997 -34.345 -16.893 1.00 98.00 660 ALA A CA 1
ATOM 4899 C C . ALA A 1 660 ? -4.459 -33.835 -18.268 1.00 98.00 660 ALA A C 1
ATOM 4901 O O . ALA A 1 660 ? -3.632 -33.633 -19.154 1.00 98.00 660 ALA A O 1
ATOM 4902 N N . LEU A 1 661 ? -5.757 -33.553 -18.435 1.00 98.00 661 LEU A N 1
ATOM 4903 C CA . LEU A 1 661 ? -6.283 -32.954 -19.667 1.00 98.00 661 LEU A CA 1
ATOM 4904 C C . LEU A 1 661 ? -5.745 -31.535 -19.897 1.00 98.00 661 LEU A C 1
ATOM 4906 O O . LEU A 1 661 ? -5.403 -31.196 -21.023 1.00 98.00 661 LEU A O 1
ATOM 4910 N N . CYS A 1 662 ? -5.629 -30.717 -18.848 1.00 98.00 662 CYS A N 1
ATOM 4911 C CA . CYS A 1 662 ? -5.000 -29.397 -18.922 1.00 98.00 662 CYS A CA 1
ATOM 4912 C C . CYS A 1 662 ? -3.510 -29.502 -19.275 1.00 98.00 662 CYS A C 1
ATOM 4914 O O . CYS A 1 662 ? -3.020 -28.721 -20.083 1.00 98.00 662 CYS A O 1
ATOM 4916 N N . LEU A 1 663 ? -2.793 -30.478 -18.710 1.00 96.38 663 LEU A N 1
ATOM 4917 C CA . LEU A 1 663 ? -1.390 -30.721 -19.041 1.00 96.38 663 LEU A CA 1
ATOM 4918 C C . LEU A 1 663 ? -1.231 -31.098 -20.520 1.00 96.38 663 LEU A C 1
ATOM 4920 O O . LEU A 1 663 ? -0.368 -30.549 -21.196 1.00 96.38 663 LEU A O 1
ATOM 4924 N N . ALA A 1 664 ? -2.095 -31.976 -21.036 1.00 96.44 664 ALA A N 1
ATOM 4925 C CA . ALA A 1 664 ? -2.130 -32.317 -22.456 1.00 96.44 664 ALA A CA 1
ATOM 4926 C C . ALA A 1 664 ? -2.508 -31.108 -23.329 1.00 96.44 664 ALA A C 1
ATOM 4928 O O . ALA A 1 664 ? -1.909 -30.896 -24.379 1.00 96.44 664 ALA A O 1
ATOM 4929 N N . ALA A 1 665 ? -3.448 -30.273 -22.877 1.00 96.56 665 ALA A N 1
ATOM 4930 C CA . ALA A 1 665 ? -3.857 -29.061 -23.578 1.00 96.56 665 ALA A CA 1
ATOM 4931 C C . ALA A 1 665 ? -2.711 -28.049 -23.746 1.00 96.56 665 ALA A C 1
ATOM 4933 O O . ALA A 1 665 ? -2.664 -27.364 -24.765 1.00 96.56 665 ALA A O 1
ATOM 4934 N N . CYS A 1 666 ? -1.747 -27.991 -22.818 1.00 95.00 666 CYS A N 1
ATOM 4935 C CA . CYS A 1 666 ? -0.550 -27.159 -22.985 1.00 95.00 666 CYS A CA 1
ATOM 4936 C C . CYS A 1 666 ? 0.301 -27.555 -24.206 1.00 95.00 666 CYS A C 1
ATOM 4938 O O . CYS A 1 666 ? 1.017 -26.714 -24.743 1.00 95.00 666 CYS A O 1
ATOM 4940 N N . ALA A 1 667 ? 0.210 -28.805 -24.676 1.00 94.56 667 ALA A N 1
ATOM 4941 C CA . ALA A 1 667 ? 0.899 -29.260 -25.882 1.00 94.56 667 ALA A CA 1
ATOM 4942 C C . ALA A 1 667 ? 0.220 -28.798 -27.188 1.00 94.56 667 ALA A C 1
ATOM 4944 O O . ALA A 1 667 ? 0.792 -28.996 -28.254 1.00 94.56 667 ALA A O 1
ATOM 4945 N N . LEU A 1 668 ? -0.954 -28.150 -27.125 1.00 94.38 668 LEU A N 1
ATOM 4946 C CA . LEU A 1 668 ? -1.624 -27.516 -28.276 1.00 94.38 668 LEU A CA 1
ATOM 4947 C C . LEU A 1 668 ? -1.024 -26.142 -28.638 1.00 94.38 668 LEU A C 1
ATOM 4949 O O . LEU A 1 668 ? -1.637 -25.346 -29.348 1.00 94.38 668 LEU A O 1
ATOM 4953 N N . ASN A 1 669 ? 0.165 -25.848 -28.122 1.00 94.31 669 ASN A N 1
ATOM 4954 C CA . ASN A 1 669 ? 1.003 -24.746 -28.563 1.00 94.31 669 ASN A CA 1
ATOM 4955 C C . ASN A 1 669 ? 1.824 -25.182 -29.806 1.00 94.31 669 ASN A C 1
ATOM 4957 O O . ASN A 1 669 ? 2.213 -26.350 -29.868 1.00 94.31 669 ASN A O 1
ATOM 4961 N N . PRO A 1 670 ? 2.142 -24.292 -30.772 1.00 92.75 670 PRO A N 1
ATOM 4962 C CA . PRO A 1 670 ? 2.948 -24.611 -31.959 1.00 92.75 670 PRO A CA 1
ATOM 4963 C C . PRO A 1 670 ? 4.288 -25.304 -31.677 1.00 92.75 670 PRO A C 1
ATOM 4965 O O . PRO A 1 670 ? 4.767 -26.075 -32.503 1.00 92.75 670 PRO A O 1
ATOM 4968 N N . TYR A 1 671 ? 4.885 -25.070 -30.506 1.00 90.62 671 TYR A N 1
ATOM 4969 C CA . TYR A 1 671 ? 6.133 -25.711 -30.083 1.00 90.62 671 TYR A CA 1
ATOM 4970 C C . TYR A 1 671 ? 5.930 -27.091 -29.429 1.00 90.62 671 TYR A C 1
ATOM 4972 O O . TYR A 1 671 ? 6.906 -27.772 -29.102 1.00 90.62 671 TYR A O 1
ATOM 4980 N N . GLY A 1 672 ? 4.687 -27.526 -29.208 1.00 90.62 672 GLY A N 1
ATOM 4981 C CA . GLY A 1 672 ? 4.339 -28.830 -28.645 1.00 90.62 672 GLY A CA 1
ATOM 4982 C C . GLY A 1 672 ? 5.086 -29.141 -27.345 1.00 90.62 672 GLY A C 1
ATOM 4983 O O . GLY A 1 672 ? 5.047 -28.383 -26.376 1.00 90.62 672 GLY A O 1
ATOM 4984 N N . LEU A 1 673 ? 5.815 -30.262 -27.327 1.00 89.25 673 LEU A N 1
ATOM 4985 C CA . LEU A 1 673 ? 6.593 -30.690 -26.159 1.00 89.25 673 LEU A CA 1
ATOM 4986 C C . LEU A 1 673 ? 7.810 -29.797 -25.855 1.00 89.25 673 LEU A C 1
ATOM 4988 O O . LEU A 1 673 ? 8.307 -29.806 -24.725 1.00 89.25 673 LEU A O 1
ATOM 4992 N N . ALA A 1 674 ? 8.292 -29.010 -26.824 1.00 86.69 674 ALA A N 1
ATOM 4993 C CA . ALA A 1 674 ? 9.416 -28.103 -26.603 1.00 86.69 674 ALA A CA 1
ATOM 4994 C C . ALA A 1 674 ? 9.057 -26.970 -25.628 1.00 86.69 674 ALA A C 1
ATOM 4996 O O . ALA A 1 674 ? 9.933 -26.514 -24.896 1.00 86.69 674 ALA A O 1
ATOM 4997 N N . LEU A 1 675 ? 7.772 -26.600 -25.521 1.00 87.00 675 LEU A N 1
ATOM 4998 C CA . LEU A 1 675 ? 7.294 -25.637 -24.525 1.00 87.00 675 LEU A CA 1
ATOM 4999 C C . LEU A 1 675 ? 7.596 -26.100 -23.089 1.00 87.00 675 LEU A C 1
ATOM 5001 O O . LEU A 1 675 ? 8.037 -25.309 -22.261 1.00 87.00 675 LEU A O 1
ATOM 5005 N N . PHE A 1 676 ? 7.433 -27.393 -22.795 1.00 88.44 676 PHE A N 1
ATOM 5006 C CA . PHE A 1 676 ? 7.725 -27.944 -21.466 1.00 88.44 676 PHE A CA 1
ATOM 5007 C C . PHE A 1 676 ? 9.219 -27.924 -21.159 1.00 88.44 676 PHE A C 1
ATOM 5009 O O . PHE A 1 676 ? 9.613 -27.606 -20.039 1.00 88.44 676 PHE A O 1
ATOM 5016 N N . ARG A 1 677 ? 10.056 -28.236 -22.158 1.00 86.31 677 ARG A N 1
ATOM 5017 C CA . ARG A 1 677 ? 11.516 -28.147 -22.024 1.00 86.31 677 ARG A CA 1
ATOM 5018 C C . ARG A 1 677 ? 11.951 -26.708 -21.774 1.00 86.31 677 ARG A C 1
ATOM 5020 O O . ARG A 1 677 ? 12.768 -26.482 -20.891 1.00 86.31 677 ARG A O 1
ATOM 5027 N N . PHE A 1 678 ? 11.358 -25.755 -22.489 1.00 84.19 678 PHE A N 1
ATOM 5028 C CA . PHE A 1 678 ? 11.586 -24.328 -22.290 1.00 84.19 678 PHE A CA 1
ATOM 5029 C C . PHE A 1 678 ? 11.201 -23.883 -20.872 1.00 84.19 678 PHE A C 1
ATOM 5031 O O . PHE A 1 678 ? 12.041 -23.373 -20.134 1.00 84.19 678 PHE A O 1
ATOM 5038 N N . SER A 1 679 ? 9.962 -24.142 -20.437 1.00 83.44 679 SER A N 1
ATOM 5039 C CA . SER A 1 679 ? 9.503 -23.756 -19.097 1.00 83.44 679 SER A CA 1
ATOM 5040 C C . SER A 1 679 ? 10.300 -24.438 -17.981 1.00 83.44 679 SER A C 1
ATOM 5042 O O . SER A 1 679 ? 10.628 -23.792 -16.987 1.00 83.44 679 SER A O 1
ATOM 5044 N N . GLY A 1 680 ? 10.654 -25.716 -18.148 1.00 80.00 680 GLY A N 1
ATOM 5045 C CA . GLY A 1 680 ? 11.525 -26.441 -17.222 1.00 80.00 680 GLY A CA 1
ATOM 5046 C C . GLY A 1 680 ? 12.936 -25.854 -17.174 1.00 80.00 680 GLY A C 1
ATOM 5047 O O . GLY A 1 680 ? 13.455 -25.620 -16.087 1.00 80.00 680 GLY A O 1
ATOM 5048 N N . GLY A 1 681 ? 13.528 -25.541 -18.329 1.00 77.25 681 GLY A N 1
ATOM 5049 C CA . GLY A 1 681 ? 14.837 -24.895 -18.434 1.00 77.25 681 GLY A CA 1
ATOM 5050 C C . GLY A 1 681 ? 14.871 -23.514 -17.784 1.00 77.25 681 GLY A C 1
ATOM 5051 O O . GLY A 1 681 ? 15.831 -23.186 -17.105 1.00 77.25 681 GLY A O 1
ATOM 5052 N N . MET A 1 682 ? 13.792 -22.739 -17.884 1.00 76.44 682 MET A N 1
ATOM 5053 C CA . MET A 1 682 ? 13.668 -21.450 -17.191 1.00 76.44 682 MET A CA 1
ATOM 5054 C C . MET A 1 682 ? 13.500 -21.621 -15.676 1.00 76.44 682 MET A C 1
ATOM 5056 O O . MET A 1 682 ? 14.039 -20.848 -14.882 1.00 76.44 682 MET A O 1
ATOM 5060 N N . PHE A 1 683 ? 12.769 -22.652 -15.247 1.00 72.25 683 PHE A N 1
ATOM 5061 C CA . PHE A 1 683 ? 12.554 -22.938 -13.829 1.00 72.25 683 PHE A CA 1
ATOM 5062 C C . PHE A 1 683 ? 13.834 -23.443 -13.144 1.00 72.25 683 PHE A C 1
ATOM 5064 O O . PHE A 1 683 ? 14.225 -22.920 -12.099 1.00 72.25 683 PHE A O 1
ATOM 5071 N N . PHE A 1 684 ? 14.539 -24.390 -13.764 1.00 72.19 684 PHE A N 1
ATOM 5072 C CA . PHE A 1 684 ? 15.775 -25.002 -13.255 1.00 72.19 684 PHE A CA 1
ATOM 5073 C C . PHE A 1 684 ? 17.063 -24.332 -13.757 1.00 72.19 684 PHE A C 1
ATOM 5075 O O . PHE A 1 684 ? 18.154 -24.770 -13.410 1.00 72.19 684 PHE A O 1
ATOM 5082 N N . GLY A 1 685 ? 16.945 -23.273 -14.559 1.00 67.25 685 GLY A N 1
ATOM 5083 C CA . GLY A 1 685 ? 18.072 -22.586 -15.184 1.00 67.25 685 GLY A CA 1
ATOM 5084 C C . GLY A 1 685 ? 18.940 -21.791 -14.215 1.00 67.25 685 GLY A C 1
ATOM 5085 O O . GLY A 1 685 ? 18.634 -21.674 -13.022 1.00 67.25 685 GLY A O 1
ATOM 5086 N N . SER A 1 686 ? 20.012 -21.227 -14.771 1.00 71.50 686 SER A N 1
ATOM 5087 C CA . SER A 1 686 ? 21.082 -20.529 -14.056 1.00 71.50 686 SER A CA 1
ATOM 5088 C C . SER A 1 686 ? 20.589 -19.495 -13.038 1.00 71.50 686 SER A C 1
ATOM 5090 O O . SER A 1 686 ? 19.730 -18.659 -13.331 1.00 71.50 686 SER A O 1
ATOM 5092 N N . ALA A 1 687 ? 21.182 -19.534 -11.841 1.00 72.62 687 ALA A N 1
ATOM 5093 C CA . ALA A 1 687 ? 20.967 -18.533 -10.801 1.00 72.62 687 ALA A CA 1
ATOM 5094 C C . ALA A 1 687 ? 21.469 -17.142 -11.227 1.00 72.62 687 ALA A C 1
ATOM 5096 O O . ALA A 1 687 ? 20.860 -16.146 -10.847 1.00 72.62 687 ALA A O 1
ATOM 5097 N N . PHE A 1 688 ? 22.513 -17.081 -12.063 1.00 77.38 688 PHE A N 1
ATOM 5098 C CA . PHE A 1 688 ? 23.066 -15.829 -12.576 1.00 77.38 688 PHE A CA 1
ATOM 5099 C C . PHE A 1 688 ? 22.038 -15.071 -13.417 1.00 77.38 688 PHE A C 1
ATOM 5101 O O . PHE A 1 688 ? 21.777 -13.906 -13.160 1.00 77.38 688 PHE A O 1
ATOM 5108 N N . ILE A 1 689 ? 21.371 -15.736 -14.366 1.00 72.50 689 ILE A N 1
ATOM 5109 C CA . ILE A 1 689 ? 20.359 -15.085 -15.220 1.00 72.50 689 ILE A CA 1
ATOM 5110 C C . ILE A 1 689 ? 19.204 -14.529 -14.372 1.00 72.50 689 ILE A C 1
ATOM 5112 O O . ILE A 1 689 ? 18.709 -13.431 -14.612 1.00 72.50 689 ILE A O 1
ATOM 5116 N N . LYS A 1 690 ? 18.797 -15.272 -13.337 1.00 70.88 690 LYS A N 1
ATOM 5117 C CA . LYS A 1 690 ? 17.670 -14.909 -12.469 1.00 70.88 690 LYS A CA 1
ATOM 5118 C C . LYS A 1 690 ? 17.905 -13.648 -11.639 1.00 70.88 690 LYS A C 1
ATOM 5120 O O . LYS A 1 690 ? 16.919 -13.048 -11.230 1.00 70.88 690 LYS A O 1
ATOM 5125 N N . GLN A 1 691 ? 19.151 -13.234 -11.399 1.00 72.56 691 GLN A N 1
ATOM 5126 C CA . GLN A 1 691 ? 19.436 -12.054 -10.574 1.00 72.56 691 GLN A CA 1
ATOM 5127 C C . GLN A 1 691 ? 19.271 -10.725 -11.331 1.00 72.56 691 GLN A C 1
ATOM 5129 O O . GLN A 1 691 ? 19.000 -9.708 -10.704 1.00 72.56 691 GLN A O 1
ATOM 5134 N N . PHE A 1 692 ? 19.386 -10.738 -12.664 1.00 71.00 692 PHE A N 1
ATOM 5135 C CA . PHE A 1 692 ? 19.260 -9.534 -13.501 1.00 71.00 692 PHE A CA 1
ATOM 5136 C C . PHE A 1 692 ? 17.836 -9.287 -14.002 1.00 71.00 692 PHE A C 1
ATOM 5138 O O . PHE A 1 692 ? 17.548 -8.241 -14.571 1.00 71.00 692 PHE A O 1
ATOM 5145 N N . VAL A 1 693 ? 16.929 -10.239 -13.775 1.00 72.12 693 VAL A N 1
ATOM 5146 C CA . VAL A 1 693 ? 15.505 -10.081 -14.069 1.00 72.12 693 VAL A CA 1
ATOM 5147 C C . VAL A 1 693 ? 14.777 -9.868 -12.757 1.00 72.12 693 VAL A C 1
ATOM 5149 O O . VAL A 1 693 ? 14.518 -10.824 -12.027 1.00 72.12 693 VAL A O 1
ATOM 5152 N N . ALA A 1 694 ? 14.398 -8.621 -12.471 1.00 70.00 694 ALA A N 1
ATOM 5153 C CA . ALA A 1 694 ? 13.696 -8.247 -11.238 1.00 70.00 694 ALA A CA 1
ATOM 5154 C C . ALA A 1 694 ? 12.438 -9.102 -10.963 1.00 70.00 694 ALA A C 1
ATOM 5156 O O . ALA A 1 694 ? 12.018 -9.277 -9.819 1.00 70.00 694 ALA A O 1
ATOM 5157 N N . GLU A 1 695 ? 11.836 -9.667 -12.011 1.00 71.81 695 GLU A N 1
ATOM 5158 C CA . GLU A 1 695 ? 10.660 -10.534 -11.930 1.00 71.81 695 GLU A CA 1
ATOM 5159 C C . GLU A 1 695 ? 10.937 -11.956 -11.415 1.00 71.81 695 GLU A C 1
ATOM 5161 O O . GLU A 1 695 ? 10.018 -12.676 -11.003 1.00 71.81 695 GLU A O 1
ATOM 5166 N N . TRP A 1 696 ? 12.188 -12.404 -11.512 1.00 76.44 696 TRP A N 1
ATOM 5167 C CA . TRP A 1 696 ? 12.613 -13.767 -11.182 1.00 76.44 696 TRP A CA 1
ATOM 5168 C C . TRP A 1 696 ? 13.349 -13.843 -9.846 1.00 76.44 696 TRP A C 1
ATOM 5170 O O . TRP A 1 696 ? 13.722 -14.936 -9.418 1.00 76.44 696 TRP A O 1
ATOM 5180 N N . THR A 1 697 ? 13.518 -12.711 -9.173 1.00 76.81 697 THR A N 1
ATOM 5181 C CA . THR A 1 697 ? 14.033 -12.645 -7.811 1.00 76.81 697 THR A CA 1
ATOM 5182 C C . THR A 1 697 ? 12.897 -12.724 -6.791 1.00 76.81 697 THR A C 1
ATOM 5184 O O . THR A 1 697 ? 11.705 -12.625 -7.118 1.00 76.81 697 THR A O 1
ATOM 5187 N N . SER A 1 698 ? 13.271 -12.924 -5.525 1.00 81.75 698 SER A N 1
ATOM 5188 C CA . SER A 1 698 ? 12.336 -12.838 -4.405 1.00 81.75 698 SER A CA 1
ATOM 5189 C C . SER A 1 698 ? 11.623 -11.490 -4.412 1.00 81.75 698 SER A C 1
ATOM 5191 O O . SER A 1 698 ? 12.241 -10.458 -4.670 1.00 81.75 698 SER A O 1
ATOM 5193 N N . SER A 1 699 ? 10.350 -11.465 -4.013 1.00 75.81 699 SER A N 1
ATOM 5194 C CA . SER A 1 699 ? 9.637 -10.203 -3.802 1.00 75.81 699 SER A CA 1
ATOM 5195 C C . SER A 1 699 ? 10.326 -9.282 -2.786 1.00 75.81 699 SER A C 1
ATOM 5197 O O . SER A 1 699 ? 10.067 -8.086 -2.787 1.00 75.81 699 SER A O 1
ATOM 5199 N N . PHE A 1 700 ? 11.182 -9.825 -1.911 1.00 74.75 700 PHE A N 1
ATOM 5200 C CA . PHE A 1 700 ? 11.944 -9.025 -0.952 1.00 74.75 700 PHE A CA 1
ATOM 5201 C C . PHE A 1 700 ? 13.226 -8.412 -1.524 1.00 74.75 700 PHE A C 1
ATOM 5203 O O . PHE A 1 700 ? 13.715 -7.444 -0.957 1.00 74.75 700 PHE A O 1
ATOM 5210 N N . ALA A 1 701 ? 13.750 -8.928 -2.643 1.00 68.12 701 ALA A N 1
ATOM 5211 C CA . ALA A 1 701 ? 14.996 -8.434 -3.233 1.00 68.12 701 ALA A CA 1
ATOM 5212 C C . ALA A 1 701 ? 14.868 -6.996 -3.764 1.00 68.12 701 ALA A C 1
ATOM 5214 O O . ALA A 1 701 ? 15.822 -6.237 -3.697 1.00 68.12 701 ALA A O 1
ATOM 5215 N N . ASN A 1 702 ? 13.674 -6.625 -4.237 1.00 59.19 702 ASN A N 1
ATOM 5216 C CA . ASN A 1 702 ? 13.336 -5.284 -4.724 1.00 59.19 702 ASN A CA 1
ATOM 5217 C C . ASN A 1 702 ? 12.180 -4.686 -3.903 1.00 59.19 702 ASN A C 1
ATOM 5219 O O . ASN A 1 702 ? 11.254 -4.084 -4.454 1.00 59.19 702 ASN A O 1
ATOM 5223 N N . TYR A 1 703 ? 12.152 -4.949 -2.590 1.00 57.88 703 TYR A N 1
ATOM 5224 C CA . TYR A 1 703 ? 11.061 -4.483 -1.738 1.00 57.88 703 TYR A CA 1
ATOM 5225 C C . TYR A 1 703 ? 11.074 -2.962 -1.634 1.00 57.88 703 TYR A C 1
ATOM 5227 O O . TYR A 1 703 ? 11.956 -2.385 -1.009 1.00 57.88 703 TYR A O 1
ATOM 5235 N N . GLN A 1 704 ? 10.048 -2.328 -2.195 1.00 51.91 704 GLN A N 1
ATOM 5236 C CA . GLN A 1 704 ? 9.769 -0.926 -1.932 1.00 51.91 704 GLN A CA 1
ATOM 5237 C C . GLN A 1 704 ? 8.641 -0.802 -0.906 1.00 51.91 704 GLN A C 1
ATOM 5239 O O . GLN A 1 704 ? 7.530 -1.309 -1.135 1.00 51.91 704 GLN A O 1
ATOM 5244 N N . PRO A 1 705 ? 8.892 -0.141 0.229 1.00 45.12 705 PRO A N 1
ATOM 5245 C CA . PRO A 1 705 ? 7.851 0.099 1.208 1.00 45.12 705 PRO A CA 1
ATOM 5246 C C . PRO A 1 705 ? 6.711 0.969 0.697 1.00 45.12 705 PRO A C 1
ATOM 5248 O O . PRO A 1 705 ? 6.898 1.888 -0.091 1.00 45.12 705 PRO A O 1
ATOM 5251 N N . GLY A 1 706 ? 5.492 0.653 1.140 1.00 47.47 706 GLY A N 1
ATOM 5252 C CA . GLY A 1 706 ? 4.278 1.317 0.654 1.00 47.47 706 GLY A CA 1
ATOM 5253 C C . GLY A 1 706 ? 3.898 0.970 -0.794 1.00 47.47 706 GLY A C 1
ATOM 5254 O O . GLY A 1 706 ? 2.836 1.392 -1.247 1.00 47.47 706 GLY A O 1
ATOM 5255 N N . GLY A 1 707 ? 4.713 0.172 -1.496 1.00 55.53 707 GLY A N 1
ATOM 5256 C CA . GLY A 1 707 ? 4.471 -0.283 -2.862 1.00 55.53 707 GLY A CA 1
ATOM 5257 C C . GLY A 1 707 ? 3.557 -1.512 -2.975 1.00 55.53 707 GLY A C 1
ATOM 5258 O O . GLY A 1 707 ? 3.032 -2.059 -2.000 1.00 55.53 707 GLY A O 1
ATOM 5259 N N . THR A 1 708 ? 3.389 -1.994 -4.202 1.00 66.81 708 THR A N 1
ATOM 5260 C CA . THR A 1 708 ? 2.567 -3.164 -4.579 1.00 66.81 708 THR A CA 1
ATOM 5261 C C . THR A 1 708 ? 2.947 -4.444 -3.833 1.00 66.81 708 THR A C 1
ATOM 5263 O O . THR A 1 708 ? 2.070 -5.205 -3.419 1.00 66.81 708 THR A O 1
ATOM 5266 N N . THR A 1 709 ? 4.242 -4.663 -3.590 1.00 71.62 709 THR A N 1
ATOM 5267 C CA . THR A 1 709 ? 4.745 -5.810 -2.828 1.00 71.62 709 THR A CA 1
ATOM 5268 C C . THR A 1 709 ? 4.227 -5.799 -1.390 1.00 71.62 709 THR A C 1
ATOM 5270 O O . THR A 1 709 ? 3.805 -6.838 -0.880 1.00 71.62 709 THR A O 1
ATOM 5273 N N . ALA A 1 710 ? 4.172 -4.633 -0.738 1.00 66.44 710 ALA A N 1
ATOM 5274 C CA . ALA A 1 710 ? 3.590 -4.501 0.596 1.00 66.44 710 ALA A CA 1
ATOM 5275 C C . ALA A 1 710 ? 2.085 -4.824 0.582 1.00 66.44 710 ALA A C 1
ATOM 5277 O O . ALA A 1 710 ? 1.604 -5.588 1.424 1.00 66.44 710 ALA A O 1
ATOM 5278 N N . ALA A 1 711 ? 1.344 -4.314 -0.411 1.00 71.81 711 ALA A N 1
ATOM 5279 C CA . ALA A 1 711 ? -0.080 -4.614 -0.582 1.00 71.81 711 ALA A CA 1
ATOM 5280 C C . ALA A 1 711 ? -0.342 -6.117 -0.790 1.00 71.81 711 ALA A C 1
ATOM 5282 O O . ALA A 1 711 ? -1.282 -6.665 -0.206 1.00 71.81 711 ALA A O 1
ATOM 5283 N N . HIS A 1 712 ? 0.519 -6.801 -1.548 1.00 81.44 712 HIS A N 1
ATOM 5284 C CA . HIS A 1 712 ? 0.476 -8.253 -1.719 1.00 81.44 712 HIS A CA 1
ATOM 5285 C C . HIS A 1 712 ? 0.680 -9.008 -0.400 1.00 81.44 712 HIS A C 1
ATOM 5287 O O . HIS A 1 712 ? -0.109 -9.892 -0.064 1.00 81.44 712 HIS A O 1
ATOM 5293 N N . TRP A 1 713 ? 1.700 -8.653 0.387 1.00 81.50 713 TRP A N 1
ATOM 5294 C CA . TRP A 1 713 ? 1.961 -9.313 1.672 1.00 81.50 713 TRP A CA 1
ATOM 5295 C C . TRP A 1 713 ? 0.862 -9.051 2.704 1.00 81.50 713 TRP A C 1
ATOM 5297 O O . TRP A 1 713 ? 0.491 -9.964 3.446 1.00 81.50 713 TRP A O 1
ATOM 5307 N N . ILE A 1 714 ? 0.263 -7.857 2.700 1.00 73.75 714 ILE A N 1
ATOM 5308 C CA . ILE A 1 714 ? -0.944 -7.561 3.482 1.00 73.75 714 ILE A CA 1
ATOM 5309 C C . ILE A 1 714 ? -2.092 -8.472 3.034 1.00 73.75 714 ILE A C 1
ATOM 5311 O O . ILE A 1 714 ? -2.720 -9.125 3.868 1.00 73.75 714 ILE A O 1
ATOM 5315 N N . PHE A 1 715 ? -2.350 -8.566 1.727 1.00 82.69 715 PHE A N 1
ATOM 5316 C CA . PHE A 1 715 ? -3.396 -9.426 1.173 1.00 82.69 715 PHE A CA 1
ATOM 5317 C C . PHE A 1 715 ? -3.205 -10.896 1.584 1.00 82.69 715 PHE A C 1
ATOM 5319 O O . PHE A 1 715 ? -4.134 -11.532 2.093 1.00 82.69 715 PHE A O 1
ATOM 5326 N N . LEU A 1 716 ? -1.989 -11.426 1.431 1.00 85.25 716 LEU A N 1
ATOM 5327 C CA . LEU A 1 716 ? -1.641 -12.802 1.780 1.00 85.25 716 LEU A CA 1
ATOM 5328 C C . LEU A 1 716 ? -1.716 -13.050 3.291 1.00 85.25 716 LEU A C 1
ATOM 5330 O O . LEU A 1 716 ? -2.198 -14.091 3.742 1.00 85.25 716 LEU A O 1
ATOM 5334 N N . GLY A 1 717 ? -1.309 -12.078 4.098 1.00 79.38 717 GLY A N 1
ATOM 5335 C CA . GLY A 1 717 ? -1.449 -12.153 5.539 1.00 79.38 717 GLY A CA 1
ATOM 5336 C C . GLY A 1 717 ? -2.907 -12.179 6.000 1.00 79.38 717 GLY A C 1
ATOM 5337 O O . GLY A 1 717 ? -3.258 -12.992 6.856 1.00 79.38 717 GLY A O 1
ATOM 5338 N N . ILE A 1 718 ? -3.787 -11.360 5.408 1.00 81.81 718 ILE A N 1
ATOM 5339 C CA . ILE A 1 718 ? -5.231 -11.397 5.700 1.00 81.81 718 ILE A CA 1
ATOM 5340 C C . ILE A 1 718 ? -5.812 -12.757 5.278 1.00 81.81 718 ILE A C 1
ATOM 5342 O O . ILE A 1 718 ? -6.668 -13.310 5.978 1.00 81.81 718 ILE A O 1
ATOM 5346 N N . PHE A 1 719 ? -5.321 -13.335 4.176 1.00 87.75 719 PHE A N 1
ATOM 5347 C CA . PHE A 1 719 ? -5.682 -14.687 3.750 1.00 87.75 719 PHE A CA 1
ATOM 5348 C C . PHE A 1 719 ? -5.323 -15.749 4.794 1.00 87.75 719 PHE A C 1
ATOM 5350 O O . PHE A 1 719 ? -6.192 -16.536 5.177 1.00 87.75 719 PHE A O 1
ATOM 5357 N N . TRP A 1 720 ? -4.094 -15.759 5.308 1.00 86.25 720 TRP A N 1
ATOM 5358 C CA . TRP A 1 720 ? -3.695 -16.703 6.357 1.00 86.25 720 TRP A CA 1
ATOM 5359 C C . TRP A 1 720 ? -4.435 -16.464 7.670 1.00 86.25 720 TRP A C 1
ATOM 5361 O O . TRP A 1 720 ? -4.891 -17.405 8.323 1.00 86.25 720 TRP A O 1
ATOM 5371 N N . TRP A 1 721 ? -4.634 -15.199 8.021 1.00 83.00 721 TRP A N 1
ATOM 5372 C CA . TRP A 1 721 ? -5.368 -14.796 9.207 1.00 83.00 721 TRP A CA 1
ATOM 5373 C C . TRP A 1 721 ? -6.813 -15.308 9.201 1.00 83.00 721 TRP A C 1
ATOM 5375 O O . TRP A 1 721 ? -7.264 -15.898 10.186 1.00 83.00 721 TRP A O 1
ATOM 5385 N N . GLN A 1 722 ? -7.541 -15.168 8.085 1.00 87.56 722 GLN A N 1
ATOM 5386 C CA . GLN A 1 722 ? -8.913 -15.680 8.019 1.00 87.56 722 GLN A CA 1
ATOM 5387 C C . GLN A 1 722 ? -8.977 -17.212 8.116 1.00 87.56 722 GLN A C 1
ATOM 5389 O O . GLN A 1 722 ? -9.918 -17.736 8.718 1.00 87.56 722 GLN A O 1
ATOM 5394 N N . LEU A 1 723 ? -7.967 -17.934 7.605 1.00 84.88 723 LEU A N 1
ATOM 5395 C CA . LEU A 1 723 ? -7.866 -19.387 7.786 1.00 84.88 723 LEU A CA 1
ATOM 5396 C C . LEU A 1 723 ? -7.639 -19.750 9.253 1.00 84.88 723 LEU A C 1
ATOM 5398 O O . LEU A 1 723 ? -8.349 -20.607 9.779 1.00 84.88 723 LEU A O 1
ATOM 5402 N N . ALA A 1 724 ? -6.724 -19.065 9.944 1.00 81.56 724 ALA A N 1
ATOM 5403 C CA . ALA A 1 724 ? -6.451 -19.303 11.362 1.00 81.56 724 ALA A CA 1
ATOM 5404 C C . ALA A 1 724 ? -7.717 -19.154 12.228 1.00 81.56 724 ALA A C 1
ATOM 5406 O O . ALA A 1 724 ? -7.983 -19.974 13.110 1.00 81.56 724 ALA A O 1
ATOM 5407 N N . LEU A 1 725 ? -8.566 -18.166 11.924 1.00 77.38 725 LEU A N 1
ATOM 5408 C CA . LEU A 1 725 ? -9.844 -17.960 12.618 1.00 77.38 725 LEU A CA 1
ATOM 5409 C C . LEU A 1 725 ? -10.892 -19.041 12.325 1.00 77.38 725 LEU A C 1
ATOM 5411 O O . LEU A 1 725 ? -11.794 -19.269 13.136 1.00 77.38 725 LEU A O 1
ATOM 5415 N N . ARG A 1 726 ? -10.779 -19.712 11.178 1.00 82.12 726 ARG A N 1
ATOM 5416 C CA . ARG A 1 726 ? -11.707 -20.747 10.701 1.00 82.12 726 ARG A CA 1
ATOM 5417 C C . ARG A 1 726 ? -11.183 -22.174 10.889 1.00 82.12 726 ARG A C 1
ATOM 5419 O O . ARG A 1 726 ? -11.905 -23.126 10.596 1.00 82.12 726 ARG A O 1
ATOM 5426 N N . TRP A 1 727 ? -9.969 -22.351 11.412 1.00 78.38 727 TRP A N 1
ATOM 5427 C CA . TRP A 1 727 ? -9.282 -23.650 11.424 1.00 78.38 727 TRP A CA 1
ATOM 5428 C C . TRP A 1 727 ? -10.032 -24.746 12.196 1.00 78.38 727 TRP A C 1
ATOM 5430 O O . TRP A 1 727 ? -9.932 -25.921 11.858 1.00 78.38 727 TRP A O 1
ATOM 5440 N N . ARG A 1 728 ? -10.838 -24.367 13.199 1.00 72.25 728 ARG A N 1
ATOM 5441 C CA . ARG A 1 728 ? -11.664 -25.309 13.978 1.00 72.25 728 ARG A CA 1
ATOM 5442 C C . ARG A 1 728 ? -13.057 -25.557 13.404 1.00 72.25 728 ARG A C 1
ATOM 5444 O O . ARG A 1 728 ? -13.748 -26.447 13.888 1.00 72.25 728 ARG A O 1
ATOM 5451 N N . THR A 1 729 ? -13.509 -24.752 12.445 1.00 60.72 729 THR A N 1
ATOM 5452 C CA . THR A 1 729 ? -14.920 -24.721 12.023 1.00 60.72 729 THR A CA 1
ATOM 5453 C C . THR A 1 729 ? -15.149 -25.247 10.612 1.00 60.72 729 THR A C 1
ATOM 5455 O O . THR A 1 729 ? -16.284 -25.586 10.281 1.00 60.72 729 THR A O 1
ATOM 5458 N N . THR A 1 730 ? -14.106 -25.357 9.788 1.00 63.09 730 THR A N 1
ATOM 5459 C CA . THR A 1 730 ? -14.208 -25.828 8.399 1.00 63.09 730 THR A CA 1
ATOM 5460 C C . THR A 1 730 ? -13.001 -26.673 7.994 1.00 63.09 730 THR A C 1
ATOM 5462 O O . THR A 1 730 ? -11.907 -26.485 8.512 1.00 63.09 730 THR A O 1
ATOM 5465 N N . THR A 1 731 ? -13.178 -27.593 7.044 1.00 67.69 731 THR A N 1
ATOM 5466 C CA . THR A 1 731 ? -12.059 -28.275 6.377 1.00 67.69 731 THR A CA 1
ATOM 5467 C C . THR A 1 731 ? -11.378 -27.302 5.419 1.00 67.69 731 THR A C 1
ATOM 5469 O O . THR A 1 731 ? -11.973 -26.947 4.405 1.00 67.69 731 THR A O 1
ATOM 5472 N N . LEU A 1 732 ? -10.154 -26.881 5.747 1.00 80.56 732 LEU A N 1
ATOM 5473 C CA . LEU A 1 732 ? -9.404 -25.860 5.004 1.00 80.56 732 LEU A CA 1
ATOM 5474 C C . LEU A 1 732 ? -8.319 -26.447 4.077 1.00 80.56 732 LEU A C 1
ATOM 5476 O O . LEU A 1 732 ? -7.500 -25.694 3.576 1.00 80.56 732 LEU A O 1
ATOM 5480 N N . ALA A 1 733 ? -8.260 -27.769 3.856 1.00 82.06 733 ALA A N 1
ATOM 5481 C CA . ALA A 1 733 ? -7.122 -28.426 3.186 1.00 82.06 733 ALA A CA 1
ATOM 5482 C C . ALA A 1 733 ? -6.755 -27.797 1.828 1.00 82.06 733 ALA A C 1
ATOM 5484 O O . ALA A 1 733 ? -5.599 -27.449 1.599 1.00 82.06 733 ALA A O 1
ATOM 5485 N N . ARG A 1 734 ? -7.752 -27.565 0.964 1.00 85.75 734 ARG A N 1
ATOM 5486 C CA . ARG A 1 734 ? -7.557 -26.892 -0.330 1.00 85.75 734 ARG A CA 1
ATOM 5487 C C . ARG A 1 734 ? -7.088 -25.442 -0.174 1.00 85.75 734 ARG A C 1
ATOM 5489 O O . ARG A 1 734 ? -6.199 -25.018 -0.898 1.00 85.75 734 ARG A O 1
ATOM 5496 N N . GLU A 1 735 ? -7.660 -24.691 0.770 1.00 88.81 735 GLU A N 1
ATOM 5497 C CA . GLU A 1 735 ? -7.286 -23.291 1.029 1.00 88.81 735 GLU A CA 1
ATOM 5498 C C . GLU A 1 735 ? -5.862 -23.192 1.613 1.00 88.81 735 GLU A C 1
ATOM 5500 O O . GLU A 1 735 ? -5.120 -22.283 1.256 1.00 88.81 735 GLU A O 1
ATOM 5505 N N . LEU A 1 736 ? -5.453 -24.149 2.455 1.00 89.00 736 LEU A N 1
ATOM 5506 C CA . LEU A 1 736 ? -4.099 -24.247 3.008 1.00 89.00 736 LEU A CA 1
ATOM 5507 C C . LEU A 1 736 ? -3.068 -24.535 1.915 1.00 89.00 736 LEU A C 1
ATOM 5509 O O . LEU A 1 736 ? -2.047 -23.860 1.866 1.00 89.00 736 LEU A O 1
ATOM 5513 N N . VAL A 1 737 ? -3.337 -25.498 1.026 1.00 89.25 737 VAL A N 1
ATOM 5514 C CA . VAL A 1 737 ? -2.431 -25.808 -0.093 1.00 89.25 737 VAL A CA 1
ATOM 5515 C C . VAL A 1 737 ? -2.364 -24.648 -1.078 1.00 89.25 737 VAL A C 1
ATOM 5517 O O . VAL A 1 737 ? -1.270 -24.255 -1.470 1.00 89.25 737 VAL A O 1
ATOM 5520 N N . LEU A 1 738 ? -3.503 -24.039 -1.420 1.00 90.50 738 LEU A N 1
ATOM 5521 C CA . LEU A 1 738 ? -3.539 -22.859 -2.282 1.00 90.50 738 LEU A CA 1
ATOM 5522 C C . LEU A 1 738 ? -2.733 -21.698 -1.678 1.00 90.50 738 LEU A C 1
ATOM 5524 O O . LEU A 1 738 ? -1.909 -21.100 -2.364 1.00 90.50 738 LEU A O 1
ATOM 5528 N N . GLY A 1 739 ? -2.928 -21.419 -0.385 1.00 90.19 739 GLY A N 1
ATOM 5529 C CA . GLY A 1 739 ? -2.169 -20.412 0.353 1.00 90.19 739 GLY A CA 1
ATOM 5530 C C . GLY A 1 739 ? -0.678 -20.720 0.415 1.00 90.19 739 GLY A C 1
ATOM 5531 O O . GLY A 1 739 ? 0.136 -19.822 0.214 1.00 90.19 739 GLY A O 1
ATOM 5532 N N . ALA A 1 740 ? -0.305 -21.976 0.665 1.00 89.38 740 ALA A N 1
ATOM 5533 C CA . ALA A 1 740 ? 1.087 -22.407 0.756 1.00 89.38 740 ALA A CA 1
ATOM 5534 C C . ALA A 1 740 ? 1.809 -22.273 -0.589 1.00 89.38 740 ALA A C 1
ATOM 5536 O O . ALA A 1 740 ? 2.887 -21.687 -0.634 1.00 89.38 740 ALA A O 1
ATOM 5537 N N . VAL A 1 741 ? 1.191 -22.733 -1.683 1.00 89.62 741 VAL A N 1
ATOM 5538 C CA . VAL A 1 741 ? 1.731 -22.590 -3.046 1.00 89.62 741 VAL A CA 1
ATOM 5539 C C . VAL A 1 741 ? 1.884 -21.114 -3.407 1.00 89.62 741 VAL A C 1
ATOM 5541 O O . VAL A 1 741 ? 2.957 -20.699 -3.837 1.00 89.62 741 VAL A O 1
ATOM 5544 N N . ALA A 1 742 ? 0.850 -20.303 -3.164 1.00 90.62 742 ALA A N 1
ATOM 5545 C CA . ALA A 1 742 ? 0.897 -18.865 -3.413 1.00 90.62 742 ALA A CA 1
ATOM 5546 C C . ALA A 1 742 ? 1.997 -18.168 -2.593 1.00 90.62 742 ALA A C 1
ATOM 5548 O O . ALA A 1 742 ? 2.735 -17.348 -3.135 1.00 90.62 742 ALA A O 1
ATOM 5549 N N . THR A 1 743 ? 2.146 -18.518 -1.311 1.00 89.69 743 THR A N 1
ATOM 5550 C CA . THR A 1 743 ? 3.184 -17.960 -0.429 1.00 89.69 743 THR A CA 1
ATOM 5551 C C . THR A 1 743 ? 4.575 -18.345 -0.914 1.00 89.69 743 THR A C 1
ATOM 5553 O O . THR A 1 743 ? 5.419 -17.473 -1.080 1.00 89.69 743 THR A O 1
ATOM 5556 N N . TYR A 1 744 ? 4.802 -19.628 -1.199 1.00 88.25 744 TYR A N 1
ATOM 5557 C CA . TYR A 1 744 ? 6.082 -20.126 -1.694 1.00 88.25 744 TYR A CA 1
ATOM 5558 C C . TYR A 1 744 ? 6.481 -19.451 -3.010 1.0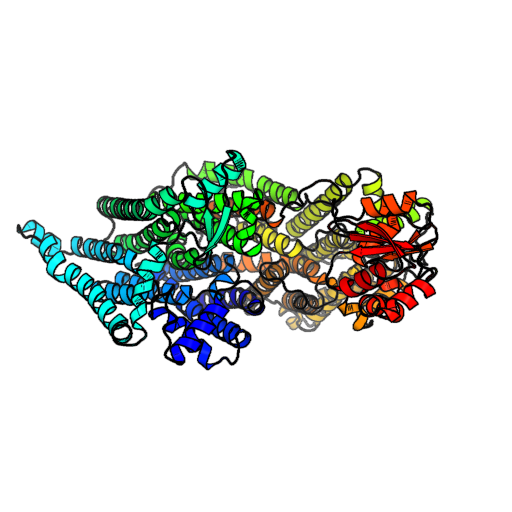0 88.25 744 TYR A C 1
ATOM 5560 O O . TYR A 1 744 ? 7.604 -18.969 -3.138 1.00 88.25 744 TYR A O 1
ATOM 5568 N N . PHE A 1 745 ? 5.558 -19.336 -3.966 1.00 86.81 745 PHE A N 1
ATOM 5569 C CA . PHE A 1 745 ? 5.843 -18.655 -5.228 1.00 86.81 745 PHE A CA 1
ATOM 5570 C C . PHE A 1 745 ? 6.088 -17.162 -5.036 1.00 86.81 745 PHE A C 1
ATOM 5572 O O . PHE A 1 745 ? 7.018 -16.645 -5.638 1.00 86.81 745 PHE A O 1
ATOM 5579 N N . SER A 1 746 ? 5.338 -16.495 -4.157 1.00 86.75 746 SER A N 1
ATOM 5580 C CA . SER A 1 746 ? 5.546 -15.071 -3.851 1.00 86.75 746 SER A CA 1
ATOM 5581 C C . SER A 1 746 ? 6.908 -14.805 -3.201 1.00 86.75 746 SER A C 1
ATOM 5583 O O . SER A 1 746 ? 7.570 -13.833 -3.549 1.00 86.75 746 SER A O 1
ATOM 5585 N N . LEU A 1 747 ? 7.349 -15.682 -2.287 1.00 83.56 747 LEU A N 1
ATOM 5586 C CA . LEU A 1 747 ? 8.671 -15.595 -1.650 1.00 83.56 747 LEU A CA 1
ATOM 5587 C C . LEU A 1 747 ? 9.811 -15.820 -2.641 1.00 83.56 747 LEU A C 1
ATOM 5589 O O . LEU A 1 747 ? 10.887 -15.250 -2.468 1.00 83.56 747 LEU A O 1
ATOM 5593 N N . THR A 1 748 ? 9.580 -16.665 -3.645 1.00 82.44 748 THR A N 1
ATOM 5594 C CA . THR A 1 748 ? 10.634 -17.122 -4.554 1.00 82.44 748 THR A CA 1
ATOM 5595 C C . THR A 1 748 ? 10.728 -16.257 -5.811 1.00 82.44 748 THR A C 1
ATOM 5597 O O . THR A 1 748 ? 11.831 -15.982 -6.269 1.00 82.44 748 THR A O 1
ATOM 5600 N N . TRP A 1 749 ? 9.591 -15.812 -6.356 1.00 83.56 749 TRP A N 1
ATOM 5601 C CA . TRP A 1 749 ? 9.506 -15.123 -7.644 1.00 83.56 749 TRP A CA 1
ATOM 5602 C C . TRP A 1 749 ? 8.444 -14.019 -7.634 1.00 83.56 749 TRP A C 1
ATOM 5604 O O . TRP A 1 749 ? 7.238 -14.283 -7.570 1.00 83.56 749 TRP A O 1
ATOM 5614 N N . SER A 1 750 ? 8.881 -12.774 -7.804 1.00 81.19 750 SER A N 1
ATOM 5615 C CA . SER A 1 750 ? 7.999 -11.601 -7.815 1.00 81.19 750 SER A CA 1
ATOM 5616 C C . SER A 1 750 ? 6.991 -11.587 -8.984 1.00 81.19 750 SER A C 1
ATOM 5618 O O . SER A 1 750 ? 5.979 -10.885 -8.919 1.00 81.19 750 SER A O 1
ATOM 5620 N N . ARG A 1 751 ? 7.193 -12.376 -10.051 1.00 80.6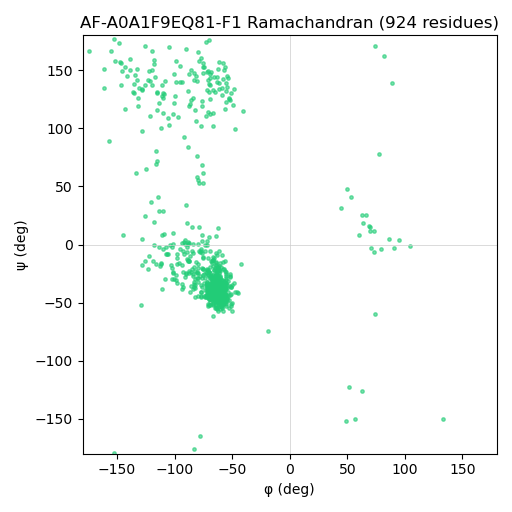9 751 ARG A N 1
ATOM 5621 C CA . ARG A 1 751 ? 6.212 -12.517 -11.152 1.00 80.69 751 ARG A CA 1
ATOM 5622 C C . ARG A 1 751 ? 4.884 -13.164 -10.748 1.00 80.69 751 ARG A C 1
ATOM 5624 O O . ARG A 1 751 ? 3.857 -12.845 -11.333 1.00 80.69 751 ARG A O 1
ATOM 5631 N N . PHE A 1 752 ? 4.875 -14.041 -9.740 1.00 85.19 752 PHE A N 1
ATOM 5632 C CA . PHE A 1 752 ? 3.663 -14.776 -9.340 1.00 85.19 752 PHE A CA 1
ATOM 5633 C C . PHE A 1 752 ? 2.794 -14.034 -8.317 1.00 85.19 752 PHE A C 1
ATOM 5635 O O . PHE A 1 752 ? 1.762 -14.566 -7.903 1.00 85.19 752 PHE A O 1
ATOM 5642 N N . LEU A 1 753 ? 3.171 -12.815 -7.910 1.00 86.50 753 LEU A N 1
ATOM 5643 C CA . LEU A 1 753 ? 2.391 -12.008 -6.963 1.00 86.50 753 LEU A CA 1
ATOM 5644 C C . LEU A 1 753 ? 0.961 -11.791 -7.484 1.00 86.50 753 LEU A C 1
ATOM 5646 O O . LEU A 1 753 ? -0.013 -12.037 -6.770 1.00 86.50 753 LEU A O 1
ATOM 5650 N N . ALA A 1 754 ? 0.828 -11.443 -8.768 1.00 88.00 754 ALA A N 1
ATOM 5651 C CA . ALA A 1 754 ? -0.475 -11.220 -9.382 1.00 88.00 754 ALA A CA 1
ATOM 5652 C C . ALA A 1 754 ? -1.325 -12.493 -9.470 1.00 88.00 754 ALA A C 1
ATOM 5654 O O . ALA A 1 754 ? -2.498 -12.487 -9.085 1.00 88.00 754 ALA A O 1
ATOM 5655 N N . ASP A 1 755 ? -0.731 -13.606 -9.909 1.00 91.38 755 ASP A N 1
ATOM 5656 C CA . ASP A 1 755 ? -1.421 -14.894 -9.977 1.00 91.38 755 ASP A CA 1
ATOM 5657 C C . ASP A 1 755 ? -1.912 -15.342 -8.590 1.00 91.38 755 ASP A C 1
ATOM 5659 O O . ASP A 1 755 ? -3.046 -15.804 -8.445 1.00 91.38 755 ASP A O 1
ATOM 5663 N N . ALA A 1 756 ? -1.101 -15.142 -7.547 1.00 92.25 756 ALA A N 1
ATOM 5664 C CA . ALA A 1 756 ? -1.466 -15.443 -6.168 1.00 92.25 756 ALA A CA 1
ATOM 5665 C C . ALA A 1 756 ? -2.674 -14.619 -5.687 1.00 92.25 756 ALA A C 1
ATOM 5667 O O . ALA A 1 756 ? -3.612 -15.193 -5.129 1.00 92.25 756 ALA A O 1
ATOM 5668 N N . VAL A 1 757 ? -2.707 -13.305 -5.939 1.00 91.94 757 VAL A N 1
ATOM 5669 C CA . VAL A 1 757 ? -3.858 -12.451 -5.585 1.00 91.94 757 VAL A CA 1
ATOM 5670 C C . VAL A 1 757 ? -5.132 -12.935 -6.280 1.00 91.94 757 VAL A C 1
ATOM 5672 O O . VAL A 1 757 ? -6.152 -13.148 -5.619 1.00 91.94 757 VAL A O 1
ATOM 5675 N N . VAL A 1 758 ? -5.071 -13.173 -7.595 1.00 93.62 758 VAL A N 1
ATOM 5676 C CA . VAL A 1 758 ? -6.215 -13.627 -8.405 1.00 93.62 758 VAL A CA 1
ATOM 5677 C C . VAL A 1 758 ? -6.742 -14.982 -7.918 1.00 93.62 758 VAL A C 1
ATOM 5679 O O . VAL A 1 758 ? -7.950 -15.149 -7.733 1.00 93.62 758 VAL A O 1
ATOM 5682 N N . LEU A 1 759 ? -5.855 -15.945 -7.653 1.00 94.19 759 LEU A N 1
ATOM 5683 C CA . LEU A 1 759 ? -6.232 -17.291 -7.209 1.00 94.19 759 LEU A CA 1
ATOM 5684 C C . LEU A 1 759 ? -6.827 -17.312 -5.795 1.00 94.19 759 LEU A C 1
ATOM 5686 O O . LEU A 1 759 ? -7.784 -18.046 -5.534 1.00 94.19 759 LEU A O 1
ATOM 5690 N N . LEU A 1 760 ? -6.285 -16.511 -4.876 1.00 93.94 760 LEU A N 1
ATOM 5691 C CA . LEU A 1 760 ? -6.710 -16.484 -3.474 1.00 93.94 760 LEU A CA 1
ATOM 5692 C C . LEU A 1 760 ? -7.960 -15.621 -3.240 1.00 93.94 760 LEU A C 1
ATOM 5694 O O . LEU A 1 760 ? -8.686 -15.855 -2.265 1.00 93.94 760 LEU A O 1
ATOM 5698 N N . PHE A 1 761 ? -8.248 -14.660 -4.126 1.00 93.06 761 PHE A N 1
ATOM 5699 C CA . PHE A 1 761 ? -9.337 -13.689 -3.974 1.00 93.06 761 PHE A CA 1
ATOM 5700 C C . PHE A 1 761 ? -10.703 -14.312 -3.627 1.00 93.06 761 PHE A C 1
ATOM 5702 O O . PHE A 1 761 ? -11.305 -13.885 -2.634 1.00 93.06 761 PHE A O 1
ATOM 5709 N N . PRO A 1 762 ? -11.217 -15.342 -4.340 1.00 91.31 762 PRO A N 1
ATOM 5710 C CA . PRO A 1 762 ? -12.542 -15.887 -4.040 1.00 91.31 762 PRO A CA 1
ATOM 5711 C C . PRO A 1 762 ? -12.632 -16.504 -2.638 1.00 91.31 762 PRO A C 1
ATOM 5713 O O . PRO A 1 762 ? -13.653 -16.371 -1.958 1.00 91.31 762 PRO A O 1
ATOM 5716 N N . SER A 1 763 ? -11.556 -17.166 -2.201 1.00 89.56 763 SER A N 1
ATOM 5717 C CA . SER A 1 763 ? -11.454 -17.788 -0.879 1.00 89.56 763 SER A CA 1
ATOM 5718 C C . SER A 1 763 ? -11.345 -16.736 0.223 1.00 89.56 763 SER A C 1
ATOM 5720 O O . SER A 1 763 ? -12.056 -16.818 1.226 1.00 89.56 763 SER A O 1
ATOM 5722 N N . LEU A 1 764 ? -10.506 -15.716 0.020 1.00 89.94 764 LEU A N 1
ATOM 5723 C CA . LEU A 1 764 ? -10.357 -14.595 0.945 1.00 89.94 764 LEU A CA 1
ATOM 5724 C C . LEU A 1 764 ? -11.693 -13.877 1.169 1.00 89.94 764 LEU A C 1
ATOM 5726 O O . LEU A 1 764 ? -12.134 -13.716 2.309 1.00 89.94 764 LEU A O 1
ATOM 5730 N N . ALA A 1 765 ? -12.373 -13.508 0.082 1.00 86.69 765 ALA A N 1
ATOM 5731 C CA . ALA A 1 765 ? -13.659 -12.821 0.131 1.00 86.69 765 ALA A CA 1
ATOM 5732 C C . ALA A 1 765 ? -14.734 -13.649 0.841 1.00 86.69 765 ALA A C 1
ATOM 5734 O O . ALA A 1 765 ? -15.488 -13.128 1.667 1.00 86.69 765 ALA A O 1
ATOM 5735 N N . PHE A 1 766 ? -14.784 -14.955 0.571 1.00 84.56 766 PHE A N 1
ATOM 5736 C CA . PHE A 1 766 ? -15.692 -15.855 1.269 1.00 84.56 766 PHE A CA 1
ATOM 5737 C C . PHE A 1 766 ? -15.377 -15.944 2.769 1.00 84.56 766 PHE A C 1
ATOM 5739 O O . PHE A 1 766 ? -16.280 -15.787 3.595 1.00 84.56 766 PHE A O 1
ATOM 5746 N N . GLY A 1 767 ? -14.110 -16.158 3.127 1.00 83.44 767 GLY A N 1
ATOM 5747 C CA . GLY A 1 767 ? -13.661 -16.288 4.510 1.00 83.44 767 GLY A CA 1
ATOM 5748 C C . GLY A 1 767 ? -13.943 -15.044 5.346 1.00 83.44 767 GLY A C 1
ATOM 5749 O O . GLY A 1 767 ? -14.535 -15.137 6.425 1.00 83.44 767 GLY A O 1
ATOM 5750 N N . LEU A 1 768 ? -13.617 -13.865 4.813 1.00 81.44 768 LEU A N 1
ATOM 5751 C CA . LEU A 1 768 ? -13.903 -12.592 5.468 1.00 81.44 768 LEU A CA 1
ATOM 5752 C C . LEU A 1 768 ? -15.401 -12.331 5.592 1.00 81.44 768 LEU A C 1
ATOM 5754 O O . LEU A 1 768 ? -15.844 -11.864 6.638 1.00 81.44 768 LEU A O 1
ATOM 5758 N N . ALA A 1 769 ? -16.210 -12.692 4.594 1.00 77.88 769 ALA A N 1
ATOM 5759 C CA . ALA A 1 769 ? -17.660 -12.575 4.707 1.00 77.88 769 ALA A CA 1
ATOM 5760 C C . ALA A 1 769 ? -18.245 -13.500 5.793 1.00 77.88 769 ALA A C 1
ATOM 5762 O O . ALA A 1 769 ? -19.181 -13.111 6.499 1.00 77.88 769 ALA A O 1
ATOM 5763 N N . VAL A 1 770 ? -17.696 -14.709 5.967 1.00 77.44 770 VAL A N 1
ATOM 5764 C CA . VAL A 1 770 ? -18.066 -15.623 7.063 1.00 77.44 770 VAL A CA 1
ATOM 5765 C C . VAL A 1 770 ? -17.698 -15.021 8.422 1.00 77.44 770 VAL A C 1
ATOM 5767 O O . VAL A 1 770 ? -18.539 -15.001 9.325 1.00 77.44 770 VAL A O 1
ATOM 5770 N N . ILE A 1 771 ? -16.487 -14.474 8.562 1.00 73.81 771 ILE A N 1
ATOM 5771 C CA . ILE A 1 771 ? -16.028 -13.817 9.797 1.00 73.81 771 ILE A CA 1
ATOM 5772 C C . ILE A 1 771 ? -16.883 -12.585 10.102 1.00 73.81 771 ILE A C 1
ATOM 5774 O O . ILE A 1 771 ? -17.407 -12.455 11.208 1.00 73.81 771 ILE A O 1
ATOM 5778 N N . ALA A 1 772 ? -17.108 -11.721 9.112 1.00 69.12 772 ALA A N 1
ATOM 5779 C CA . ALA A 1 772 ? -17.934 -10.525 9.228 1.00 69.12 772 ALA A CA 1
ATOM 5780 C C . ALA A 1 772 ? -19.353 -10.860 9.697 1.00 69.12 772 ALA A C 1
ATOM 5782 O O . ALA A 1 772 ? -19.879 -10.214 10.600 1.00 69.12 772 ALA A O 1
ATOM 5783 N N . ARG A 1 773 ? -19.962 -11.922 9.157 1.00 67.38 773 ARG A N 1
ATOM 5784 C CA . ARG A 1 773 ? -21.281 -12.407 9.599 1.00 67.38 773 ARG A CA 1
ATOM 5785 C C . ARG A 1 773 ? -21.318 -12.842 11.059 1.00 67.38 773 ARG A C 1
ATOM 5787 O O . ARG A 1 773 ? -22.364 -12.682 11.692 1.00 67.38 773 ARG A O 1
ATOM 5794 N N . ALA A 1 774 ? -20.223 -13.416 11.551 1.00 65.75 774 ALA A N 1
ATOM 5795 C CA . ALA A 1 774 ? -20.099 -13.958 12.899 1.00 65.75 774 ALA A CA 1
ATOM 5796 C C . ALA A 1 774 ? -19.648 -12.922 13.946 1.00 65.75 774 ALA A C 1
ATOM 5798 O O . ALA A 1 774 ? -19.886 -13.130 15.140 1.00 65.75 774 ALA A O 1
ATOM 5799 N N . ALA A 1 775 ? -18.982 -11.847 13.513 1.00 62.00 775 ALA A N 1
ATOM 5800 C CA . ALA A 1 775 ? -18.368 -10.843 14.380 1.00 62.00 775 ALA A CA 1
ATOM 5801 C C . ALA A 1 775 ? -19.097 -9.487 14.385 1.00 62.00 775 ALA A C 1
ATOM 5803 O O . ALA A 1 775 ? -19.073 -8.806 15.407 1.00 62.00 775 ALA A O 1
ATOM 5804 N N . LEU A 1 776 ? -19.756 -9.089 13.287 1.00 55.09 776 LEU A N 1
ATOM 5805 C CA . LEU A 1 776 ? -20.344 -7.751 13.152 1.00 55.09 776 LEU A CA 1
ATOM 5806 C C . LEU A 1 776 ? -21.867 -7.750 13.427 1.00 55.09 776 LEU A C 1
ATOM 5808 O O . LEU A 1 776 ? -22.608 -8.521 12.804 1.00 55.09 776 LEU A O 1
ATOM 5812 N N . PRO A 1 777 ? -22.370 -6.872 14.322 1.00 50.47 777 PRO A N 1
ATOM 5813 C CA . PRO A 1 777 ? -23.803 -6.649 14.527 1.00 50.47 777 PRO A CA 1
ATOM 5814 C C . PRO A 1 777 ? -24.507 -6.123 13.264 1.00 50.47 777 PRO A C 1
ATOM 5816 O O . PRO A 1 777 ? -23.890 -5.488 12.406 1.00 50.47 777 PRO A O 1
ATOM 5819 N N . ARG A 1 778 ? -25.832 -6.322 13.165 1.00 47.44 778 ARG A N 1
ATOM 5820 C CA . ARG A 1 778 ? -26.650 -5.690 12.109 1.00 47.44 778 ARG A CA 1
ATOM 5821 C C . ARG A 1 778 ? -26.522 -4.160 12.207 1.00 47.44 778 ARG A C 1
ATOM 5823 O O . ARG A 1 778 ? -26.735 -3.607 13.279 1.00 47.44 778 ARG A O 1
ATOM 5830 N N . GLY A 1 779 ? -26.205 -3.492 11.095 1.00 47.03 779 GLY A N 1
ATOM 5831 C CA . GLY A 1 779 ? -26.231 -2.025 10.985 1.00 47.03 779 GLY A CA 1
ATOM 5832 C C . GLY A 1 779 ? -24.968 -1.271 11.427 1.00 47.03 779 GLY A C 1
ATOM 5833 O O . GLY A 1 779 ? -24.993 -0.041 11.412 1.00 47.03 779 GLY A O 1
ATOM 5834 N N . LEU A 1 780 ? -23.876 -1.960 11.795 1.00 42.00 780 LEU A N 1
ATOM 5835 C CA . LEU A 1 780 ? -22.624 -1.304 12.214 1.00 42.00 780 LEU A CA 1
ATOM 5836 C C . LEU A 1 780 ? -21.869 -0.635 11.047 1.00 42.00 780 LEU A C 1
ATOM 5838 O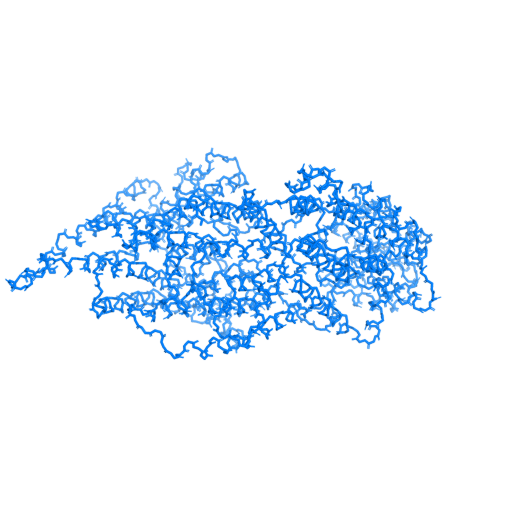 O . LEU A 1 780 ? -21.123 0.315 11.263 1.00 42.00 780 LEU A O 1
ATOM 5842 N N . ILE A 1 781 ? -22.078 -1.090 9.809 1.00 51.06 781 ILE A N 1
ATOM 5843 C CA . ILE A 1 781 ? -21.378 -0.572 8.628 1.00 51.06 781 ILE A CA 1
ATOM 5844 C C . ILE A 1 781 ? -22.433 -0.053 7.655 1.00 51.06 781 ILE A C 1
ATOM 5846 O O . ILE A 1 781 ? -23.260 -0.809 7.152 1.00 51.06 781 ILE A O 1
ATOM 5850 N N . ARG A 1 782 ? -22.458 1.275 7.511 1.00 51.84 782 ARG A N 1
ATOM 5851 C CA . ARG A 1 782 ? -23.341 2.037 6.622 1.00 51.84 782 ARG A CA 1
ATOM 5852 C C . ARG A 1 782 ? -22.597 2.399 5.324 1.00 51.84 782 ARG A C 1
ATOM 5854 O O . ARG A 1 782 ? -21.375 2.545 5.385 1.00 51.84 782 ARG A O 1
ATOM 5861 N N . PRO A 1 783 ? -23.317 2.687 4.222 1.00 46.78 783 PRO A N 1
ATOM 5862 C CA . PRO A 1 783 ? -22.751 3.073 2.915 1.00 46.78 783 PRO A CA 1
ATOM 5863 C C . PRO A 1 783 ? -21.820 4.298 2.942 1.00 46.78 783 PRO A C 1
ATOM 5865 O O . PRO A 1 783 ? -21.052 4.516 2.018 1.00 46.78 783 PRO A O 1
ATOM 5868 N N . GLN A 1 784 ? -21.817 5.076 4.027 1.00 43.34 784 GLN A N 1
ATOM 5869 C CA . GLN A 1 784 ? -20.864 6.167 4.264 1.00 43.34 784 GLN A CA 1
ATOM 5870 C C . GLN A 1 784 ? -19.388 5.717 4.327 1.00 43.34 784 GLN A C 1
ATOM 5872 O O . GLN A 1 784 ? -18.506 6.503 4.006 1.00 43.34 784 GLN A O 1
ATOM 5877 N N . TRP A 1 785 ? -19.107 4.463 4.708 1.00 47.94 785 TRP A N 1
ATOM 5878 C CA . TRP A 1 785 ? -17.751 3.905 4.646 1.00 47.94 785 TRP A CA 1
ATOM 5879 C C . TRP A 1 785 ? -17.352 3.534 3.215 1.00 47.94 785 TRP A C 1
ATOM 5881 O O . TRP A 1 785 ? -16.214 3.765 2.835 1.00 47.94 785 TRP A O 1
ATOM 5891 N N . GLU A 1 786 ? -18.294 3.036 2.411 1.00 48.69 786 GLU A N 1
ATOM 5892 C CA . GLU A 1 786 ? -18.092 2.705 0.991 1.00 48.69 786 GLU A CA 1
ATOM 5893 C C . GLU A 1 786 ? -17.912 3.961 0.134 1.00 48.69 786 GLU A C 1
ATOM 5895 O O . GLU A 1 786 ? -17.081 3.986 -0.766 1.00 48.69 786 GLU A O 1
ATOM 5900 N N . ALA A 1 787 ? -18.651 5.022 0.461 1.00 43.09 787 ALA A N 1
ATOM 5901 C CA . ALA A 1 787 ? -18.571 6.333 -0.165 1.00 43.09 787 ALA A CA 1
ATOM 5902 C C . ALA A 1 787 ? -17.178 6.947 -0.070 1.00 43.09 787 ALA A C 1
ATOM 5904 O O . ALA A 1 787 ? -16.598 7.417 -1.047 1.00 43.09 787 ALA A O 1
ATOM 5905 N N . THR A 1 788 ? -16.627 6.920 1.134 1.00 47.75 788 THR A N 1
ATOM 5906 C CA . THR A 1 788 ? -15.309 7.481 1.388 1.00 47.75 788 THR A CA 1
ATOM 5907 C C . THR A 1 788 ? -14.230 6.568 0.895 1.00 47.75 788 THR A C 1
ATOM 5909 O O . THR A 1 788 ? -13.294 7.061 0.290 1.00 47.75 788 THR A O 1
ATOM 5912 N N . PHE A 1 789 ? -14.427 5.260 0.984 1.00 53.25 789 PHE A N 1
ATOM 5913 C CA . PHE A 1 789 ? -13.568 4.322 0.293 1.00 53.25 789 PHE A CA 1
ATOM 5914 C C . PHE A 1 789 ? -13.528 4.575 -1.223 1.00 53.25 789 PHE A C 1
ATOM 5916 O O . PHE A 1 789 ? -12.449 4.583 -1.791 1.00 53.25 789 PHE A O 1
ATOM 5923 N N . GLY A 1 790 ? -14.661 4.882 -1.867 1.00 47.97 790 GLY A N 1
ATOM 5924 C CA . GLY A 1 790 ? -14.741 5.235 -3.291 1.00 47.97 790 GLY A CA 1
ATOM 5925 C C . GLY A 1 790 ? -14.064 6.563 -3.656 1.00 47.97 790 GLY A C 1
ATOM 5926 O O . GLY A 1 790 ? -13.457 6.669 -4.718 1.00 47.97 790 GLY A O 1
ATOM 5927 N N . VAL A 1 791 ? -14.105 7.561 -2.769 1.00 48.28 791 VAL A N 1
ATOM 5928 C CA . VAL A 1 791 ? -13.357 8.823 -2.940 1.00 48.28 791 VAL A CA 1
ATOM 5929 C C . VAL A 1 791 ? -11.857 8.599 -2.731 1.00 48.28 791 VAL A C 1
ATOM 5931 O O . VAL A 1 791 ? -11.052 9.070 -3.521 1.00 48.28 791 VAL A O 1
ATOM 5934 N N . MET A 1 792 ? -11.477 7.819 -1.722 1.00 52.25 792 MET A N 1
ATOM 5935 C CA . MET A 1 792 ? -10.087 7.458 -1.425 1.00 52.25 792 MET A CA 1
ATOM 5936 C C . MET A 1 792 ? -9.459 6.619 -2.537 1.00 52.25 792 MET A C 1
ATOM 5938 O O . MET A 1 792 ? -8.294 6.795 -2.864 1.00 52.25 792 MET A O 1
ATOM 5942 N N . LEU A 1 793 ? -10.264 5.752 -3.142 1.00 53.25 793 LEU A N 1
ATOM 5943 C CA . LEU A 1 793 ? -9.952 4.944 -4.308 1.00 53.25 793 LEU A CA 1
ATOM 5944 C C . LEU A 1 793 ? -9.643 5.831 -5.526 1.00 53.25 793 LEU A C 1
ATOM 5946 O O . LEU A 1 793 ? -8.608 5.662 -6.165 1.00 53.25 793 LEU A O 1
ATOM 5950 N N . ALA A 1 794 ? -10.498 6.821 -5.802 1.00 47.09 794 ALA A N 1
ATOM 5951 C CA . ALA A 1 794 ? -10.285 7.784 -6.881 1.00 47.09 794 ALA A CA 1
ATOM 5952 C C . ALA A 1 794 ? -9.062 8.686 -6.627 1.00 47.09 794 ALA A C 1
ATOM 5954 O O . ALA A 1 794 ? -8.265 8.900 -7.535 1.00 47.09 794 ALA A O 1
ATOM 5955 N N . THR A 1 795 ? -8.866 9.165 -5.393 1.00 46.22 795 THR A N 1
ATOM 5956 C CA . THR A 1 795 ? -7.701 9.983 -5.024 1.00 46.22 795 THR A CA 1
ATOM 5957 C C . THR A 1 795 ? -6.402 9.175 -5.069 1.00 46.22 795 THR A C 1
ATOM 5959 O O . THR A 1 795 ? -5.430 9.651 -5.627 1.00 46.22 795 THR A O 1
ATOM 5962 N N . PHE A 1 796 ? -6.362 7.933 -4.583 1.00 50.84 796 PHE A N 1
ATOM 5963 C CA . PHE A 1 796 ? -5.169 7.086 -4.709 1.00 50.84 796 PHE A CA 1
ATOM 5964 C C . PHE A 1 796 ? -4.812 6.826 -6.182 1.00 50.84 796 PHE A C 1
ATOM 5966 O O . PHE A 1 796 ? -3.651 6.953 -6.556 1.00 50.84 796 PHE A O 1
ATOM 5973 N N . ALA A 1 797 ? -5.802 6.538 -7.039 1.00 49.50 797 ALA A N 1
ATOM 5974 C CA . ALA A 1 797 ? -5.569 6.298 -8.467 1.00 49.50 797 ALA A CA 1
ATOM 5975 C C . ALA A 1 797 ? -4.992 7.502 -9.202 1.00 49.50 797 ALA A C 1
ATOM 5977 O O . ALA A 1 797 ? -4.158 7.325 -10.076 1.00 49.50 797 ALA A O 1
ATOM 5978 N N . ILE A 1 798 ? -5.475 8.706 -8.891 1.00 47.03 798 ILE A N 1
ATOM 5979 C CA . ILE A 1 798 ? -5.042 9.938 -9.557 1.00 47.03 798 ILE A CA 1
ATOM 5980 C C . ILE A 1 798 ? -3.620 10.301 -9.133 1.00 47.03 798 ILE A C 1
ATOM 5982 O O . ILE A 1 798 ? -2.871 10.854 -9.929 1.00 47.03 798 ILE A O 1
ATOM 5986 N N . VAL A 1 799 ? -3.247 9.977 -7.895 1.00 43.75 799 VAL A N 1
ATOM 5987 C CA . VAL A 1 799 ? -2.043 10.534 -7.295 1.00 43.75 799 VAL A CA 1
ATOM 5988 C C . VAL A 1 799 ? -0.867 9.562 -7.281 1.00 43.75 799 VAL A C 1
ATOM 5990 O O . VAL A 1 799 ? 0.263 10.008 -7.454 1.00 43.75 799 VAL A O 1
ATOM 5993 N N . ALA A 1 800 ? -1.091 8.243 -7.201 1.00 48.00 800 ALA A N 1
ATOM 5994 C CA . ALA A 1 800 ? -0.045 7.202 -7.256 1.00 48.00 800 ALA A CA 1
ATOM 5995 C C . ALA A 1 800 ? 0.753 7.146 -8.575 1.00 48.00 800 ALA A C 1
ATOM 5997 O O . ALA A 1 800 ? 1.408 6.149 -8.858 1.00 48.00 800 ALA A O 1
ATOM 5998 N N . ARG A 1 801 ? 0.650 8.173 -9.419 1.00 55.34 801 ARG A N 1
ATOM 5999 C CA . ARG A 1 801 ? 0.999 8.145 -10.836 1.00 55.34 801 ARG A CA 1
ATOM 6000 C C . ARG A 1 801 ? 2.028 9.163 -11.283 1.00 55.34 801 ARG A C 1
ATOM 6002 O O . ARG A 1 801 ? 2.588 8.970 -12.355 1.00 55.34 801 ARG A O 1
ATOM 6009 N N . GLY A 1 802 ? 2.241 10.251 -10.543 1.00 46.66 802 GLY A N 1
ATOM 6010 C CA . GLY A 1 802 ? 3.031 11.363 -11.077 1.00 46.66 802 GLY A CA 1
ATOM 6011 C C . GLY A 1 802 ? 2.571 11.780 -12.500 1.00 46.66 802 GLY A C 1
ATOM 6012 O O . GLY A 1 802 ? 1.396 11.606 -12.840 1.00 46.66 802 GLY A O 1
ATOM 6013 N N . PRO A 1 803 ? 3.462 12.323 -13.346 1.00 45.88 803 PRO A N 1
ATOM 6014 C CA . PRO A 1 803 ? 3.122 12.894 -14.657 1.00 45.88 803 PRO A CA 1
ATOM 6015 C C . PRO A 1 803 ? 2.833 11.894 -15.808 1.00 45.88 803 PRO A C 1
ATOM 6017 O O . PRO A 1 803 ? 2.650 12.333 -16.940 1.00 45.88 803 PRO A O 1
ATOM 6020 N N . GLU A 1 804 ? 2.732 10.579 -15.576 1.00 59.84 804 GLU A N 1
ATOM 6021 C CA . GLU A 1 804 ? 2.622 9.544 -16.639 1.00 59.84 804 GLU A CA 1
ATOM 6022 C C . GLU A 1 804 ? 1.178 9.214 -17.099 1.00 59.84 804 GLU A C 1
ATOM 6024 O O . GLU A 1 804 ? 0.900 8.166 -17.698 1.00 59.84 804 GLU A O 1
ATOM 6029 N N . ILE A 1 805 ? 0.208 10.091 -16.816 1.00 68.00 805 ILE A N 1
ATOM 6030 C CA . ILE A 1 805 ? -1.182 9.912 -17.267 1.00 68.00 805 ILE A CA 1
ATOM 6031 C C . ILE A 1 805 ? -1.283 10.253 -18.754 1.00 68.00 805 ILE A C 1
ATOM 6033 O O . ILE A 1 805 ? -1.106 11.400 -19.157 1.00 68.00 805 ILE A O 1
ATOM 6037 N N . GLY A 1 806 ? -1.677 9.279 -19.570 1.00 69.06 806 GLY A N 1
ATOM 6038 C CA . GLY A 1 806 ? -1.869 9.515 -20.993 1.00 69.06 806 GLY A CA 1
ATOM 6039 C C . GLY A 1 806 ? -2.455 8.328 -21.740 1.00 69.06 806 GLY A C 1
ATOM 6040 O O . GLY A 1 806 ? -2.506 7.209 -21.237 1.00 69.06 806 GLY A O 1
ATOM 6041 N N . VAL A 1 807 ? -2.901 8.605 -22.967 1.00 83.38 807 VAL A N 1
ATOM 6042 C CA . VAL A 1 807 ? -3.341 7.604 -23.956 1.00 83.38 807 VAL A CA 1
ATOM 6043 C C . VAL A 1 807 ? -2.357 7.488 -25.126 1.00 83.38 807 VAL A C 1
ATOM 6045 O O . VAL A 1 807 ? -2.743 7.215 -26.259 1.00 83.38 807 VAL A O 1
ATOM 6048 N N . ARG A 1 808 ? -1.078 7.760 -24.857 1.00 87.50 808 ARG A N 1
ATOM 6049 C CA . ARG A 1 808 ? 0.013 7.827 -25.839 1.00 87.50 808 ARG A CA 1
ATOM 6050 C C . ARG A 1 808 ? 1.168 6.901 -25.446 1.00 87.50 808 ARG A C 1
ATOM 6052 O O . ARG A 1 808 ? 1.176 6.356 -24.343 1.00 87.50 808 ARG A O 1
ATOM 6059 N N . TYR A 1 809 ? 2.134 6.731 -26.344 1.00 89.50 809 TYR A N 1
ATOM 6060 C CA . TYR A 1 809 ? 3.431 6.156 -25.982 1.00 89.50 809 TYR A CA 1
ATOM 6061 C C . TYR A 1 809 ? 4.202 7.141 -25.108 1.00 89.50 809 TYR A C 1
ATOM 6063 O O . TYR A 1 809 ? 4.074 8.356 -25.285 1.00 89.50 809 TYR A O 1
ATOM 6071 N N . SER A 1 810 ? 4.986 6.619 -24.172 1.00 87.56 810 SER A N 1
ATOM 6072 C CA . SER A 1 810 ? 5.733 7.465 -23.253 1.00 87.56 810 SER A CA 1
ATOM 6073 C C . SER A 1 810 ? 6.856 8.221 -23.971 1.00 87.56 810 SER A C 1
ATOM 6075 O O . SER A 1 810 ? 7.590 7.604 -24.748 1.00 87.56 810 SER A O 1
ATOM 6077 N N . PRO A 1 811 ? 7.061 9.524 -23.687 1.00 83.69 811 PRO A N 1
ATOM 6078 C CA . PRO A 1 811 ? 8.226 10.258 -24.178 1.00 83.69 811 PRO A CA 1
ATOM 6079 C C . PRO A 1 811 ? 9.536 9.748 -23.554 1.00 83.69 811 PRO A C 1
ATOM 6081 O O . PRO A 1 811 ? 10.611 10.100 -24.015 1.00 83.69 811 PRO A O 1
ATOM 6084 N N . ALA A 1 812 ? 9.460 8.897 -22.522 1.00 84.06 812 ALA A N 1
ATOM 6085 C CA . ALA A 1 812 ? 10.611 8.220 -21.940 1.00 84.06 812 ALA A CA 1
ATOM 6086 C C . ALA A 1 812 ? 11.274 7.202 -22.883 1.00 84.06 812 ALA A C 1
ATOM 6088 O O . ALA A 1 812 ? 12.408 6.799 -22.628 1.00 84.06 812 ALA A O 1
ATOM 6089 N N . LEU A 1 813 ? 10.582 6.744 -23.929 1.00 89.69 813 LEU A N 1
ATOM 6090 C CA . LEU A 1 813 ? 11.102 5.787 -24.910 1.00 89.69 813 LEU A CA 1
ATOM 6091 C C . LEU A 1 813 ? 12.109 6.458 -25.864 1.00 89.69 813 LEU A C 1
ATOM 6093 O O . LEU A 1 813 ? 11.984 7.657 -26.109 1.00 89.69 813 LEU A O 1
ATOM 6097 N N . PRO A 1 814 ? 13.078 5.716 -26.438 1.00 92.31 814 PRO A N 1
ATOM 6098 C CA . PRO A 1 814 ? 14.179 6.295 -27.213 1.00 92.31 814 PRO A CA 1
ATOM 6099 C C . PRO A 1 814 ? 13.780 6.685 -28.651 1.00 92.31 814 PRO A C 1
ATOM 6101 O O . PRO A 1 814 ? 14.377 6.241 -29.634 1.00 92.31 814 PRO A O 1
ATOM 6104 N N . PHE A 1 815 ? 12.712 7.475 -28.805 1.00 91.56 815 PHE A N 1
ATOM 6105 C CA . PHE A 1 815 ? 12.225 7.925 -30.112 1.00 91.56 815 PHE A CA 1
ATOM 6106 C C . PHE A 1 815 ? 13.227 8.851 -30.813 1.00 91.56 815 PHE A C 1
ATOM 6108 O O . PHE A 1 815 ? 13.414 8.731 -32.026 1.00 91.56 815 PHE A O 1
ATOM 6115 N N . GLU A 1 816 ? 13.873 9.754 -30.071 1.00 91.25 816 GLU A N 1
ATOM 6116 C CA . GLU A 1 816 ? 14.820 10.729 -30.624 1.00 91.25 816 GLU A CA 1
ATOM 6117 C C . GLU A 1 816 ? 16.100 10.042 -31.112 1.00 91.25 816 GLU A C 1
ATOM 6119 O O . GLU A 1 816 ? 16.533 10.241 -32.248 1.00 91.25 816 GLU A O 1
ATOM 6124 N N . GLU A 1 817 ? 16.665 9.150 -30.302 1.00 93.75 817 GLU A N 1
ATOM 6125 C CA . GLU A 1 817 ? 17.912 8.450 -30.600 1.00 93.75 817 GLU A CA 1
ATOM 6126 C C . GLU A 1 817 ? 17.732 7.457 -31.754 1.00 93.75 817 GLU A C 1
ATOM 6128 O O . GLU A 1 817 ? 18.587 7.353 -32.637 1.00 93.75 817 GLU A O 1
ATOM 6133 N N . VAL A 1 818 ? 16.583 6.774 -31.814 1.00 92.81 818 VAL A N 1
ATOM 6134 C CA . VAL A 1 818 ? 16.229 5.916 -32.953 1.00 92.81 818 VAL A CA 1
ATOM 6135 C C . VAL A 1 818 ? 16.053 6.727 -34.239 1.00 92.81 818 VAL A C 1
ATOM 6137 O O . VAL A 1 818 ? 16.449 6.256 -35.309 1.00 92.81 818 VAL A O 1
ATOM 6140 N N . ALA A 1 819 ? 15.499 7.942 -34.169 1.00 92.69 819 ALA A N 1
ATOM 6141 C CA . ALA A 1 819 ? 15.395 8.817 -35.336 1.00 92.69 819 ALA A CA 1
ATOM 6142 C C . ALA A 1 819 ? 16.782 9.241 -35.853 1.00 92.69 819 ALA A C 1
ATOM 6144 O O . ALA A 1 819 ? 17.015 9.203 -37.064 1.00 92.69 819 ALA A O 1
ATOM 6145 N N . VAL A 1 820 ? 17.724 9.560 -34.955 1.00 92.88 820 VAL A N 1
ATOM 6146 C CA . VAL A 1 820 ? 19.125 9.847 -35.319 1.00 92.88 820 VAL A CA 1
ATOM 6147 C C . VAL A 1 820 ? 19.770 8.638 -36.004 1.00 92.88 820 VAL A C 1
ATOM 6149 O O . VAL A 1 820 ? 20.306 8.772 -37.104 1.00 92.88 820 VAL A O 1
ATOM 6152 N N . LEU A 1 821 ? 19.653 7.441 -35.415 1.00 93.06 821 LEU A N 1
ATOM 6153 C CA . LEU A 1 821 ? 20.198 6.203 -35.988 1.00 93.06 821 LEU A CA 1
ATOM 6154 C C . LEU A 1 821 ? 19.650 5.897 -37.387 1.00 93.06 821 LEU A C 1
ATOM 6156 O O . LEU A 1 821 ? 20.395 5.457 -38.264 1.00 93.06 821 LEU A O 1
ATOM 6160 N N . ARG A 1 822 ? 18.355 6.146 -37.612 1.00 91.50 822 ARG A N 1
ATOM 6161 C CA . ARG A 1 822 ? 17.706 5.935 -38.912 1.00 91.50 822 ARG A CA 1
ATOM 6162 C C . ARG A 1 822 ? 18.243 6.885 -39.986 1.00 91.50 822 ARG A C 1
ATOM 6164 O O . ARG A 1 822 ? 18.409 6.465 -41.129 1.00 91.50 822 ARG A O 1
ATOM 6171 N N . ASN A 1 823 ? 18.530 8.134 -39.625 1.00 91.19 823 ASN A N 1
ATOM 6172 C CA . ASN A 1 823 ? 18.993 9.160 -40.562 1.00 91.19 823 ASN A CA 1
ATOM 6173 C C . ASN A 1 823 ? 20.462 8.984 -40.983 1.00 91.19 823 ASN A C 1
ATOM 6175 O O . ASN A 1 823 ? 20.833 9.384 -42.083 1.00 91.19 823 ASN A O 1
ATOM 6179 N N . GLU A 1 824 ? 21.291 8.358 -40.146 1.00 89.06 824 GLU A N 1
ATOM 6180 C CA . GLU A 1 824 ? 22.717 8.124 -40.428 1.00 89.06 824 GLU A CA 1
ATOM 6181 C C . GLU A 1 824 ? 22.969 7.000 -41.455 1.00 89.06 824 GLU A C 1
ATOM 6183 O O . GLU A 1 824 ? 24.088 6.854 -41.951 1.00 89.06 824 GLU A O 1
ATOM 6188 N N . GLY A 1 825 ? 21.945 6.207 -41.801 1.00 85.06 825 GLY A N 1
ATOM 6189 C CA . GLY A 1 825 ? 22.037 5.164 -42.833 1.00 85.06 825 GLY A CA 1
ATOM 6190 C C . GLY A 1 825 ? 22.979 4.005 -42.482 1.00 85.06 825 GLY A C 1
ATOM 6191 O O . GLY A 1 825 ? 23.533 3.365 -43.376 1.00 85.06 825 GLY A O 1
ATOM 6192 N N . LEU A 1 826 ? 23.192 3.750 -41.189 1.00 90.31 826 LEU A N 1
ATOM 6193 C CA . LEU A 1 826 ? 24.105 2.721 -40.690 1.00 90.31 826 LEU A CA 1
ATOM 6194 C C . LEU A 1 826 ? 23.523 1.308 -40.843 1.00 90.31 826 LEU A C 1
ATOM 6196 O O . LEU A 1 826 ? 22.308 1.113 -40.854 1.00 90.31 826 LEU A O 1
ATOM 6200 N N . GLN A 1 827 ? 24.405 0.308 -40.894 1.00 92.75 827 GLN A N 1
ATOM 6201 C CA . GLN A 1 827 ? 24.049 -1.111 -40.839 1.00 92.75 827 GLN A CA 1
ATOM 6202 C C . GLN A 1 827 ? 24.987 -1.843 -39.883 1.00 92.75 827 GLN A C 1
ATOM 6204 O O . GLN A 1 827 ? 26.194 -1.611 -39.910 1.00 92.75 827 GLN A O 1
ATOM 6209 N N . GLY A 1 828 ? 24.447 -2.740 -39.058 1.00 92.94 828 GLY A N 1
ATOM 6210 C CA . GLY A 1 828 ? 25.245 -3.512 -38.104 1.00 92.94 828 GLY A CA 1
ATOM 6211 C C . GLY A 1 828 ? 24.662 -3.560 -36.696 1.00 92.94 828 GLY A C 1
ATOM 6212 O O . GLY A 1 828 ? 23.446 -3.564 -36.503 1.00 92.94 828 GLY A O 1
ATOM 6213 N N . CYS A 1 829 ? 25.549 -3.663 -35.712 1.00 96.19 829 CYS A N 1
ATOM 6214 C CA . CYS A 1 829 ? 25.198 -3.912 -34.318 1.00 96.19 829 CYS A CA 1
ATOM 6215 C C . CYS A 1 829 ? 25.111 -2.607 -33.524 1.00 96.19 829 CYS A C 1
ATOM 6217 O O . CYS A 1 829 ? 25.955 -1.724 -33.686 1.00 96.19 829 CYS A O 1
ATOM 6219 N N . VAL A 1 830 ? 24.122 -2.505 -32.641 1.00 96.62 830 VAL A N 1
ATOM 6220 C CA . VAL A 1 830 ? 23.959 -1.376 -31.720 1.00 96.62 830 VAL A CA 1
ATOM 6221 C C . VAL A 1 830 ? 24.121 -1.892 -30.301 1.00 96.62 830 VAL A C 1
ATOM 6223 O O . VAL A 1 830 ? 23.327 -2.719 -29.848 1.00 96.62 830 VAL A O 1
ATOM 6226 N N . PHE A 1 831 ? 25.155 -1.423 -29.604 1.00 96.50 831 PHE A N 1
ATOM 6227 C CA . PHE A 1 831 ? 25.260 -1.655 -28.170 1.00 96.50 831 PHE A CA 1
ATOM 6228 C C . PHE A 1 831 ? 24.173 -0.842 -27.478 1.00 96.50 831 PHE A C 1
ATOM 6230 O O . PHE A 1 831 ? 24.066 0.355 -27.721 1.00 96.50 831 PHE A O 1
ATOM 6237 N N . VAL A 1 832 ? 23.336 -1.484 -26.675 1.00 94.38 832 VAL A N 1
ATOM 6238 C CA . VAL A 1 832 ? 22.176 -0.844 -26.056 1.00 94.38 832 VAL A CA 1
ATOM 6239 C C . VAL A 1 832 ? 21.944 -1.439 -24.679 1.00 94.38 832 VAL A C 1
ATOM 6241 O O . VAL A 1 832 ? 22.236 -2.618 -24.464 1.00 94.38 832 VAL A O 1
ATOM 6244 N N . ASP A 1 833 ? 21.409 -0.635 -23.765 1.00 91.31 833 ASP A N 1
ATOM 6245 C CA . ASP A 1 833 ? 20.898 -1.142 -22.500 1.00 91.31 833 ASP A CA 1
ATOM 6246 C C . ASP A 1 833 ? 19.799 -2.185 -22.716 1.00 91.31 833 ASP A C 1
ATOM 6248 O O . ASP A 1 833 ? 18.934 -2.040 -23.587 1.00 91.31 833 ASP A O 1
ATOM 6252 N N . LEU A 1 834 ? 19.799 -3.210 -21.864 1.00 88.06 834 LEU A N 1
ATOM 6253 C CA . LEU A 1 834 ? 18.802 -4.281 -21.856 1.00 88.06 834 LEU A CA 1
ATOM 6254 C C . LEU A 1 834 ? 17.366 -3.741 -21.932 1.00 88.06 834 LEU A C 1
ATOM 6256 O O . LEU A 1 834 ? 16.540 -4.279 -22.670 1.00 88.06 834 LEU A O 1
ATOM 6260 N N . GLU A 1 835 ? 17.092 -2.654 -21.208 1.00 86.94 835 GLU A N 1
ATOM 6261 C CA . GLU A 1 835 ? 15.774 -2.028 -21.159 1.00 86.94 835 GLU A CA 1
ATOM 6262 C C . GLU A 1 835 ? 15.368 -1.350 -22.469 1.00 86.94 835 GLU A C 1
ATOM 6264 O O . GLU A 1 835 ? 14.184 -1.304 -22.755 1.00 86.94 835 GLU A O 1
ATOM 6269 N N . ASP A 1 836 ? 16.284 -0.850 -23.299 1.00 91.94 836 ASP A N 1
ATOM 6270 C CA . ASP A 1 836 ? 15.938 -0.152 -24.551 1.00 91.94 836 ASP A CA 1
ATOM 6271 C C . ASP A 1 836 ? 16.033 -1.058 -25.791 1.00 91.94 836 ASP A C 1
ATOM 6273 O O . ASP A 1 836 ? 15.527 -0.718 -26.866 1.00 91.94 836 ASP A O 1
ATOM 6277 N N . GLY A 1 837 ? 16.631 -2.246 -25.644 1.00 92.56 837 GLY A N 1
ATOM 6278 C CA . GLY A 1 837 ? 16.858 -3.186 -26.741 1.00 92.56 837 GLY A CA 1
ATOM 6279 C C . GLY A 1 837 ? 15.587 -3.626 -27.468 1.00 92.56 837 GLY A C 1
ATOM 6280 O O . GLY A 1 837 ? 15.589 -3.716 -28.695 1.00 92.56 837 GLY A O 1
ATOM 6281 N N . GLY A 1 838 ? 14.479 -3.832 -26.746 1.00 92.19 838 GLY A N 1
ATOM 6282 C CA . GLY A 1 838 ? 13.197 -4.227 -27.342 1.00 92.19 838 GLY A CA 1
ATOM 6283 C C . GLY A 1 838 ? 12.620 -3.174 -28.295 1.00 92.19 838 GLY A C 1
ATOM 6284 O O . GLY A 1 838 ? 12.128 -3.503 -29.378 1.00 92.19 838 GLY A O 1
ATOM 6285 N N . PHE A 1 839 ? 12.750 -1.897 -27.935 1.00 94.00 839 PHE A N 1
ATOM 6286 C CA . PHE A 1 839 ? 12.350 -0.773 -28.775 1.00 94.00 839 PHE A CA 1
ATOM 6287 C C . PHE A 1 839 ? 13.265 -0.614 -29.997 1.00 94.00 839 PHE A C 1
ATOM 6289 O O . PHE A 1 839 ? 12.776 -0.496 -31.123 1.00 94.00 839 PHE A O 1
ATOM 6296 N N . VAL A 1 840 ? 14.588 -0.667 -29.800 1.00 94.12 840 VAL A N 1
ATOM 6297 C CA . VAL A 1 840 ? 15.579 -0.597 -30.892 1.00 94.12 840 VAL A CA 1
ATOM 6298 C C . VAL A 1 840 ? 15.360 -1.723 -31.902 1.00 94.12 840 VAL A C 1
ATOM 6300 O O . VAL A 1 840 ? 15.335 -1.475 -33.110 1.00 94.12 840 VAL A O 1
ATOM 6303 N N . LEU A 1 841 ? 15.121 -2.943 -31.413 1.00 94.31 841 LEU A N 1
ATOM 6304 C CA . LEU A 1 841 ? 14.753 -4.100 -32.225 1.00 94.31 841 LEU A CA 1
ATOM 6305 C C . LEU A 1 841 ? 13.552 -3.784 -33.111 1.00 94.31 841 LEU A C 1
ATOM 6307 O O . LEU A 1 841 ? 13.619 -3.950 -34.328 1.00 94.31 841 LEU A O 1
ATOM 6311 N N . ALA A 1 842 ? 12.452 -3.331 -32.513 1.00 93.75 842 ALA A N 1
ATOM 6312 C CA . ALA A 1 842 ? 11.202 -3.138 -33.234 1.00 93.75 842 ALA A CA 1
ATOM 6313 C C . ALA A 1 842 ? 11.306 -2.081 -34.338 1.00 93.75 842 ALA A C 1
ATOM 6315 O O . ALA A 1 842 ? 10.689 -2.225 -35.396 1.00 93.75 842 ALA A O 1
ATOM 6316 N N . GLN A 1 843 ? 12.091 -1.032 -34.087 1.00 92.75 843 GLN A N 1
ATOM 6317 C CA . GLN A 1 843 ? 12.179 0.136 -34.957 1.00 92.75 843 GLN A CA 1
ATOM 6318 C C . GLN A 1 843 ? 13.256 0.043 -36.039 1.00 92.75 843 GLN A C 1
ATOM 6320 O O . GLN A 1 843 ? 13.138 0.749 -37.048 1.00 92.75 843 GLN A O 1
ATOM 6325 N N . LEU A 1 844 ? 14.314 -0.747 -35.820 1.00 93.50 844 LEU A N 1
ATOM 6326 C CA . LEU A 1 844 ? 15.508 -0.727 -36.670 1.00 93.50 844 LEU A CA 1
ATOM 6327 C C . LEU A 1 844 ? 15.946 -2.103 -37.201 1.00 93.50 844 LEU A C 1
ATOM 6329 O O . LEU A 1 844 ? 16.673 -2.153 -38.199 1.00 93.50 844 LEU A O 1
ATOM 6333 N N . ALA A 1 845 ? 15.497 -3.221 -36.616 1.00 90.62 845 ALA A N 1
ATOM 6334 C CA . ALA A 1 845 ? 15.813 -4.541 -37.160 1.00 90.62 845 ALA A CA 1
ATOM 6335 C C . ALA A 1 845 ? 15.088 -4.768 -38.508 1.00 90.62 845 ALA A C 1
ATOM 6337 O O . ALA A 1 845 ? 13.941 -4.342 -38.672 1.00 90.62 845 ALA A O 1
ATOM 6338 N N . PRO A 1 846 ? 15.713 -5.450 -39.492 1.00 90.75 846 PRO A N 1
ATOM 6339 C CA . PRO A 1 846 ? 17.005 -6.145 -39.433 1.00 90.75 846 PRO A CA 1
ATOM 6340 C C . PRO A 1 846 ? 18.228 -5.287 -39.822 1.00 90.75 846 PRO A C 1
ATOM 6342 O O . PRO A 1 846 ? 19.329 -5.829 -39.915 1.00 90.75 846 PRO A O 1
ATOM 6345 N N . VAL A 1 847 ? 18.052 -3.993 -40.103 1.00 93.25 847 VAL A N 1
ATOM 6346 C CA . VAL A 1 847 ? 19.115 -3.107 -40.617 1.00 93.25 847 VAL A CA 1
ATOM 6347 C C . VAL A 1 847 ? 20.148 -2.808 -39.530 1.00 93.25 847 VAL A C 1
ATOM 6349 O O . VAL A 1 847 ? 21.346 -3.031 -39.721 1.00 93.25 847 VAL A O 1
ATOM 6352 N N . LEU A 1 848 ? 19.666 -2.376 -38.366 1.00 95.06 848 LEU A N 1
ATOM 6353 C CA . LEU A 1 848 ? 20.448 -2.277 -37.142 1.00 95.06 848 LEU A CA 1
ATOM 6354 C C . LEU A 1 848 ? 19.868 -3.247 -36.121 1.00 95.06 848 LEU A C 1
ATOM 6356 O O . LEU A 1 848 ? 18.657 -3.288 -35.907 1.00 95.06 848 LEU A O 1
ATOM 6360 N N . ARG A 1 849 ? 20.733 -4.053 -35.511 1.00 95.75 849 ARG A N 1
ATOM 6361 C CA . ARG A 1 849 ? 20.334 -5.071 -34.536 1.00 95.75 849 ARG A CA 1
ATOM 6362 C C . ARG A 1 849 ? 20.910 -4.735 -33.169 1.00 95.75 849 ARG A C 1
ATOM 6364 O O . ARG A 1 849 ? 22.114 -4.482 -33.090 1.00 95.75 849 ARG A O 1
ATOM 6371 N N . PRO A 1 850 ? 20.104 -4.759 -32.100 1.00 96.12 850 PRO A N 1
ATOM 6372 C CA . PRO A 1 850 ? 20.641 -4.572 -30.769 1.00 96.12 850 PRO A CA 1
ATOM 6373 C C . PRO A 1 850 ? 21.508 -5.770 -30.364 1.00 96.12 850 PRO A C 1
ATOM 6375 O O . PRO A 1 850 ? 21.265 -6.914 -30.775 1.00 96.12 850 PRO A O 1
ATOM 6378 N N . VAL A 1 851 ? 22.525 -5.501 -29.545 1.00 95.50 851 VAL A N 1
ATOM 6379 C CA . VAL A 1 851 ? 23.364 -6.548 -28.939 1.00 95.50 851 VAL A CA 1
ATOM 6380 C C . VAL A 1 851 ? 22.593 -7.402 -27.948 1.00 95.50 851 VAL A C 1
ATOM 6382 O O . VAL A 1 851 ? 22.883 -8.589 -27.816 1.00 95.50 851 VAL A O 1
ATOM 6385 N N . ILE A 1 852 ? 21.588 -6.823 -27.298 1.00 93.19 852 ILE A N 1
ATOM 6386 C CA . ILE A 1 852 ? 20.736 -7.492 -26.328 1.00 93.19 852 ILE A CA 1
ATOM 6387 C C . ILE A 1 852 ? 19.349 -6.838 -26.294 1.00 93.19 852 ILE A C 1
ATOM 6389 O O . ILE A 1 852 ? 19.200 -5.680 -26.675 1.00 93.19 852 ILE A O 1
ATOM 6393 N N . ASP A 1 853 ? 18.342 -7.568 -25.829 1.00 92.12 853 ASP A N 1
ATOM 6394 C CA . ASP A 1 853 ? 17.004 -7.068 -25.519 1.00 92.12 853 ASP A CA 1
ATOM 6395 C C . ASP A 1 853 ? 16.347 -7.930 -24.423 1.00 92.12 853 ASP A C 1
ATOM 6397 O O . ASP A 1 853 ? 16.946 -8.893 -23.933 1.00 92.12 853 ASP A O 1
ATOM 6401 N N . GLY A 1 854 ? 15.109 -7.598 -24.040 1.00 85.12 854 GLY A N 1
ATOM 6402 C CA . GLY A 1 854 ? 14.359 -8.267 -22.970 1.00 85.12 854 GLY A CA 1
ATOM 6403 C C . GLY A 1 854 ? 14.107 -9.773 -23.156 1.00 85.12 854 GLY A C 1
ATOM 6404 O O . GLY A 1 854 ? 13.688 -10.444 -22.210 1.00 85.12 854 GLY A O 1
ATOM 6405 N N . ARG A 1 855 ? 14.404 -10.363 -24.325 1.00 88.06 855 ARG A N 1
ATOM 6406 C CA . ARG A 1 855 ? 14.311 -11.814 -24.597 1.00 88.06 855 ARG A CA 1
ATOM 6407 C C . ARG A 1 855 ? 15.530 -12.566 -24.060 1.00 88.06 855 ARG A C 1
ATOM 6409 O O . ARG A 1 855 ? 16.259 -13.244 -24.782 1.00 88.06 855 ARG A O 1
ATOM 6416 N N . ILE A 1 856 ? 15.754 -12.438 -22.757 1.00 81.31 856 ILE A N 1
ATOM 6417 C CA . ILE A 1 856 ? 16.929 -12.937 -22.023 1.00 81.31 856 ILE A CA 1
ATOM 6418 C C . ILE A 1 856 ? 17.143 -14.450 -22.216 1.00 81.31 856 ILE A C 1
ATOM 6420 O O . ILE A 1 856 ? 18.276 -14.935 -22.210 1.00 81.31 856 ILE A O 1
ATOM 6424 N N . ASP A 1 857 ? 16.066 -15.198 -22.456 1.00 79.56 857 ASP A N 1
ATOM 6425 C CA . ASP A 1 857 ? 16.083 -16.629 -22.753 1.00 79.56 857 ASP A CA 1
ATOM 6426 C C . ASP A 1 857 ? 16.813 -16.999 -24.058 1.00 79.56 857 ASP A C 1
ATOM 6428 O O . ASP A 1 857 ? 17.260 -18.138 -24.198 1.00 79.56 857 ASP A O 1
ATOM 6432 N N . VAL A 1 858 ? 16.989 -16.052 -24.984 1.00 88.06 858 VAL A N 1
ATOM 6433 C CA . VAL A 1 858 ? 17.664 -16.258 -26.278 1.00 88.06 858 VAL A CA 1
ATOM 6434 C C . VAL A 1 858 ? 19.194 -16.185 -26.157 1.00 88.06 858 VAL A C 1
ATOM 6436 O O . VAL A 1 858 ? 19.922 -16.835 -26.915 1.00 88.06 858 VAL A O 1
ATOM 6439 N N . TYR A 1 859 ? 19.706 -15.407 -25.201 1.00 88.69 859 TYR A N 1
ATOM 6440 C CA . TYR A 1 859 ? 21.136 -15.094 -25.107 1.00 88.69 859 TYR A CA 1
ATOM 6441 C C . TYR A 1 859 ? 21.933 -16.153 -24.344 1.00 88.69 859 TYR A C 1
ATOM 6443 O O . TYR A 1 859 ? 23.058 -16.463 -24.740 1.00 88.69 859 TYR A O 1
ATOM 6451 N N . GLY A 1 860 ? 21.341 -16.746 -23.304 1.00 84.94 860 GLY A N 1
ATOM 6452 C CA . GLY A 1 860 ? 22.025 -17.682 -22.410 1.00 84.94 860 GLY A CA 1
ATOM 6453 C C . GLY A 1 860 ? 23.004 -16.994 -21.447 1.00 84.94 860 GLY A C 1
ATOM 6454 O O . GLY A 1 860 ? 23.277 -15.801 -21.551 1.00 84.94 860 GLY A O 1
ATOM 6455 N N . GLU A 1 861 ? 23.526 -17.751 -20.477 1.00 86.25 861 GLU A N 1
ATOM 6456 C CA . GLU A 1 861 ? 24.333 -17.193 -19.377 1.00 86.25 861 GLU A CA 1
ATOM 6457 C C . GLU A 1 861 ? 25.641 -16.549 -19.851 1.00 86.25 861 GLU A C 1
ATOM 6459 O O . GLU A 1 861 ? 25.991 -15.471 -19.382 1.00 86.25 861 GLU A O 1
ATOM 6464 N N . GLU A 1 862 ? 26.347 -17.192 -20.781 1.00 87.69 862 GLU A N 1
ATOM 6465 C CA . GLU A 1 862 ? 27.663 -16.747 -21.252 1.00 87.69 862 GLU A CA 1
ATOM 6466 C C . GLU A 1 862 ? 27.602 -15.346 -21.877 1.00 87.69 862 GLU A C 1
ATOM 6468 O O . GLU A 1 862 ? 28.324 -14.447 -21.452 1.00 87.69 862 GLU A O 1
ATOM 6473 N N . ARG A 1 863 ? 26.670 -15.128 -22.815 1.00 89.88 863 ARG A N 1
ATOM 6474 C CA . ARG A 1 863 ? 26.500 -13.829 -23.487 1.00 89.88 863 ARG A CA 1
ATOM 6475 C C . ARG A 1 863 ? 26.023 -12.737 -22.534 1.00 89.88 863 ARG A C 1
ATOM 6477 O O . ARG A 1 863 ? 26.436 -11.591 -22.670 1.00 89.88 863 ARG A O 1
ATOM 6484 N N . LEU A 1 864 ? 25.162 -13.085 -21.574 1.00 88.75 864 LEU A N 1
ATOM 6485 C CA . LEU A 1 864 ? 24.702 -12.144 -20.550 1.00 88.75 864 LEU A CA 1
ATOM 6486 C C . LEU A 1 864 ? 25.852 -11.699 -19.650 1.00 88.75 864 LEU A C 1
ATOM 6488 O O . LEU A 1 864 ? 25.968 -10.516 -19.349 1.00 88.75 864 LEU A O 1
ATOM 6492 N N . ARG A 1 865 ? 26.714 -12.633 -19.237 1.00 89.44 865 ARG A N 1
ATOM 6493 C CA . ARG A 1 865 ? 27.892 -12.318 -18.429 1.00 89.44 865 ARG A CA 1
ATOM 6494 C C . ARG A 1 865 ? 28.830 -11.377 -19.174 1.00 89.44 865 ARG A C 1
ATOM 6496 O O . ARG A 1 865 ? 29.201 -10.354 -18.614 1.00 89.44 865 ARG A O 1
ATOM 6503 N N . GLU A 1 866 ? 29.121 -11.679 -20.436 1.00 91.31 866 GLU A N 1
ATOM 6504 C CA . GLU A 1 866 ? 29.962 -10.830 -21.282 1.00 91.31 866 GLU A CA 1
ATOM 6505 C C . GLU A 1 866 ? 29.383 -9.409 -21.427 1.00 91.31 866 GLU A C 1
ATOM 6507 O O . GLU A 1 866 ? 30.104 -8.421 -21.306 1.00 91.31 866 GLU A O 1
ATOM 6512 N N . TYR A 1 867 ? 28.064 -9.296 -21.610 1.00 91.94 867 TYR A N 1
ATOM 6513 C CA . TYR A 1 867 ? 27.364 -8.012 -21.683 1.00 91.94 867 TYR A CA 1
ATOM 6514 C C . TYR A 1 867 ? 27.475 -7.194 -20.382 1.00 91.94 867 TYR A C 1
ATOM 6516 O O . TYR A 1 867 ? 27.791 -6.004 -20.429 1.00 91.94 867 TYR A O 1
ATOM 6524 N N . PHE A 1 868 ? 27.246 -7.807 -19.215 1.00 88.94 868 PHE A N 1
ATOM 6525 C CA . PHE A 1 868 ? 27.351 -7.097 -17.933 1.00 88.94 868 PHE A CA 1
ATOM 6526 C C . PHE A 1 868 ? 28.801 -6.747 -17.576 1.00 88.94 868 PHE A C 1
ATOM 6528 O O . PHE A 1 868 ? 29.051 -5.681 -17.017 1.00 88.94 868 PHE A O 1
ATOM 6535 N N . GLU A 1 869 ? 29.766 -7.594 -17.936 1.00 90.06 869 GLU A N 1
ATOM 6536 C CA . GLU A 1 869 ? 31.194 -7.280 -17.806 1.00 90.06 869 GLU A CA 1
ATOM 6537 C C . GLU A 1 869 ? 31.573 -6.059 -18.657 1.00 90.06 869 GLU A C 1
ATOM 6539 O O . GLU A 1 869 ? 32.276 -5.176 -18.168 1.00 90.06 869 GLU A O 1
ATOM 6544 N N . ALA A 1 870 ? 31.025 -5.938 -19.872 1.00 91.12 870 ALA A N 1
ATOM 6545 C CA . ALA A 1 870 ? 31.211 -4.763 -20.723 1.00 91.12 870 ALA A CA 1
ATOM 6546 C C . ALA A 1 870 ? 30.628 -3.463 -20.128 1.00 91.12 870 ALA A C 1
ATOM 6548 O O . ALA A 1 870 ? 31.077 -2.381 -20.487 1.00 91.12 870 ALA A O 1
ATOM 6549 N N . HIS A 1 871 ? 29.663 -3.527 -19.205 1.00 87.75 871 HIS A N 1
ATOM 6550 C CA . HIS A 1 871 ? 29.179 -2.330 -18.495 1.00 87.75 871 HIS A CA 1
ATOM 6551 C C . HIS A 1 871 ? 30.121 -1.913 -17.361 1.00 87.75 871 HIS A C 1
ATOM 6553 O O . HIS A 1 871 ? 30.255 -0.728 -17.057 1.00 87.75 871 HIS A O 1
ATOM 6559 N N . ALA A 1 872 ? 30.772 -2.891 -16.730 1.00 84.81 872 ALA A N 1
ATOM 6560 C CA . ALA A 1 872 ? 31.562 -2.690 -15.522 1.00 84.81 872 ALA A CA 1
ATOM 6561 C C . ALA A 1 872 ? 33.045 -2.384 -15.789 1.00 84.81 872 ALA A C 1
ATOM 6563 O O . ALA A 1 872 ? 33.680 -1.728 -14.964 1.00 84.81 872 ALA A O 1
ATOM 6564 N N . ASP A 1 873 ? 33.604 -2.853 -16.909 1.00 91.50 873 ASP A N 1
ATOM 6565 C CA . ASP A 1 873 ? 35.028 -2.728 -17.224 1.00 91.50 873 ASP A CA 1
ATOM 6566 C C . ASP A 1 873 ? 35.274 -2.138 -18.618 1.00 91.50 873 ASP A C 1
ATOM 6568 O O . ASP A 1 873 ? 34.719 -2.574 -19.628 1.00 91.50 873 ASP A O 1
ATOM 6572 N N . ARG A 1 874 ? 36.181 -1.158 -18.679 1.00 92.19 874 ARG A N 1
ATOM 6573 C CA . ARG A 1 874 ? 36.533 -0.451 -19.915 1.00 92.19 874 ARG A CA 1
ATOM 6574 C C . ARG A 1 874 ? 37.120 -1.372 -20.988 1.00 92.19 874 ARG A C 1
ATOM 6576 O O . ARG A 1 874 ? 36.769 -1.240 -22.156 1.00 92.19 874 ARG A O 1
ATOM 6583 N N . ARG A 1 875 ? 38.044 -2.265 -20.623 1.00 92.69 875 ARG A N 1
ATOM 6584 C CA . ARG A 1 875 ? 38.709 -3.143 -21.600 1.00 92.69 875 ARG A CA 1
ATOM 6585 C C . ARG A 1 875 ? 37.738 -4.196 -22.110 1.00 92.69 875 ARG A C 1
ATOM 6587 O O . ARG A 1 875 ? 37.767 -4.523 -23.294 1.00 92.69 875 ARG A O 1
ATOM 6594 N N . ALA A 1 876 ? 36.873 -4.700 -21.230 1.00 93.88 876 ALA A N 1
ATOM 6595 C CA . ALA A 1 876 ? 35.787 -5.591 -21.609 1.00 93.88 876 ALA A CA 1
ATOM 6596 C C . ALA A 1 876 ? 34.827 -4.906 -22.593 1.00 93.88 876 ALA A C 1
ATOM 6598 O O . ALA A 1 876 ? 34.483 -5.510 -23.607 1.00 93.88 876 ALA A O 1
ATOM 6599 N N . LEU A 1 877 ? 34.468 -3.637 -22.357 1.00 94.88 877 LEU A N 1
ATOM 6600 C CA . LEU A 1 877 ? 33.642 -2.854 -23.277 1.00 94.88 877 LEU A CA 1
ATOM 6601 C C . LEU A 1 877 ? 34.278 -2.727 -24.663 1.00 94.88 877 LEU A C 1
ATOM 6603 O O . LEU A 1 877 ? 33.646 -3.074 -25.657 1.00 94.88 877 LEU A O 1
ATOM 6607 N N . GLU A 1 878 ? 35.523 -2.254 -24.737 1.00 93.62 878 GLU A N 1
ATOM 6608 C CA . GLU A 1 878 ? 36.240 -2.069 -26.007 1.00 93.62 878 GLU A CA 1
ATOM 6609 C C . GLU A 1 878 ? 36.314 -3.396 -26.788 1.00 93.62 878 GLU A C 1
ATOM 6611 O O . GLU A 1 878 ? 35.917 -3.463 -27.954 1.00 93.62 878 GLU A O 1
ATOM 6616 N N . ALA A 1 879 ? 36.691 -4.489 -26.112 1.00 94.69 879 ALA A N 1
ATOM 6617 C CA . ALA A 1 879 ? 36.736 -5.822 -26.709 1.00 94.69 879 ALA A CA 1
ATOM 6618 C C . ALA A 1 879 ? 35.360 -6.311 -27.200 1.00 94.69 879 ALA A C 1
ATOM 6620 O O . ALA A 1 879 ? 35.272 -6.943 -28.256 1.00 94.69 879 ALA A O 1
ATOM 6621 N N . TYR A 1 880 ? 34.289 -6.021 -26.457 1.00 95.62 880 TYR A N 1
ATOM 6622 C CA . TYR A 1 880 ? 32.921 -6.394 -26.813 1.00 95.62 880 TYR A CA 1
ATOM 6623 C C . TYR A 1 880 ? 32.431 -5.644 -28.057 1.00 95.62 880 TYR A C 1
ATOM 6625 O O . TYR A 1 880 ? 31.911 -6.252 -28.999 1.00 95.62 880 TYR A O 1
ATOM 6633 N N . LEU A 1 881 ? 32.631 -4.322 -28.087 1.00 96.12 881 LEU A N 1
ATOM 6634 C CA . LEU A 1 881 ? 32.230 -3.463 -29.201 1.00 96.12 881 LEU A CA 1
ATOM 6635 C C . LEU A 1 881 ? 32.942 -3.855 -30.501 1.00 96.12 881 LEU A C 1
ATOM 6637 O O . LEU A 1 881 ? 32.312 -3.884 -31.562 1.00 96.12 881 LEU A O 1
ATOM 6641 N N . ASP A 1 882 ? 34.224 -4.213 -30.428 1.00 94.19 882 ASP A N 1
ATOM 6642 C CA . ASP A 1 882 ? 34.990 -4.669 -31.588 1.00 94.19 882 ASP A CA 1
ATOM 6643 C C . ASP A 1 882 ? 34.601 -6.075 -32.041 1.00 94.19 882 ASP A C 1
ATOM 6645 O O . ASP A 1 882 ? 34.362 -6.291 -33.235 1.00 94.19 882 ASP A O 1
ATOM 6649 N N . ARG A 1 883 ? 34.461 -7.021 -31.102 1.00 94.62 883 ARG A N 1
ATOM 6650 C CA . ARG A 1 883 ? 34.034 -8.401 -31.387 1.00 94.62 883 ARG A CA 1
ATOM 6651 C C . ARG A 1 883 ? 32.716 -8.428 -32.151 1.00 94.62 883 ARG A C 1
ATOM 6653 O O . ARG A 1 883 ? 32.588 -9.148 -33.142 1.00 94.62 883 ARG A O 1
ATOM 6660 N N . HIS A 1 884 ? 31.748 -7.635 -31.701 1.00 94.31 884 HIS A N 1
ATOM 6661 C CA . HIS A 1 884 ? 30.426 -7.565 -32.314 1.00 94.31 884 HIS A CA 1
ATOM 6662 C C . HIS A 1 884 ? 30.326 -6.532 -33.436 1.00 94.31 884 HIS A C 1
ATOM 6664 O O . HIS A 1 884 ? 29.264 -6.418 -34.043 1.00 94.31 884 HIS A O 1
ATOM 6670 N N . ARG A 1 885 ? 31.416 -5.821 -33.762 1.00 93.88 885 ARG A N 1
ATOM 6671 C CA . ARG A 1 885 ? 31.454 -4.771 -34.792 1.00 93.88 885 ARG A CA 1
ATOM 6672 C C . ARG A 1 885 ? 30.321 -3.759 -34.608 1.00 93.88 885 ARG A C 1
ATOM 6674 O O . ARG A 1 885 ? 29.584 -3.448 -35.546 1.00 93.88 885 ARG A O 1
ATOM 6681 N N . CYS A 1 886 ? 30.155 -3.281 -33.377 1.00 96.44 886 CYS A N 1
ATOM 6682 C CA . CYS A 1 886 ? 29.161 -2.268 -33.061 1.00 96.44 886 CYS A CA 1
ATOM 6683 C C . CYS A 1 886 ? 29.454 -0.985 -33.844 1.00 96.44 886 CYS A C 1
ATOM 6685 O O . CYS A 1 886 ? 30.598 -0.532 -33.916 1.00 96.44 886 CYS A O 1
ATOM 6687 N N . VAL A 1 887 ? 28.405 -0.424 -34.443 1.00 96.19 887 VAL A N 1
ATOM 6688 C CA . VAL A 1 887 ? 28.449 0.832 -35.210 1.00 96.19 887 VAL A CA 1
ATOM 6689 C C . VAL A 1 887 ? 27.873 2.005 -34.417 1.00 96.19 887 VAL A C 1
ATOM 6691 O O . VAL A 1 887 ? 28.147 3.161 -34.734 1.00 96.19 887 VAL A O 1
ATOM 6694 N N . ALA A 1 888 ? 27.107 1.705 -33.366 1.00 97.00 888 ALA A N 1
ATOM 6695 C CA . ALA A 1 888 ? 26.539 2.675 -32.443 1.00 97.00 888 ALA A CA 1
ATOM 6696 C C . ALA A 1 888 ? 26.458 2.109 -31.018 1.00 97.00 888 ALA A C 1
ATOM 6698 O O . ALA A 1 888 ? 26.382 0.889 -30.834 1.00 97.00 888 ALA A O 1
ATOM 6699 N N . VAL A 1 889 ? 26.441 3.006 -30.032 1.00 96.94 889 VAL A N 1
ATOM 6700 C CA . VAL A 1 889 ? 26.239 2.707 -28.611 1.00 96.94 889 VAL A CA 1
ATOM 6701 C C . VAL A 1 889 ? 25.191 3.665 -28.046 1.00 96.94 889 VAL A C 1
ATOM 6703 O O . VAL A 1 889 ? 25.388 4.876 -28.077 1.00 96.94 889 VAL A O 1
ATOM 6706 N N . LEU A 1 890 ? 24.078 3.133 -27.548 1.00 96.12 890 LEU A N 1
ATOM 6707 C CA . LEU A 1 890 ? 23.004 3.870 -26.888 1.00 96.12 890 LEU A CA 1
ATOM 6708 C C . LEU A 1 890 ? 23.005 3.516 -25.398 1.00 96.12 890 LEU A C 1
ATOM 6710 O O . LEU A 1 890 ? 22.723 2.372 -25.051 1.00 96.12 890 LEU A O 1
ATOM 6714 N N . LEU A 1 891 ? 23.321 4.489 -24.541 1.00 94.75 891 LEU A N 1
ATOM 6715 C CA . LEU A 1 891 ? 23.411 4.301 -23.091 1.00 94.75 891 LEU A CA 1
ATOM 6716 C C . LEU A 1 891 ? 22.420 5.189 -22.348 1.00 94.75 891 LEU A C 1
ATOM 6718 O O . LEU A 1 891 ? 22.320 6.385 -22.619 1.00 94.75 891 LEU A O 1
ATOM 6722 N N . ARG A 1 892 ? 21.760 4.633 -21.341 1.00 93.19 892 ARG A N 1
ATOM 6723 C CA . ARG A 1 892 ? 20.954 5.345 -20.353 1.00 93.19 892 ARG A CA 1
ATOM 6724 C C . ARG A 1 892 ? 21.845 6.050 -19.341 1.00 93.19 892 ARG A C 1
ATOM 6726 O O . ARG A 1 892 ? 22.911 5.555 -18.972 1.00 93.19 892 ARG A O 1
ATOM 6733 N N . ARG A 1 893 ? 21.381 7.198 -18.850 1.00 87.69 893 ARG A N 1
ATOM 6734 C CA . ARG A 1 893 ? 22.029 8.020 -17.816 1.00 87.69 893 ARG A CA 1
ATOM 6735 C C . ARG A 1 893 ? 21.851 7.398 -16.421 1.00 87.69 893 ARG A C 1
ATOM 6737 O O . ARG A 1 893 ? 21.260 7.996 -15.529 1.00 87.69 893 ARG A O 1
ATOM 6744 N N . GLU A 1 894 ? 22.370 6.189 -16.234 1.00 84.38 894 GLU A N 1
ATOM 6745 C CA . GLU A 1 894 ? 22.258 5.416 -14.992 1.00 84.38 894 GLU A CA 1
ATOM 6746 C C . GLU A 1 894 ? 23.627 5.141 -14.354 1.00 84.38 894 GLU A C 1
ATOM 6748 O O . GLU A 1 894 ? 24.641 5.108 -15.058 1.00 84.38 894 GLU A O 1
ATOM 6753 N N . PRO A 1 895 ? 23.697 4.911 -13.024 1.00 80.31 895 PRO A N 1
ATOM 6754 C CA . PRO A 1 895 ? 24.960 4.632 -12.339 1.00 80.31 895 PRO A CA 1
ATOM 6755 C C . PRO A 1 895 ? 25.743 3.458 -12.939 1.00 80.31 895 PRO A C 1
ATOM 6757 O O . PRO A 1 895 ? 26.971 3.518 -12.988 1.00 80.31 895 PRO A O 1
ATOM 6760 N N . LEU A 1 896 ? 25.037 2.431 -13.432 1.00 81.19 896 LEU A N 1
ATOM 6761 C CA . LEU A 1 896 ? 25.629 1.257 -14.078 1.00 81.19 896 LEU A CA 1
ATOM 6762 C C . LEU A 1 896 ? 26.454 1.625 -15.323 1.00 81.19 896 LEU A C 1
ATOM 6764 O O . LEU A 1 896 ? 27.475 1.001 -15.583 1.00 81.19 896 LEU A O 1
ATOM 6768 N N . ASN A 1 897 ? 26.052 2.671 -16.049 1.00 89.06 897 ASN A N 1
ATOM 6769 C CA . ASN A 1 897 ? 26.656 3.066 -17.322 1.00 89.06 897 ASN A CA 1
ATOM 6770 C C . ASN A 1 897 ? 27.792 4.074 -17.186 1.00 89.06 897 ASN A C 1
ATOM 6772 O O . ASN A 1 897 ? 28.363 4.478 -18.196 1.00 89.06 897 ASN A O 1
ATOM 6776 N N . ARG A 1 898 ? 28.148 4.494 -15.965 1.00 88.75 898 ARG A N 1
ATOM 6777 C CA . ARG A 1 898 ? 29.154 5.547 -15.764 1.00 88.75 898 ARG A CA 1
ATOM 6778 C C . ARG A 1 898 ? 30.507 5.178 -16.383 1.00 88.75 898 ARG A C 1
ATOM 6780 O O . ARG A 1 898 ? 31.076 5.985 -17.108 1.00 88.75 898 ARG A O 1
ATOM 6787 N N . VAL A 1 899 ? 30.978 3.948 -16.160 1.00 89.25 899 VAL A N 1
ATOM 6788 C CA . VAL A 1 899 ? 32.262 3.469 -16.705 1.00 89.25 899 VAL A CA 1
ATOM 6789 C C . VAL A 1 899 ? 32.234 3.439 -18.233 1.00 89.25 899 VAL A C 1
ATOM 6791 O O . VAL A 1 899 ? 33.161 3.933 -18.873 1.00 89.25 899 VAL A O 1
ATOM 6794 N N . ALA A 1 900 ? 31.161 2.900 -18.817 1.00 90.50 900 ALA A N 1
ATOM 6795 C CA . ALA A 1 900 ? 31.004 2.824 -20.264 1.00 90.50 900 ALA A CA 1
ATOM 6796 C C . ALA A 1 900 ? 30.902 4.213 -20.914 1.00 90.50 900 ALA A C 1
ATOM 6798 O O . ALA A 1 900 ? 31.553 4.474 -21.925 1.00 90.50 900 ALA A O 1
ATOM 6799 N N . PHE A 1 901 ? 30.140 5.123 -20.306 1.00 92.62 901 PHE A N 1
ATOM 6800 C CA . PHE A 1 901 ? 29.985 6.497 -20.773 1.00 92.62 901 PHE A CA 1
ATOM 6801 C C . PHE A 1 901 ? 31.325 7.246 -20.778 1.00 92.62 901 PHE A C 1
ATOM 6803 O O . PHE A 1 901 ? 31.711 7.803 -21.807 1.00 92.62 901 PHE A O 1
ATOM 6810 N N . ASP A 1 902 ? 32.065 7.206 -19.666 1.00 92.19 902 ASP A N 1
ATOM 6811 C CA . ASP A 1 902 ? 33.367 7.872 -19.548 1.00 92.19 902 ASP A CA 1
ATOM 6812 C C . ASP A 1 902 ? 34.394 7.277 -20.527 1.00 92.19 902 ASP A C 1
ATOM 6814 O O . ASP A 1 902 ? 35.195 8.003 -21.124 1.00 92.19 902 ASP A O 1
ATOM 6818 N N . ALA A 1 903 ? 34.350 5.957 -20.742 1.00 92.06 903 ALA A N 1
ATOM 6819 C CA . ALA A 1 903 ? 35.230 5.274 -21.683 1.00 92.06 903 ALA A CA 1
ATOM 6820 C C . ALA A 1 903 ? 35.002 5.700 -23.140 1.00 92.06 903 ALA A C 1
ATOM 6822 O O . ALA A 1 903 ? 35.974 5.929 -23.867 1.00 92.06 903 ALA A O 1
ATOM 6823 N N . LEU A 1 904 ? 33.736 5.826 -23.550 1.00 93.88 904 LEU A N 1
ATOM 6824 C CA . LEU A 1 904 ? 33.352 6.264 -24.893 1.00 93.88 904 LEU A CA 1
ATOM 6825 C C . LEU A 1 904 ? 33.662 7.743 -25.116 1.00 93.88 904 LEU A C 1
ATOM 6827 O O . LEU A 1 904 ? 34.167 8.100 -26.176 1.00 93.88 904 LEU A O 1
ATOM 6831 N N . LEU A 1 905 ? 33.425 8.593 -24.111 1.00 93.38 905 LEU A N 1
ATOM 6832 C CA . LEU A 1 905 ? 33.705 10.027 -24.199 1.00 93.38 905 LEU A CA 1
ATOM 6833 C C . LEU A 1 905 ? 35.205 10.321 -24.353 1.00 93.38 905 LEU A C 1
ATOM 6835 O O . LEU A 1 905 ? 35.582 11.296 -24.997 1.00 93.38 905 LEU A O 1
ATOM 6839 N N . SER A 1 906 ? 36.064 9.477 -23.774 1.00 91.25 906 SER A N 1
ATOM 6840 C CA . SER A 1 906 ? 37.517 9.616 -23.881 1.00 91.25 906 SER A CA 1
ATOM 6841 C C . SER A 1 906 ? 38.124 8.894 -25.095 1.00 91.25 906 SER A C 1
ATOM 6843 O O . SER A 1 906 ? 39.348 8.898 -25.239 1.00 91.25 906 SER A O 1
ATOM 6845 N N . SER A 1 907 ? 37.324 8.185 -25.895 1.00 90.94 907 SER A N 1
ATOM 6846 C CA . SER A 1 907 ? 37.805 7.432 -27.056 1.00 90.94 907 SER A CA 1
ATOM 6847 C C . SER A 1 907 ? 37.852 8.314 -28.304 1.00 90.94 907 SER A C 1
ATOM 6849 O O . SER A 1 907 ? 37.015 9.191 -28.488 1.00 90.94 907 SER A O 1
ATOM 6851 N N . THR A 1 908 ? 38.825 8.065 -29.185 1.00 91.12 908 THR A N 1
ATOM 6852 C CA . THR A 1 908 ? 38.883 8.715 -30.511 1.00 91.12 908 THR A CA 1
ATOM 6853 C C . THR A 1 908 ? 38.088 7.956 -31.576 1.00 91.12 908 THR A C 1
ATOM 6855 O O . THR A 1 908 ? 37.769 8.524 -32.617 1.00 91.12 908 THR A O 1
ATOM 6858 N N . ASP A 1 909 ? 37.696 6.711 -31.289 1.00 92.12 909 ASP A N 1
ATOM 6859 C CA . ASP A 1 909 ? 36.939 5.847 -32.202 1.00 92.12 909 ASP A CA 1
ATOM 6860 C C . ASP A 1 909 ? 35.425 6.100 -32.154 1.00 92.12 909 ASP A C 1
ATOM 6862 O O . ASP A 1 909 ? 34.675 5.536 -32.953 1.00 92.12 909 ASP A O 1
ATOM 6866 N N . TRP A 1 910 ? 34.954 6.927 -31.217 1.00 95.62 910 TRP A N 1
ATOM 6867 C CA . TRP A 1 910 ? 33.536 7.184 -30.974 1.00 95.62 910 TRP A CA 1
ATOM 6868 C C . TRP A 1 910 ? 33.261 8.684 -30.900 1.00 95.62 910 TRP A C 1
ATOM 6870 O O . TRP A 1 910 ? 33.969 9.430 -30.232 1.00 95.62 910 TRP A O 1
ATOM 6880 N N . ARG A 1 911 ? 32.194 9.133 -31.568 1.00 94.88 911 ARG A N 1
ATOM 6881 C CA . ARG A 1 911 ? 31.679 10.505 -31.467 1.00 94.88 911 ARG A CA 1
ATOM 6882 C C . ARG A 1 911 ? 30.334 10.515 -30.754 1.00 94.88 911 ARG A C 1
ATOM 6884 O O . ARG A 1 911 ? 29.465 9.702 -31.071 1.00 94.88 911 ARG A O 1
ATOM 6891 N N . LEU A 1 912 ? 30.135 11.466 -29.847 1.00 94.81 912 LEU A N 1
ATOM 6892 C CA . LEU A 1 912 ? 28.829 11.731 -29.245 1.00 94.81 912 LEU A CA 1
ATOM 6893 C C . LEU A 1 912 ? 27.919 12.374 -30.304 1.00 94.81 912 LEU A C 1
ATOM 6895 O O . LEU A 1 912 ? 28.207 13.462 -30.800 1.00 94.81 912 LEU A O 1
ATOM 6899 N N . ALA A 1 913 ? 26.864 11.667 -30.702 1.00 93.00 913 ALA A N 1
ATOM 6900 C CA . ALA A 1 913 ? 25.949 12.083 -31.766 1.00 93.00 913 ALA A CA 1
ATOM 6901 C C . ALA A 1 913 ? 24.644 12.684 -31.235 1.00 93.00 913 ALA A C 1
ATOM 6903 O O . ALA A 1 913 ? 24.056 13.539 -31.892 1.00 93.00 913 ALA A O 1
ATOM 6904 N N . HIS A 1 914 ? 24.202 12.255 -30.054 1.00 93.44 914 HIS A N 1
ATOM 6905 C CA . HIS A 1 914 ? 23.091 12.863 -29.334 1.00 93.44 914 HIS A CA 1
ATOM 6906 C C . HIS A 1 914 ? 23.349 12.768 -27.830 1.00 93.44 914 HIS A C 1
ATOM 6908 O O . HIS A 1 914 ? 23.798 11.727 -27.345 1.00 93.44 914 HIS A O 1
ATOM 6914 N N . ASP A 1 915 ? 23.063 13.853 -27.117 1.00 92.00 915 ASP A N 1
ATOM 6915 C CA . ASP A 1 915 ? 23.185 13.936 -25.667 1.00 92.00 915 ASP A CA 1
ATOM 6916 C C . ASP A 1 915 ? 21.878 14.460 -25.064 1.00 92.00 915 ASP A C 1
ATOM 6918 O O . ASP A 1 915 ? 21.607 15.662 -25.090 1.00 92.00 915 ASP A O 1
ATOM 6922 N N . GLY A 1 916 ? 21.045 13.534 -24.594 1.00 86.94 916 GLY A N 1
ATOM 6923 C CA . GLY A 1 916 ? 19.744 13.809 -24.003 1.00 86.94 916 GLY A CA 1
ATOM 6924 C C . GLY A 1 916 ? 19.751 13.665 -22.481 1.00 86.94 916 GLY A C 1
ATOM 6925 O O . GLY A 1 916 ? 20.675 13.129 -21.865 1.00 86.94 916 GLY A O 1
ATOM 6926 N N . GLU A 1 917 ? 18.658 14.100 -21.853 1.00 85.38 917 GLU A N 1
ATOM 6927 C CA . GLU A 1 917 ? 18.492 14.048 -20.392 1.00 85.38 917 GLU A CA 1
ATOM 6928 C C . GLU A 1 917 ? 18.519 12.607 -19.850 1.00 85.38 917 GLU A C 1
ATOM 6930 O O . GLU A 1 917 ? 19.063 12.345 -18.779 1.00 85.38 917 GLU A O 1
ATOM 6935 N N . ARG A 1 918 ? 17.956 11.653 -20.605 1.00 87.38 918 ARG A N 1
ATOM 6936 C CA . ARG A 1 918 ? 17.839 10.245 -20.189 1.00 87.38 918 ARG A CA 1
ATOM 6937 C C . ARG A 1 918 ? 18.877 9.328 -20.822 1.00 87.38 918 ARG A C 1
ATOM 6939 O O . ARG A 1 918 ? 19.157 8.273 -20.253 1.00 87.38 918 ARG A O 1
ATOM 6946 N N . ARG A 1 919 ? 19.425 9.683 -21.987 1.00 94.19 919 ARG A N 1
ATOM 6947 C CA . ARG A 1 919 ? 20.309 8.812 -22.772 1.00 94.19 919 ARG A CA 1
ATOM 6948 C C . ARG A 1 919 ? 21.361 9.593 -23.539 1.00 94.19 919 ARG A C 1
ATOM 6950 O O . ARG A 1 919 ? 21.175 10.757 -23.873 1.00 94.19 919 ARG A O 1
ATOM 6957 N N . ALA A 1 920 ? 22.438 8.901 -23.872 1.00 95.00 920 ALA A N 1
ATOM 6958 C CA . ALA A 1 920 ? 23.470 9.370 -24.772 1.00 95.00 920 ALA A CA 1
ATOM 6959 C C . ALA A 1 920 ? 23.682 8.358 -25.900 1.00 95.00 920 ALA A C 1
ATOM 6961 O O . ALA A 1 920 ? 23.738 7.148 -25.666 1.00 95.00 920 ALA A O 1
ATOM 6962 N N . LEU A 1 921 ? 23.818 8.867 -27.123 1.00 96.62 921 LEU A N 1
ATOM 6963 C CA . LEU A 1 921 ? 24.068 8.078 -28.321 1.00 96.62 921 LEU A CA 1
ATOM 6964 C C . LEU A 1 921 ? 25.456 8.396 -28.871 1.00 96.62 921 LEU A C 1
ATOM 6966 O O . LEU A 1 921 ? 25.739 9.529 -29.264 1.00 96.62 921 LEU A O 1
ATOM 6970 N N . PHE A 1 922 ? 26.285 7.367 -28.983 1.00 96.75 922 PHE A N 1
ATOM 6971 C CA . PHE A 1 922 ? 27.596 7.419 -29.611 1.00 96.75 922 PHE A CA 1
ATOM 6972 C C . PHE A 1 922 ? 27.572 6.674 -30.942 1.00 96.75 922 PHE A C 1
ATOM 6974 O O . PHE A 1 922 ? 26.976 5.603 -31.064 1.00 96.75 922 PHE A O 1
ATOM 6981 N N . LEU A 1 923 ? 28.257 7.226 -31.939 1.00 96.19 923 LEU A N 1
ATOM 6982 C CA . LEU A 1 923 ? 28.450 6.607 -33.248 1.00 96.19 923 LEU A CA 1
ATOM 6983 C C . LEU A 1 923 ? 29.933 6.359 -33.472 1.00 96.19 923 LEU A C 1
ATOM 6985 O O . LEU A 1 923 ? 30.765 7.170 -33.060 1.00 96.19 923 LEU A O 1
ATOM 6989 N N . ARG A 1 924 ? 30.267 5.255 -34.139 1.00 93.62 924 ARG A N 1
ATOM 6990 C CA . ARG A 1 924 ? 31.660 4.960 -34.477 1.00 93.62 924 ARG A CA 1
ATOM 6991 C C . ARG A 1 924 ? 32.182 6.023 -35.452 1.00 93.62 924 ARG A C 1
ATOM 6993 O O . ARG A 1 924 ? 31.493 6.368 -36.417 1.00 93.62 924 ARG A O 1
ATOM 7000 N N . ALA A 1 925 ? 33.356 6.584 -35.173 1.00 84.94 925 ALA A N 1
ATOM 7001 C CA . ALA A 1 925 ? 34.029 7.530 -36.056 1.00 84.94 925 ALA A CA 1
ATOM 7002 C C . ALA A 1 925 ? 34.344 6.840 -37.398 1.00 84.94 925 ALA A C 1
ATOM 7004 O O . ALA A 1 925 ? 34.662 5.650 -37.422 1.00 84.94 925 ALA A O 1
ATOM 7005 N N . ARG A 1 926 ? 34.153 7.564 -38.508 1.00 64.81 926 ARG A N 1
ATOM 7006 C CA . ARG A 1 926 ? 34.362 7.046 -39.870 1.00 64.81 926 ARG A CA 1
ATOM 7007 C C . ARG A 1 926 ? 35.829 7.029 -40.260 1.00 64.81 926 ARG A C 1
ATOM 7009 O O . ARG A 1 926 ? 36.524 7.998 -39.883 1.00 64.81 926 ARG A O 1
#

Secondary structure (DSSP, 8-state):
--HHHHHHHHHHHHHHHHHHHHTTTTSS--SHHHHHHHHHHHHTT----SSS-GGGHHHHHHHHTT-SSHHHHHHHHHHHHHHHHHHHHHHHHHHHHHT-SSHHHHHHHHHHHHHHHHHHHHTTTTHHHHSTHHHHHHHHHHHHHHHHHSS-HHHHHHHHHHHHHHSSGGGGGHHHHHHHHHHHHHTSHHHHHHHHTT--HHHHHIIIIIHHHHHHHHHHHHHHHHHHHTSGGGGGGHHHHHHHH---BTTSHHHHHHHHHHHHH---EEEEEETTEEEEEETTHHHHHHHHHHHHHHHHHHHHHHHHHHHHHT---HHHHHHHHHHHHHHHHHHHHHHHSS---TTHHHHHHHHHHHHHT-TTT-TTHHHHHHHHHHHHHHHHHH--GGGTTT-HHHHHHHHHHHHHHHHHHHHHHH-----S---SHHHHHHHHHHHHHHHHHHHHHHHHH---B--HHHHHHHHHHHHHHHHSS--SB--S-SSSTT-B---TTHHHHHHHHHHHHHHHHHHHHHHHHHHHHHHHHHHHHHS-GGGS-PPPS-TT---TTTTHHHHHHHHHHHHHGGG-SSSHHHHHHHHHHHHHHHHHHHHHH--GGGTTTHHHHHHHHHHH-GGGGHHHHHHHHHHHHHHHS--HHHHHHT---HHHHHHHHHHHHHHHHGGGSTTTTHHHHHHHHHHHS-HHHHHH-TTTS-TTTT--TTSHHHHHHHHHHHHHHHHHHHTTTS--HHHHHHHHHHHHHHHH-GGGHHHHHHHHHHHHHHHHHHHHHHHSPTTSS-THHHHHHHHHHHHHHHHTTTT---SSB-TTSSHHHHHHHHHTT--EEEEE-HHHHHHHHHHHTTTEEES--S-HHHHHHHHHHHHHHHHH-HHHHHHHHHHTTEEEEEEESSGGGHHHHHHHHT-SSEEEEEE-SSEEEEEE--

Radius of gyration: 31.71 Å; Cα contacts (8 Å, |Δi|>4): 1398; chains: 1; bounding box: 76×83×92 Å

Solvent-accessible surface area (backbone atoms only — not comparable to full-atom values): 47807 Å² total; per-residue (Å²): 110,60,71,66,58,54,52,52,49,49,52,52,53,46,50,52,58,46,54,71,38,55,77,61,66,84,79,60,100,56,53,48,61,56,37,48,51,42,32,54,38,43,75,74,62,46,60,71,40,44,89,42,38,74,41,42,48,75,66,37,36,67,25,48,81,74,33,90,49,65,62,48,24,43,54,36,38,29,54,53,36,49,53,32,46,55,51,35,41,54,47,33,18,51,43,28,23,69,55,40,90,51,70,73,60,13,57,52,34,14,52,46,10,27,50,41,27,48,52,48,56,49,38,38,48,44,52,63,49,45,41,68,55,46,55,43,34,37,36,43,47,52,19,53,39,41,46,63,72,52,97,35,58,30,62,20,26,26,32,22,21,55,18,24,37,36,42,63,69,42,51,72,44,48,64,47,50,50,52,37,53,49,52,49,48,65,64,35,71,69,35,51,53,33,50,75,69,75,48,62,50,68,61,52,44,42,66,73,44,50,49,51,13,52,48,32,19,52,50,40,41,50,63,72,44,47,74,37,63,78,39,84,33,45,55,45,63,43,26,60,58,52,64,65,73,49,63,20,21,51,67,7,50,62,26,36,55,53,51,48,35,29,81,76,62,75,42,70,67,47,78,43,83,49,95,94,39,50,25,44,48,38,90,60,29,69,59,45,35,66,42,12,66,55,47,20,51,51,43,35,51,51,48,52,52,55,48,55,54,47,61,67,70,61,75,52,64,52,70,59,45,39,38,57,44,46,42,53,46,47,38,41,40,54,43,22,48,45,59,22,24,33,56,29,62,74,68,58,52,57,61,38,35,54,37,43,16,51,49,42,64,40,58,92,44,21,65,62,29,39,33,31,50,53,46,31,35,41,46,43,25,46,40,75,71,77,44,58,80,91,48,40,88,80,31,66,66,55,40,53,49,54,36,48,30,41,50,32,48,51,49,27,46,51,30,62,70,63,49,60,87,76,84,88,83,95,69,76,70,64,60,61,55,48,53,55,43,70,63,42,51,61,55,42,52,49,51,31,53,50,52,64,38,47,42,35,56,62,63,27,57,37,35,35,35,26,41,53,10,47,49,27,68,74,70,74,48,81,65,61,44,35,76,42,38,56,75,36,53,66,32,69,33,81,63,49,30,48,54,31,17,35,51,48,22,53,36,32,75,73,49,37,46,49,30,48,39,49,52,50,39,49,40,54,52,48,28,52,50,38,47,51,64,29,39,57,79,73,44,58,69,69,87,62,96,64,94,83,68,84,47,70,42,24,79,51,47,65,56,49,50,48,50,43,50,50,30,32,49,90,58,72,50,82,45,45,64,38,67,38,44,40,53,48,18,49,50,28,26,23,53,45,43,25,77,71,67,75,41,64,79,49,45,67,61,46,30,63,50,26,25,54,30,21,29,24,19,75,67,35,61,52,56,23,54,49,26,40,52,43,16,50,31,39,67,78,55,54,52,76,70,42,68,75,69,76,52,78,58,63,67,24,53,49,30,37,52,48,15,51,46,22,52,57,22,40,41,70,23,99,61,28,71,53,51,56,53,50,55,48,45,67,70,74,42,64,71,72,60,31,70,79,36,76,51,52,26,30,41,72,78,76,62,49,79,87,35,37,65,46,40,39,52,52,53,53,46,53,42,54,50,45,47,65,78,36,58,90,78,50,92,49,49,56,60,51,51,52,48,49,54,35,48,53,40,28,58,50,21,38,62,41,44,46,58,34,48,49,49,45,44,48,58,40,55,51,42,48,25,53,48,41,56,57,71,53,67,91,81,71,78,57,68,53,55,56,52,36,49,46,50,47,46,43,50,48,51,66,58,82,49,72,92,51,68,34,68,37,64,34,85,86,48,69,60,68,61,50,50,53,54,62,72,69,70,65,70,42,20,26,42,41,44,52,71,52,10,12,37,46,28,46,76,37,41,79,51,33,12,19,52,39,36,71,63,56,85,49,54,47,64,69,54,50,50,56,54,54,44,24,34,72,33,62,67,46,28,54,53,49,40,59,74,60,51,42,46,32,38,43,42,56,77,46,84,70,35,49,52,42,51,55,47,45,73,74,36,86,61,38,40,83,75,44,84,55,95,60,34,38,33,32,33,51,55,131

Mean predicted aligned error: 12.99 Å

pLDDT: mean 81.99, std 14.56, range [35.62, 98.25]